Protein AF-A0A6S6TXK7-F1 (afdb_monomer_lite)

Secondary structure (DSSP, 8-state):
-EEEEEEE--SS-GGG-EEEEEEEETTEEEEEEEESSGGGHHHHHHHHHHHHHHHHHB--TTEEEPPEEEEETTEEEEE---SEEHHHHHHHHHTTT-HHHHHHHHHHHHHHSB-EEE--HHHH--HHHHHHH-S---GGGTTSEEESS-EE----GGGEEEETTEEEE---TTEESS--BHHHHHHHHHHTSGGGTTTGGGSTTHHHHTSTTSHHHHHHHHHHHHHHHHH-----TTHHHHHHHHHHHHHHHHHHHHHHHHHHHHHHHHHHHHHHHHHHHHHHHHHHHHHHHHHHHHHHHHHHHHHHHHGGGS-GGGTHHHHTTSS--TTSSSSSS---------------------EE------HHHHHHHHH-S--PPEEEEEEESS--HHHHHHHHHHHHT-SS--EEEEEEE-----HHHHHHHHH---TTEEEEE-SS--HHHHHHHHHHHH--SSEEEE--TT-EE-TTHHHHHHHHHHHH--SEEEEEEEEE-TTS-EEEEE---S--HHHHHHB----SS-EEEHHHHHHTTSPPTT-TTSHHHHHHHHHHTS---EEEEEEEEEEEE--TTSTTT-TTS-HHHHHHHHHHHHHHHHHHT--EEEEE-SSTTBEEEEEPPPS-PPEEEEEEE-S-HHHHHHHHHHHHHH-----EEEEEEESS---HHHHHHHHHHHHH-TTEEEEE--SS--HHHHHHHHHHHT---SEEEEE-TTEEE--TTHHHHHHHHHTSTTEEEEEEEEE-TTSBEEES-EEEETTSSSEEEETTTT-BTT---GGGGGGS-EEESB--TTEEEEEHHHHHHTTSS-TTT-SSSSHHHHHHHHHHHTTPEEEEEEEEEEEE--STTT----SHHHHHHHHHHHHHHHHH-TTTTTSPPTTS-TTB-SSSS--SBPHHHHHEE--S-PEE----EEEEEE-S----SEEEEEEE--TTS---HHHHHHHHHHHTTSEEEEEE--TT--HHHHTTTGGG-SEEEEE---SHHHHHHHHHHHHHGGGGGG-SEEEEEESSEE--SS-SHHHHHHHTT-SEEEEEEE-SSS-EE-TTEEEEEHHHHTSHHHHHHHHT-EE-SSHHHHIIIIIIHHHHHHHTTTS-EEEEE--GGGTTS-HHHHTHHHHHHTT--S-EEHHHHHT-TT----TTHHHHHHHH----THHHHTT-

Structure (mmCIF, N/CA/C/O backbone):
data_AF-A0A6S6TXK7-F1
#
_entry.id   AF-A0A6S6TXK7-F1
#
loop_
_atom_site.group_PDB
_atom_site.id
_atom_site.type_symbol
_atom_site.label_atom_id
_atom_site.label_alt_id
_atom_site.label_comp_id
_atom_site.label_asym_id
_atom_site.label_entity_id
_atom_site.label_seq_id
_atom_site.pdbx_PDB_ins_code
_atom_site.Cartn_x
_atom_site.Cartn_y
_atom_site.Cartn_z
_atom_site.occupancy
_atom_site.B_iso_or_equiv
_atom_site.auth_seq_id
_atom_site.auth_comp_id
_atom_site.auth_asym_id
_atom_site.auth_atom_id
_atom_site.pdbx_PDB_model_num
ATOM 1 N N . MET A 1 1 ? 40.452 -17.507 31.971 1.00 82.38 1 MET A N 1
ATOM 2 C CA . MET A 1 1 ? 40.052 -17.275 30.566 1.00 82.38 1 MET A CA 1
ATOM 3 C C . MET A 1 1 ? 38.540 -17.112 30.514 1.00 82.38 1 MET A C 1
ATOM 5 O O . MET A 1 1 ? 37.838 -18.063 30.827 1.00 82.38 1 MET A O 1
ATOM 9 N N . LYS A 1 2 ? 38.046 -15.920 30.173 1.00 90.00 2 LYS A N 1
ATOM 10 C CA . LYS A 1 2 ? 36.617 -15.608 30.011 1.00 90.00 2 LYS A CA 1
ATOM 11 C C . LYS A 1 2 ? 36.297 -15.515 28.522 1.00 90.00 2 LYS A C 1
ATOM 13 O O . LYS A 1 2 ? 36.909 -14.715 27.829 1.00 90.00 2 LYS A O 1
ATOM 18 N N . ILE A 1 3 ? 35.370 -16.320 28.016 1.00 92.44 3 ILE A N 1
ATOM 19 C CA . ILE A 1 3 ? 34.950 -16.243 26.610 1.00 92.44 3 ILE A CA 1
ATOM 20 C C . ILE A 1 3 ? 33.962 -15.081 26.458 1.00 92.44 3 ILE A C 1
ATOM 22 O O . ILE A 1 3 ? 33.007 -14.985 27.222 1.00 92.44 3 ILE A O 1
ATOM 26 N N . LEU A 1 4 ? 34.213 -14.197 25.494 1.00 87.44 4 LEU A N 1
ATOM 27 C CA . LEU A 1 4 ? 33.385 -13.025 25.198 1.00 87.44 4 LEU A CA 1
ATOM 28 C C . LEU A 1 4 ? 32.513 -13.236 23.955 1.00 87.44 4 LEU A C 1
ATOM 30 O O . LEU A 1 4 ? 31.412 -12.705 23.882 1.00 87.44 4 LEU A O 1
ATOM 34 N N . TYR A 1 5 ? 33.004 -13.997 22.973 1.00 91.25 5 TYR A N 1
ATOM 35 C CA . TYR A 1 5 ? 32.292 -14.257 21.722 1.00 91.25 5 TYR A CA 1
ATOM 36 C C . TYR A 1 5 ? 32.774 -15.557 21.078 1.00 91.25 5 TYR A C 1
ATOM 38 O O . TYR A 1 5 ? 33.967 -15.863 21.113 1.00 91.25 5 TYR A O 1
ATOM 46 N N . VAL A 1 6 ? 31.864 -16.307 20.456 1.00 88.06 6 VAL A N 1
ATOM 47 C CA . VAL A 1 6 ? 32.186 -17.510 19.681 1.00 88.06 6 VAL A CA 1
ATOM 48 C C . VAL A 1 6 ? 31.379 -17.510 18.391 1.00 88.06 6 VAL A C 1
ATOM 50 O O . VAL A 1 6 ? 30.165 -17.339 18.420 1.00 88.06 6 VAL A O 1
ATOM 53 N N . LYS A 1 7 ? 32.049 -17.769 17.269 1.00 85.38 7 LYS A N 1
ATOM 54 C CA . LYS A 1 7 ? 31.429 -18.002 15.963 1.00 85.38 7 LYS A CA 1
ATOM 55 C C . LYS A 1 7 ? 32.030 -19.248 15.330 1.00 85.38 7 LYS A C 1
ATOM 57 O O . LYS A 1 7 ? 33.241 -19.307 15.143 1.00 85.38 7 LYS A O 1
ATOM 62 N N . ALA A 1 8 ? 31.200 -20.223 14.991 1.00 84.50 8 ALA A N 1
ATOM 63 C CA . ALA A 1 8 ? 31.590 -21.427 14.261 1.00 84.50 8 ALA A CA 1
ATOM 64 C C . ALA A 1 8 ? 30.929 -21.418 12.878 1.00 84.50 8 ALA A C 1
ATOM 66 O O . ALA A 1 8 ? 29.828 -20.889 12.743 1.00 84.50 8 ALA A O 1
ATOM 67 N N . ASN A 1 9 ? 31.590 -21.973 11.861 1.00 74.38 9 ASN A N 1
ATOM 68 C CA . ASN A 1 9 ? 30.998 -22.130 10.533 1.00 74.38 9 ASN A CA 1
ATOM 69 C C . ASN A 1 9 ? 30.966 -23.612 10.137 1.00 74.38 9 ASN A C 1
ATOM 71 O O . ASN A 1 9 ? 31.958 -24.142 9.642 1.00 74.38 9 ASN A O 1
ATOM 75 N N . SER A 1 10 ? 29.823 -24.257 10.375 1.00 74.75 10 SER A N 1
ATOM 76 C CA . SER A 1 10 ? 29.567 -25.671 10.068 1.00 74.75 10 SER A CA 1
ATOM 77 C C . SER A 1 10 ? 28.991 -25.917 8.670 1.00 74.75 10 SER A C 1
ATOM 79 O O . SER A 1 10 ? 28.857 -27.067 8.271 1.00 74.75 10 SER A O 1
ATOM 81 N N . GLU A 1 11 ? 28.643 -24.863 7.930 1.00 66.56 11 GLU A N 1
ATOM 82 C CA . GLU A 1 11 ? 28.007 -24.953 6.604 1.00 66.56 11 GLU A CA 1
ATOM 83 C C . GLU A 1 11 ? 29.029 -25.001 5.458 1.00 66.56 11 GLU A C 1
ATOM 85 O O . GLU A 1 11 ? 28.697 -25.330 4.322 1.00 66.56 11 GLU A O 1
ATOM 90 N N . ARG A 1 12 ? 30.296 -24.680 5.740 1.00 77.81 12 ARG A N 1
ATOM 91 C CA . ARG A 1 12 ? 31.391 -24.792 4.768 1.00 77.81 12 ARG A CA 1
ATOM 92 C C . ARG A 1 12 ? 31.824 -26.241 4.566 1.00 77.81 12 ARG A C 1
ATOM 94 O O . ARG A 1 12 ? 31.648 -27.075 5.452 1.00 77.81 12 ARG A O 1
ATOM 101 N N . ALA A 1 13 ? 32.483 -26.516 3.437 1.00 80.75 13 ALA A N 1
ATOM 102 C CA . ALA A 1 13 ? 33.181 -27.784 3.237 1.00 80.75 13 ALA A CA 1
ATOM 103 C C . ALA A 1 13 ? 34.168 -28.041 4.391 1.00 80.75 13 ALA A C 1
ATOM 105 O O . ALA A 1 13 ? 34.719 -27.097 4.967 1.00 80.75 13 ALA A O 1
ATOM 106 N N . ARG A 1 14 ? 34.339 -29.315 4.762 1.00 85.19 14 ARG A N 1
ATOM 107 C CA . ARG A 1 14 ? 34.993 -29.749 6.013 1.00 85.19 14 ARG A CA 1
ATOM 108 C C . ARG A 1 14 ? 36.398 -29.171 6.175 1.00 85.19 14 ARG A C 1
ATOM 110 O O . ARG A 1 14 ? 36.791 -28.815 7.280 1.00 85.19 14 ARG A O 1
ATOM 117 N N . GLU A 1 15 ? 37.115 -29.011 5.073 1.00 86.75 15 GLU A N 1
ATOM 118 C CA . GLU A 1 15 ? 38.456 -28.440 4.990 1.00 86.75 15 GLU A CA 1
ATOM 119 C C . GLU A 1 15 ? 38.535 -26.919 5.249 1.00 86.75 15 GLU A C 1
ATOM 121 O O . GLU A 1 15 ? 39.626 -26.390 5.454 1.00 86.75 15 GLU A O 1
ATOM 126 N N . PHE A 1 16 ? 37.402 -26.208 5.306 1.00 84.94 16 PHE A N 1
ATOM 127 C CA . PHE A 1 16 ? 37.315 -24.761 5.571 1.00 84.94 16 PHE A CA 1
ATOM 128 C C . PHE A 1 16 ? 36.531 -24.412 6.853 1.00 84.94 16 PHE A C 1
ATOM 130 O O . PHE A 1 16 ? 36.194 -23.244 7.085 1.00 84.94 16 PHE A O 1
ATOM 137 N N . GLN A 1 17 ? 36.203 -25.403 7.690 1.00 89.81 17 GLN A N 1
ATOM 138 C CA . GLN A 1 17 ? 35.436 -25.192 8.922 1.00 89.81 17 GLN A CA 1
ATOM 139 C C . GLN A 1 17 ? 36.334 -24.731 10.078 1.00 89.81 17 GLN A C 1
ATOM 141 O O . GLN A 1 17 ? 37.029 -25.524 10.723 1.00 89.81 17 GLN A O 1
ATOM 146 N N . LEU A 1 18 ? 36.295 -23.428 10.364 1.00 90.56 18 LEU A N 1
ATOM 147 C CA . LEU A 1 18 ? 36.995 -22.803 11.486 1.00 90.56 18 LEU A CA 1
ATOM 148 C C . LEU A 1 18 ? 36.015 -22.226 12.518 1.00 90.56 18 LEU A C 1
ATOM 150 O O . LEU A 1 18 ? 34.936 -21.721 12.196 1.00 90.56 18 LEU A O 1
ATOM 154 N N . LYS A 1 19 ? 36.445 -22.234 13.779 1.00 91.88 19 LYS A N 1
ATOM 155 C CA . LYS A 1 19 ? 35.796 -21.589 14.920 1.00 91.88 19 LYS A CA 1
ATOM 156 C C . LYS A 1 19 ? 36.609 -20.370 15.351 1.00 91.88 19 LYS A C 1
ATOM 158 O O . LYS A 1 19 ? 37.802 -20.472 15.608 1.00 91.88 19 LYS A O 1
ATOM 163 N N . THR A 1 20 ? 35.969 -19.209 15.440 1.00 92.75 20 THR A N 1
ATOM 164 C CA . THR A 1 20 ? 36.545 -17.963 15.965 1.00 92.75 20 THR A CA 1
ATOM 165 C C . THR A 1 20 ? 36.068 -17.748 17.399 1.00 92.75 20 THR A C 1
ATOM 167 O O . THR A 1 20 ? 34.866 -17.749 17.653 1.00 92.75 20 THR A O 1
ATOM 170 N N . ILE A 1 21 ? 36.990 -17.554 18.338 1.00 93.69 21 ILE A N 1
ATOM 171 C CA . ILE A 1 21 ? 36.722 -17.366 19.767 1.00 93.69 21 ILE A CA 1
ATOM 172 C C . ILE A 1 21 ? 37.405 -16.076 20.212 1.00 93.69 21 ILE A C 1
ATOM 174 O O . ILE A 1 21 ? 38.624 -15.967 20.120 1.00 93.69 21 ILE A O 1
ATOM 178 N N . ILE A 1 22 ? 36.645 -15.115 20.731 1.00 94.56 22 ILE A N 1
ATOM 179 C CA . ILE A 1 22 ? 37.192 -13.940 21.416 1.00 94.56 22 ILE A CA 1
ATOM 180 C C . ILE A 1 22 ? 37.129 -14.216 22.909 1.00 94.56 22 ILE A C 1
ATOM 182 O O . ILE A 1 22 ? 36.071 -14.570 23.433 1.00 94.56 22 ILE A O 1
ATOM 186 N N . TYR A 1 23 ? 38.251 -14.070 23.599 1.00 93.44 23 TYR A N 1
ATOM 187 C CA . TYR A 1 23 ? 38.342 -14.348 25.025 1.00 93.44 23 TYR A CA 1
ATOM 188 C C . TYR A 1 23 ? 39.289 -13.381 25.729 1.00 93.44 23 TYR A C 1
ATOM 190 O O . TYR A 1 23 ? 40.120 -12.732 25.102 1.00 93.44 23 TYR A O 1
ATOM 198 N N . GLU A 1 24 ? 39.161 -13.307 27.045 1.00 93.50 24 GLU A N 1
ATOM 199 C CA . GLU A 1 24 ? 39.911 -12.413 27.916 1.00 93.50 24 GLU A CA 1
ATOM 200 C C . GLU A 1 24 ? 40.683 -13.206 28.979 1.00 93.50 24 GLU A C 1
ATOM 202 O O . GLU A 1 24 ? 40.168 -14.167 29.572 1.00 93.50 24 GLU A O 1
ATOM 207 N N . ILE A 1 25 ? 41.938 -12.820 29.207 1.00 91.81 25 ILE A N 1
ATOM 208 C CA . ILE A 1 25 ? 42.800 -13.305 30.292 1.00 91.81 25 ILE A CA 1
ATOM 209 C C . ILE A 1 25 ? 43.448 -12.073 30.924 1.00 91.81 25 ILE A C 1
ATOM 211 O O . ILE A 1 25 ? 44.038 -11.270 30.208 1.00 91.81 25 ILE A O 1
ATOM 215 N N . ASP A 1 26 ? 43.295 -11.913 32.240 1.00 89.75 26 ASP A N 1
ATOM 216 C CA . ASP A 1 26 ? 43.878 -10.816 33.030 1.00 89.75 26 ASP A CA 1
ATOM 217 C C . ASP A 1 26 ? 43.605 -9.409 32.457 1.00 89.75 26 ASP A C 1
ATOM 219 O O . ASP A 1 26 ? 44.471 -8.539 32.437 1.00 89.75 26 ASP A O 1
ATOM 223 N N . GLY A 1 27 ? 42.382 -9.188 31.954 1.00 84.38 27 GLY A N 1
ATOM 224 C CA . GLY A 1 27 ? 41.945 -7.916 31.361 1.00 84.38 27 GLY A CA 1
ATOM 225 C C . GLY A 1 27 ? 42.414 -7.674 29.921 1.00 84.38 27 GLY A C 1
ATOM 226 O O . GLY A 1 27 ? 42.043 -6.667 29.320 1.00 84.38 27 GLY A O 1
ATOM 227 N N . GLN A 1 28 ? 43.189 -8.590 29.334 1.00 89.12 28 GLN A N 1
ATOM 228 C CA . GLN A 1 28 ? 43.647 -8.511 27.948 1.00 89.12 28 GLN A CA 1
ATOM 229 C C . GLN A 1 28 ? 42.845 -9.459 27.044 1.00 89.12 28 GLN A C 1
ATOM 231 O O . GLN A 1 28 ? 42.667 -10.639 27.355 1.00 89.12 28 GLN A O 1
ATOM 236 N N . LYS A 1 29 ? 42.358 -8.937 25.911 1.00 95.25 29 LYS A N 1
ATOM 237 C CA . LYS A 1 29 ? 41.520 -9.665 24.943 1.00 95.25 29 LYS A CA 1
ATOM 238 C C . LYS A 1 29 ? 42.357 -10.290 23.821 1.00 95.25 29 LYS A C 1
ATOM 240 O O . LYS A 1 29 ? 43.327 -9.697 23.349 1.00 95.25 29 LYS A O 1
ATOM 245 N N . TYR A 1 30 ? 41.923 -11.455 23.350 1.00 94.12 30 TYR A N 1
ATOM 246 C CA . TYR A 1 30 ? 42.564 -12.245 22.296 1.00 94.12 30 TYR A CA 1
ATOM 247 C C . TYR A 1 30 ? 41.525 -12.840 21.343 1.00 94.12 30 TYR A C 1
ATOM 249 O O . TYR A 1 30 ? 40.378 -13.064 21.733 1.00 94.12 30 TYR A O 1
ATOM 257 N N . VAL A 1 31 ? 41.936 -13.137 20.106 1.00 94.62 31 VAL A N 1
ATOM 258 C CA . VAL A 1 31 ? 41.102 -13.795 19.085 1.00 94.62 31 VAL A CA 1
ATOM 259 C C . VAL A 1 31 ? 41.747 -15.112 18.665 1.00 94.62 31 VAL A C 1
ATOM 261 O O . VAL A 1 31 ? 42.797 -15.110 18.035 1.00 94.62 31 VAL A O 1
ATOM 264 N N . LYS A 1 32 ? 41.123 -16.250 18.969 1.00 94.31 32 LYS A N 1
ATOM 265 C CA . LYS A 1 32 ? 41.577 -17.587 18.556 1.00 94.31 32 LYS A CA 1
ATOM 266 C C . LYS A 1 32 ? 40.766 -18.097 17.370 1.00 94.31 32 LYS A C 1
ATOM 268 O O . LYS A 1 32 ? 39.543 -18.153 17.438 1.00 94.31 32 LYS A O 1
ATOM 273 N N . LYS A 1 33 ? 41.452 -18.502 16.305 1.00 94.00 33 LYS A N 1
ATOM 274 C CA . LYS A 1 33 ? 40.926 -19.287 15.182 1.00 94.00 33 LYS A CA 1
ATOM 275 C C . LYS A 1 33 ? 41.309 -20.748 15.412 1.00 94.00 33 LYS A C 1
ATOM 277 O O . LYS A 1 33 ? 42.484 -21.044 15.597 1.00 94.00 33 LYS A O 1
ATOM 282 N N . GLU A 1 34 ? 40.339 -21.648 15.437 1.00 94.06 34 GLU A N 1
ATOM 283 C CA . GLU A 1 34 ? 40.516 -23.064 15.771 1.00 94.06 34 GLU A CA 1
ATOM 284 C C . GLU A 1 34 ? 39.883 -23.944 14.690 1.00 94.06 34 GLU A C 1
ATOM 286 O O . GLU A 1 34 ? 38.758 -23.686 14.266 1.00 94.06 34 GLU A O 1
ATOM 291 N N . ALA A 1 35 ? 40.607 -24.964 14.228 1.00 92.50 35 ALA A N 1
ATOM 292 C CA . ALA A 1 35 ? 40.081 -25.942 13.281 1.00 92.50 35 ALA A CA 1
ATOM 293 C C . ALA A 1 35 ? 38.992 -26.783 13.960 1.00 92.50 35 ALA A C 1
ATOM 295 O O . ALA A 1 35 ? 39.226 -27.359 15.021 1.00 92.50 35 ALA A O 1
ATOM 296 N N . MET A 1 36 ? 37.801 -26.845 13.359 1.00 90.88 36 MET A N 1
ATOM 297 C CA . MET A 1 36 ? 36.694 -27.637 13.912 1.00 90.88 36 MET A CA 1
ATOM 298 C C . MET A 1 36 ? 36.866 -29.133 13.646 1.00 90.88 36 MET A C 1
ATOM 300 O O . MET A 1 36 ? 36.393 -29.954 14.427 1.00 90.88 36 MET A O 1
ATOM 304 N N . LEU A 1 37 ? 37.552 -29.468 12.553 1.00 90.19 37 LEU A N 1
ATOM 305 C CA . LEU A 1 37 ? 37.811 -30.824 12.092 1.00 90.19 37 LEU A CA 1
ATOM 306 C C . LEU A 1 37 ? 39.289 -30.966 11.679 1.00 90.19 37 LEU A C 1
ATOM 308 O O . LEU A 1 37 ? 39.895 -29.969 11.265 1.00 90.19 37 LEU A O 1
ATOM 312 N N . PRO A 1 38 ? 39.887 -32.172 11.749 1.00 89.00 38 PRO A N 1
ATOM 313 C CA . PRO A 1 38 ? 41.261 -32.409 11.296 1.00 89.00 38 PRO A CA 1
ATOM 314 C C . PRO A 1 38 ? 41.524 -31.958 9.851 1.00 89.00 38 PRO A C 1
ATOM 316 O O . PRO A 1 38 ? 42.597 -31.445 9.540 1.00 89.00 38 PRO A O 1
ATOM 319 N N . GLU A 1 39 ? 40.525 -32.079 8.980 1.00 89.81 39 GLU A N 1
ATOM 320 C CA . GLU A 1 39 ? 40.576 -31.690 7.570 1.00 89.81 39 GLU A CA 1
ATOM 321 C C . GLU A 1 39 ? 40.744 -30.176 7.373 1.00 89.81 39 GLU A C 1
ATOM 323 O O . GLU A 1 39 ? 41.233 -29.759 6.327 1.00 89.81 39 GLU A O 1
ATOM 328 N N . ALA A 1 40 ? 40.401 -29.349 8.370 1.00 89.31 40 ALA A N 1
ATOM 329 C CA . ALA A 1 40 ? 40.574 -27.894 8.329 1.00 89.31 40 ALA A CA 1
ATOM 330 C C . ALA A 1 40 ? 41.967 -27.419 8.791 1.00 89.31 40 ALA A C 1
ATOM 332 O O . ALA A 1 40 ? 42.323 -26.248 8.623 1.00 89.31 40 ALA A O 1
ATOM 333 N N . ILE A 1 41 ? 42.794 -28.314 9.345 1.00 91.06 41 ILE A N 1
ATOM 334 C CA . ILE A 1 41 ? 44.158 -27.996 9.797 1.00 91.06 41 ILE A CA 1
ATOM 335 C C . ILE A 1 41 ? 45.049 -27.473 8.650 1.00 91.06 41 ILE A C 1
ATOM 337 O O . ILE A 1 41 ? 45.753 -26.482 8.863 1.00 91.06 41 ILE A O 1
ATOM 341 N N . PRO A 1 42 ? 45.042 -28.050 7.428 1.00 90.69 42 PRO A N 1
ATOM 342 C CA . PRO A 1 42 ? 45.788 -27.503 6.294 1.00 90.69 42 PRO A CA 1
ATOM 343 C C . PRO A 1 42 ? 45.390 -26.065 5.942 1.00 90.69 42 PRO A C 1
ATOM 345 O O . PRO A 1 42 ? 46.265 -25.242 5.676 1.00 90.69 42 PRO A O 1
ATOM 348 N N . HIS A 1 43 ? 44.097 -25.730 5.996 1.00 88.50 43 HIS A N 1
ATOM 349 C CA . HIS A 1 43 ? 43.612 -24.373 5.740 1.00 88.50 43 HIS A CA 1
ATOM 350 C C . HIS A 1 43 ? 44.086 -23.385 6.819 1.00 88.50 43 HIS A C 1
ATOM 352 O O . HIS A 1 43 ? 44.586 -22.305 6.497 1.00 88.50 43 HIS A O 1
ATOM 358 N N . LEU A 1 44 ? 44.054 -23.790 8.093 1.00 88.88 44 LEU A N 1
ATOM 359 C CA . LEU A 1 44 ? 44.605 -23.005 9.200 1.00 88.88 44 LEU A CA 1
ATOM 360 C C . LEU A 1 44 ? 46.128 -22.782 9.057 1.00 88.88 44 LEU A C 1
ATOM 362 O O . LEU A 1 44 ? 46.617 -21.668 9.250 1.00 88.88 44 LEU A O 1
ATOM 366 N N . LYS A 1 45 ? 46.887 -23.814 8.657 1.00 87.62 45 LYS A N 1
ATOM 367 C CA . LYS A 1 45 ? 48.331 -23.702 8.366 1.00 87.62 45 LYS A CA 1
ATOM 368 C C . LYS A 1 45 ? 48.595 -22.779 7.172 1.00 87.62 45 LYS A C 1
ATOM 370 O O . LYS A 1 45 ? 49.521 -21.964 7.223 1.00 87.62 45 LYS A O 1
ATOM 375 N N . LYS A 1 46 ? 47.753 -22.844 6.132 1.00 86.50 46 LYS A N 1
ATOM 376 C CA . LYS A 1 46 ? 47.805 -21.925 4.987 1.00 86.50 46 LYS A CA 1
ATOM 377 C C . LYS A 1 46 ? 47.609 -20.480 5.443 1.00 86.50 46 LYS A C 1
ATOM 379 O O . LYS A 1 46 ? 48.453 -19.657 5.103 1.00 86.50 46 LYS A O 1
ATOM 384 N N . MET A 1 47 ? 46.616 -20.195 6.290 1.00 87.56 47 MET A N 1
ATOM 385 C CA . MET A 1 47 ? 46.357 -18.852 6.838 1.00 87.56 47 MET A CA 1
ATOM 386 C C . MET A 1 47 ? 47.591 -18.215 7.506 1.00 87.56 47 MET A C 1
ATOM 388 O O . MET A 1 47 ? 47.839 -17.020 7.356 1.00 87.56 47 MET A O 1
ATOM 392 N N . LYS A 1 48 ? 48.423 -18.997 8.206 1.00 84.06 48 LYS A N 1
ATOM 393 C CA . LYS A 1 48 ? 49.688 -18.497 8.779 1.00 84.06 48 LYS A CA 1
ATOM 394 C C . LYS A 1 48 ? 50.725 -18.148 7.705 1.00 84.06 48 LYS A C 1
ATOM 396 O O . LYS A 1 48 ? 51.400 -17.116 7.788 1.00 84.06 48 LYS A O 1
ATOM 401 N N . SER A 1 49 ? 50.884 -19.020 6.710 1.00 83.25 49 SER A N 1
ATOM 402 C CA . SER A 1 49 ? 51.823 -18.784 5.607 1.00 83.25 49 SER A CA 1
ATOM 403 C C . SER A 1 49 ? 51.433 -17.536 4.806 1.00 83.25 49 SER A C 1
ATOM 405 O O . SER A 1 49 ? 52.278 -16.678 4.550 1.00 83.25 49 SER A O 1
ATOM 407 N N . THR A 1 50 ? 50.140 -17.363 4.528 1.00 83.12 50 THR A N 1
ATOM 408 C CA . THR A 1 50 ? 49.602 -16.223 3.782 1.00 83.12 50 THR A CA 1
ATOM 409 C C . THR A 1 50 ? 49.587 -14.936 4.604 1.00 83.12 50 THR A C 1
ATOM 411 O O . THR A 1 50 ? 49.890 -13.889 4.042 1.00 83.12 50 THR A O 1
ATOM 414 N N . TYR A 1 51 ? 49.376 -14.988 5.927 1.00 87.06 51 TYR A N 1
ATOM 415 C CA . TYR A 1 51 ? 49.585 -13.848 6.838 1.00 87.06 51 TYR A CA 1
ATOM 416 C C . TYR A 1 51 ? 50.991 -13.251 6.690 1.00 87.06 51 TYR A C 1
ATOM 418 O O . TYR A 1 51 ? 51.161 -12.040 6.535 1.00 87.06 51 TYR A O 1
ATOM 426 N N . THR A 1 52 ? 52.015 -14.110 6.696 1.00 83.88 52 THR A N 1
ATOM 427 C CA . THR A 1 52 ? 53.414 -13.674 6.585 1.00 83.88 52 THR A CA 1
ATOM 428 C C . THR A 1 52 ? 53.686 -13.000 5.239 1.00 83.88 52 THR A C 1
ATOM 430 O O . THR A 1 52 ? 54.399 -11.998 5.167 1.00 83.88 52 THR A O 1
ATOM 433 N N . SER A 1 53 ? 53.111 -13.540 4.166 1.00 86.00 53 SER A N 1
ATOM 434 C CA . SER A 1 53 ? 53.262 -13.006 2.814 1.00 86.00 53 SER A CA 1
ATOM 435 C C . SER A 1 53 ? 52.466 -11.712 2.603 1.00 86.00 53 SER A C 1
ATOM 437 O O . SER A 1 53 ? 52.995 -10.770 2.017 1.00 86.00 53 SER A O 1
ATOM 439 N N . LEU A 1 54 ? 51.258 -11.608 3.167 1.00 87.56 54 LEU A N 1
ATOM 440 C CA . LEU A 1 54 ? 50.441 -10.389 3.175 1.00 87.56 54 LEU A CA 1
ATOM 441 C C . LEU A 1 54 ? 51.145 -9.248 3.916 1.00 87.56 54 LEU A C 1
ATOM 443 O O . LEU A 1 54 ? 51.166 -8.116 3.446 1.00 87.56 54 LEU A O 1
ATOM 447 N N . HIS A 1 55 ? 51.812 -9.544 5.034 1.00 86.69 55 HIS A N 1
ATOM 448 C CA . HIS A 1 55 ? 52.612 -8.544 5.743 1.00 86.69 55 HIS A CA 1
ATOM 449 C C . HIS A 1 55 ? 53.717 -7.940 4.854 1.00 86.69 55 HIS A C 1
ATOM 451 O O . HIS A 1 55 ? 54.061 -6.770 4.999 1.00 86.69 55 HIS A O 1
ATOM 457 N N . LYS A 1 56 ? 54.289 -8.722 3.928 1.00 85.19 56 LYS A N 1
ATOM 458 C CA . LYS A 1 56 ? 55.327 -8.259 2.988 1.00 85.19 56 LYS A CA 1
ATOM 459 C C . LYS A 1 56 ? 54.764 -7.530 1.761 1.00 85.19 56 LYS A C 1
ATOM 461 O O . LYS A 1 56 ? 55.541 -6.877 1.056 1.00 85.19 56 LYS A O 1
ATOM 466 N N . SER A 1 57 ? 53.466 -7.661 1.473 1.00 87.50 57 SER A N 1
ATOM 467 C CA . SER A 1 57 ? 52.812 -6.986 0.345 1.00 87.50 57 SER A CA 1
ATOM 468 C C . SER A 1 57 ? 52.259 -5.604 0.705 1.00 87.50 57 SER A C 1
ATOM 470 O O . SER A 1 57 ? 51.997 -4.816 -0.197 1.00 87.50 57 SER A O 1
ATOM 472 N N . ILE A 1 58 ? 52.138 -5.266 1.991 1.00 90.81 58 ILE A N 1
ATOM 473 C CA . ILE A 1 58 ? 51.723 -3.933 2.449 1.00 90.81 58 ILE A CA 1
ATOM 474 C C . ILE A 1 58 ? 52.805 -2.890 2.119 1.00 90.81 58 ILE A C 1
ATOM 476 O O . ILE A 1 58 ? 53.964 -3.039 2.507 1.00 90.81 58 ILE A O 1
ATOM 480 N N . GLN A 1 59 ? 52.417 -1.818 1.423 1.00 89.12 59 GLN A N 1
ATOM 481 C CA . GLN A 1 59 ? 53.283 -0.680 1.083 1.00 89.12 59 GLN A CA 1
ATOM 482 C C . GLN A 1 59 ? 53.075 0.515 2.016 1.00 89.12 59 GLN A C 1
ATOM 484 O O . GLN A 1 59 ? 54.033 1.216 2.345 1.00 89.12 59 GLN A O 1
ATOM 489 N N . ASN A 1 60 ? 51.843 0.744 2.474 1.00 88.38 60 ASN A N 1
ATOM 490 C CA . ASN A 1 60 ? 51.542 1.876 3.340 1.00 88.38 60 ASN A CA 1
ATOM 491 C C . ASN A 1 60 ? 51.933 1.563 4.799 1.00 88.38 60 ASN A C 1
ATOM 493 O O . ASN A 1 60 ? 51.342 0.669 5.409 1.00 88.38 60 ASN A O 1
ATOM 497 N N . PRO A 1 61 ? 52.867 2.317 5.414 1.00 86.81 61 PRO A N 1
ATOM 498 C CA . PRO A 1 61 ? 53.356 2.029 6.761 1.00 86.81 61 PRO A CA 1
ATOM 499 C C . PRO A 1 61 ? 52.288 2.189 7.854 1.00 86.81 61 PRO A C 1
ATOM 501 O O . PRO A 1 61 ? 52.488 1.668 8.956 1.00 86.81 61 PRO A O 1
ATOM 504 N N . LYS A 1 62 ? 51.171 2.879 7.571 1.00 90.25 62 LYS A N 1
ATOM 505 C CA . LYS A 1 62 ? 50.020 3.010 8.481 1.00 90.25 62 LYS A CA 1
ATOM 506 C C . LYS A 1 62 ? 49.171 1.742 8.546 1.00 90.25 62 LYS A C 1
ATOM 508 O O . LYS A 1 62 ? 48.424 1.576 9.508 1.00 90.25 62 LYS A O 1
ATOM 513 N N . ILE A 1 63 ? 49.271 0.853 7.557 1.00 92.62 63 ILE A N 1
ATOM 514 C CA . ILE A 1 63 ? 48.545 -0.416 7.555 1.00 92.62 63 ILE A CA 1
ATOM 515 C C . ILE A 1 63 ? 49.324 -1.436 8.390 1.00 92.62 63 ILE A C 1
ATOM 517 O O . ILE A 1 63 ? 50.517 -1.658 8.185 1.00 92.62 63 ILE A O 1
ATOM 521 N N . LYS A 1 64 ? 48.644 -2.049 9.357 1.00 92.44 64 LYS A N 1
ATOM 522 C CA . LYS A 1 64 ? 49.179 -3.046 10.288 1.00 92.44 64 LYS A CA 1
ATOM 523 C C . LYS A 1 64 ? 48.325 -4.313 10.241 1.00 92.44 64 LYS A C 1
ATOM 525 O O . LYS A 1 64 ? 47.129 -4.258 9.963 1.00 92.44 64 LYS A O 1
ATOM 530 N N . LEU A 1 65 ? 48.935 -5.455 10.544 1.00 92.00 65 LEU A N 1
ATOM 531 C CA . LEU A 1 65 ? 48.221 -6.709 10.795 1.00 92.00 65 LEU A CA 1
ATOM 532 C C . LEU A 1 65 ? 48.201 -6.986 12.302 1.00 92.00 65 LEU A C 1
ATOM 534 O O . LEU A 1 65 ? 49.135 -6.601 13.008 1.00 92.00 65 LEU A O 1
ATOM 538 N N . ALA A 1 66 ? 47.151 -7.646 12.788 1.00 90.94 66 ALA A N 1
ATOM 539 C CA . ALA A 1 66 ? 47.077 -8.119 14.164 1.00 90.94 66 ALA A CA 1
ATOM 540 C C . ALA A 1 66 ? 48.105 -9.237 14.380 1.00 90.94 66 ALA A C 1
ATOM 542 O O . ALA A 1 66 ? 48.127 -10.227 13.648 1.00 90.94 66 ALA A O 1
ATOM 543 N N . LYS A 1 67 ? 48.960 -9.087 15.392 1.00 90.56 67 LYS A N 1
ATOM 544 C CA . LYS A 1 67 ? 50.035 -10.036 15.690 1.00 90.56 67 LYS A CA 1
ATOM 545 C C . LYS A 1 67 ? 49.491 -11.400 16.094 1.00 90.56 67 LYS A C 1
ATOM 547 O O . LYS A 1 67 ? 48.597 -11.496 16.932 1.00 90.56 67 LYS A O 1
ATOM 552 N N . ILE A 1 68 ? 50.113 -12.454 15.568 1.00 91.50 68 ILE A N 1
ATOM 553 C CA . ILE A 1 68 ? 49.960 -13.818 16.083 1.00 91.50 68 ILE A CA 1
ATOM 554 C C . ILE A 1 68 ? 50.716 -13.903 17.415 1.00 91.50 68 ILE A C 1
ATOM 556 O O . ILE A 1 68 ? 51.919 -13.656 17.463 1.00 91.50 68 ILE A O 1
ATOM 560 N N . ILE A 1 69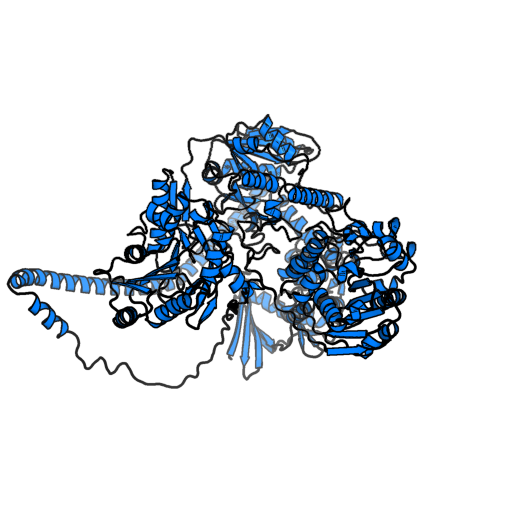 ? 49.998 -14.228 18.488 1.00 92.00 69 ILE A N 1
ATOM 561 C CA . ILE A 1 69 ? 50.508 -14.307 19.864 1.00 92.00 69 ILE A CA 1
ATOM 562 C C . ILE A 1 69 ? 50.803 -15.752 20.269 1.00 92.00 69 ILE A C 1
ATOM 564 O O . ILE A 1 69 ? 51.746 -15.998 21.016 1.00 92.00 69 ILE A O 1
ATOM 568 N N . ASN A 1 70 ? 50.006 -16.711 19.791 1.00 89.69 70 ASN A N 1
ATOM 569 C CA . ASN A 1 70 ? 50.187 -18.125 20.108 1.00 89.69 70 ASN A CA 1
ATOM 570 C C . ASN A 1 70 ? 49.726 -19.021 18.951 1.00 89.69 70 ASN A C 1
ATOM 572 O O . ASN A 1 70 ? 48.814 -18.663 18.203 1.00 89.69 70 ASN A O 1
ATOM 576 N N . GLU A 1 71 ? 50.327 -20.199 18.838 1.00 89.81 71 GLU A N 1
ATOM 577 C CA . GLU A 1 71 ? 50.060 -21.186 17.796 1.00 89.81 71 GLU A CA 1
ATOM 578 C C . GLU A 1 71 ? 50.064 -22.597 18.382 1.00 89.81 71 GLU A C 1
ATOM 580 O O . GLU A 1 71 ? 50.925 -22.960 19.182 1.00 89.81 71 GLU A O 1
ATOM 585 N N . SER A 1 72 ? 49.112 -23.409 17.934 1.00 90.19 72 SER A N 1
ATOM 586 C CA . SER A 1 72 ? 49.108 -24.855 18.114 1.00 90.19 72 SER A CA 1
ATOM 587 C C . SER A 1 72 ? 48.836 -25.545 16.779 1.00 90.19 72 SER A C 1
ATOM 589 O O . SER A 1 72 ? 48.488 -24.904 15.789 1.00 90.19 72 SER A O 1
ATOM 591 N N . GLU A 1 73 ? 48.937 -26.874 16.754 1.00 87.19 73 GLU A N 1
ATOM 592 C CA . GLU A 1 73 ? 48.616 -27.664 15.561 1.00 87.19 73 GLU A CA 1
ATOM 593 C C . GLU A 1 73 ? 47.183 -27.432 15.048 1.00 87.19 73 GLU A C 1
ATOM 595 O O . GLU A 1 73 ? 46.931 -27.520 13.848 1.00 87.19 73 GLU A O 1
ATOM 600 N N . THR A 1 74 ? 46.260 -27.085 15.947 1.00 91.88 74 THR A N 1
ATOM 601 C CA . THR A 1 74 ? 44.830 -26.925 15.663 1.00 91.88 74 THR A CA 1
ATOM 602 C C . THR A 1 74 ? 44.317 -25.496 15.838 1.00 91.88 74 THR A C 1
ATOM 604 O O . THR A 1 74 ? 43.127 -25.257 15.628 1.00 91.88 74 THR A O 1
ATOM 607 N N . SER A 1 75 ? 45.158 -24.525 16.222 1.00 93.75 75 SER A N 1
ATOM 608 C CA . SER A 1 75 ? 44.696 -23.150 16.446 1.00 93.75 75 SER A CA 1
ATOM 609 C C . SER A 1 75 ? 45.750 -22.055 16.256 1.00 93.75 75 SER A C 1
ATOM 611 O O . SER A 1 75 ? 46.937 -22.257 16.489 1.00 93.75 75 SER A O 1
ATOM 613 N N . LEU A 1 76 ? 45.288 -20.859 15.887 1.00 94.38 76 LEU A N 1
ATOM 614 C CA . LEU A 1 76 ? 46.071 -19.625 15.809 1.00 94.38 76 LEU A CA 1
ATOM 615 C C . LEU A 1 76 ? 45.408 -18.547 16.663 1.00 94.38 76 LEU A C 1
ATOM 617 O O . LEU A 1 76 ? 44.214 -18.290 16.525 1.00 94.38 76 LEU A O 1
ATOM 621 N N . THR A 1 77 ? 46.174 -17.911 17.543 1.00 94.00 77 THR A N 1
ATOM 622 C CA . THR A 1 77 ? 45.692 -16.839 18.423 1.00 94.00 77 THR A CA 1
ATOM 623 C C . THR A 1 77 ? 46.318 -15.512 18.027 1.00 94.00 77 THR A C 1
ATOM 625 O O . THR A 1 77 ? 47.540 -15.395 17.981 1.00 94.00 77 THR A O 1
ATOM 628 N N . PHE A 1 78 ? 45.480 -14.508 17.797 1.00 94.19 78 PHE A N 1
ATOM 629 C CA . PHE A 1 78 ? 45.840 -13.141 17.448 1.00 94.19 78 PHE A CA 1
ATOM 630 C C . PHE A 1 78 ? 45.572 -12.185 18.616 1.00 94.19 78 PHE A C 1
ATOM 632 O O . PHE A 1 78 ? 44.708 -12.441 19.464 1.00 94.19 78 PHE A O 1
ATOM 639 N N . GLU A 1 79 ? 46.284 -11.061 18.647 1.00 93.62 79 GLU A N 1
ATOM 640 C CA . GLU A 1 79 ? 45.925 -9.941 19.518 1.00 93.62 79 GLU A CA 1
ATOM 641 C C . GLU A 1 79 ? 44.555 -9.362 19.126 1.00 93.62 79 GLU A C 1
ATOM 643 O O . GLU A 1 79 ? 44.193 -9.316 17.948 1.00 93.62 79 GLU A O 1
ATOM 648 N N . PHE A 1 80 ? 43.778 -8.910 20.110 1.00 93.19 80 PHE A N 1
ATOM 649 C CA . PHE A 1 80 ? 42.523 -8.212 19.844 1.00 93.19 80 PHE A CA 1
ATOM 650 C C . PHE A 1 80 ? 42.779 -6.723 19.571 1.00 93.19 80 PHE A C 1
ATOM 652 O O . PHE A 1 80 ? 43.400 -6.029 20.379 1.00 93.19 80 PHE A O 1
ATOM 659 N N . ILE A 1 81 ? 42.264 -6.209 18.451 1.00 94.00 81 ILE A N 1
ATOM 660 C CA . ILE A 1 81 ? 42.403 -4.796 18.083 1.00 94.00 81 ILE A CA 1
ATOM 661 C C . ILE A 1 81 ? 41.158 -4.015 18.501 1.00 94.00 81 ILE A C 1
ATOM 663 O O . ILE A 1 81 ? 40.099 -4.123 17.892 1.00 94.00 81 ILE A O 1
ATOM 667 N N . GLU A 1 82 ? 41.313 -3.173 19.517 1.00 89.12 82 GLU A N 1
ATOM 668 C CA . GLU A 1 82 ? 40.276 -2.238 19.959 1.00 89.12 82 GLU A CA 1
ATOM 669 C C . GLU A 1 82 ? 40.354 -0.920 19.169 1.00 89.12 82 GLU A C 1
ATOM 671 O O . GLU A 1 82 ? 41.338 -0.182 19.280 1.00 89.12 82 GLU A O 1
ATOM 676 N N . GLY A 1 83 ? 39.343 -0.650 18.339 1.00 91.12 83 GLY A N 1
ATOM 677 C CA . GLY A 1 83 ? 39.257 0.524 17.465 1.00 91.12 83 GLY A CA 1
ATOM 678 C C . GLY A 1 83 ? 37.899 0.633 16.759 1.00 91.12 83 GLY A C 1
ATOM 679 O O . GLY A 1 83 ? 36.977 -0.126 17.049 1.00 91.12 83 GLY A O 1
ATOM 680 N N . ILE A 1 84 ? 37.768 1.579 15.825 1.00 91.00 84 ILE A N 1
ATOM 681 C CA . ILE A 1 84 ? 36.520 1.827 15.080 1.00 91.00 84 ILE A CA 1
ATOM 682 C C . ILE A 1 84 ? 36.609 1.152 13.710 1.00 91.00 84 ILE A C 1
ATOM 684 O O . ILE A 1 84 ? 37.504 1.475 12.929 1.00 91.00 84 ILE A O 1
ATOM 688 N N . SER A 1 85 ? 35.682 0.248 13.386 1.00 91.88 85 SER A N 1
ATOM 689 C CA . SER A 1 85 ? 35.650 -0.397 12.067 1.00 91.88 85 SER A CA 1
ATOM 690 C C . SER A 1 85 ? 35.280 0.582 10.946 1.00 91.88 85 SER A C 1
ATOM 692 O O . SER A 1 85 ? 34.571 1.571 11.166 1.00 91.88 85 SER A O 1
ATOM 694 N N . LEU A 1 86 ? 35.724 0.297 9.719 1.00 88.88 86 LEU A N 1
ATOM 695 C CA . LEU A 1 86 ? 35.305 1.033 8.525 1.00 88.88 86 LEU A CA 1
ATOM 696 C C . LEU A 1 86 ? 33.779 0.966 8.354 1.00 88.88 86 LEU A C 1
ATOM 698 O O . LEU A 1 86 ? 33.177 1.967 7.982 1.00 88.88 86 LEU A O 1
ATOM 702 N N . ALA A 1 87 ? 33.143 -0.152 8.726 1.00 86.31 87 ALA A N 1
ATOM 703 C CA . ALA A 1 87 ? 31.684 -0.289 8.745 1.00 86.31 87 ALA A CA 1
ATOM 704 C C . ALA A 1 87 ? 31.013 0.719 9.697 1.00 86.31 87 ALA A C 1
ATOM 706 O O . ALA A 1 87 ? 30.054 1.391 9.319 1.00 86.31 87 ALA A O 1
ATOM 707 N N . SER A 1 88 ? 31.543 0.895 10.912 1.00 86.38 88 SER A N 1
ATOM 708 C CA . SER A 1 88 ? 31.030 1.893 11.859 1.00 86.38 88 SER A CA 1
ATOM 709 C C . SER A 1 88 ? 31.257 3.325 11.367 1.00 86.38 88 SER A C 1
ATOM 711 O O . SER A 1 88 ? 30.366 4.164 11.506 1.00 86.38 88 SER A O 1
ATOM 713 N N . LYS A 1 89 ? 32.408 3.611 10.739 1.00 85.88 89 LYS A N 1
ATOM 714 C CA . LYS A 1 89 ? 32.664 4.913 10.096 1.00 85.88 89 LYS A CA 1
ATOM 715 C C . LYS A 1 89 ? 31.707 5.178 8.938 1.00 85.88 89 LYS A C 1
ATOM 717 O O . LYS A 1 89 ? 31.167 6.275 8.850 1.00 85.88 89 LYS A O 1
ATOM 722 N N . TYR A 1 90 ? 31.466 4.178 8.096 1.00 83.12 90 TYR A N 1
ATOM 723 C CA . TYR A 1 90 ? 30.521 4.254 6.988 1.00 83.12 90 TYR A CA 1
ATOM 724 C C . TYR A 1 90 ? 29.105 4.532 7.495 1.00 83.12 90 TYR A C 1
ATOM 726 O O . TYR A 1 90 ? 28.469 5.471 7.035 1.00 83.12 90 TYR A O 1
ATOM 734 N N . ASN A 1 91 ? 28.640 3.808 8.516 1.00 75.69 91 ASN A N 1
ATOM 735 C CA . ASN A 1 91 ? 27.322 4.035 9.113 1.00 75.69 91 ASN A CA 1
ATOM 736 C C . ASN A 1 91 ? 27.192 5.427 9.754 1.00 75.69 91 ASN A C 1
ATOM 738 O O . ASN A 1 91 ? 26.153 6.075 9.627 1.00 75.69 91 ASN A O 1
ATOM 742 N N . ALA A 1 92 ? 28.243 5.921 10.414 1.00 75.62 92 ALA A N 1
ATOM 743 C CA . ALA A 1 92 ? 28.264 7.276 10.960 1.00 75.62 92 ALA A CA 1
ATOM 744 C C . ALA A 1 92 ? 28.264 8.352 9.858 1.00 75.62 92 ALA A C 1
ATOM 746 O O . ALA A 1 92 ? 27.587 9.371 9.999 1.00 75.62 92 ALA A O 1
ATOM 747 N N . ALA A 1 93 ? 28.983 8.120 8.757 1.00 71.12 93 ALA A N 1
ATOM 748 C CA . ALA A 1 93 ? 29.004 9.001 7.594 1.00 71.12 93 ALA A CA 1
ATOM 749 C C . ALA A 1 93 ? 27.670 8.980 6.831 1.00 71.12 93 ALA A C 1
ATOM 751 O O . ALA A 1 93 ? 27.186 10.040 6.447 1.00 71.12 93 ALA A O 1
ATOM 752 N N . LYS A 1 94 ? 27.024 7.813 6.712 1.00 67.25 94 LYS A N 1
ATOM 753 C CA . LYS A 1 94 ? 25.686 7.624 6.126 1.00 67.25 94 LYS A CA 1
ATOM 754 C C . LYS A 1 94 ? 24.634 8.465 6.848 1.00 67.25 94 LYS A C 1
ATOM 756 O O . LYS A 1 94 ? 23.837 9.130 6.203 1.00 67.25 94 LYS A O 1
ATOM 761 N N . LYS A 1 95 ? 24.676 8.530 8.186 1.00 59.94 95 LYS A N 1
ATOM 762 C CA . LYS A 1 95 ? 23.793 9.417 8.977 1.00 59.94 95 LYS A CA 1
ATOM 763 C C . LYS A 1 95 ? 23.976 10.911 8.662 1.00 59.94 95 LYS A C 1
ATOM 765 O O . LYS A 1 95 ? 23.136 11.714 9.046 1.00 59.94 95 LYS A O 1
ATOM 770 N N . ARG A 1 96 ? 25.079 11.285 8.008 1.00 61.38 96 ARG A N 1
ATOM 771 C CA . ARG A 1 96 ? 25.453 12.662 7.659 1.00 61.38 96 ARG A CA 1
ATOM 772 C C . ARG A 1 96 ? 25.537 12.887 6.141 1.00 61.38 96 ARG A C 1
ATOM 774 O O . ARG A 1 96 ? 26.011 13.942 5.742 1.00 61.38 96 ARG A O 1
ATOM 781 N N . ASN A 1 97 ? 25.122 11.915 5.318 1.00 57.84 97 ASN A N 1
ATOM 782 C CA . ASN A 1 97 ? 25.270 11.911 3.853 1.00 57.84 97 ASN A CA 1
ATOM 783 C C . ASN A 1 97 ? 26.717 12.147 3.361 1.00 57.84 97 ASN A C 1
ATOM 785 O O . ASN A 1 97 ? 26.945 12.852 2.383 1.00 57.84 97 ASN A O 1
ATOM 789 N N . LYS A 1 98 ? 27.713 11.598 4.069 1.00 65.00 98 LYS A N 1
ATOM 790 C CA . LYS A 1 98 ? 29.150 11.713 3.742 1.00 65.00 98 LYS A CA 1
ATOM 791 C C . LYS A 1 98 ? 29.797 10.368 3.406 1.00 65.00 98 LYS A C 1
ATOM 793 O O . LYS A 1 98 ? 31.014 10.224 3.543 1.00 65.00 98 LYS A O 1
ATOM 798 N N . GLU A 1 99 ? 29.017 9.363 3.005 1.00 72.62 99 GLU A N 1
ATOM 799 C CA . GLU A 1 99 ? 29.519 8.016 2.703 1.00 72.62 99 GLU A CA 1
ATOM 800 C C . GLU A 1 99 ? 30.649 8.001 1.664 1.00 72.62 99 GLU A C 1
ATOM 802 O O . GLU A 1 99 ? 31.575 7.201 1.807 1.00 72.62 99 GLU A O 1
ATOM 807 N N . GLN A 1 100 ? 30.628 8.921 0.692 1.00 68.81 100 GLN A N 1
ATOM 808 C CA . GLN A 1 100 ? 31.634 9.004 -0.370 1.00 68.81 100 GLN A CA 1
ATOM 809 C C . GLN A 1 100 ? 33.052 9.157 0.190 1.00 68.81 100 GLN A C 1
ATOM 811 O O . GLN A 1 100 ? 33.934 8.386 -0.163 1.00 68.81 100 GLN A O 1
ATOM 816 N N . SER A 1 101 ? 33.240 10.033 1.181 1.00 71.94 101 SER A N 1
ATOM 817 C CA . SER A 1 101 ? 34.542 10.221 1.836 1.00 71.94 101 SER A CA 1
ATOM 818 C C . SER A 1 101 ? 35.103 8.935 2.458 1.00 71.94 101 SER A C 1
ATOM 820 O O . SER A 1 101 ? 36.313 8.726 2.501 1.00 71.94 101 SER A O 1
ATOM 822 N N . VAL A 1 102 ? 34.230 8.039 2.930 1.00 78.50 102 VAL A N 1
ATOM 823 C CA . VAL A 1 102 ? 34.625 6.751 3.515 1.00 78.50 102 VAL A CA 1
ATOM 824 C C . VAL A 1 102 ? 34.949 5.731 2.419 1.00 78.50 102 VAL A C 1
ATOM 826 O O . VAL A 1 102 ? 35.875 4.935 2.585 1.00 78.50 102 VAL A O 1
ATOM 829 N N . LEU A 1 103 ? 34.231 5.778 1.294 1.00 78.56 103 LEU A N 1
ATOM 830 C CA . LEU A 1 103 ? 34.506 4.961 0.109 1.00 78.56 103 LEU A CA 1
ATOM 831 C C . LEU A 1 103 ? 35.824 5.361 -0.569 1.00 78.56 103 LEU A C 1
ATOM 833 O O . LEU A 1 103 ? 36.588 4.480 -0.955 1.00 78.56 103 LEU A O 1
ATOM 837 N N . ASP A 1 104 ? 36.145 6.653 -0.628 1.00 78.44 104 ASP A N 1
ATOM 838 C CA . ASP A 1 104 ? 37.413 7.148 -1.180 1.00 78.44 104 ASP A CA 1
ATOM 839 C C . ASP A 1 104 ? 38.602 6.694 -0.325 1.00 78.44 104 ASP A C 1
ATOM 841 O O . ASP A 1 104 ? 39.625 6.245 -0.849 1.00 78.44 104 ASP A O 1
ATOM 845 N N . ILE A 1 105 ? 38.448 6.722 1.006 1.00 82.19 105 ILE A N 1
ATOM 846 C CA . ILE A 1 105 ? 39.433 6.162 1.945 1.00 82.19 105 ILE A CA 1
ATOM 847 C C . ILE A 1 105 ? 39.625 4.663 1.691 1.00 82.19 105 ILE A C 1
ATOM 849 O O . ILE A 1 105 ? 40.759 4.184 1.678 1.00 82.19 105 ILE A O 1
ATOM 853 N N . TYR A 1 106 ? 38.535 3.919 1.490 1.00 88.12 106 TYR A N 1
ATOM 854 C CA . TYR A 1 106 ? 38.589 2.485 1.206 1.00 88.12 106 TYR A CA 1
ATOM 855 C C . TYR A 1 106 ? 39.295 2.185 -0.122 1.00 88.12 106 TYR A C 1
ATOM 857 O O . TYR A 1 106 ? 40.167 1.320 -0.181 1.00 88.12 106 TYR A O 1
ATOM 865 N N . TYR A 1 107 ? 38.978 2.939 -1.172 1.00 82.56 107 TYR A N 1
ATOM 866 C CA . TYR A 1 107 ? 39.589 2.785 -2.487 1.00 82.56 107 TYR A CA 1
ATOM 867 C C . TYR A 1 107 ? 41.086 3.113 -2.461 1.00 82.56 107 TYR A C 1
ATOM 869 O O . TYR A 1 107 ? 41.906 2.299 -2.887 1.00 82.56 107 TYR A O 1
ATOM 877 N N . THR A 1 108 ? 41.453 4.250 -1.866 1.00 83.81 108 THR A N 1
ATOM 878 C CA . THR A 1 108 ? 42.856 4.655 -1.678 1.00 83.81 108 THR A CA 1
ATOM 879 C C . THR A 1 108 ? 43.629 3.594 -0.894 1.00 83.81 108 THR A C 1
ATOM 881 O O . THR A 1 108 ? 44.746 3.229 -1.261 1.00 83.81 108 THR A O 1
ATOM 884 N N . LEU A 1 109 ? 43.015 3.021 0.148 1.00 88.31 109 LEU A N 1
ATOM 885 C CA . LEU A 1 109 ? 43.609 1.935 0.924 1.00 88.31 109 LEU A CA 1
ATOM 886 C C . LEU A 1 109 ? 43.912 0.700 0.071 1.00 88.31 109 LEU A C 1
ATOM 888 O O . LEU A 1 109 ? 44.973 0.107 0.239 1.00 88.31 109 LEU A O 1
ATOM 892 N N . LEU A 1 110 ? 43.028 0.299 -0.841 1.00 87.12 110 LEU A N 1
ATOM 893 C CA . LEU A 1 110 ? 43.288 -0.861 -1.698 1.00 87.12 110 LEU A CA 1
ATOM 894 C C . LEU A 1 110 ? 44.346 -0.570 -2.768 1.00 87.12 110 LEU A C 1
ATOM 896 O O . LEU A 1 110 ? 45.155 -1.440 -3.080 1.00 87.12 110 LEU A O 1
ATOM 900 N N . GLN A 1 111 ? 44.354 0.645 -3.315 1.00 80.25 111 GLN A N 1
ATOM 901 C CA . GLN A 1 111 ? 45.237 1.019 -4.419 1.00 80.25 111 GLN A CA 1
ATOM 902 C C . GLN A 1 111 ? 46.666 1.349 -4.005 1.00 80.25 111 GLN A C 1
ATOM 904 O O . GLN A 1 111 ? 47.593 1.034 -4.748 1.00 80.25 111 GLN A O 1
ATOM 909 N N . GLU A 1 112 ? 46.828 2.011 -2.864 1.00 83.75 112 GLU A N 1
ATOM 910 C CA . GLU A 1 112 ? 48.114 2.521 -2.376 1.00 83.75 112 GLU A CA 1
ATOM 911 C C . GLU A 1 112 ? 48.582 1.781 -1.115 1.00 83.75 112 GLU A C 1
ATOM 913 O O . GLU A 1 112 ? 49.713 1.944 -0.655 1.00 83.75 112 GLU A O 1
ATOM 918 N N . GLY A 1 113 ? 47.712 0.958 -0.521 1.00 88.00 113 GLY A N 1
ATOM 919 C CA . GLY A 1 113 ? 48.035 0.180 0.670 1.00 88.00 113 GLY A CA 1
ATOM 920 C C . GLY A 1 113 ? 48.863 -1.068 0.400 1.00 88.00 113 GLY A C 1
ATOM 921 O O . GLY A 1 113 ? 49.598 -1.500 1.290 1.00 88.00 113 GLY A O 1
ATOM 922 N N . PHE A 1 114 ? 48.790 -1.625 -0.809 1.00 90.94 114 PHE A N 1
ATOM 923 C CA . PHE A 1 114 ? 49.400 -2.902 -1.178 1.00 90.94 114 PHE A CA 1
ATOM 924 C C . PHE A 1 114 ? 50.244 -2.779 -2.446 1.00 90.94 114 PHE A C 1
ATOM 926 O O . PHE A 1 114 ? 50.039 -1.882 -3.256 1.00 90.94 114 PHE A O 1
ATOM 933 N N . LYS A 1 115 ? 51.175 -3.718 -2.645 1.00 90.25 115 LYS A N 1
ATOM 934 C CA . LYS A 1 115 ? 51.865 -3.891 -3.927 1.00 90.25 115 LYS A CA 1
ATOM 935 C C . LYS A 1 115 ? 50.849 -4.262 -5.001 1.00 90.25 115 LYS A C 1
ATOM 937 O O . LYS A 1 115 ? 50.033 -5.165 -4.803 1.00 90.25 115 LYS A O 1
ATOM 942 N N . THR A 1 116 ? 50.923 -3.571 -6.130 1.00 90.50 116 THR A N 1
ATOM 943 C CA . THR A 1 116 ? 50.015 -3.770 -7.257 1.00 90.50 116 THR A CA 1
ATOM 944 C C . THR A 1 116 ? 50.778 -3.888 -8.565 1.00 90.50 116 THR A C 1
ATOM 946 O O . THR A 1 116 ? 51.878 -3.355 -8.709 1.00 90.50 116 THR A O 1
ATOM 949 N N . THR A 1 117 ? 50.182 -4.595 -9.519 1.00 91.62 117 THR A N 1
ATOM 950 C CA . THR A 1 117 ? 50.689 -4.755 -10.883 1.00 91.62 117 THR A CA 1
ATOM 951 C C . THR A 1 117 ? 49.534 -4.656 -11.883 1.00 91.62 117 THR A C 1
ATOM 953 O O . THR A 1 117 ? 48.366 -4.579 -11.490 1.00 91.62 117 THR A O 1
ATOM 956 N N . ALA A 1 118 ? 49.852 -4.594 -13.174 1.00 89.44 118 ALA A N 1
ATOM 957 C CA . ALA A 1 118 ? 48.855 -4.653 -14.234 1.00 89.44 118 ALA A CA 1
ATOM 958 C C . ALA A 1 118 ? 48.447 -6.111 -14.465 1.00 89.44 118 ALA A C 1
ATOM 960 O O . ALA A 1 118 ? 49.302 -6.977 -14.650 1.00 89.44 118 ALA A O 1
ATOM 961 N N . PHE A 1 119 ? 47.146 -6.375 -14.460 1.00 88.94 119 PHE A N 1
ATOM 962 C CA . PHE A 1 119 ? 46.599 -7.701 -14.679 1.00 88.94 119 PHE A CA 1
ATOM 963 C C . PHE A 1 119 ? 46.873 -8.147 -16.118 1.00 88.94 119 PHE A C 1
ATOM 965 O O . PHE A 1 119 ? 46.630 -7.398 -17.065 1.00 88.94 119 PHE A O 1
ATOM 972 N N . ASP A 1 120 ? 47.379 -9.366 -16.279 1.00 89.25 120 ASP A N 1
ATOM 973 C CA . ASP A 1 120 ? 47.604 -9.999 -17.575 1.00 89.25 120 ASP A CA 1
ATOM 974 C C . ASP A 1 120 ? 46.998 -11.400 -17.565 1.00 89.25 120 ASP A C 1
ATOM 976 O O . ASP A 1 120 ? 47.502 -12.334 -16.944 1.00 89.25 120 ASP A O 1
ATOM 980 N N . THR A 1 121 ? 45.909 -11.542 -18.307 1.00 86.38 121 THR A N 1
ATOM 981 C CA . THR A 1 121 ? 45.127 -12.769 -18.430 1.00 86.38 121 THR A CA 1
ATOM 982 C C . THR A 1 121 ? 45.982 -13.949 -18.882 1.00 86.38 121 THR A C 1
ATOM 984 O O . THR A 1 121 ? 45.751 -15.068 -18.434 1.00 86.38 121 THR A O 1
ATOM 987 N N . LYS A 1 122 ? 46.998 -13.726 -19.730 1.00 85.06 122 LYS A N 1
ATOM 988 C CA . LYS A 1 122 ? 47.826 -14.816 -20.271 1.00 85.06 122 LYS A CA 1
ATOM 989 C C . LYS A 1 122 ? 48.773 -15.414 -19.239 1.00 85.06 122 LYS A C 1
ATOM 991 O O . LYS A 1 122 ? 49.138 -16.579 -19.362 1.00 85.06 122 LYS A O 1
ATOM 996 N N . THR A 1 123 ? 49.202 -14.619 -18.264 1.00 83.94 123 THR A N 1
ATOM 997 C CA . THR A 1 123 ? 50.212 -15.025 -17.280 1.00 83.94 123 THR A CA 1
ATOM 998 C C . THR A 1 123 ? 49.634 -15.219 -15.880 1.00 83.94 123 THR A C 1
ATOM 1000 O O . THR A 1 123 ? 50.225 -15.947 -15.084 1.00 83.94 123 THR A O 1
ATOM 1003 N N . MET A 1 124 ? 48.482 -14.613 -15.572 1.00 87.50 124 MET A N 1
ATOM 1004 C CA . MET A 1 124 ? 47.931 -14.548 -14.212 1.00 87.50 124 MET A CA 1
ATOM 1005 C C . MET A 1 124 ? 46.678 -15.408 -13.990 1.00 87.50 124 MET A C 1
ATOM 1007 O O . MET A 1 124 ? 46.386 -15.752 -12.844 1.00 87.50 124 MET A O 1
ATOM 1011 N N . VAL A 1 125 ? 45.966 -15.818 -15.047 1.00 86.75 125 VAL A N 1
ATOM 1012 C CA . VAL A 1 125 ? 44.824 -16.745 -14.933 1.00 86.75 125 VAL A CA 1
ATOM 1013 C C . VAL A 1 125 ? 45.333 -18.185 -14.954 1.00 86.75 125 VAL A C 1
ATOM 1015 O O . VAL A 1 125 ? 45.430 -18.832 -15.993 1.00 86.75 125 VAL A O 1
ATOM 1018 N N . THR A 1 126 ? 45.701 -18.676 -13.773 1.00 86.12 126 THR A N 1
ATOM 1019 C CA . THR A 1 126 ? 46.150 -20.059 -13.543 1.00 86.12 126 THR A CA 1
ATOM 1020 C C . THR A 1 126 ? 44.982 -20.980 -13.172 1.00 86.12 126 THR A C 1
ATOM 1022 O O . THR A 1 126 ? 43.899 -20.515 -12.826 1.00 86.12 126 THR A O 1
ATOM 1025 N N . GLU A 1 127 ? 45.197 -22.296 -13.151 1.00 79.19 127 GLU A N 1
ATOM 1026 C CA . GLU A 1 127 ? 44.179 -23.246 -12.670 1.00 79.19 127 GLU A CA 1
ATOM 1027 C C . GLU A 1 127 ? 43.761 -22.988 -11.214 1.00 79.19 127 GLU A C 1
ATOM 1029 O O . GLU A 1 127 ? 42.581 -23.064 -10.882 1.00 79.19 127 GLU A O 1
ATOM 1034 N N . ALA A 1 128 ? 44.692 -22.582 -10.345 1.00 76.38 128 ALA A N 1
ATOM 1035 C CA . ALA A 1 128 ? 44.367 -22.196 -8.970 1.00 76.38 128 ALA A CA 1
ATOM 1036 C C . ALA A 1 128 ? 43.491 -20.929 -8.911 1.00 76.38 128 ALA A C 1
ATOM 1038 O O . ALA A 1 128 ? 42.576 -20.846 -8.091 1.00 76.38 128 ALA A O 1
ATOM 1039 N N . PHE A 1 129 ? 43.733 -19.963 -9.804 1.00 84.19 129 PHE A N 1
ATOM 1040 C CA . PHE A 1 129 ? 42.893 -18.772 -9.954 1.00 84.19 129 PHE A CA 1
ATOM 1041 C C . PHE A 1 129 ? 41.475 -19.163 -10.399 1.00 84.19 129 PHE A C 1
ATOM 1043 O O . PHE A 1 129 ? 40.498 -18.737 -9.784 1.00 84.19 129 PHE A O 1
ATOM 1050 N N . LYS A 1 130 ? 41.357 -20.034 -11.410 1.00 80.62 130 LYS A N 1
ATOM 1051 C CA . LYS A 1 130 ? 40.071 -20.517 -11.935 1.00 80.62 130 LYS A CA 1
ATOM 1052 C C . LYS A 1 130 ? 39.282 -21.348 -10.927 1.00 80.62 130 LYS A C 1
ATOM 1054 O O . LYS A 1 130 ? 38.067 -21.215 -10.850 1.00 80.62 130 LYS A O 1
ATOM 1059 N N . GLN A 1 131 ? 39.948 -22.164 -10.112 1.00 74.69 131 GLN A N 1
ATOM 1060 C CA . GLN A 1 131 ? 39.287 -22.927 -9.048 1.00 74.69 131 GLN A CA 1
ATOM 1061 C C . GLN A 1 131 ? 38.634 -22.024 -7.996 1.00 74.69 131 GLN A C 1
ATOM 1063 O O . GLN A 1 131 ? 37.592 -22.373 -7.446 1.00 74.69 131 GLN A O 1
ATOM 1068 N N . VAL A 1 132 ? 39.238 -20.868 -7.711 1.00 72.62 132 VAL A N 1
ATOM 1069 C CA . VAL A 1 132 ? 38.748 -19.939 -6.684 1.00 72.62 132 VAL A CA 1
ATOM 1070 C C . VAL A 1 132 ? 37.735 -18.941 -7.244 1.00 72.62 132 VAL A C 1
ATOM 1072 O O . VAL A 1 132 ? 36.763 -18.616 -6.564 1.00 72.62 132 VAL A O 1
ATOM 1075 N N . LEU A 1 133 ? 37.969 -18.425 -8.453 1.00 73.50 133 LEU A N 1
ATOM 1076 C CA . LEU A 1 133 ? 37.192 -17.326 -9.033 1.00 73.50 133 LEU A CA 1
ATOM 1077 C C . LEU A 1 133 ? 36.270 -17.752 -10.177 1.00 73.50 133 LEU A C 1
ATOM 1079 O O . LEU A 1 133 ? 35.398 -16.974 -10.542 1.00 73.50 133 LEU A O 1
ATOM 1083 N N . GLY A 1 134 ? 36.407 -18.975 -10.688 1.00 72.31 134 GLY A N 1
ATOM 1084 C CA . GLY A 1 134 ? 35.693 -19.489 -11.856 1.00 72.31 134 GLY A CA 1
ATOM 1085 C C . GLY A 1 134 ? 36.528 -19.421 -13.139 1.00 72.31 134 GLY A C 1
ATOM 1086 O O . GLY A 1 134 ? 37.476 -18.640 -13.248 1.00 72.31 134 GLY A O 1
ATOM 1087 N N . ASP A 1 135 ? 36.183 -20.248 -14.125 1.00 77.62 135 ASP A N 1
ATOM 1088 C CA . ASP A 1 135 ? 36.810 -20.226 -15.452 1.00 77.62 135 ASP A CA 1
ATOM 1089 C C . ASP A 1 135 ? 36.011 -19.311 -16.396 1.00 77.62 135 ASP A C 1
ATOM 1091 O O . ASP A 1 135 ? 35.032 -19.735 -17.014 1.00 77.62 135 ASP A O 1
ATOM 1095 N N . PHE A 1 136 ? 36.387 -18.028 -16.438 1.00 74.19 136 PHE A N 1
ATOM 1096 C CA . PHE A 1 136 ? 35.751 -16.986 -17.252 1.00 74.19 136 PHE A CA 1
ATOM 1097 C C . PHE A 1 136 ? 36.732 -16.403 -18.277 1.00 74.19 136 PHE A C 1
ATOM 1099 O O . PHE A 1 136 ? 37.947 -16.561 -18.161 1.00 74.19 136 PHE A O 1
ATOM 1106 N N . ASP A 1 137 ? 36.207 -15.669 -19.260 1.00 74.88 137 ASP A N 1
ATOM 1107 C CA . ASP A 1 137 ? 37.045 -14.806 -20.090 1.00 74.88 137 ASP A CA 1
ATOM 1108 C C . ASP A 1 137 ? 37.409 -13.537 -19.310 1.00 74.88 137 ASP A C 1
ATOM 1110 O O . ASP A 1 137 ? 36.573 -12.661 -19.076 1.00 74.88 137 ASP A O 1
ATOM 1114 N N . TYR A 1 138 ? 38.670 -13.460 -18.888 1.00 76.31 138 TYR A N 1
ATOM 1115 C CA . TYR A 1 138 ? 39.205 -12.334 -18.128 1.00 76.31 138 TYR A CA 1
ATOM 1116 C C . TYR A 1 138 ? 39.927 -11.303 -19.007 1.00 76.31 138 TYR A C 1
ATOM 1118 O O . TYR A 1 138 ? 40.503 -10.355 -18.471 1.00 76.31 138 TYR A O 1
ATOM 1126 N N . SER A 1 139 ? 39.899 -11.428 -20.342 1.00 77.44 139 SER A N 1
ATOM 1127 C CA . SER A 1 139 ? 40.685 -10.563 -21.234 1.00 77.44 139 SER A CA 1
ATOM 1128 C C . SER A 1 139 ? 40.356 -9.073 -21.099 1.00 77.44 139 SER A C 1
ATOM 1130 O O . SER A 1 139 ? 41.221 -8.229 -21.331 1.00 77.44 139 SER A O 1
ATOM 1132 N N . THR A 1 140 ? 39.128 -8.739 -20.693 1.00 68.69 140 THR A N 1
ATOM 1133 C CA . THR A 1 140 ? 38.653 -7.369 -20.427 1.00 68.69 140 THR A CA 1
ATOM 1134 C C . THR A 1 140 ? 39.324 -6.711 -19.216 1.00 68.69 140 THR A C 1
ATOM 1136 O O . THR A 1 140 ? 39.252 -5.491 -19.054 1.00 68.69 140 THR A O 1
ATOM 1139 N N . TYR A 1 141 ? 40.006 -7.496 -18.379 1.00 72.00 141 TYR A N 1
ATOM 1140 C CA . TYR A 1 141 ? 40.764 -7.022 -17.223 1.00 72.00 141 TYR A CA 1
ATOM 1141 C C . TYR A 1 141 ? 42.235 -6.758 -17.536 1.00 72.00 141 TYR A C 1
ATOM 1143 O O . TYR A 1 141 ? 42.948 -6.257 -16.669 1.00 72.00 141 TYR A O 1
ATOM 1151 N N . ASN A 1 142 ? 42.708 -7.058 -18.750 1.00 81.44 142 ASN A N 1
ATOM 1152 C CA . ASN A 1 142 ? 44.093 -6.785 -19.124 1.00 81.44 142 ASN A CA 1
ATOM 1153 C C . ASN A 1 142 ? 44.437 -5.303 -18.926 1.00 81.44 142 ASN A C 1
ATOM 1155 O O . ASN A 1 142 ? 43.739 -4.415 -19.409 1.00 81.44 142 ASN A O 1
ATOM 1159 N N . GLY A 1 143 ? 45.527 -5.038 -18.209 1.00 78.19 143 GLY A N 1
ATOM 1160 C CA . GLY A 1 143 ? 45.968 -3.685 -17.873 1.00 78.19 143 GLY A CA 1
ATOM 1161 C C . GLY A 1 143 ? 45.301 -3.074 -16.635 1.00 78.19 143 GLY A C 1
ATOM 1162 O O . GLY A 1 143 ? 45.764 -2.034 -16.167 1.00 78.19 143 GLY A O 1
ATOM 1163 N N . GLN A 1 144 ? 44.264 -3.697 -16.062 1.00 82.62 144 GLN A N 1
ATOM 1164 C CA . GLN A 1 144 ? 43.666 -3.224 -14.810 1.00 82.62 144 GLN A CA 1
ATOM 1165 C C . GLN A 1 144 ? 44.587 -3.483 -13.615 1.00 82.62 144 GLN A C 1
ATOM 1167 O O . GLN A 1 144 ? 45.420 -4.385 -13.630 1.00 82.62 144 GLN A O 1
ATOM 1172 N N . ARG A 1 145 ? 44.438 -2.697 -12.546 1.00 85.12 145 ARG A N 1
ATOM 1173 C CA . ARG A 1 145 ? 45.275 -2.837 -11.350 1.00 85.12 145 ARG A CA 1
ATOM 1174 C C . ARG A 1 145 ? 44.828 -4.046 -10.517 1.00 85.12 145 ARG A C 1
ATOM 1176 O O . ARG A 1 145 ? 43.685 -4.114 -10.066 1.00 85.12 145 ARG A O 1
ATOM 1183 N N . CYS A 1 146 ? 45.739 -4.977 -10.266 1.00 89.38 146 CYS A N 1
ATOM 1184 C CA . CYS A 1 146 ? 45.533 -6.127 -9.387 1.00 89.38 146 CYS A CA 1
ATOM 1185 C C . CYS A 1 146 ? 46.564 -6.144 -8.259 1.00 89.38 146 CYS A C 1
ATOM 1187 O O . CYS A 1 146 ? 47.592 -5.465 -8.334 1.00 89.38 146 CYS A O 1
ATOM 1189 N N . PHE A 1 147 ? 46.303 -6.926 -7.213 1.00 91.12 147 PHE A N 1
ATOM 1190 C CA . PHE A 1 147 ? 47.326 -7.216 -6.210 1.00 91.12 147 PHE A CA 1
ATOM 1191 C C . PHE A 1 147 ? 48.515 -7.946 -6.852 1.00 91.12 147 PHE A C 1
ATOM 1193 O O . PHE A 1 147 ? 48.333 -8.723 -7.790 1.00 91.12 147 PHE A O 1
ATOM 1200 N N . ASP A 1 148 ? 49.719 -7.686 -6.345 1.00 88.88 148 ASP A N 1
ATOM 1201 C CA . ASP A 1 148 ? 50.968 -8.288 -6.819 1.00 88.88 148 ASP A CA 1
ATOM 1202 C C . ASP A 1 148 ? 51.454 -9.386 -5.856 1.00 88.88 148 ASP A C 1
ATOM 1204 O O . ASP A 1 148 ? 51.862 -9.128 -4.719 1.00 88.88 148 ASP A O 1
ATOM 1208 N N . GLY A 1 149 ? 51.360 -10.635 -6.303 1.00 83.12 149 GLY A N 1
ATOM 1209 C CA . GLY A 1 149 ? 51.805 -11.861 -5.643 1.00 83.12 149 GLY A CA 1
ATOM 1210 C C . GLY A 1 149 ? 50.940 -12.349 -4.476 1.00 83.12 149 GLY A C 1
ATOM 1211 O O . GLY A 1 149 ? 50.899 -13.550 -4.231 1.00 83.12 149 GLY A O 1
ATOM 1212 N N . ILE A 1 150 ? 50.259 -11.460 -3.742 1.00 89.12 150 ILE A N 1
ATOM 1213 C CA . ILE A 1 150 ? 49.391 -11.820 -2.606 1.00 89.12 150 ILE A CA 1
ATOM 1214 C C . ILE A 1 150 ? 48.108 -10.993 -2.616 1.00 89.12 150 ILE A C 1
ATOM 1216 O O . ILE A 1 150 ? 48.162 -9.772 -2.486 1.00 89.12 150 ILE A O 1
ATOM 1220 N N . SER A 1 151 ? 46.960 -11.668 -2.657 1.00 88.88 151 SER A N 1
ATOM 1221 C CA . SER A 1 151 ? 45.635 -11.046 -2.728 1.00 88.88 151 SER A CA 1
ATOM 1222 C C . SER A 1 151 ? 44.793 -11.369 -1.500 1.00 88.88 151 SER A C 1
ATOM 1224 O O . SER A 1 151 ? 44.543 -12.540 -1.221 1.00 88.88 151 SER A O 1
ATOM 1226 N N . ASN A 1 152 ? 44.299 -10.353 -0.790 1.00 88.31 152 ASN A N 1
ATOM 1227 C CA . ASN A 1 152 ? 43.316 -10.535 0.282 1.00 88.31 152 ASN A CA 1
ATOM 1228 C C . ASN A 1 152 ? 41.930 -10.101 -0.207 1.00 88.31 152 ASN A C 1
ATOM 1230 O O . ASN A 1 152 ? 41.698 -8.915 -0.433 1.00 88.31 152 ASN A O 1
ATOM 1234 N N . ILE A 1 153 ? 41.006 -11.053 -0.351 1.00 84.81 153 ILE A N 1
ATOM 1235 C CA . ILE A 1 153 ? 39.635 -10.763 -0.804 1.00 84.81 153 ILE A CA 1
ATOM 1236 C C . ILE A 1 153 ? 38.648 -10.590 0.359 1.00 84.81 153 ILE A C 1
ATOM 1238 O O . ILE A 1 153 ? 37.469 -10.332 0.130 1.00 84.81 153 ILE A O 1
ATOM 1242 N N . ASP A 1 154 ? 39.107 -10.732 1.605 1.00 80.62 154 ASP A N 1
ATOM 1243 C CA . ASP A 1 154 ? 38.300 -10.563 2.820 1.00 80.62 154 ASP A CA 1
ATOM 1244 C C . ASP A 1 154 ? 38.453 -9.175 3.462 1.00 80.62 154 ASP A C 1
ATOM 1246 O O . ASP A 1 154 ? 38.136 -8.974 4.635 1.00 80.62 154 ASP A O 1
ATOM 1250 N N . LEU A 1 155 ? 38.884 -8.186 2.671 1.00 86.38 155 LEU A N 1
ATOM 1251 C CA . LEU A 1 155 ? 38.999 -6.768 3.037 1.00 86.38 155 LEU A CA 1
ATOM 1252 C C . LEU A 1 155 ? 37.629 -6.060 3.127 1.00 86.38 155 LEU A C 1
ATOM 1254 O O . LEU A 1 155 ? 37.472 -4.920 2.706 1.00 86.38 155 LEU A O 1
ATOM 1258 N N . ILE A 1 156 ? 36.617 -6.730 3.681 1.00 87.56 156 ILE A N 1
ATOM 1259 C CA . ILE A 1 156 ? 35.277 -6.168 3.897 1.00 87.56 156 ILE A CA 1
ATOM 1260 C C . ILE A 1 156 ? 35.301 -5.094 4.999 1.00 87.56 156 ILE A C 1
ATOM 1262 O O . ILE A 1 156 ? 36.196 -5.062 5.844 1.00 87.56 156 ILE A O 1
ATOM 1266 N N . PHE A 1 157 ? 34.291 -4.220 5.048 1.00 88.94 157 PHE A N 1
ATOM 1267 C CA . PHE A 1 157 ? 34.310 -3.036 5.925 1.00 88.94 157 PHE A CA 1
ATOM 1268 C C . PHE A 1 157 ? 34.394 -3.364 7.426 1.00 88.94 157 PHE A C 1
ATOM 1270 O O . PHE A 1 157 ? 34.935 -2.581 8.209 1.00 88.94 157 PHE A O 1
ATOM 1277 N N . SER A 1 158 ? 33.878 -4.516 7.857 1.00 86.12 158 SER A N 1
ATOM 1278 C CA . SER A 1 158 ? 33.994 -4.968 9.250 1.00 86.12 158 SER A CA 1
ATOM 1279 C C . SER A 1 158 ? 35.413 -5.397 9.632 1.00 86.12 158 SER A C 1
ATOM 1281 O O . SER A 1 158 ? 35.751 -5.374 10.811 1.00 86.12 158 SER A O 1
ATOM 1283 N N . ASN A 1 159 ? 36.238 -5.758 8.647 1.00 90.69 159 ASN A N 1
ATOM 1284 C CA . ASN A 1 159 ? 37.569 -6.334 8.832 1.00 90.69 159 ASN A CA 1
ATOM 1285 C C . ASN A 1 159 ? 38.696 -5.283 8.769 1.00 90.69 159 ASN A C 1
ATOM 1287 O O . ASN A 1 159 ? 39.878 -5.616 8.856 1.00 90.69 159 ASN A O 1
ATOM 1291 N N . ILE A 1 160 ? 38.341 -4.003 8.639 1.00 93.00 160 ILE A N 1
ATOM 1292 C CA . ILE A 1 160 ? 39.273 -2.873 8.602 1.00 93.00 160 ILE A CA 1
ATOM 1293 C C . ILE A 1 160 ? 39.015 -2.007 9.831 1.00 93.00 160 ILE A C 1
ATOM 1295 O O . ILE A 1 160 ? 37.963 -1.377 9.938 1.00 93.00 160 ILE A O 1
ATOM 1299 N N . ILE A 1 161 ? 39.965 -1.966 10.765 1.00 94.31 161 ILE A N 1
ATOM 1300 C CA . ILE A 1 161 ? 39.831 -1.288 12.059 1.00 94.31 161 ILE A CA 1
ATOM 1301 C C . ILE A 1 161 ? 40.772 -0.085 12.132 1.00 94.31 161 ILE A C 1
ATOM 1303 O O . ILE A 1 161 ? 41.983 -0.213 11.991 1.00 94.31 161 ILE A O 1
ATOM 1307 N N . PHE A 1 162 ? 40.236 1.097 12.416 1.00 92.88 162 PHE A N 1
ATOM 1308 C CA . PHE A 1 162 ? 41.024 2.303 12.653 1.00 92.88 162 PHE A CA 1
ATOM 1309 C C . PHE A 1 162 ? 41.334 2.444 14.142 1.00 92.88 162 PHE A C 1
ATOM 1311 O O . PHE A 1 162 ? 40.420 2.498 14.969 1.00 92.88 162 PHE A O 1
ATOM 1318 N N . LYS A 1 163 ? 42.622 2.551 14.477 1.00 92.00 163 LYS A N 1
ATOM 1319 C CA . LYS A 1 163 ? 43.099 2.798 15.841 1.00 92.00 163 LYS A CA 1
ATOM 1320 C C . LYS A 1 163 ? 44.222 3.831 15.802 1.00 92.00 163 LYS A C 1
ATOM 1322 O O . LYS A 1 163 ? 45.323 3.546 15.323 1.00 92.00 163 LYS A O 1
ATOM 1327 N N . ASN A 1 164 ? 43.946 5.019 16.338 1.00 89.00 164 ASN A N 1
ATOM 1328 C CA . ASN A 1 164 ? 44.808 6.201 16.231 1.00 89.00 164 ASN A CA 1
ATOM 1329 C C . ASN A 1 164 ? 45.108 6.515 14.749 1.00 89.00 164 ASN A C 1
ATOM 1331 O O . ASN A 1 164 ? 44.187 6.560 13.937 1.00 89.00 164 ASN A O 1
ATOM 1335 N N . GLU A 1 165 ? 46.379 6.692 14.383 1.00 85.31 165 GLU A N 1
ATOM 1336 C CA . GLU A 1 165 ? 46.813 6.937 12.999 1.00 85.31 165 GLU A CA 1
ATOM 1337 C C . GLU A 1 165 ? 46.992 5.659 12.157 1.00 85.31 165 GLU A C 1
ATOM 1339 O O . GLU A 1 165 ? 47.320 5.748 10.973 1.00 85.31 165 GLU A O 1
ATOM 1344 N N . ASN A 1 166 ? 46.797 4.472 12.748 1.00 92.31 166 ASN A N 1
ATOM 1345 C CA . ASN A 1 166 ? 47.017 3.189 12.081 1.00 92.31 166 ASN A CA 1
ATOM 1346 C C . ASN A 1 166 ? 45.702 2.533 11.634 1.00 92.31 166 ASN A C 1
ATOM 1348 O O . ASN A 1 166 ? 44.651 2.684 12.266 1.00 92.31 166 ASN A O 1
ATOM 1352 N N . ILE A 1 167 ? 45.800 1.741 10.568 1.00 93.81 167 ILE A N 1
ATOM 1353 C CA . ILE A 1 167 ? 44.720 0.935 10.003 1.00 93.81 167 ILE A CA 1
ATOM 1354 C C . ILE A 1 167 ? 45.087 -0.535 10.178 1.00 93.81 167 ILE A C 1
ATOM 1356 O O . ILE A 1 167 ? 46.073 -1.004 9.621 1.00 93.81 167 ILE A O 1
ATOM 1360 N N . TYR A 1 168 ? 44.309 -1.265 10.962 1.00 94.00 168 TYR A N 1
ATOM 1361 C CA . TYR A 1 168 ? 44.512 -2.681 11.219 1.00 94.00 168 TYR A CA 1
ATOM 1362 C C . TYR A 1 168 ? 43.609 -3.509 10.316 1.00 94.00 168 TYR A C 1
ATOM 1364 O O . TYR A 1 168 ? 42.390 -3.346 10.337 1.00 94.00 168 TYR A O 1
ATOM 1372 N N . LEU A 1 169 ? 44.207 -4.411 9.547 1.00 92.06 169 LEU A N 1
ATOM 1373 C CA . LEU A 1 169 ? 43.472 -5.422 8.795 1.00 92.06 169 LEU A CA 1
ATOM 1374 C C . LEU A 1 169 ? 43.364 -6.669 9.660 1.00 92.06 169 LEU A C 1
ATOM 1376 O O . LEU A 1 169 ? 44.380 -7.145 10.173 1.00 92.06 169 LEU A O 1
ATOM 1380 N N . ILE A 1 170 ? 42.153 -7.185 9.818 1.00 89.00 170 ILE A N 1
ATOM 1381 C CA . ILE A 1 170 ? 41.857 -8.405 10.571 1.00 89.00 170 ILE A CA 1
ATOM 1382 C C . ILE A 1 170 ? 41.175 -9.425 9.659 1.00 89.00 170 ILE A C 1
ATOM 1384 O O . ILE A 1 170 ? 40.665 -9.066 8.607 1.00 89.00 170 ILE A O 1
ATOM 1388 N N . ASP A 1 171 ? 41.159 -10.683 10.095 1.00 82.31 171 ASP A N 1
ATOM 1389 C CA . ASP A 1 171 ? 40.682 -11.840 9.329 1.00 82.31 171 ASP A CA 1
ATOM 1390 C C . ASP A 1 171 ? 41.510 -12.127 8.058 1.00 82.31 171 ASP A C 1
ATOM 1392 O O . ASP A 1 171 ? 41.599 -11.334 7.123 1.00 82.31 171 ASP A O 1
ATOM 1396 N N . TYR A 1 172 ? 42.172 -13.285 8.045 1.00 87.50 172 TYR A N 1
ATOM 1397 C CA . TYR A 1 172 ? 43.157 -13.660 7.015 1.00 87.50 172 TYR A CA 1
ATOM 1398 C C . TYR A 1 172 ? 42.784 -14.962 6.305 1.00 87.50 172 TYR A C 1
ATOM 1400 O O . TYR A 1 172 ? 43.620 -15.596 5.664 1.00 87.50 172 TYR A O 1
ATOM 1408 N N . GLU A 1 173 ? 41.529 -15.377 6.456 1.00 84.19 173 GLU A N 1
ATOM 1409 C CA . GLU A 1 173 ? 41.021 -16.666 5.997 1.00 84.19 173 GLU A CA 1
ATOM 1410 C C . GLU A 1 173 ? 41.059 -16.795 4.466 1.00 84.19 173 GLU A C 1
ATOM 1412 O O . GLU A 1 173 ? 41.399 -17.851 3.935 1.00 84.19 173 GLU A O 1
ATOM 1417 N N . TRP A 1 174 ? 40.796 -15.695 3.751 1.00 87.12 174 TRP A N 1
ATOM 1418 C CA . TRP A 1 174 ? 40.738 -15.659 2.287 1.00 87.12 174 TRP A CA 1
ATOM 1419 C C . TRP A 1 174 ? 41.849 -14.793 1.691 1.00 87.12 174 TRP A C 1
ATOM 1421 O O . TRP A 1 174 ? 41.606 -13.784 1.023 1.00 87.12 174 TRP A O 1
ATOM 1431 N N . VAL A 1 175 ? 43.085 -15.220 1.951 1.00 89.19 175 VAL A N 1
ATOM 1432 C CA . VAL A 1 175 ? 44.301 -14.658 1.356 1.00 89.19 175 VAL A CA 1
ATOM 1433 C C . VAL A 1 175 ? 44.927 -15.686 0.418 1.00 89.19 175 VAL A C 1
ATOM 1435 O O . VAL A 1 175 ? 45.157 -16.834 0.806 1.00 89.19 175 VAL A O 1
ATOM 1438 N N . TYR A 1 176 ? 45.222 -15.261 -0.804 1.00 87.44 176 TYR A N 1
ATOM 1439 C CA . TYR A 1 176 ? 45.725 -16.103 -1.884 1.00 87.44 176 TYR A CA 1
ATOM 1440 C C . TYR A 1 176 ? 47.092 -15.640 -2.376 1.00 87.44 176 TYR A C 1
ATOM 1442 O O . TYR A 1 176 ? 47.432 -14.465 -2.273 1.00 87.44 176 TYR A O 1
ATOM 1450 N N . ASP A 1 177 ? 47.855 -16.574 -2.929 1.00 85.94 177 ASP A N 1
ATOM 1451 C CA . ASP A 1 177 ? 49.201 -16.423 -3.490 1.00 85.94 177 ASP A CA 1
ATOM 1452 C C . ASP A 1 177 ? 49.221 -16.219 -5.011 1.00 85.94 177 ASP A C 1
ATOM 1454 O O . ASP A 1 177 ? 50.217 -16.482 -5.681 1.00 85.94 177 ASP A O 1
ATOM 1458 N N . PHE A 1 178 ? 48.114 -15.716 -5.554 1.00 87.06 178 PHE A N 1
ATOM 1459 C CA . PHE A 1 178 ? 47.973 -15.321 -6.950 1.00 87.06 178 PHE A CA 1
ATOM 1460 C C . PHE A 1 178 ? 47.316 -13.940 -7.064 1.00 87.06 178 PHE A C 1
ATOM 1462 O O . PHE A 1 178 ? 46.684 -13.453 -6.122 1.00 87.06 178 PHE A O 1
ATOM 1469 N N . ASN A 1 179 ? 47.477 -13.302 -8.223 1.00 89.12 179 ASN A N 1
ATOM 1470 C CA . ASN A 1 179 ? 47.055 -11.924 -8.483 1.00 89.12 179 ASN A CA 1
ATOM 1471 C C . ASN A 1 179 ? 45.546 -11.843 -8.712 1.00 89.12 179 ASN A C 1
ATOM 1473 O O . ASN A 1 179 ? 45.034 -12.496 -9.614 1.00 89.12 179 ASN A O 1
ATOM 1477 N N . ILE A 1 180 ? 44.840 -11.023 -7.934 1.00 87.94 180 ILE A N 1
ATOM 1478 C CA . ILE A 1 180 ? 43.397 -10.789 -8.076 1.00 87.94 180 ILE A CA 1
ATOM 1479 C C . ILE A 1 180 ? 43.159 -9.299 -8.366 1.00 87.94 180 ILE A C 1
ATOM 1481 O O . ILE A 1 180 ? 43.760 -8.455 -7.690 1.00 87.94 180 ILE A O 1
ATOM 1485 N N . PRO A 1 181 ? 42.308 -8.942 -9.349 1.00 87.06 181 PRO A N 1
ATOM 1486 C CA . PRO A 1 181 ? 41.932 -7.551 -9.603 1.00 87.06 181 PRO A CA 1
ATOM 1487 C C . PRO A 1 181 ? 41.403 -6.854 -8.343 1.00 87.06 181 PRO A C 1
ATOM 1489 O O . PRO A 1 181 ? 40.583 -7.416 -7.616 1.00 87.06 181 PRO A O 1
ATOM 1492 N N . ILE A 1 182 ? 41.833 -5.614 -8.089 1.00 85.19 182 ILE A N 1
ATOM 1493 C CA . ILE A 1 182 ? 41.362 -4.843 -6.921 1.00 85.19 182 ILE A CA 1
ATOM 1494 C C . ILE A 1 182 ? 39.843 -4.656 -6.977 1.00 85.19 182 ILE A C 1
ATOM 1496 O O . ILE A 1 182 ? 39.157 -4.779 -5.962 1.00 85.19 182 ILE A O 1
ATOM 1500 N N . ASP A 1 183 ? 39.313 -4.451 -8.180 1.00 77.12 183 ASP A N 1
ATOM 1501 C CA . ASP A 1 183 ? 37.885 -4.273 -8.427 1.00 77.12 183 ASP A CA 1
ATOM 1502 C C . ASP A 1 183 ? 37.057 -5.500 -8.002 1.00 77.12 183 ASP A C 1
ATOM 1504 O O . ASP A 1 183 ? 35.915 -5.348 -7.571 1.00 77.12 183 ASP A O 1
ATOM 1508 N N . PHE A 1 184 ? 37.639 -6.706 -8.004 1.00 77.56 184 PHE A N 1
ATOM 1509 C CA . PHE A 1 184 ? 36.983 -7.898 -7.457 1.00 77.56 184 PHE A CA 1
ATOM 1510 C C . PHE A 1 184 ? 36.869 -7.847 -5.925 1.00 77.56 184 PHE A C 1
ATOM 1512 O O . PHE A 1 184 ? 35.822 -8.178 -5.363 1.00 77.56 184 PHE A O 1
ATOM 1519 N N . ALA A 1 185 ? 37.919 -7.403 -5.228 1.00 81.25 185 ALA A N 1
ATOM 1520 C CA . ALA A 1 185 ? 37.871 -7.222 -3.776 1.00 81.25 185 ALA A CA 1
ATOM 1521 C C . ALA A 1 185 ? 36.878 -6.113 -3.378 1.00 81.25 185 ALA A C 1
ATOM 1523 O O . ALA A 1 185 ? 36.159 -6.252 -2.387 1.00 81.25 185 ALA A O 1
ATOM 1524 N N . ILE A 1 186 ? 36.777 -5.051 -4.187 1.00 79.25 186 ILE A N 1
ATOM 1525 C CA . ILE A 1 186 ? 35.761 -4.000 -4.037 1.00 79.25 186 ILE A CA 1
ATOM 1526 C C . ILE A 1 186 ? 34.359 -4.585 -4.226 1.00 79.25 186 ILE A C 1
ATOM 1528 O O . ILE A 1 186 ? 33.510 -4.413 -3.353 1.00 79.25 186 ILE A O 1
ATOM 1532 N N . PHE A 1 187 ? 34.126 -5.322 -5.317 1.00 73.94 187 PHE A N 1
ATOM 1533 C CA . PHE A 1 187 ? 32.850 -5.988 -5.581 1.00 73.94 187 PHE A CA 1
ATOM 1534 C C . PHE A 1 187 ? 32.418 -6.865 -4.401 1.00 73.94 187 PHE A C 1
ATOM 1536 O O . PHE A 1 187 ? 31.321 -6.697 -3.872 1.00 73.94 187 PHE A O 1
ATOM 1543 N N . ARG A 1 188 ? 33.303 -7.749 -3.928 1.00 73.50 188 ARG A N 1
ATOM 1544 C CA . ARG A 1 188 ? 33.021 -8.652 -2.805 1.00 73.50 188 ARG A CA 1
ATOM 1545 C C . ARG A 1 188 ? 32.714 -7.904 -1.505 1.00 73.50 188 ARG A C 1
ATOM 1547 O O . ARG A 1 188 ? 31.863 -8.356 -0.738 1.00 73.50 188 ARG A O 1
ATOM 1554 N N . ALA A 1 189 ? 33.379 -6.777 -1.250 1.00 75.38 189 ALA A N 1
ATOM 1555 C CA . ALA A 1 189 ? 33.129 -5.961 -0.065 1.00 75.38 189 ALA A CA 1
ATOM 1556 C C . ALA A 1 189 ? 31.776 -5.233 -0.107 1.00 75.38 189 ALA A C 1
ATOM 1558 O O . ALA A 1 189 ? 31.122 -5.117 0.929 1.00 75.38 189 ALA A O 1
ATOM 1559 N N . LEU A 1 190 ? 31.347 -4.772 -1.286 1.00 67.56 190 LEU A N 1
ATOM 1560 C CA . LEU A 1 190 ? 30.104 -4.012 -1.453 1.00 67.56 190 LEU A CA 1
ATOM 1561 C C . LEU A 1 190 ? 28.871 -4.914 -1.622 1.00 67.56 190 LEU A C 1
ATOM 1563 O O . LEU A 1 190 ? 27.815 -4.599 -1.081 1.00 67.56 190 LEU A O 1
ATOM 1567 N N . HIS A 1 191 ? 29.003 -6.059 -2.298 1.00 59.69 191 HIS A N 1
ATOM 1568 C CA . HIS A 1 191 ? 27.892 -6.977 -2.578 1.00 59.69 191 HIS A CA 1
ATOM 1569 C C . HIS A 1 191 ? 27.338 -7.673 -1.320 1.00 59.69 191 HIS A C 1
ATOM 1571 O O . HIS A 1 191 ? 26.149 -7.954 -1.237 1.00 59.69 191 HIS A O 1
ATOM 1577 N N . LYS A 1 192 ? 28.174 -7.913 -0.300 1.00 54.38 192 LYS A N 1
ATOM 1578 C CA . LYS A 1 192 ? 27.774 -8.593 0.950 1.00 54.38 192 LYS A CA 1
ATOM 1579 C C . LYS A 1 192 ? 26.942 -7.727 1.911 1.00 54.38 192 LYS A C 1
ATOM 1581 O O . LYS A 1 192 ? 26.428 -8.244 2.901 1.00 54.38 192 LYS A O 1
ATOM 1586 N N . HIS A 1 193 ? 26.828 -6.424 1.657 1.00 50.88 193 HIS A N 1
ATOM 1587 C CA . HIS A 1 193 ? 25.953 -5.520 2.398 1.00 50.88 193 HIS A CA 1
ATOM 1588 C C . HIS A 1 193 ? 24.677 -5.288 1.571 1.00 50.88 193 HIS A C 1
ATOM 1590 O O . HIS A 1 193 ? 24.653 -4.408 0.719 1.00 50.88 193 HIS A O 1
ATOM 1596 N N . ASN A 1 194 ? 23.617 -6.066 1.830 1.00 41.12 194 ASN A N 1
ATOM 1597 C CA . ASN A 1 194 ? 22.350 -6.060 1.069 1.00 41.12 194 ASN A CA 1
ATOM 1598 C C . ASN A 1 194 ? 21.726 -4.661 0.856 1.00 41.12 194 ASN A C 1
ATOM 1600 O O . ASN A 1 194 ? 21.065 -4.425 -0.148 1.00 41.12 194 ASN A O 1
ATOM 1604 N N . ASP A 1 195 ? 22.003 -3.709 1.750 1.00 41.66 195 ASP A N 1
ATOM 1605 C CA . ASP A 1 195 ? 21.534 -2.315 1.695 1.00 41.66 195 ASP A CA 1
ATOM 1606 C C . ASP A 1 195 ? 22.214 -1.466 0.589 1.00 41.66 195 ASP A C 1
ATOM 1608 O O . ASP A 1 195 ? 21.742 -0.387 0.226 1.00 41.66 195 ASP A O 1
ATOM 1612 N N . LEU A 1 196 ? 23.348 -1.931 0.047 1.00 43.47 196 LEU A N 1
ATOM 1613 C CA . LEU A 1 196 ? 24.078 -1.268 -1.038 1.00 43.47 196 LEU A CA 1
ATOM 1614 C C . LEU A 1 196 ? 23.629 -1.716 -2.431 1.00 43.47 196 LEU A C 1
ATOM 1616 O O . LEU A 1 196 ? 23.890 -0.985 -3.381 1.00 43.47 196 LEU A O 1
ATOM 1620 N N . HIS A 1 197 ? 22.919 -2.841 -2.572 1.00 37.91 197 HIS A N 1
ATOM 1621 C CA . HIS A 1 197 ? 22.542 -3.379 -3.885 1.00 37.91 197 HIS A CA 1
ATOM 1622 C C . HIS A 1 197 ? 21.627 -2.420 -4.678 1.00 37.91 197 HIS A C 1
ATOM 1624 O O . HIS A 1 197 ? 21.785 -2.289 -5.887 1.00 37.91 197 HIS A O 1
ATOM 1630 N N . TRP A 1 198 ? 20.758 -1.679 -3.977 1.00 34.75 198 TRP A N 1
ATOM 1631 C CA . TRP A 1 198 ? 19.909 -0.597 -4.509 1.00 34.75 198 TRP A CA 1
ATOM 1632 C C . TRP A 1 198 ? 20.674 0.718 -4.771 1.00 34.75 198 TRP A C 1
ATOM 1634 O O . TRP A 1 198 ? 20.346 1.474 -5.680 1.00 34.75 198 TRP A O 1
ATOM 1644 N N . LYS A 1 199 ? 21.722 1.024 -3.991 1.00 40.66 199 LYS A N 1
ATOM 1645 C CA . LYS A 1 199 ? 22.516 2.261 -4.161 1.00 40.66 199 LYS A CA 1
ATOM 1646 C C . LYS A 1 199 ? 23.670 2.117 -5.156 1.00 40.66 199 LYS A C 1
ATOM 1648 O O . LYS A 1 199 ? 24.169 3.135 -5.641 1.00 40.66 199 LYS A O 1
ATOM 1653 N N . MET A 1 200 ? 24.077 0.886 -5.477 1.00 37.94 200 MET A N 1
ATOM 1654 C CA . MET A 1 200 ? 25.061 0.594 -6.521 1.00 37.94 200 MET A CA 1
ATOM 1655 C C . MET A 1 200 ? 24.616 1.143 -7.880 1.00 37.94 200 MET A C 1
ATOM 1657 O O . MET A 1 200 ? 25.473 1.588 -8.627 1.00 37.94 200 MET A O 1
ATOM 1661 N N . GLU A 1 201 ? 23.311 1.232 -8.152 1.00 38.06 201 GLU A N 1
ATOM 1662 C CA . GLU A 1 201 ? 22.752 1.849 -9.368 1.00 38.06 201 GLU A CA 1
ATOM 1663 C C . GLU A 1 201 ? 23.000 3.366 -9.486 1.00 38.06 201 GLU A C 1
ATOM 1665 O O . GLU A 1 201 ? 22.786 3.935 -10.552 1.00 38.06 201 GLU A O 1
ATOM 1670 N N . LYS A 1 202 ? 23.460 4.044 -8.421 1.00 37.38 202 LYS A N 1
ATOM 1671 C CA . LYS A 1 202 ? 23.563 5.517 -8.367 1.00 37.38 202 LYS A CA 1
ATOM 1672 C C . LYS A 1 202 ? 24.990 6.091 -8.350 1.00 37.38 202 LYS A C 1
ATOM 1674 O O . LYS A 1 202 ? 25.120 7.304 -8.250 1.00 37.38 202 LYS A O 1
ATOM 1679 N N . HIS A 1 203 ? 26.057 5.281 -8.343 1.00 42.41 203 HIS A N 1
ATOM 1680 C CA . HIS A 1 203 ? 27.424 5.766 -8.037 1.00 42.41 203 HIS A CA 1
ATOM 1681 C C . HIS A 1 203 ? 28.477 5.351 -9.084 1.00 42.41 203 HIS A C 1
ATOM 1683 O O . HIS A 1 203 ? 28.367 4.300 -9.703 1.00 42.41 203 HIS A O 1
ATOM 1689 N N . PHE A 1 204 ? 29.564 6.127 -9.209 1.00 37.78 204 PHE A N 1
ATOM 1690 C CA . PHE A 1 204 ? 30.704 5.942 -10.137 1.00 37.78 204 PHE A CA 1
ATOM 1691 C C . PHE A 1 204 ? 31.319 4.518 -10.168 1.00 37.78 204 PHE A C 1
ATOM 1693 O O . PHE A 1 204 ? 31.870 4.088 -11.181 1.00 37.78 204 PHE A O 1
ATOM 1700 N N . VAL A 1 205 ? 31.182 3.745 -9.083 1.00 43.38 205 VAL A N 1
ATOM 1701 C CA . VAL A 1 205 ? 31.623 2.338 -8.969 1.00 43.38 205 VAL A CA 1
ATOM 1702 C C . VAL A 1 205 ? 30.820 1.393 -9.891 1.00 43.38 205 VAL A C 1
ATOM 1704 O O . VAL A 1 205 ? 31.322 0.339 -10.289 1.00 43.38 205 VAL A O 1
ATOM 1707 N N . PHE A 1 206 ? 29.608 1.788 -10.299 1.00 47.28 206 PHE A N 1
ATOM 1708 C CA . PHE A 1 206 ? 28.699 1.030 -11.165 1.00 47.28 206 PHE A CA 1
ATOM 1709 C C . PHE A 1 206 ? 29.307 0.690 -12.528 1.00 47.28 206 PHE A C 1
ATOM 1711 O O . PHE A 1 206 ? 29.314 -0.475 -12.914 1.00 47.28 206 PHE A O 1
ATOM 1718 N N . ASN A 1 207 ? 29.909 1.657 -13.229 1.00 44.84 207 ASN A N 1
ATOM 1719 C CA . ASN A 1 207 ? 30.441 1.423 -14.579 1.00 44.84 207 ASN A CA 1
ATOM 1720 C C . ASN A 1 207 ? 31.613 0.426 -14.606 1.00 44.84 207 ASN A C 1
ATOM 1722 O O . ASN A 1 207 ? 31.812 -0.250 -15.612 1.00 44.84 207 ASN A O 1
ATOM 1726 N N . ARG A 1 208 ? 32.364 0.280 -13.503 1.00 48.34 208 ARG A N 1
ATOM 1727 C CA . ARG A 1 208 ? 33.473 -0.689 -13.403 1.00 48.34 208 ARG A CA 1
ATOM 1728 C C . ARG A 1 208 ? 33.053 -2.056 -12.856 1.00 48.34 208 ARG A C 1
ATOM 1730 O O . ARG A 1 208 ? 33.605 -3.071 -13.269 1.00 48.34 208 ARG A O 1
ATOM 1737 N N . VAL A 1 209 ? 32.064 -2.108 -11.960 1.00 48.75 209 VAL A N 1
ATOM 1738 C CA . VAL A 1 209 ? 31.600 -3.358 -11.323 1.00 48.75 209 VAL A CA 1
ATOM 1739 C C . VAL A 1 209 ? 30.437 -4.015 -12.085 1.00 48.75 209 VAL A C 1
ATOM 1741 O O . VAL A 1 209 ? 30.364 -5.243 -12.149 1.00 48.75 209 VAL A O 1
ATOM 1744 N N . VAL A 1 210 ? 29.560 -3.210 -12.689 1.00 46.66 210 VAL A N 1
ATOM 1745 C CA . VAL A 1 210 ? 28.280 -3.598 -13.316 1.00 46.66 210 VAL A CA 1
ATOM 1746 C C . VAL A 1 210 ? 28.202 -3.202 -14.801 1.00 46.66 210 VAL A C 1
ATOM 1748 O O . VAL A 1 210 ? 27.263 -3.594 -15.481 1.00 46.66 210 VAL A O 1
ATOM 1751 N N . GLY A 1 211 ? 29.185 -2.472 -15.344 1.00 51.69 211 GLY A N 1
ATOM 1752 C CA . GLY A 1 211 ? 29.250 -2.150 -16.777 1.00 51.69 211 GLY A CA 1
ATOM 1753 C C . GLY A 1 211 ? 29.346 -3.391 -17.676 1.00 51.69 211 GLY A C 1
ATOM 1754 O O . GLY A 1 211 ? 29.492 -4.518 -17.202 1.00 51.69 211 GLY A O 1
ATOM 1755 N N . GLU A 1 212 ? 29.282 -3.212 -18.995 1.00 47.56 212 GLU A N 1
ATOM 1756 C CA . GLU A 1 212 ? 29.242 -4.307 -19.988 1.00 47.56 212 GLU A CA 1
ATOM 1757 C C . GLU A 1 212 ? 30.409 -5.318 -19.860 1.00 47.56 212 GLU A C 1
ATOM 1759 O O . GLU A 1 212 ? 30.266 -6.499 -20.198 1.00 47.56 212 GLU A O 1
ATOM 1764 N N . HIS A 1 213 ? 31.525 -4.852 -19.284 1.00 47.97 213 HIS A N 1
ATOM 1765 C CA . HIS A 1 213 ? 32.758 -5.591 -18.987 1.00 47.97 213 HIS A CA 1
ATOM 1766 C C . HIS A 1 213 ? 33.066 -5.737 -17.477 1.00 47.97 213 HIS A C 1
ATOM 1768 O O . HIS A 1 213 ? 34.172 -6.138 -17.117 1.00 47.97 213 HIS A O 1
ATOM 1774 N N . GLY A 1 214 ? 32.126 -5.387 -16.591 1.00 58.44 214 GLY A N 1
ATOM 1775 C CA . GLY A 1 214 ? 32.265 -5.474 -15.132 1.00 58.44 214 GLY A CA 1
ATOM 1776 C C . GLY A 1 214 ? 32.057 -6.891 -14.581 1.00 58.44 214 GLY A C 1
ATOM 1777 O O . GLY A 1 214 ? 31.398 -7.729 -15.202 1.00 58.44 214 GLY A O 1
ATOM 1778 N N . PHE A 1 215 ? 32.598 -7.166 -13.386 1.00 56.53 215 PHE A N 1
ATOM 1779 C CA . PHE A 1 215 ? 32.678 -8.535 -12.839 1.00 56.53 215 PHE A CA 1
ATOM 1780 C C . PHE A 1 215 ? 31.292 -9.138 -12.580 1.00 56.53 215 PHE A C 1
ATOM 1782 O O . PHE A 1 215 ? 31.080 -10.327 -12.811 1.00 56.53 215 PHE A O 1
ATOM 1789 N N . LEU A 1 216 ? 30.318 -8.310 -12.180 1.00 56.34 216 LEU A N 1
ATOM 1790 C CA . LEU A 1 216 ? 28.938 -8.745 -11.960 1.00 56.34 216 LEU A CA 1
ATOM 1791 C C . LEU A 1 216 ? 28.259 -9.186 -13.266 1.00 56.34 216 LEU A C 1
ATOM 1793 O O . LEU A 1 216 ? 27.536 -10.177 -13.270 1.00 56.34 216 LEU A O 1
ATOM 1797 N N . ASN A 1 217 ? 28.516 -8.496 -14.381 1.00 55.62 217 ASN A N 1
ATOM 1798 C CA . ASN A 1 217 ? 27.937 -8.843 -15.681 1.00 55.62 217 ASN A CA 1
ATOM 1799 C C . ASN A 1 217 ? 28.582 -10.083 -16.302 1.00 55.62 217 ASN A C 1
ATOM 1801 O O . ASN A 1 217 ? 27.879 -10.884 -16.911 1.00 55.62 217 ASN A O 1
ATOM 1805 N N . ILE A 1 218 ? 29.891 -10.280 -16.127 1.00 56.72 218 ILE A N 1
ATOM 1806 C CA . ILE A 1 218 ? 30.579 -11.508 -16.557 1.00 56.72 218 ILE A CA 1
ATOM 1807 C C . ILE A 1 218 ? 30.091 -12.706 -15.732 1.00 56.72 218 ILE A C 1
ATOM 1809 O O . ILE A 1 218 ? 29.767 -13.745 -16.306 1.00 56.72 218 ILE A O 1
ATOM 1813 N N . HIS A 1 219 ? 29.946 -12.545 -14.412 1.00 52.56 219 HIS A N 1
ATOM 1814 C CA . HIS A 1 219 ? 29.400 -13.581 -13.534 1.00 52.56 219 HIS A CA 1
ATOM 1815 C C . HIS A 1 219 ? 27.952 -13.946 -13.899 1.00 52.56 219 HIS A C 1
ATOM 1817 O O . HIS A 1 219 ? 27.647 -15.128 -14.046 1.00 52.56 219 HIS A O 1
ATOM 1823 N N . LYS A 1 220 ? 27.088 -12.947 -14.142 1.00 53.88 220 LYS A N 1
ATOM 1824 C CA . LYS A 1 220 ? 25.710 -13.153 -14.623 1.00 53.88 220 LYS A CA 1
ATOM 1825 C C . LYS A 1 220 ? 25.674 -13.849 -15.988 1.00 53.88 220 LYS A C 1
ATOM 1827 O O . LYS A 1 220 ? 24.993 -14.856 -16.136 1.00 53.88 220 LYS A O 1
ATOM 1832 N N . LYS A 1 221 ? 26.458 -13.379 -16.970 1.00 54.50 221 LYS A N 1
ATOM 1833 C CA . LYS A 1 221 ? 26.570 -14.006 -18.304 1.00 54.50 221 LYS A CA 1
ATOM 1834 C C . LYS A 1 221 ? 27.057 -15.456 -18.224 1.00 54.50 221 LYS A C 1
ATOM 1836 O O . LYS A 1 221 ? 26.646 -16.269 -19.043 1.00 54.50 221 LYS A O 1
ATOM 1841 N N . TYR A 1 222 ? 27.927 -15.790 -17.273 1.00 45.41 222 TYR A N 1
ATOM 1842 C CA . TYR A 1 222 ? 28.398 -17.160 -17.092 1.00 45.41 222 TYR A CA 1
ATOM 1843 C C . TYR A 1 222 ? 27.417 -18.047 -16.328 1.00 45.41 222 TYR A C 1
ATOM 1845 O O . TYR A 1 222 ? 27.289 -19.203 -16.702 1.00 45.41 222 TYR A O 1
ATOM 1853 N N . GLN A 1 223 ? 26.723 -17.559 -15.292 1.00 47.12 223 GLN A N 1
ATOM 1854 C CA . GLN A 1 223 ? 25.648 -18.335 -14.652 1.00 47.12 223 GLN A CA 1
ATOM 1855 C C . GLN A 1 223 ? 24.611 -18.761 -15.696 1.00 47.12 223 GLN A C 1
ATOM 1857 O O . GLN A 1 223 ? 24.348 -19.953 -15.825 1.00 47.12 223 GLN A O 1
ATOM 1862 N N . LEU A 1 224 ? 24.208 -17.819 -16.554 1.00 47.47 224 LEU A N 1
ATOM 1863 C CA . LEU A 1 224 ? 23.342 -18.077 -17.705 1.00 47.47 224 LEU A CA 1
ATOM 1864 C C . LEU A 1 224 ? 23.955 -19.106 -18.684 1.00 47.47 224 LEU A C 1
ATOM 1866 O O . LEU A 1 224 ? 23.297 -20.067 -19.067 1.00 47.47 224 LEU A O 1
ATOM 1870 N N . ARG A 1 225 ? 25.249 -18.993 -19.038 1.00 43.19 225 ARG A N 1
ATOM 1871 C CA . ARG A 1 225 ? 25.927 -19.974 -19.922 1.00 43.19 225 ARG A CA 1
ATOM 1872 C C . ARG A 1 225 ? 26.189 -21.341 -19.286 1.00 43.19 225 ARG A C 1
ATOM 1874 O O . ARG A 1 225 ? 26.324 -22.319 -20.013 1.00 43.19 225 ARG A O 1
ATOM 1881 N N . ARG A 1 226 ? 26.347 -21.434 -17.965 1.00 36.78 226 ARG A N 1
ATOM 1882 C CA . ARG A 1 226 ? 26.586 -22.696 -17.247 1.00 36.78 226 ARG A CA 1
ATOM 1883 C C . ARG A 1 226 ? 25.282 -23.476 -17.110 1.00 36.78 226 ARG A C 1
ATOM 1885 O O . ARG A 1 226 ? 25.305 -24.697 -17.231 1.00 36.78 226 ARG A O 1
ATOM 1892 N N . GLU A 1 227 ? 24.174 -22.767 -16.917 1.00 42.28 227 GLU A N 1
ATOM 1893 C CA . GLU A 1 227 ? 22.819 -23.317 -16.984 1.00 42.28 227 GLU A CA 1
ATOM 1894 C C . GLU A 1 227 ? 22.487 -23.818 -18.401 1.00 42.28 227 GLU A C 1
ATOM 1896 O O . GLU A 1 227 ? 21.950 -24.916 -18.536 1.00 42.28 227 GLU A O 1
ATOM 1901 N N . ASP A 1 228 ? 22.937 -23.120 -19.453 1.00 40.12 228 ASP A N 1
ATOM 1902 C CA . ASP A 1 228 ? 22.835 -23.594 -20.847 1.00 40.12 228 ASP A CA 1
ATOM 1903 C C . ASP A 1 228 ? 23.810 -24.738 -21.195 1.00 40.12 228 ASP A C 1
ATOM 1905 O O . ASP A 1 228 ? 23.465 -25.675 -21.917 1.00 40.12 228 ASP A O 1
ATOM 1909 N N . GLY A 1 229 ? 25.042 -24.706 -20.679 1.00 35.19 229 GLY A N 1
ATOM 1910 C CA . GLY A 1 229 ? 26.074 -25.714 -20.948 1.00 35.19 229 GLY A CA 1
ATOM 1911 C C . GLY A 1 229 ? 25.802 -27.068 -20.285 1.00 35.19 229 GLY A C 1
ATOM 1912 O O . GLY A 1 229 ? 26.210 -28.102 -20.810 1.00 35.19 229 GLY A O 1
ATOM 1913 N N . LEU A 1 230 ? 25.068 -27.081 -19.167 1.00 39.12 230 LEU A N 1
ATOM 1914 C CA . LEU A 1 230 ? 24.580 -28.305 -18.521 1.00 39.12 230 LEU A CA 1
ATOM 1915 C C . LEU A 1 230 ? 23.404 -28.948 -19.274 1.00 39.12 230 LEU A C 1
ATOM 1917 O O . LEU A 1 230 ? 23.196 -30.150 -19.130 1.00 39.12 230 LEU A O 1
ATOM 1921 N N . LYS A 1 231 ? 22.684 -28.191 -20.114 1.00 39.78 231 LYS A N 1
ATOM 1922 C CA . LYS A 1 231 ? 21.598 -28.710 -20.963 1.00 39.78 231 LYS A CA 1
ATOM 1923 C C . LYS A 1 231 ? 22.091 -29.353 -22.272 1.00 39.78 231 LYS A C 1
ATOM 1925 O O . LYS A 1 231 ? 21.355 -30.140 -22.854 1.00 39.78 231 LYS A O 1
ATOM 1930 N N . ASN A 1 232 ? 23.331 -29.088 -22.708 1.00 37.81 232 ASN A N 1
ATOM 1931 C CA . ASN A 1 232 ? 23.834 -29.457 -24.047 1.00 37.81 232 ASN A CA 1
ATOM 1932 C C . ASN A 1 232 ? 24.989 -30.486 -24.090 1.00 37.81 232 ASN A C 1
ATOM 1934 O O . ASN A 1 232 ? 25.703 -30.583 -25.092 1.00 37.81 232 ASN A O 1
ATOM 1938 N N . LEU A 1 233 ? 25.183 -31.304 -23.051 1.00 35.59 233 LEU A N 1
ATOM 1939 C CA . LEU A 1 233 ? 26.161 -32.403 -23.090 1.00 35.59 233 LEU A CA 1
ATOM 1940 C C . LEU A 1 233 ? 25.573 -33.663 -23.755 1.00 35.59 233 LEU A C 1
ATOM 1942 O O . LEU A 1 233 ? 25.073 -34.565 -23.090 1.00 35.59 233 LEU A O 1
ATOM 1946 N N . ASN A 1 234 ? 25.688 -33.741 -25.085 1.00 42.25 234 ASN A N 1
ATOM 1947 C CA . ASN A 1 234 ? 25.541 -34.988 -25.846 1.00 42.25 234 ASN A CA 1
ATOM 1948 C C . ASN A 1 234 ? 26.800 -35.854 -25.653 1.00 42.25 234 ASN A C 1
ATOM 1950 O O . ASN A 1 234 ? 27.784 -35.714 -26.383 1.00 42.25 234 ASN A O 1
ATOM 1954 N N . ILE A 1 235 ? 26.783 -36.730 -24.648 1.00 41.34 235 ILE A N 1
ATOM 1955 C CA . ILE A 1 235 ? 27.862 -37.694 -24.391 1.00 41.34 235 ILE A CA 1
ATOM 1956 C C . ILE A 1 235 ? 27.699 -38.873 -25.360 1.00 41.34 235 ILE A C 1
ATOM 1958 O O . ILE A 1 235 ? 26.641 -39.496 -25.418 1.00 41.34 235 ILE A O 1
ATOM 1962 N N . LYS A 1 236 ? 28.743 -39.165 -26.146 1.00 43.31 236 LYS A N 1
ATOM 1963 C CA . LYS A 1 236 ? 28.780 -40.298 -27.085 1.00 43.31 236 LYS A CA 1
ATOM 1964 C C . LYS A 1 236 ? 29.000 -41.610 -26.327 1.00 43.31 236 LYS A C 1
ATOM 1966 O O . LYS A 1 236 ? 29.802 -41.662 -25.399 1.00 43.31 236 LYS A O 1
ATOM 1971 N N . ASP A 1 237 ? 28.349 -42.680 -26.785 1.00 39.94 237 ASP A N 1
ATOM 1972 C CA . ASP A 1 237 ? 28.305 -44.005 -26.141 1.00 39.94 237 ASP A CA 1
ATOM 1973 C C . ASP A 1 237 ? 29.674 -44.648 -25.827 1.00 39.94 237 ASP A C 1
ATOM 1975 O O . ASP A 1 237 ? 29.758 -45.525 -24.966 1.00 39.94 237 ASP A O 1
ATOM 1979 N N . GLU A 1 238 ? 30.764 -44.209 -26.462 1.00 38.47 238 GLU A N 1
ATOM 1980 C CA . GLU A 1 238 ? 32.117 -44.713 -26.178 1.00 38.47 238 GLU A CA 1
ATOM 1981 C C . GLU A 1 238 ? 32.703 -44.179 -24.851 1.00 38.47 238 GLU A C 1
ATOM 1983 O O . GLU A 1 238 ? 33.484 -44.883 -24.214 1.00 38.47 238 GLU A O 1
ATOM 1988 N N . GLU A 1 239 ? 32.258 -43.020 -24.342 1.00 41.66 239 GLU A N 1
ATOM 1989 C CA . GLU A 1 239 ? 32.696 -42.476 -23.037 1.00 41.66 239 GLU A CA 1
ATOM 1990 C C . GLU A 1 239 ? 31.962 -43.121 -21.839 1.00 41.66 239 GLU A C 1
ATOM 1992 O O . GLU A 1 239 ? 32.402 -43.029 -20.689 1.00 41.66 239 GLU A O 1
ATOM 1997 N N . ILE A 1 240 ? 30.873 -43.859 -22.092 1.00 44.62 240 ILE A N 1
ATOM 1998 C CA . ILE A 1 240 ? 30.112 -44.596 -21.066 1.00 44.62 240 ILE A CA 1
ATOM 1999 C C . ILE A 1 240 ? 30.862 -45.862 -20.608 1.00 44.62 240 ILE A C 1
ATOM 2001 O O . ILE A 1 240 ? 30.651 -46.338 -19.488 1.00 44.62 240 ILE A O 1
ATOM 2005 N N . ALA A 1 241 ? 31.770 -46.406 -21.426 1.00 36.69 241 ALA A N 1
ATOM 2006 C CA . ALA A 1 241 ? 32.573 -47.574 -21.059 1.00 36.69 241 ALA A CA 1
ATOM 2007 C C . ALA A 1 241 ? 33.674 -47.232 -20.036 1.00 36.69 241 ALA A C 1
ATOM 2009 O O . ALA A 1 241 ? 33.859 -47.975 -19.069 1.00 36.69 241 ALA A O 1
ATOM 2010 N N . ASP A 1 242 ? 34.324 -46.072 -20.168 1.00 40.28 242 ASP A N 1
ATOM 2011 C CA . ASP A 1 242 ? 35.337 -45.613 -19.207 1.00 40.28 242 ASP A CA 1
ATOM 2012 C C . ASP A 1 242 ? 34.708 -45.115 -17.894 1.00 40.28 242 ASP A C 1
ATOM 2014 O O . ASP A 1 242 ? 35.236 -45.373 -16.808 1.00 40.28 242 ASP A O 1
ATOM 2018 N N . LEU A 1 243 ? 33.507 -44.523 -17.949 1.00 40.84 243 LEU A N 1
ATOM 2019 C CA . LEU A 1 243 ? 32.743 -44.146 -16.753 1.00 40.84 243 LEU A CA 1
ATOM 2020 C C . LEU A 1 243 ? 32.237 -45.354 -15.948 1.00 40.84 243 LEU A C 1
ATOM 2022 O O . LEU A 1 243 ? 32.146 -45.267 -14.724 1.00 40.84 243 LEU A O 1
ATOM 2026 N N . LYS A 1 244 ? 31.962 -46.501 -16.583 1.00 40.72 244 LYS A N 1
ATOM 2027 C CA . LYS A 1 244 ? 31.606 -47.742 -15.865 1.00 40.72 244 LYS A CA 1
ATOM 2028 C C . LYS A 1 244 ? 32.779 -48.319 -15.073 1.00 40.72 244 LYS A C 1
ATOM 2030 O O . LYS A 1 244 ? 32.566 -48.864 -13.992 1.00 40.72 244 LYS A O 1
ATOM 2035 N N . THR A 1 245 ? 34.005 -48.124 -15.550 1.00 39.31 245 THR A N 1
ATOM 2036 C CA . THR A 1 245 ? 35.218 -48.512 -14.816 1.00 39.31 245 THR A CA 1
ATOM 2037 C C . THR A 1 245 ? 35.446 -47.601 -13.601 1.00 39.31 245 THR A C 1
ATOM 2039 O O . THR A 1 245 ? 35.854 -48.080 -12.550 1.00 39.31 245 THR A O 1
ATOM 2042 N N . ILE A 1 246 ? 35.065 -46.319 -13.682 1.00 42.19 246 ILE A N 1
ATOM 2043 C CA . ILE A 1 246 ? 35.114 -45.363 -12.555 1.00 42.19 246 ILE A CA 1
ATOM 2044 C C . ILE A 1 246 ? 33.959 -45.583 -11.553 1.00 42.19 246 ILE A C 1
ATOM 2046 O O . ILE A 1 246 ? 34.115 -45.347 -10.354 1.00 42.19 246 ILE A O 1
ATOM 2050 N N . ILE A 1 247 ? 32.800 -46.078 -12.003 1.00 40.47 247 ILE A N 1
ATOM 2051 C CA . ILE A 1 247 ? 31.680 -46.450 -11.117 1.00 40.47 247 ILE A CA 1
ATOM 2052 C C . ILE A 1 247 ? 32.022 -47.693 -10.274 1.00 40.47 247 ILE A C 1
ATOM 2054 O O . ILE A 1 247 ? 31.625 -47.754 -9.112 1.00 40.47 247 ILE A O 1
ATOM 2058 N N . SER A 1 248 ? 32.859 -48.604 -10.786 1.00 38.06 248 SER A N 1
ATOM 2059 C CA . SER A 1 248 ? 33.399 -49.732 -10.007 1.00 38.06 248 SER A CA 1
ATOM 2060 C C . SER A 1 248 ? 34.233 -49.290 -8.791 1.00 38.06 248 SER A C 1
ATOM 2062 O O . SER A 1 248 ? 34.259 -50.000 -7.788 1.00 38.06 248 SER A O 1
ATOM 2064 N N . ASP A 1 249 ? 34.874 -48.116 -8.836 1.00 45.03 249 ASP A N 1
ATOM 2065 C CA . ASP A 1 249 ? 35.608 -47.551 -7.690 1.00 45.03 249 ASP A CA 1
ATOM 2066 C C . ASP A 1 249 ? 34.688 -46.772 -6.729 1.00 45.03 249 ASP A C 1
ATOM 2068 O O . ASP A 1 249 ? 34.990 -46.628 -5.541 1.00 45.03 249 ASP A O 1
ATOM 2072 N N . LYS A 1 250 ? 33.515 -46.317 -7.195 1.00 39.75 250 LYS A N 1
ATOM 2073 C CA . LYS A 1 250 ? 32.496 -45.681 -6.342 1.00 39.75 250 LYS A CA 1
ATOM 2074 C C . LYS A 1 250 ? 31.802 -46.679 -5.421 1.00 39.75 250 LYS A C 1
ATOM 2076 O O . LYS A 1 250 ? 31.538 -46.316 -4.279 1.00 39.75 250 LYS A O 1
ATOM 2081 N N . ASP A 1 251 ? 31.581 -47.917 -5.854 1.00 41.31 251 ASP A N 1
ATOM 2082 C CA . ASP A 1 251 ? 30.977 -48.949 -4.997 1.00 41.31 251 ASP A CA 1
ATOM 2083 C C . ASP A 1 251 ? 31.925 -49.377 -3.858 1.00 41.31 251 ASP A C 1
ATOM 2085 O O . ASP A 1 251 ? 31.479 -49.654 -2.743 1.00 41.31 251 ASP A O 1
ATOM 2089 N N . SER A 1 252 ? 33.246 -49.293 -4.073 1.00 43.84 252 SER A N 1
ATOM 2090 C CA . SER A 1 252 ? 34.251 -49.428 -3.005 1.00 43.84 252 SER A CA 1
ATOM 2091 C C . SER A 1 252 ? 34.182 -48.272 -1.993 1.00 43.84 252 SER A C 1
ATOM 2093 O O . SER A 1 252 ? 34.328 -48.492 -0.792 1.00 43.84 252 SER A O 1
ATOM 2095 N N . ILE A 1 253 ? 33.933 -47.041 -2.455 1.00 45.12 253 ILE A N 1
ATOM 2096 C CA . ILE A 1 253 ? 33.822 -45.843 -1.601 1.00 45.12 253 ILE A CA 1
ATOM 2097 C C . ILE A 1 253 ? 32.467 -45.789 -0.873 1.00 45.12 253 ILE A C 1
ATOM 2099 O O . ILE A 1 253 ? 32.397 -45.287 0.250 1.00 45.12 253 ILE A O 1
ATOM 2103 N N . ILE A 1 254 ? 31.397 -46.323 -1.471 1.00 42.44 254 ILE A N 1
ATOM 2104 C CA . ILE A 1 254 ? 30.083 -46.486 -0.832 1.00 42.44 254 ILE A CA 1
ATOM 2105 C C . ILE A 1 254 ? 30.160 -47.573 0.246 1.00 42.44 254 ILE A C 1
ATOM 2107 O O . ILE A 1 254 ? 29.712 -47.326 1.358 1.00 42.44 254 ILE A O 1
ATOM 2111 N N . SER A 1 255 ? 30.860 -48.687 0.001 1.00 41.22 255 SER A N 1
ATOM 2112 C CA . SER A 1 255 ? 31.146 -49.705 1.027 1.00 41.22 255 SER A CA 1
ATOM 2113 C C . SER A 1 255 ? 31.908 -49.136 2.239 1.00 41.22 255 SER A C 1
ATOM 2115 O O . SER A 1 255 ? 31.600 -49.480 3.382 1.00 41.22 255 SER A O 1
ATOM 2117 N N . ASP A 1 256 ? 32.872 -48.231 2.033 1.00 46.38 256 ASP A N 1
ATOM 2118 C CA . ASP A 1 256 ? 33.600 -47.578 3.135 1.00 46.38 256 ASP A CA 1
ATOM 2119 C C . ASP A 1 256 ? 32.793 -46.453 3.815 1.00 46.38 256 ASP A C 1
ATOM 2121 O O . ASP A 1 256 ? 32.911 -46.254 5.031 1.00 46.38 256 ASP A O 1
ATOM 2125 N N . LYS A 1 257 ? 31.914 -45.755 3.079 1.00 39.09 257 LYS A N 1
ATOM 2126 C CA . LYS A 1 257 ? 30.948 -44.799 3.648 1.00 39.09 257 LYS A CA 1
ATOM 2127 C C . LYS A 1 257 ? 29.863 -45.492 4.465 1.00 39.09 257 LYS A C 1
ATOM 2129 O O . LYS A 1 257 ? 29.582 -45.015 5.558 1.00 39.09 257 LYS A O 1
ATOM 2134 N N . ASP A 1 258 ? 29.337 -46.626 4.019 1.00 42.59 258 ASP A N 1
ATOM 2135 C CA . ASP A 1 258 ? 28.364 -47.431 4.766 1.00 42.59 258 ASP A CA 1
ATOM 2136 C C . ASP A 1 258 ? 29.007 -48.041 6.014 1.00 42.59 258 ASP A C 1
ATOM 2138 O O . ASP A 1 258 ? 28.389 -48.118 7.077 1.00 42.59 258 ASP A O 1
ATOM 2142 N N . ARG A 1 259 ? 30.304 -48.368 5.953 1.00 45.06 259 ARG A N 1
ATOM 2143 C CA . ARG A 1 259 ? 31.074 -48.778 7.131 1.00 45.06 259 ARG A CA 1
ATOM 2144 C C . ARG A 1 259 ? 31.237 -47.633 8.135 1.00 45.06 259 ARG A C 1
ATOM 2146 O O . ARG A 1 259 ? 31.092 -47.877 9.334 1.00 45.06 259 ARG A O 1
ATOM 2153 N N . HIS A 1 260 ? 31.466 -46.396 7.682 1.00 45.09 260 HIS A N 1
ATOM 2154 C CA . HIS A 1 260 ? 31.536 -45.209 8.546 1.00 45.09 260 HIS A CA 1
ATOM 2155 C C . HIS A 1 260 ? 30.172 -44.746 9.078 1.00 45.09 260 HIS A C 1
ATOM 2157 O O . HIS A 1 260 ? 30.094 -44.366 10.249 1.00 45.09 260 HIS A O 1
ATOM 2163 N N . ILE A 1 261 ? 29.107 -44.860 8.280 1.00 43.09 261 ILE A N 1
ATOM 2164 C CA . ILE A 1 261 ? 27.719 -44.646 8.706 1.00 43.09 261 ILE A CA 1
ATOM 2165 C C . ILE A 1 261 ? 27.345 -45.700 9.749 1.00 43.09 261 ILE A C 1
ATOM 2167 O O . ILE A 1 261 ? 26.864 -45.320 10.802 1.00 43.09 261 ILE A O 1
ATOM 2171 N N . SER A 1 262 ? 27.722 -46.976 9.588 1.00 39.31 262 SER A N 1
ATOM 2172 C CA . SER A 1 262 ? 27.475 -48.004 10.618 1.00 39.31 262 SER A CA 1
ATOM 2173 C C . SER A 1 262 ? 28.221 -47.749 11.941 1.00 39.31 262 SER A C 1
ATOM 2175 O O . SER A 1 262 ? 27.789 -48.198 13.002 1.00 39.31 262 SER A O 1
ATOM 2177 N N . ILE A 1 263 ? 29.347 -47.021 11.911 1.00 51.16 263 ILE A N 1
ATOM 2178 C CA . ILE A 1 263 ? 30.115 -46.638 13.109 1.00 51.16 263 ILE A CA 1
ATOM 2179 C C . ILE A 1 263 ? 29.502 -45.391 13.772 1.00 51.16 263 ILE A C 1
ATOM 2181 O O . ILE A 1 263 ? 29.411 -45.347 15.000 1.00 51.16 263 ILE A O 1
ATOM 2185 N N . GLN A 1 264 ? 29.025 -44.416 12.987 1.00 41.31 264 GLN A N 1
ATOM 2186 C CA . GLN A 1 264 ? 28.288 -43.245 13.487 1.00 41.31 264 GLN A CA 1
ATOM 2187 C C . GLN A 1 264 ? 26.868 -43.591 13.956 1.00 41.31 264 GLN A C 1
ATOM 2189 O O . GLN A 1 264 ? 26.405 -43.023 14.944 1.00 41.31 264 GLN A O 1
ATOM 2194 N N . GLU A 1 265 ? 26.208 -44.562 13.328 1.00 39.78 265 GLU A N 1
ATOM 2195 C CA . GLU A 1 265 ? 24.953 -45.156 13.784 1.00 39.78 265 GLU A CA 1
ATOM 2196 C C . GLU A 1 265 ? 25.173 -45.968 15.053 1.00 39.78 265 GLU A C 1
ATOM 2198 O O . GLU A 1 265 ? 24.358 -45.852 15.950 1.00 39.78 265 GLU A O 1
ATOM 2203 N N . LYS A 1 266 ? 26.290 -46.691 15.221 1.00 42.44 266 LYS A N 1
ATOM 2204 C CA . LYS A 1 266 ? 26.607 -47.366 16.497 1.00 42.44 266 LYS A CA 1
ATOM 2205 C C . LYS A 1 266 ? 26.900 -46.400 17.651 1.00 42.44 266 LYS A C 1
ATOM 2207 O O . LYS A 1 266 ? 26.554 -46.704 18.788 1.00 42.44 266 LYS A O 1
ATOM 2212 N N . GLN A 1 267 ? 27.504 -45.237 17.388 1.00 43.53 267 GLN A N 1
ATOM 2213 C CA . GLN A 1 267 ? 27.695 -44.189 18.407 1.00 43.53 267 GLN A CA 1
ATOM 2214 C C . GLN A 1 267 ? 26.402 -43.411 18.693 1.00 43.53 267 GLN A C 1
ATOM 2216 O O . GLN A 1 267 ? 26.103 -43.122 19.850 1.00 43.53 267 GLN A O 1
ATOM 2221 N N . SER A 1 268 ? 25.592 -43.140 17.665 1.00 38.78 268 SER A N 1
ATOM 2222 C CA . SER A 1 268 ? 24.278 -42.505 17.821 1.00 38.78 268 SER A CA 1
ATOM 2223 C C . SER A 1 268 ? 23.259 -43.457 18.446 1.00 38.78 268 SER A C 1
ATOM 2225 O O . SER A 1 268 ? 22.458 -43.009 19.250 1.00 38.78 268 SER A O 1
ATOM 2227 N N . GLN A 1 269 ? 23.341 -44.767 18.190 1.00 40.56 269 GLN A N 1
ATOM 2228 C CA . GLN A 1 269 ? 22.549 -45.807 18.853 1.00 40.56 269 GLN A CA 1
ATOM 2229 C C . GLN A 1 269 ? 22.937 -45.978 20.316 1.00 40.56 269 GLN A C 1
ATOM 2231 O O . GLN A 1 269 ? 22.083 -46.386 21.076 1.00 40.56 269 GLN A O 1
ATOM 2236 N N . SER A 1 270 ? 24.153 -45.637 20.755 1.00 42.84 270 SER A N 1
ATOM 2237 C CA . SER A 1 270 ? 24.476 -45.612 22.192 1.00 42.84 270 SER A CA 1
ATOM 2238 C C . SER A 1 270 ? 23.824 -44.412 22.890 1.00 42.84 270 SER A C 1
ATOM 2240 O O . SER A 1 270 ? 23.283 -44.567 23.976 1.00 42.84 270 SER A O 1
ATOM 2242 N N . ILE A 1 271 ? 23.801 -43.237 22.252 1.00 43.41 271 ILE A N 1
ATOM 2243 C CA . ILE A 1 271 ? 23.176 -42.020 22.804 1.00 43.41 271 ILE A CA 1
ATOM 2244 C C . ILE A 1 271 ? 21.643 -42.088 22.718 1.00 43.41 271 ILE A C 1
ATOM 2246 O O . ILE A 1 271 ? 20.952 -41.636 23.630 1.00 43.41 271 ILE A O 1
ATOM 2250 N N . ILE A 1 272 ? 21.113 -42.660 21.635 1.00 45.41 272 ILE A N 1
ATOM 2251 C CA . ILE A 1 272 ? 19.691 -42.966 21.458 1.00 45.41 272 ILE A CA 1
ATOM 2252 C C . ILE A 1 272 ? 19.309 -44.124 22.376 1.00 45.41 272 ILE A C 1
ATOM 2254 O O . ILE A 1 272 ? 18.300 -43.999 23.031 1.00 45.41 272 ILE A O 1
ATOM 2258 N N . SER A 1 273 ? 20.126 -45.166 22.563 1.00 42.94 273 SER A N 1
ATOM 2259 C CA . SER A 1 273 ? 19.874 -46.214 23.568 1.00 42.94 273 SER A CA 1
ATOM 2260 C C . SER A 1 273 ? 19.877 -45.650 24.983 1.00 42.94 273 SER A C 1
ATOM 2262 O O . SER A 1 273 ? 19.033 -46.049 25.764 1.00 42.94 273 SER A O 1
ATOM 2264 N N . ASP A 1 274 ? 20.760 -44.716 25.340 1.00 51.19 274 ASP A N 1
ATOM 2265 C CA . ASP A 1 274 ? 20.760 -44.115 26.680 1.00 51.19 274 ASP A CA 1
ATOM 2266 C C . ASP A 1 274 ? 19.556 -43.180 26.887 1.00 51.19 274 ASP A C 1
ATOM 2268 O O . ASP A 1 274 ? 18.983 -43.134 27.978 1.00 51.19 274 ASP A O 1
ATOM 2272 N N . LYS A 1 275 ? 19.132 -42.454 25.841 1.00 41.41 275 LYS A N 1
ATOM 2273 C CA . LYS A 1 275 ? 17.944 -41.584 25.873 1.00 41.41 275 LYS A CA 1
ATOM 2274 C C . LYS A 1 275 ? 16.636 -42.359 25.782 1.00 41.41 275 LYS A C 1
ATOM 2276 O O . LYS A 1 275 ? 15.723 -42.036 26.527 1.00 41.41 275 LYS A O 1
ATOM 2281 N N . ASP A 1 276 ? 16.560 -43.388 24.955 1.00 51.22 276 ASP A N 1
ATOM 2282 C CA . ASP A 1 276 ? 15.434 -44.308 24.843 1.00 51.22 276 ASP A CA 1
ATOM 2283 C C . ASP A 1 276 ? 15.351 -45.159 26.096 1.00 51.22 276 ASP A C 1
ATOM 2285 O O . ASP A 1 276 ? 14.262 -45.341 26.596 1.00 51.22 276 ASP A O 1
ATOM 2289 N N . GLN A 1 277 ? 16.460 -45.581 26.705 1.00 53.00 277 GLN A N 1
ATOM 2290 C CA . GLN A 1 277 ? 16.431 -46.260 27.998 1.00 53.00 277 GLN A CA 1
ATOM 2291 C C . GLN A 1 277 ? 16.077 -45.298 29.135 1.00 53.00 277 GLN A C 1
ATOM 2293 O O . GLN A 1 277 ? 15.439 -45.714 30.094 1.00 53.00 277 GLN A O 1
ATOM 2298 N N . HIS A 1 278 ? 16.395 -44.003 29.035 1.00 51.00 278 HIS A N 1
ATOM 2299 C CA . HIS A 1 278 ? 15.880 -42.989 29.959 1.00 51.00 278 HIS A CA 1
ATOM 2300 C C . HIS A 1 278 ? 14.379 -42.729 29.756 1.00 51.00 278 HIS A C 1
ATOM 2302 O O . HIS A 1 278 ? 13.645 -42.675 30.738 1.00 51.00 278 HIS A O 1
ATOM 2308 N N . ILE A 1 279 ? 13.907 -42.633 28.511 1.00 50.19 279 ILE A N 1
ATOM 2309 C CA . ILE A 1 279 ? 12.496 -42.439 28.139 1.00 50.19 279 ILE A CA 1
ATOM 2310 C C . ILE A 1 279 ? 11.675 -43.693 28.438 1.00 50.19 279 ILE A C 1
ATOM 2312 O O . ILE A 1 279 ? 10.540 -43.580 28.880 1.00 50.19 279 ILE A O 1
ATOM 2316 N N . GLU A 1 280 ? 12.237 -44.880 28.258 1.00 53.59 280 GLU A N 1
ATOM 2317 C CA . GLU A 1 280 ? 11.624 -46.172 28.542 1.00 53.59 280 GLU A CA 1
ATOM 2318 C C . GLU A 1 280 ? 11.675 -46.455 30.043 1.00 53.59 280 GLU A C 1
ATOM 2320 O O . GLU A 1 280 ? 10.701 -46.961 30.573 1.00 53.59 280 GLU A O 1
ATOM 2325 N N . ASN A 1 281 ? 12.716 -46.042 30.779 1.00 58.09 281 ASN A N 1
ATOM 2326 C CA . ASN A 1 281 ? 12.699 -46.066 32.246 1.00 58.09 281 ASN A CA 1
ATOM 2327 C C . ASN A 1 281 ? 11.703 -45.045 32.813 1.00 58.09 281 ASN A C 1
ATOM 2329 O O . ASN A 1 281 ? 11.018 -45.364 33.776 1.00 58.09 281 ASN A O 1
ATOM 2333 N N . GLN A 1 282 ? 11.565 -43.854 32.220 1.00 51.00 282 GLN A N 1
ATOM 2334 C CA . GLN A 1 282 ? 10.541 -42.880 32.614 1.00 51.00 282 GLN A CA 1
ATOM 2335 C C . GLN A 1 282 ? 9.136 -43.330 32.211 1.00 51.00 282 GLN A C 1
ATOM 2337 O O . GLN A 1 282 ? 8.213 -43.162 32.996 1.00 51.00 282 GLN A O 1
ATOM 2342 N N . SER A 1 283 ? 8.963 -43.955 31.046 1.00 51.72 283 SER A N 1
ATOM 2343 C CA . SER A 1 283 ? 7.682 -44.514 30.596 1.00 51.72 283 SER A CA 1
ATOM 2344 C C . SER A 1 283 ? 7.311 -45.747 31.403 1.00 51.72 283 SER A C 1
ATOM 2346 O O . SER A 1 283 ? 6.161 -45.871 31.784 1.00 51.72 283 SER A O 1
ATOM 2348 N N . ARG A 1 284 ? 8.275 -46.601 31.768 1.00 57.19 284 ARG A N 1
ATOM 2349 C CA . ARG A 1 284 ? 8.091 -47.733 32.685 1.00 57.19 284 ARG A CA 1
ATOM 2350 C C . ARG A 1 284 ? 7.813 -47.244 34.101 1.00 57.19 284 ARG A C 1
ATOM 2352 O O . ARG A 1 284 ? 6.963 -47.824 34.744 1.00 57.19 284 ARG A O 1
ATOM 2359 N N . HIS A 1 285 ? 8.408 -46.136 34.547 1.00 54.34 285 HIS A N 1
ATOM 2360 C CA . HIS A 1 285 ? 8.048 -45.497 35.816 1.00 54.34 285 HIS A CA 1
ATOM 2361 C C . HIS A 1 285 ? 6.652 -44.858 35.758 1.00 54.34 285 HIS A C 1
ATOM 2363 O O . HIS A 1 285 ? 5.890 -44.965 36.707 1.00 54.34 285 HIS A O 1
ATOM 2369 N N . ILE A 1 286 ? 6.265 -44.250 34.632 1.00 51.38 286 ILE A N 1
ATOM 2370 C CA . ILE A 1 286 ? 4.913 -43.723 34.392 1.00 51.38 286 ILE A CA 1
ATOM 2371 C C . ILE A 1 286 ? 3.895 -44.860 34.281 1.00 51.38 286 ILE A C 1
ATOM 2373 O O . ILE A 1 286 ? 2.777 -44.704 34.755 1.00 51.38 286 ILE A O 1
ATOM 2377 N N . ASP A 1 287 ? 4.258 -45.995 33.695 1.00 57.78 287 ASP A N 1
ATOM 2378 C CA . ASP A 1 287 ? 3.406 -47.170 33.558 1.00 57.78 287 ASP A CA 1
ATOM 2379 C C . ASP A 1 287 ? 3.363 -47.989 34.851 1.00 57.78 287 ASP A C 1
ATOM 2381 O O . ASP A 1 287 ? 2.318 -48.543 35.156 1.00 57.78 287 ASP A O 1
ATOM 2385 N N . GLU A 1 288 ? 4.420 -47.992 35.667 1.00 57.00 288 GLU A N 1
ATOM 2386 C CA . GLU A 1 288 ? 4.433 -48.481 37.052 1.00 57.00 288 GLU A CA 1
ATOM 2387 C C . GLU A 1 288 ? 3.580 -47.579 37.939 1.00 57.00 288 GLU A C 1
ATOM 2389 O O . GLU A 1 288 ? 2.771 -48.095 38.697 1.00 57.00 288 GLU A O 1
ATOM 2394 N N . ILE A 1 289 ? 3.653 -46.252 37.782 1.00 55.97 289 ILE A N 1
ATOM 2395 C CA . ILE A 1 289 ? 2.761 -45.300 38.454 1.00 55.97 289 ILE A CA 1
ATOM 2396 C C . ILE A 1 289 ? 1.328 -45.476 37.951 1.00 55.97 289 ILE A C 1
ATOM 2398 O O . ILE A 1 289 ? 0.412 -45.460 38.759 1.00 55.97 289 ILE A O 1
ATOM 2402 N N . LYS A 1 290 ? 1.084 -45.692 36.652 1.00 49.41 290 LYS A N 1
ATOM 2403 C CA . LYS A 1 290 ? -0.258 -45.971 36.111 1.00 49.41 290 LYS A CA 1
ATOM 2404 C C . LYS A 1 290 ? -0.757 -47.348 36.516 1.00 49.41 290 LYS A C 1
ATOM 2406 O O . LYS A 1 290 ? -1.958 -47.488 36.692 1.00 49.41 290 LYS A O 1
ATOM 2411 N N . ALA A 1 291 ? 0.105 -48.347 36.669 1.00 52.94 291 ALA A N 1
ATOM 2412 C CA . ALA A 1 291 ? -0.247 -49.687 37.120 1.00 52.94 291 ALA A CA 1
ATOM 2413 C C . ALA A 1 291 ? -0.468 -49.707 38.633 1.00 52.94 291 ALA A C 1
ATOM 2415 O O . ALA A 1 291 ? -1.425 -50.330 39.074 1.00 52.94 291 ALA A O 1
ATOM 2416 N N . GLU A 1 292 ? 0.315 -48.977 39.430 1.00 49.34 292 GLU A N 1
ATOM 2417 C CA . GLU A 1 292 ? 0.037 -48.704 40.842 1.00 49.34 292 GLU A CA 1
ATOM 2418 C C . GLU A 1 292 ? -1.245 -47.892 40.977 1.00 49.34 292 GLU A C 1
ATOM 2420 O O . GLU A 1 292 ? -2.081 -48.243 41.797 1.00 49.34 292 GLU A O 1
ATOM 2425 N N . PHE A 1 293 ? -1.475 -46.887 40.130 1.00 44.97 293 PHE A N 1
ATOM 2426 C CA . PHE A 1 293 ? -2.708 -46.104 40.106 1.00 44.97 293 PHE A CA 1
ATOM 2427 C C . PHE A 1 293 ? -3.895 -46.956 39.654 1.00 44.97 293 PHE A C 1
ATOM 2429 O O . PHE A 1 293 ? -4.957 -46.863 40.245 1.00 44.97 293 PHE A O 1
ATOM 2436 N N . GLN A 1 294 ? -3.741 -47.858 38.683 1.00 47.16 294 GLN A N 1
ATOM 2437 C CA . GLN A 1 294 ? -4.783 -48.794 38.250 1.00 47.16 294 GLN A CA 1
ATOM 2438 C C . GLN A 1 294 ? -5.002 -49.929 39.250 1.00 47.16 294 GLN A C 1
ATOM 2440 O O . GLN A 1 294 ? -6.125 -50.407 39.355 1.00 47.16 294 GLN A O 1
ATOM 2445 N N . THR A 1 295 ? -3.984 -50.344 40.005 1.00 49.66 295 THR A N 1
ATOM 2446 C CA . THR A 1 295 ? -4.084 -51.351 41.074 1.00 49.66 295 THR A CA 1
ATOM 2447 C C . THR A 1 295 ? -4.672 -50.731 42.337 1.00 49.66 295 THR A C 1
ATOM 2449 O O . THR A 1 295 ? -5.513 -51.360 42.968 1.00 49.66 295 THR A O 1
ATOM 2452 N N . GLN A 1 296 ? -4.349 -49.471 42.644 1.00 45.56 296 GLN A N 1
ATOM 2453 C CA . GLN A 1 296 ? -5.006 -48.658 43.668 1.00 45.56 296 GLN A CA 1
ATOM 2454 C C . GLN A 1 296 ? -6.443 -48.336 43.261 1.00 45.56 296 GLN A C 1
ATOM 2456 O O . GLN A 1 296 ? -7.328 -48.469 44.092 1.00 45.56 296 GLN A O 1
ATOM 2461 N N . VAL A 1 297 ? -6.719 -48.015 41.991 1.00 46.09 297 VAL A N 1
ATOM 2462 C CA . VAL A 1 297 ? -8.076 -47.829 41.445 1.00 46.09 297 VAL A CA 1
ATOM 2463 C C . VAL A 1 297 ? -8.835 -49.156 41.392 1.00 46.09 297 VAL A C 1
ATOM 2465 O O . VAL A 1 297 ? -10.033 -49.149 41.644 1.00 46.09 297 VAL A O 1
ATOM 2468 N N . LYS A 1 298 ? -8.178 -50.306 41.170 1.00 47.53 298 LYS A N 1
ATOM 2469 C CA . LYS A 1 298 ? -8.804 -51.639 41.268 1.00 47.53 298 LYS A CA 1
ATOM 2470 C C . LYS A 1 298 ? -9.074 -52.056 42.715 1.00 47.53 298 LYS A C 1
ATOM 2472 O O . LYS A 1 298 ? -10.159 -52.566 42.984 1.00 47.53 298 LYS A O 1
ATOM 2477 N N . GLN A 1 299 ? -8.155 -51.793 43.645 1.00 44.78 299 GLN A N 1
ATOM 2478 C CA . GLN A 1 299 ? -8.367 -51.980 45.087 1.00 44.78 299 GLN A CA 1
ATOM 2479 C C . GLN A 1 299 ? -9.453 -51.027 45.615 1.00 44.78 299 GLN A C 1
ATOM 2481 O O . GLN A 1 299 ? -10.319 -51.457 46.370 1.00 44.78 299 GLN A O 1
ATOM 2486 N N . LEU A 1 300 ? -9.509 -49.784 45.121 1.00 41.94 300 LEU A N 1
ATOM 2487 C CA . LEU A 1 300 ? -10.602 -48.838 45.365 1.00 41.94 300 LEU A CA 1
ATOM 2488 C C . LEU A 1 300 ? -11.903 -49.272 44.671 1.00 41.94 300 LEU A C 1
ATOM 2490 O O . LEU A 1 300 ? -12.970 -49.040 45.222 1.00 41.94 300 LEU A O 1
ATOM 2494 N N . SER A 1 301 ? -11.858 -49.951 43.520 1.00 39.94 301 SER A N 1
ATOM 2495 C CA . SER A 1 301 ? -13.060 -50.449 42.830 1.00 39.94 301 SER A CA 1
ATOM 2496 C C . SER A 1 301 ? -13.696 -51.660 43.522 1.00 39.94 301 SER A C 1
ATOM 2498 O O . SER A 1 301 ? -14.911 -51.818 43.447 1.00 39.94 301 SER A O 1
ATOM 2500 N N . GLY A 1 302 ? -12.909 -52.452 44.263 1.00 48.69 302 GLY A N 1
ATOM 2501 C CA . GLY A 1 302 ? -13.408 -53.542 45.111 1.00 48.69 302 GLY A CA 1
ATOM 2502 C C . GLY A 1 302 ? -14.081 -53.053 46.399 1.00 48.69 302 GLY A C 1
ATOM 2503 O O . GLY A 1 302 ? -15.083 -53.621 46.829 1.00 48.69 302 GLY A O 1
ATOM 2504 N N . ASP A 1 303 ? -13.613 -51.942 46.972 1.00 44.50 303 ASP A N 1
ATOM 2505 C CA . ASP A 1 303 ? -14.242 -51.334 48.152 1.00 44.50 303 ASP A CA 1
ATOM 2506 C C . ASP A 1 303 ? -15.411 -50.396 47.790 1.00 44.50 303 ASP A C 1
ATOM 2508 O O . ASP A 1 303 ? -16.321 -50.193 48.597 1.00 44.50 303 ASP A O 1
ATOM 2512 N N . VAL A 1 304 ? -15.457 -49.857 46.566 1.00 44.81 304 VAL A N 1
ATOM 2513 C CA . VAL A 1 304 ? -16.556 -49.000 46.080 1.00 44.81 304 VAL A CA 1
ATOM 2514 C C . VAL A 1 304 ? -17.863 -49.777 45.879 1.00 44.81 304 VAL A C 1
ATOM 2516 O O . VAL A 1 304 ? -18.929 -49.182 46.048 1.00 44.81 304 VAL A O 1
ATOM 2519 N N . GLU A 1 305 ? -17.823 -51.091 45.637 1.00 43.84 305 GLU A N 1
ATOM 2520 C CA . GLU A 1 305 ? -19.020 -51.953 45.621 1.00 43.84 305 GLU A CA 1
ATOM 2521 C C . GLU A 1 305 ? -19.548 -52.263 47.038 1.00 43.84 305 GLU A C 1
ATOM 2523 O O . GLU A 1 305 ? -20.763 -52.314 47.264 1.00 43.84 305 GLU A O 1
ATOM 2528 N N . HIS A 1 306 ? -18.660 -52.365 48.035 1.00 45.28 306 HIS A N 1
ATOM 2529 C CA . HIS A 1 306 ? -19.039 -52.517 49.445 1.00 45.28 306 HIS A CA 1
ATOM 2530 C C . HIS A 1 306 ? -19.596 -51.203 50.031 1.00 45.28 306 HIS A C 1
ATOM 2532 O O . HIS A 1 306 ? -20.636 -51.192 50.697 1.00 45.28 306 HIS A O 1
ATOM 2538 N N . TRP A 1 307 ? -18.978 -50.062 49.705 1.00 39.28 307 TRP A N 1
ATOM 2539 C CA . TRP A 1 307 ? -19.433 -48.740 50.144 1.00 39.28 307 TRP A CA 1
ATOM 2540 C C . TRP A 1 307 ? -20.654 -48.216 49.375 1.00 39.28 307 TRP A C 1
ATOM 2542 O O . TRP A 1 307 ? -21.409 -47.425 49.943 1.00 39.28 307 TRP A O 1
ATOM 2552 N N . HIS A 1 308 ? -20.928 -48.689 48.152 1.00 44.06 308 HIS A N 1
ATOM 2553 C CA . HIS A 1 308 ? -22.195 -48.407 47.458 1.00 44.06 308 HIS A CA 1
ATOM 2554 C C . HIS A 1 308 ? -23.407 -48.975 48.209 1.00 44.06 308 HIS A C 1
ATOM 2556 O O . HIS A 1 308 ? -24.460 -48.335 48.258 1.00 44.06 308 HIS A O 1
ATOM 2562 N N . ASN A 1 309 ? -23.249 -50.138 48.848 1.00 46.44 309 ASN A N 1
ATOM 2563 C CA . ASN A 1 309 ? -24.315 -50.777 49.619 1.00 46.44 309 ASN A CA 1
ATOM 2564 C C . ASN A 1 309 ? -24.474 -50.186 51.030 1.00 46.44 309 ASN A C 1
ATOM 2566 O O . ASN A 1 309 ? -25.597 -50.078 51.520 1.00 46.44 309 ASN A O 1
ATOM 2570 N N . VAL A 1 310 ? -23.392 -49.707 51.655 1.00 46.69 310 VAL A N 1
ATOM 2571 C CA . VAL A 1 310 ? -23.454 -49.018 52.961 1.00 46.69 310 VAL A CA 1
ATOM 2572 C C . VAL A 1 310 ? -23.922 -47.562 52.827 1.00 46.69 310 VAL A C 1
ATOM 2574 O O . VAL A 1 310 ? -24.580 -47.031 53.719 1.00 46.69 310 VAL A O 1
ATOM 2577 N N . ALA A 1 311 ? -23.658 -46.896 51.700 1.00 38.91 311 ALA A N 1
ATOM 2578 C CA . ALA A 1 311 ? -23.987 -45.483 51.531 1.00 38.91 311 ALA A CA 1
ATOM 2579 C C . ALA A 1 311 ? -25.416 -45.199 51.026 1.00 38.91 311 ALA A C 1
ATOM 2581 O O . ALA A 1 311 ? -25.771 -44.036 50.818 1.00 38.91 311 ALA A O 1
ATOM 2582 N N . ARG A 1 312 ? -26.258 -46.235 50.895 1.00 41.84 312 ARG A N 1
ATOM 2583 C CA . ARG A 1 312 ? -27.704 -46.102 50.647 1.00 41.84 312 ARG A CA 1
ATOM 2584 C C . ARG A 1 312 ? -28.508 -45.650 51.874 1.00 41.84 312 ARG A C 1
ATOM 2586 O O . ARG A 1 312 ? -29.695 -45.378 51.735 1.00 41.84 312 ARG A O 1
ATOM 2593 N N . THR A 1 313 ? -27.890 -45.525 53.051 1.00 42.69 313 THR A N 1
ATOM 2594 C CA . THR A 1 313 ? -28.603 -45.221 54.307 1.00 42.69 313 THR A CA 1
ATOM 2595 C C . THR A 1 313 ? -28.150 -43.951 55.041 1.00 42.69 313 THR A C 1
ATOM 2597 O O . THR A 1 313 ? -28.614 -43.719 56.155 1.00 42.69 313 THR A O 1
ATOM 2600 N N . MET A 1 314 ? -27.309 -43.072 54.466 1.00 39.38 314 MET A N 1
ATOM 2601 C CA . MET A 1 314 ? -26.865 -41.851 55.175 1.00 39.38 314 MET A CA 1
ATOM 2602 C C . MET A 1 314 ? -26.827 -40.562 54.332 1.00 39.38 314 MET A C 1
ATOM 2604 O O . MET A 1 314 ? -26.360 -40.534 53.197 1.00 39.38 314 MET A O 1
ATOM 2608 N N . THR A 1 315 ? -27.298 -39.462 54.934 1.00 53.56 315 THR A N 1
ATOM 2609 C CA . THR A 1 315 ? -27.549 -38.152 54.303 1.00 53.56 315 THR A CA 1
ATOM 2610 C C . THR A 1 315 ? -26.309 -37.278 54.052 1.00 53.56 315 THR A C 1
ATOM 2612 O O . THR A 1 315 ? -25.357 -37.231 54.834 1.00 53.56 315 THR A O 1
ATOM 2615 N N . PHE A 1 316 ? -26.408 -36.484 52.981 1.00 39.97 316 PHE A N 1
ATOM 2616 C CA . PHE A 1 316 ? -25.388 -35.668 52.303 1.00 39.97 316 PHE A CA 1
ATOM 2617 C C . PHE A 1 316 ? -24.507 -34.757 53.190 1.00 39.97 316 PHE A C 1
ATOM 2619 O O . PHE A 1 316 ? -23.307 -34.640 52.946 1.00 39.97 316 PHE A O 1
ATOM 2626 N N . LYS A 1 317 ? -25.032 -34.174 54.279 1.00 41.53 317 LYS A N 1
ATOM 2627 C CA . LYS A 1 317 ? -24.261 -33.269 55.165 1.00 41.53 317 LYS A CA 1
ATOM 2628 C C . LYS A 1 317 ? -23.150 -33.957 55.981 1.00 41.53 317 LYS A C 1
ATOM 2630 O O . LYS A 1 317 ? -22.252 -33.277 56.471 1.00 41.53 317 LYS A O 1
ATOM 2635 N N . GLY A 1 318 ? -23.166 -35.287 56.104 1.00 46.12 318 GLY A N 1
ATOM 2636 C CA . GLY A 1 318 ? -22.119 -36.057 56.791 1.00 46.12 318 GLY A CA 1
ATOM 2637 C C . GLY A 1 318 ? -20.894 -36.391 55.927 1.00 46.12 318 GLY A C 1
ATOM 2638 O O . GLY A 1 318 ? -19.826 -36.666 56.474 1.00 46.12 318 GLY A O 1
ATOM 2639 N N . ARG A 1 319 ? -21.020 -36.331 54.591 1.00 40.72 319 ARG A N 1
ATOM 2640 C CA . ARG A 1 319 ? -19.972 -36.743 53.635 1.00 40.72 319 ARG A CA 1
ATOM 2641 C C . ARG A 1 319 ? -18.826 -35.736 53.506 1.00 40.72 319 ARG A C 1
ATOM 2643 O O . ARG A 1 319 ? -17.676 -36.137 53.384 1.00 40.72 319 ARG A O 1
ATOM 2650 N N . ILE A 1 320 ? -19.104 -34.438 53.614 1.00 44.38 320 ILE A N 1
ATOM 2651 C CA . ILE A 1 320 ? -18.099 -33.391 53.348 1.00 44.38 320 ILE A CA 1
ATOM 2652 C C . ILE A 1 320 ? -17.171 -33.156 54.557 1.00 44.38 320 ILE A C 1
ATOM 2654 O O . ILE A 1 320 ? -15.991 -32.853 54.405 1.00 44.38 320 ILE A O 1
ATOM 2658 N N . LYS A 1 321 ? -17.653 -33.378 55.787 1.00 39.72 321 LYS A N 1
ATOM 2659 C CA . LYS A 1 321 ? -16.917 -33.003 57.010 1.00 39.72 321 LYS A CA 1
ATOM 2660 C C . LYS A 1 321 ? -15.819 -33.994 57.438 1.00 39.72 321 LYS A C 1
ATOM 2662 O O . LYS A 1 321 ? -15.028 -33.663 58.320 1.00 39.72 321 LYS A O 1
ATOM 2667 N N . LYS A 1 322 ? -15.760 -35.198 56.850 1.00 39.84 322 LYS A N 1
ATOM 2668 C CA . LYS A 1 322 ? -14.783 -36.249 57.215 1.00 39.84 322 LYS A CA 1
ATOM 2669 C C . LYS A 1 322 ? -13.680 -36.493 56.179 1.00 39.84 322 LYS A C 1
ATOM 2671 O O . LYS A 1 322 ? -12.638 -37.011 56.567 1.00 39.84 322 LYS A O 1
ATOM 2676 N N . VAL A 1 323 ? -13.863 -36.071 54.926 1.00 40.16 323 VAL A N 1
ATOM 2677 C CA . VAL A 1 323 ? -12.835 -36.190 53.871 1.00 40.16 323 VAL A CA 1
ATOM 2678 C C . VAL A 1 323 ? -11.780 -35.085 54.000 1.00 40.16 323 VAL A C 1
ATOM 2680 O O . VAL A 1 323 ? -10.589 -35.354 53.915 1.00 40.16 323 VAL A O 1
ATOM 2683 N N . ILE A 1 324 ? -12.194 -33.868 54.364 1.00 45.25 324 ILE A N 1
ATOM 2684 C CA . ILE A 1 324 ? -11.298 -32.702 54.494 1.00 45.25 324 ILE A CA 1
ATOM 2685 C C . ILE A 1 324 ? -10.352 -32.804 55.712 1.00 45.25 324 ILE A C 1
ATOM 2687 O O . ILE A 1 324 ? -9.381 -32.065 55.819 1.00 45.25 324 ILE A O 1
ATOM 2691 N N . LYS A 1 325 ? -10.582 -33.737 56.646 1.00 38.50 325 LYS A N 1
ATOM 2692 C CA . LYS A 1 325 ? -9.876 -33.766 57.940 1.00 38.50 325 LYS A CA 1
ATOM 2693 C C . LYS A 1 325 ? -8.809 -34.851 58.107 1.00 38.50 325 LYS A C 1
ATOM 2695 O O . LYS A 1 325 ? -8.314 -34.993 59.223 1.00 38.50 325 LYS A O 1
ATOM 2700 N N . LYS A 1 326 ? -8.474 -35.640 57.075 1.00 40.88 326 LYS A N 1
ATOM 2701 C CA . LYS A 1 326 ? -7.644 -36.842 57.295 1.00 40.88 326 LYS A CA 1
ATOM 2702 C C . LYS A 1 326 ? -6.437 -37.089 56.393 1.00 40.88 326 LYS A C 1
ATOM 2704 O O . LYS A 1 326 ? -5.771 -38.087 56.640 1.00 40.88 326 LYS A O 1
ATOM 2709 N N . VAL A 1 327 ? -6.093 -36.223 55.435 1.00 40.03 327 VAL A N 1
ATOM 2710 C CA . VAL A 1 327 ? -4.936 -36.502 54.555 1.00 40.03 327 VAL A CA 1
ATOM 2711 C C . VAL A 1 327 ? -4.068 -35.273 54.248 1.00 40.03 327 VAL A C 1
ATOM 2713 O O . VAL A 1 327 ? -3.694 -35.094 53.109 1.00 40.03 327 VAL A O 1
ATOM 2716 N N . ILE A 1 328 ? -3.747 -34.418 55.230 1.00 36.19 328 ILE A N 1
ATOM 2717 C CA . ILE A 1 328 ? -2.400 -33.807 55.412 1.00 36.19 328 ILE A CA 1
ATOM 2718 C C . ILE A 1 328 ? -2.410 -32.891 56.669 1.00 36.19 328 ILE A C 1
ATOM 2720 O O . ILE A 1 328 ? -3.326 -32.076 56.809 1.00 36.19 328 ILE A O 1
ATOM 2724 N N . PRO A 1 329 ? -1.448 -33.022 57.615 1.00 39.28 329 PRO A N 1
ATOM 2725 C CA . PRO A 1 329 ? -1.414 -32.273 58.881 1.00 39.28 329 PRO A CA 1
ATOM 2726 C C . PRO A 1 329 ? -0.782 -30.861 58.791 1.00 39.28 329 PRO A C 1
ATOM 2728 O O . PRO A 1 329 ? 0.074 -30.628 57.939 1.00 39.28 329 PRO A O 1
ATOM 2731 N N . PRO A 1 330 ? -1.095 -29.939 59.729 1.00 36.06 330 PRO A N 1
ATOM 2732 C CA . PRO A 1 330 ? -0.701 -28.518 59.680 1.00 36.06 330 PRO A CA 1
ATOM 2733 C C . PRO A 1 330 ? 0.794 -28.202 59.881 1.00 36.06 330 PRO A C 1
ATOM 2735 O O . PRO A 1 330 ? 1.179 -27.039 59.829 1.00 36.06 330 PRO A O 1
ATOM 2738 N N . SER A 1 331 ? 1.645 -29.196 60.137 1.00 35.84 331 SER A N 1
ATOM 2739 C CA . SER A 1 331 ? 3.053 -28.993 60.508 1.00 35.84 331 SER A CA 1
ATOM 2740 C C . SER A 1 331 ? 4.042 -29.018 59.335 1.00 35.84 331 SER A C 1
ATOM 2742 O O . SER A 1 331 ? 5.212 -28.729 59.551 1.00 35.84 331 SER A O 1
ATOM 2744 N N . LEU A 1 332 ? 3.605 -29.335 58.108 1.00 33.31 332 LEU A N 1
ATOM 2745 C CA . LEU A 1 332 ? 4.472 -29.354 56.915 1.00 33.31 332 LEU A CA 1
ATOM 2746 C C . LEU A 1 332 ? 4.313 -28.124 55.999 1.00 33.31 332 LEU A C 1
ATOM 2748 O O . LEU A 1 332 ? 5.074 -27.963 55.052 1.00 33.31 332 LEU A O 1
ATOM 2752 N N . LEU A 1 333 ? 3.353 -27.237 56.283 1.00 34.94 333 LEU A N 1
ATOM 2753 C CA . LEU A 1 333 ? 3.043 -26.064 55.451 1.00 34.94 333 LEU A CA 1
ATOM 2754 C C . LEU A 1 333 ? 3.800 -24.788 55.883 1.00 34.94 333 LEU A C 1
ATOM 2756 O O . LEU A 1 333 ? 3.509 -23.699 55.398 1.00 34.94 333 LEU A O 1
ATOM 2760 N N . HIS A 1 334 ? 4.753 -24.893 56.815 1.00 34.16 334 HIS A N 1
ATOM 2761 C CA . HIS A 1 334 ? 5.446 -23.725 57.380 1.00 34.16 334 HIS A CA 1
ATOM 2762 C C . HIS A 1 334 ? 6.980 -23.820 57.405 1.00 34.16 334 HIS A C 1
ATOM 2764 O O . HIS A 1 334 ? 7.623 -22.902 57.900 1.00 34.16 334 HIS A O 1
ATOM 2770 N N . SER A 1 335 ? 7.582 -24.882 56.851 1.00 28.20 335 SER A N 1
ATOM 2771 C CA . SER A 1 335 ? 9.045 -25.082 56.865 1.00 28.20 335 SER A CA 1
ATOM 2772 C C . SER A 1 335 ? 9.715 -25.143 55.487 1.00 28.20 335 SER A C 1
ATOM 2774 O O . SER A 1 335 ? 10.925 -25.311 55.426 1.00 28.20 335 SER A O 1
ATOM 2776 N N . LEU A 1 336 ? 8.974 -25.004 54.381 1.00 29.53 336 LEU A N 1
ATOM 2777 C CA . LEU A 1 336 ? 9.559 -24.934 53.026 1.00 29.53 336 LEU A CA 1
ATOM 2778 C C . LEU A 1 336 ? 9.519 -23.519 52.424 1.00 29.53 336 LEU A C 1
ATOM 2780 O O . LEU A 1 336 ? 10.046 -23.285 51.342 1.00 29.53 336 LEU A O 1
ATOM 2784 N N . ILE A 1 337 ? 8.959 -22.561 53.168 1.00 36.97 337 ILE A N 1
ATOM 2785 C CA . ILE A 1 337 ? 9.016 -21.125 52.891 1.00 36.97 337 ILE A CA 1
ATOM 2786 C C . ILE A 1 337 ? 9.807 -20.481 54.035 1.00 36.97 337 ILE A C 1
ATOM 2788 O O . ILE A 1 337 ? 9.206 -20.034 55.007 1.00 36.97 337 ILE A O 1
ATOM 2792 N N . LYS A 1 338 ? 11.145 -20.500 53.952 1.00 28.36 338 LYS A N 1
ATOM 2793 C CA . LYS A 1 338 ? 12.079 -19.434 54.384 1.00 28.36 338 LYS A CA 1
ATOM 2794 C C . LYS A 1 338 ? 13.512 -19.960 54.563 1.00 28.36 338 LYS A C 1
ATOM 2796 O O . LYS A 1 338 ? 13.785 -20.713 55.484 1.00 28.36 338 LYS A O 1
ATOM 2801 N N . GLN A 1 339 ? 14.378 -19.403 53.713 1.00 26.27 339 GLN A N 1
ATOM 2802 C CA . GLN A 1 339 ? 15.774 -19.015 53.954 1.00 26.27 339 GLN A CA 1
ATOM 2803 C C . GLN A 1 339 ? 16.826 -20.121 54.132 1.00 26.27 339 GLN A C 1
ATOM 2805 O O . GLN A 1 339 ? 16.942 -20.727 55.184 1.00 26.27 339 GLN A O 1
ATOM 2810 N N . ASP A 1 340 ? 17.699 -20.238 53.126 1.00 24.73 340 ASP A N 1
ATOM 2811 C CA . ASP A 1 340 ? 19.017 -19.614 53.275 1.00 24.73 340 ASP A CA 1
ATOM 2812 C C . ASP A 1 340 ? 19.472 -18.942 51.971 1.00 24.73 340 ASP A C 1
ATOM 2814 O O . ASP A 1 340 ? 19.617 -19.549 50.911 1.00 24.73 340 ASP A O 1
ATOM 2818 N N . THR A 1 341 ? 19.631 -17.628 52.085 1.00 26.55 341 THR A N 1
ATOM 2819 C CA . THR A 1 341 ? 20.227 -16.692 51.135 1.00 26.55 341 THR A CA 1
ATOM 2820 C C . THR A 1 341 ? 21.744 -16.695 51.297 1.00 26.55 341 THR A C 1
ATOM 2822 O O . THR A 1 341 ? 22.233 -16.404 52.386 1.00 26.55 341 THR A O 1
ATOM 2825 N N . ILE A 1 342 ? 22.482 -16.898 50.204 1.00 27.06 342 ILE A N 1
ATOM 2826 C CA . ILE A 1 342 ? 23.806 -16.291 50.022 1.00 27.06 342 ILE A CA 1
ATOM 2827 C C . ILE A 1 342 ? 23.761 -15.486 48.725 1.00 27.06 342 ILE A C 1
ATOM 2829 O O . ILE A 1 342 ? 23.325 -15.962 47.678 1.00 27.06 342 ILE A O 1
ATOM 2833 N N . GLU A 1 343 ? 24.157 -14.230 48.876 1.00 31.86 343 GLU A N 1
ATOM 2834 C CA . GLU A 1 343 ? 24.170 -13.144 47.910 1.00 31.86 343 GLU A CA 1
ATOM 2835 C C . GLU A 1 343 ? 24.812 -13.538 46.575 1.00 31.86 343 GLU A C 1
ATOM 2837 O O . GLU A 1 343 ? 26.007 -13.808 46.495 1.00 31.86 343 GLU A O 1
ATOM 2842 N N . ASN A 1 344 ? 24.032 -13.459 45.499 1.00 26.16 344 ASN A N 1
ATOM 2843 C CA . ASN A 1 344 ? 24.560 -13.173 44.175 1.00 26.16 344 ASN A CA 1
ATOM 2844 C C . ASN A 1 344 ? 23.825 -11.943 43.657 1.00 26.16 344 ASN A C 1
ATOM 2846 O O . ASN A 1 344 ? 22.617 -11.975 43.421 1.00 26.16 344 ASN A O 1
ATOM 2850 N N . LYS A 1 345 ? 24.576 -10.845 43.520 1.00 23.50 345 LYS A N 1
ATOM 2851 C CA . LYS A 1 345 ? 24.160 -9.672 42.751 1.00 23.50 345 LYS A CA 1
ATOM 2852 C C . LYS A 1 345 ? 23.601 -10.143 41.404 1.00 23.50 345 LYS A C 1
ATOM 2854 O O . LYS A 1 345 ? 24.257 -10.974 40.766 1.00 23.50 345 LYS A O 1
ATOM 2859 N N . PRO A 1 346 ? 22.465 -9.606 40.936 1.00 23.12 346 PRO A N 1
ATOM 2860 C CA . PRO A 1 346 ? 22.088 -9.800 39.553 1.00 23.12 346 PRO A CA 1
ATOM 2861 C C . PRO A 1 346 ? 23.198 -9.177 38.709 1.00 23.12 346 PRO A C 1
ATOM 2863 O O . PRO A 1 346 ? 23.482 -7.984 38.812 1.00 23.12 346 PRO A O 1
ATOM 2866 N N . ILE A 1 347 ? 23.866 -9.993 37.899 1.00 25.44 347 ILE A N 1
ATOM 2867 C CA . ILE A 1 347 ? 24.431 -9.468 36.666 1.00 25.44 347 ILE A CA 1
ATOM 2868 C C . ILE A 1 347 ? 23.201 -9.205 35.809 1.00 25.44 347 ILE A C 1
ATOM 2870 O O . ILE A 1 347 ? 22.612 -10.137 35.264 1.00 25.44 347 ILE A O 1
ATOM 2874 N N . GLU A 1 348 ? 22.785 -7.941 35.783 1.00 23.75 348 GLU A N 1
ATOM 2875 C CA . GLU A 1 348 ? 21.976 -7.376 34.714 1.00 23.75 348 GLU A CA 1
ATOM 2876 C C . GLU A 1 348 ? 22.673 -7.730 33.403 1.00 23.75 348 GLU A C 1
ATOM 2878 O O . GLU A 1 348 ? 23.651 -7.111 32.984 1.00 23.75 348 GLU A O 1
ATOM 2883 N N . VAL A 1 349 ? 22.208 -8.798 32.767 1.00 26.02 349 VAL A N 1
ATOM 2884 C CA . VAL A 1 349 ? 22.323 -8.881 31.326 1.00 26.02 349 VAL A CA 1
ATOM 2885 C C . VAL A 1 349 ? 21.174 -8.017 30.838 1.00 26.02 349 VAL A C 1
ATOM 2887 O O . VAL A 1 349 ? 20.058 -8.504 30.679 1.00 26.02 349 VAL A O 1
ATOM 2890 N N . GLU A 1 350 ? 21.444 -6.721 30.657 1.00 25.86 350 GLU A N 1
ATOM 2891 C CA . GLU A 1 350 ? 20.689 -5.878 29.732 1.00 25.86 350 GLU A CA 1
ATOM 2892 C C . GLU A 1 350 ? 20.782 -6.541 28.350 1.00 25.86 350 GLU A C 1
ATOM 2894 O O . GLU A 1 350 ? 21.584 -6.184 27.487 1.00 25.86 350 GLU A O 1
ATOM 2899 N N . GLN A 1 351 ? 19.957 -7.559 28.123 1.00 27.27 351 GLN A N 1
ATOM 2900 C CA . GLN A 1 351 ? 19.344 -7.681 26.823 1.00 27.27 351 GLN A CA 1
ATOM 2901 C C . GLN A 1 351 ? 18.414 -6.482 26.755 1.00 27.27 351 GLN A C 1
ATOM 2903 O O . GLN A 1 351 ? 17.328 -6.494 27.328 1.00 27.27 351 GLN A O 1
ATOM 2908 N N . SER A 1 352 ? 18.890 -5.419 26.110 1.00 25.55 352 SER A N 1
ATOM 2909 C CA . SER A 1 352 ? 18.010 -4.401 25.564 1.00 25.55 352 SER A CA 1
ATOM 2910 C C . SER A 1 352 ? 17.099 -5.108 24.564 1.00 25.55 352 SER A C 1
ATOM 2912 O O . SER A 1 352 ? 17.369 -5.180 23.367 1.00 25.55 352 SER A O 1
ATOM 2914 N N . VAL A 1 353 ? 16.011 -5.683 25.078 1.00 27.23 353 VAL A N 1
ATOM 2915 C CA . VAL A 1 353 ? 14.763 -5.731 24.332 1.00 27.23 353 VAL A CA 1
ATOM 2916 C C . VAL A 1 353 ? 14.576 -4.287 23.876 1.00 27.23 353 VAL A C 1
ATOM 2918 O O . VAL A 1 353 ? 14.635 -3.399 24.733 1.00 27.23 353 VAL A O 1
ATOM 2921 N N . PRO A 1 354 ? 14.486 -4.000 22.568 1.00 30.00 354 PRO A N 1
ATOM 2922 C CA . PRO A 1 354 ? 14.154 -2.657 22.138 1.00 30.00 354 PRO A CA 1
ATOM 2923 C C . PRO A 1 354 ? 12.859 -2.312 22.863 1.00 30.00 354 PRO A C 1
ATOM 2925 O O . PRO A 1 354 ? 11.844 -2.970 22.640 1.00 30.00 354 PRO A O 1
ATOM 2928 N N . VAL A 1 355 ? 12.914 -1.364 23.800 1.00 36.81 355 VAL A N 1
ATOM 2929 C CA . VAL A 1 355 ? 11.702 -0.775 24.354 1.00 36.81 355 VAL A CA 1
ATOM 2930 C C . VAL A 1 355 ? 10.978 -0.253 23.128 1.00 36.81 355 VAL A C 1
ATOM 2932 O O . VAL A 1 355 ? 11.537 0.553 22.381 1.00 36.81 355 VAL A O 1
ATOM 2935 N N . ASN A 1 356 ? 9.814 -0.824 22.838 1.00 43.56 356 ASN A N 1
ATOM 2936 C CA . ASN A 1 356 ? 8.973 -0.356 21.756 1.00 43.56 356 ASN A CA 1
ATOM 2937 C C . ASN A 1 356 ? 8.592 1.075 22.157 1.00 43.56 356 ASN A C 1
ATOM 2939 O O . ASN A 1 356 ? 7.736 1.275 23.010 1.00 43.56 356 ASN A O 1
ATOM 2943 N N . GLU A 1 357 ? 9.306 2.073 21.636 1.00 55.78 357 GLU A N 1
ATOM 2944 C CA . GLU A 1 357 ? 9.049 3.492 21.892 1.00 55.78 357 GLU A CA 1
ATOM 2945 C C . GLU A 1 357 ? 7.791 3.927 21.124 1.00 55.78 357 GLU A C 1
ATOM 2947 O O . GLU A 1 357 ? 7.841 4.940 20.447 1.00 55.78 357 GLU A O 1
ATOM 2952 N N . TYR A 1 358 ? 6.692 3.163 21.129 1.00 72.88 358 TYR A N 1
ATOM 2953 C CA . TYR A 1 358 ? 5.435 3.622 20.543 1.00 72.88 358 TYR A CA 1
ATOM 2954 C C . TYR A 1 358 ? 4.740 4.543 21.549 1.00 72.88 358 TYR A C 1
ATOM 2956 O O . TYR A 1 358 ? 4.322 4.131 22.629 1.00 72.88 358 TYR A O 1
ATOM 2964 N N . ILE A 1 359 ? 4.654 5.824 21.202 1.00 75.44 359 ILE A N 1
ATOM 2965 C CA . ILE A 1 359 ? 4.004 6.848 22.018 1.00 75.44 359 ILE A CA 1
ATOM 2966 C C . ILE A 1 359 ? 2.662 7.195 21.379 1.00 75.44 359 ILE A C 1
ATOM 2968 O O . ILE A 1 359 ? 2.629 7.805 20.311 1.00 75.44 359 ILE A O 1
ATOM 2972 N N . TYR A 1 360 ? 1.562 6.865 22.045 1.00 83.69 360 TYR A N 1
ATOM 2973 C CA . TYR A 1 360 ? 0.258 7.435 21.723 1.00 83.69 360 TYR A CA 1
ATOM 2974 C C . TYR A 1 360 ? 0.163 8.853 22.306 1.00 83.69 360 TYR A C 1
ATOM 2976 O O . TYR A 1 360 ? 0.453 9.074 23.485 1.00 83.69 360 TYR A O 1
ATOM 2984 N N . ARG A 1 361 ? -0.204 9.834 21.478 1.00 80.62 361 ARG A N 1
ATOM 2985 C CA . ARG A 1 361 ? -0.460 11.212 21.912 1.00 80.62 361 ARG A CA 1
ATOM 2986 C C . ARG A 1 361 ? -1.955 11.468 21.947 1.00 80.62 361 ARG A C 1
ATOM 2988 O O . ARG A 1 361 ? -2.583 11.579 20.898 1.00 80.62 361 ARG A O 1
ATOM 2995 N N . GLU A 1 362 ? -2.477 11.609 23.159 1.00 83.31 362 GLU A N 1
ATOM 2996 C CA . GLU A 1 362 ? -3.884 11.921 23.387 1.00 83.31 362 GLU A CA 1
ATOM 2997 C C . GLU A 1 362 ? -4.278 13.244 22.699 1.00 83.31 362 GLU A C 1
ATOM 2999 O O . GLU A 1 362 ? -3.527 14.227 22.776 1.00 83.31 362 GLU A O 1
ATOM 3004 N N . PRO A 1 363 ? -5.427 13.286 22.002 1.00 84.44 363 PRO A N 1
ATOM 3005 C CA . PRO A 1 363 ? -5.890 14.489 21.329 1.00 84.44 363 PRO A CA 1
ATOM 3006 C C . PRO A 1 363 ? -6.369 15.544 22.335 1.00 84.44 363 PRO A C 1
ATOM 3008 O O . PRO A 1 363 ? -6.765 15.243 23.459 1.00 84.44 363 PRO A O 1
ATOM 3011 N N . ILE A 1 364 ? -6.336 16.816 21.926 1.00 83.88 364 ILE A N 1
ATOM 3012 C CA . ILE A 1 364 ? -6.669 17.955 22.792 1.00 83.88 364 ILE A CA 1
ATOM 3013 C C . ILE A 1 364 ? -8.055 18.491 22.431 1.00 83.88 364 ILE A C 1
ATOM 3015 O O . ILE A 1 364 ? -8.325 18.818 21.275 1.00 83.88 364 ILE A O 1
ATOM 3019 N N . TYR A 1 365 ? -8.917 18.654 23.435 1.00 83.06 365 TYR A N 1
ATOM 3020 C CA . TYR A 1 365 ? -10.211 19.308 23.255 1.00 83.06 365 TYR A CA 1
ATOM 3021 C C . TYR A 1 365 ? -10.025 20.814 23.016 1.00 83.06 365 TYR A C 1
ATOM 3023 O O . TYR A 1 365 ? -9.377 21.504 23.805 1.00 83.06 365 TYR A O 1
ATOM 3031 N N . THR A 1 366 ? -10.602 21.345 21.936 1.00 83.38 366 THR A N 1
ATOM 3032 C CA . THR A 1 366 ? -10.478 22.764 21.552 1.00 83.38 366 THR A CA 1
ATOM 3033 C C . THR A 1 366 ? -11.841 23.409 21.312 1.00 83.38 366 THR A C 1
ATOM 3035 O O . THR A 1 366 ? -12.831 22.716 21.080 1.00 83.38 366 THR A O 1
ATOM 3038 N N . GLN A 1 367 ? -11.892 24.746 21.269 1.00 78.88 367 GLN A N 1
ATOM 3039 C CA . GLN A 1 367 ? -13.120 25.479 20.928 1.00 78.88 367 GLN A CA 1
ATOM 3040 C C . GLN A 1 367 ? -13.698 25.056 19.567 1.00 78.88 367 GLN A C 1
ATOM 3042 O O . GLN A 1 367 ? -14.909 24.970 19.413 1.00 78.88 367 GLN A O 1
ATOM 3047 N N . LYS A 1 368 ? -12.845 24.722 18.586 1.00 76.88 368 LYS A N 1
ATOM 3048 C CA . LYS A 1 368 ? -13.297 24.236 17.270 1.00 76.88 368 LYS A CA 1
ATOM 3049 C C . LYS A 1 368 ? -14.063 22.915 17.377 1.00 76.88 368 LYS A C 1
ATOM 3051 O O . LYS A 1 368 ? -15.029 22.716 16.646 1.00 76.88 368 LYS A O 1
ATOM 3056 N N . ILE A 1 369 ? -13.631 22.021 18.270 1.00 85.94 369 ILE A N 1
ATOM 3057 C CA . ILE A 1 369 ? -14.312 20.746 18.532 1.00 85.94 369 ILE A CA 1
ATOM 3058 C C . ILE A 1 369 ? -15.655 20.998 19.217 1.00 85.94 369 ILE A C 1
ATOM 3060 O O . ILE A 1 369 ? -16.653 20.400 18.823 1.00 85.94 369 ILE A O 1
ATOM 3064 N N . GLU A 1 370 ? -15.699 21.921 20.179 1.00 88.00 370 GLU A N 1
ATOM 3065 C CA . GLU A 1 370 ? -16.946 22.324 20.835 1.00 88.00 370 GLU A CA 1
ATOM 3066 C C . GLU A 1 370 ? -17.954 22.913 19.835 1.00 88.00 370 GLU A C 1
ATOM 3068 O O . GLU A 1 370 ? -19.114 22.499 19.795 1.00 88.00 370 GLU A O 1
ATOM 3073 N N . ASP A 1 371 ? -17.510 23.823 18.968 1.00 85.19 371 ASP A N 1
ATOM 3074 C CA . ASP A 1 371 ? -18.347 24.421 17.926 1.00 85.19 371 ASP A CA 1
ATOM 3075 C C . ASP A 1 371 ? -18.843 23.358 16.928 1.00 85.19 371 ASP A C 1
ATOM 3077 O O . ASP A 1 371 ? -20.016 23.360 16.544 1.00 85.19 371 ASP A O 1
ATOM 3081 N N . ALA A 1 372 ? -17.978 22.410 16.545 1.00 87.19 372 ALA A N 1
ATOM 3082 C CA . ALA A 1 372 ? -18.340 21.296 15.671 1.00 87.19 372 ALA A CA 1
ATOM 3083 C C . ALA A 1 372 ? -19.403 20.392 16.314 1.00 87.19 372 ALA A C 1
ATOM 3085 O O . ALA A 1 372 ? -20.426 20.119 15.682 1.00 87.19 372 ALA A O 1
ATOM 3086 N N . LEU A 1 373 ? -19.211 19.994 17.577 1.00 92.06 373 LEU A N 1
ATOM 3087 C CA . LEU A 1 373 ? -20.180 19.215 18.354 1.00 92.06 373 LEU A CA 1
ATOM 3088 C C . LEU A 1 373 ? -21.555 19.886 18.382 1.00 92.06 373 LEU A C 1
ATOM 3090 O O . LEU A 1 373 ? -22.565 19.241 18.099 1.00 92.06 373 LEU A O 1
ATOM 3094 N N . ASN A 1 374 ? -21.584 21.191 18.655 1.00 92.00 374 ASN A N 1
ATOM 3095 C CA . ASN A 1 374 ? -22.810 21.986 18.693 1.00 92.00 374 ASN A CA 1
ATOM 3096 C C . ASN A 1 374 ? -23.479 22.141 17.315 1.00 92.00 374 ASN A C 1
ATOM 3098 O O . ASN A 1 374 ? -24.672 22.434 17.244 1.00 92.00 374 ASN A O 1
ATOM 3102 N N . SER A 1 375 ? -22.732 21.945 16.224 1.00 93.31 375 SER A N 1
ATOM 3103 C CA . SER A 1 375 ? -23.236 22.048 14.849 1.00 93.31 375 SER A CA 1
ATOM 3104 C C . SER A 1 375 ? -23.816 20.744 14.286 1.00 93.31 375 SER A C 1
ATOM 3106 O O . SER A 1 375 ? -24.543 20.784 13.288 1.00 93.31 375 SER A O 1
ATOM 3108 N N . PHE A 1 376 ? -23.512 19.591 14.897 1.00 94.88 376 PHE A N 1
ATOM 3109 C CA . PHE A 1 376 ? -24.003 18.297 14.426 1.00 94.88 376 PHE A CA 1
ATOM 3110 C C . PHE A 1 376 ? -25.528 18.207 14.514 1.00 94.88 376 PHE A C 1
ATOM 3112 O O . PHE A 1 376 ? -26.132 18.528 15.536 1.00 94.88 376 PHE A O 1
ATOM 3119 N N . LYS A 1 377 ? -26.153 17.749 13.423 1.00 94.44 377 LYS A N 1
ATOM 3120 C CA . LYS A 1 377 ? -27.613 17.621 13.318 1.00 94.44 377 LYS A CA 1
ATOM 3121 C C . LYS A 1 377 ? -28.118 16.401 14.076 1.00 94.44 377 LYS A C 1
ATOM 3123 O O . LYS A 1 377 ? -29.129 16.480 14.765 1.00 94.44 377 LYS A O 1
ATOM 3128 N N . GLU A 1 378 ? -27.410 15.287 13.932 1.00 94.38 378 GLU A N 1
ATOM 3129 C CA . GLU A 1 378 ? -27.700 14.039 14.622 1.00 94.38 378 GLU A CA 1
ATOM 3130 C C . GLU A 1 378 ? -26.835 13.952 15.879 1.00 94.38 378 GLU A C 1
ATOM 3132 O O . GLU A 1 378 ? -25.606 13.934 15.802 1.00 94.38 378 GLU A O 1
ATOM 3137 N N . GLN A 1 379 ? -27.480 13.877 17.042 1.00 95.31 379 GLN A N 1
ATOM 3138 C CA . GLN A 1 379 ? -26.824 13.672 18.336 1.00 95.31 379 GLN A CA 1
ATOM 3139 C C . GLN A 1 379 ? -27.478 12.496 19.092 1.00 95.31 379 GLN A C 1
ATOM 3141 O O . GLN A 1 379 ? -28.057 12.693 20.165 1.00 95.31 379 GLN A O 1
ATOM 3146 N N . PRO A 1 380 ? -27.446 11.272 18.531 1.00 97.19 380 PRO A N 1
ATOM 3147 C CA . PRO A 1 380 ? -28.067 10.104 19.143 1.00 97.19 380 PRO A CA 1
ATOM 3148 C C . PRO A 1 380 ? -27.407 9.713 20.470 1.00 97.19 380 PRO A C 1
ATOM 3150 O O . PRO A 1 380 ? -26.197 9.825 20.636 1.00 97.19 380 PRO A O 1
ATOM 3153 N N . LEU A 1 381 ? -28.202 9.148 21.382 1.00 98.44 381 LEU A N 1
ATOM 3154 C CA . LEU A 1 381 ? -27.665 8.457 22.554 1.00 98.44 381 LEU A CA 1
ATOM 3155 C C . LEU A 1 381 ? -26.867 7.225 22.098 1.00 98.44 381 LEU A C 1
ATOM 3157 O O . LEU A 1 381 ? -27.394 6.393 21.348 1.00 98.44 381 LEU A O 1
ATOM 3161 N N . ILE A 1 382 ? -25.628 7.104 22.572 1.00 98.69 382 ILE A N 1
ATOM 3162 C CA . ILE A 1 382 ? -24.753 5.949 22.334 1.00 98.69 382 ILE A CA 1
ATOM 3163 C C . ILE A 1 382 ? -24.781 5.019 23.552 1.00 98.69 382 ILE A C 1
ATOM 3165 O O . ILE A 1 382 ? -24.480 5.448 24.664 1.00 98.69 382 ILE A O 1
ATOM 3169 N N . SER A 1 383 ? -25.128 3.746 23.359 1.00 98.88 383 SER A N 1
ATOM 3170 C CA . SER A 1 383 ? -25.079 2.736 24.422 1.00 98.88 383 SER A CA 1
ATOM 3171 C C . SER A 1 383 ? -23.797 1.913 24.333 1.00 98.88 383 SER A C 1
ATOM 3173 O O . SER A 1 383 ? -23.633 1.139 23.394 1.00 98.88 383 SER A O 1
ATOM 3175 N N . ILE A 1 384 ? -22.914 2.009 25.320 1.00 98.81 384 ILE A N 1
ATOM 3176 C CA . ILE A 1 384 ? -21.763 1.111 25.450 1.00 98.81 384 ILE A CA 1
ATOM 3177 C C . ILE A 1 384 ? -22.220 -0.151 26.185 1.00 98.81 384 ILE A C 1
ATOM 3179 O O . ILE A 1 384 ? -22.822 -0.043 27.254 1.00 98.81 384 ILE A O 1
ATOM 3183 N N . ILE A 1 385 ? -21.975 -1.340 25.630 1.00 98.62 385 ILE A N 1
ATOM 3184 C CA . ILE A 1 385 ? -22.232 -2.610 26.324 1.00 98.62 385 ILE A CA 1
ATOM 3185 C C . ILE A 1 385 ? -20.923 -3.228 26.798 1.00 98.62 385 ILE A C 1
ATOM 3187 O O . ILE A 1 385 ? -19.947 -3.236 26.054 1.00 98.62 385 ILE A O 1
ATOM 3191 N N . MET A 1 386 ? -20.926 -3.758 28.021 1.00 98.19 386 MET A N 1
ATOM 3192 C CA . MET A 1 386 ? -19.728 -4.310 28.651 1.00 98.19 386 MET A CA 1
ATOM 3193 C C . MET A 1 386 ? -20.078 -5.555 29.491 1.00 98.19 386 MET A C 1
ATOM 3195 O O . MET A 1 386 ? -20.683 -5.433 30.564 1.00 98.19 386 MET A O 1
ATOM 3199 N N . PRO A 1 387 ? -19.762 -6.773 29.013 1.00 97.25 387 PRO A N 1
ATOM 3200 C CA . PRO A 1 387 ? -19.896 -7.994 29.803 1.00 97.25 387 PRO A CA 1
ATOM 3201 C C . PRO A 1 387 ? -18.778 -8.083 30.855 1.00 97.25 387 PRO A C 1
ATOM 3203 O O . PRO A 1 387 ? -17.609 -7.843 30.559 1.00 97.25 387 PRO A O 1
ATOM 3206 N N . VAL A 1 388 ? -19.111 -8.463 32.091 1.00 96.88 388 VAL A N 1
ATOM 3207 C CA . VAL A 1 388 ? -18.163 -8.495 33.218 1.00 96.88 388 VAL A CA 1
ATOM 3208 C C . VAL A 1 388 ? -18.101 -9.885 33.841 1.00 96.88 388 VAL A C 1
ATOM 3210 O O . VAL A 1 388 ? -19.132 -10.448 34.194 1.00 96.88 388 VAL A O 1
ATOM 3213 N N . TYR A 1 389 ? -16.897 -10.437 34.017 1.00 95.06 389 TYR A N 1
ATOM 3214 C CA . TYR A 1 389 ? -16.700 -11.681 34.766 1.00 95.06 389 TYR A CA 1
ATOM 3215 C C . TYR A 1 389 ? -15.346 -11.712 35.478 1.00 95.06 389 TYR A C 1
ATOM 3217 O O . TYR A 1 389 ? -14.306 -11.811 34.835 1.00 95.06 389 TYR A O 1
ATOM 3225 N N . ASN A 1 390 ? -15.356 -11.680 36.814 1.00 93.38 390 ASN A N 1
ATOM 3226 C CA . ASN A 1 390 ? -14.171 -11.829 37.673 1.00 93.38 390 ASN A CA 1
ATOM 3227 C C . ASN A 1 390 ? -12.992 -10.874 37.371 1.00 93.38 390 ASN A C 1
ATOM 3229 O O . ASN A 1 390 ? -11.865 -11.163 37.776 1.00 93.38 390 ASN A O 1
ATOM 3233 N N . VAL A 1 391 ? -13.235 -9.738 36.711 1.00 90.69 391 VAL A N 1
ATOM 3234 C CA . VAL A 1 391 ? -12.204 -8.731 36.416 1.00 90.69 391 VAL A CA 1
ATOM 3235 C C . VAL A 1 391 ? -11.738 -8.034 37.697 1.00 90.69 391 VAL A C 1
ATOM 3237 O O . VAL A 1 391 ? -12.535 -7.789 38.609 1.00 90.69 391 VAL A O 1
ATOM 3240 N N . ASP A 1 392 ? -10.446 -7.721 37.785 1.00 93.19 392 ASP A N 1
ATOM 3241 C CA . ASP A 1 392 ? -9.927 -6.875 38.861 1.00 93.19 392 ASP A CA 1
ATOM 3242 C C . ASP A 1 392 ? -10.601 -5.490 38.788 1.00 93.19 392 ASP A C 1
ATOM 3244 O O . ASP A 1 392 ? -10.574 -4.871 37.718 1.00 93.19 392 ASP A O 1
ATOM 3248 N N . PRO A 1 393 ? -11.188 -4.981 39.890 1.00 95.44 393 PRO A N 1
ATOM 3249 C CA . PRO A 1 393 ? -11.813 -3.663 39.918 1.00 95.44 393 PRO A CA 1
ATOM 3250 C C . PRO A 1 393 ? -10.946 -2.535 39.362 1.00 95.44 393 PRO A C 1
ATOM 3252 O O . PRO A 1 393 ? -11.498 -1.604 38.795 1.00 95.44 393 PRO A O 1
ATOM 3255 N N . LYS A 1 394 ? -9.611 -2.614 39.470 1.00 94.31 394 LYS A N 1
ATOM 3256 C CA . LYS A 1 394 ? -8.709 -1.604 38.898 1.00 94.31 394 LYS A CA 1
ATOM 3257 C C . LYS A 1 394 ? -8.901 -1.444 37.385 1.00 94.31 394 LYS A C 1
ATOM 3259 O O . LYS A 1 394 ? -8.891 -0.323 36.890 1.00 94.31 394 LYS A O 1
ATOM 3264 N N . TRP A 1 395 ? -9.023 -2.547 36.646 1.00 94.12 395 TRP A N 1
ATOM 3265 C CA . TRP A 1 395 ? -9.147 -2.493 35.185 1.00 94.12 395 TRP A CA 1
ATOM 3266 C C . TRP A 1 395 ? -10.528 -2.010 34.765 1.00 94.12 395 TRP A C 1
ATOM 3268 O O . TRP A 1 395 ? -10.635 -1.179 33.871 1.00 94.12 395 TRP A O 1
ATOM 3278 N N . LEU A 1 396 ? -11.556 -2.453 35.489 1.00 95.19 396 LEU A N 1
ATOM 3279 C CA . LEU A 1 396 ? -12.919 -1.983 35.290 1.00 95.19 396 LEU A CA 1
ATOM 3280 C C . LEU A 1 396 ? -13.055 -0.479 35.579 1.00 95.19 396 LEU A C 1
ATOM 3282 O O . LEU A 1 396 ? -13.774 0.215 34.869 1.00 95.19 396 LEU A O 1
ATOM 3286 N N . ASP A 1 397 ? -12.342 0.028 36.587 1.00 96.50 397 ASP A N 1
ATOM 3287 C CA . ASP A 1 397 ? -12.304 1.454 36.924 1.00 96.50 397 ASP A CA 1
ATOM 3288 C C . ASP A 1 397 ? -11.679 2.292 35.809 1.00 96.50 397 ASP A C 1
ATOM 3290 O O . ASP A 1 397 ? -12.285 3.269 35.382 1.00 96.50 397 ASP A O 1
ATOM 3294 N N . LEU A 1 398 ? -10.541 1.860 35.258 1.00 96.25 398 LEU A N 1
ATOM 3295 C CA . LEU A 1 398 ? -9.904 2.529 34.117 1.00 96.25 398 LEU A CA 1
ATOM 3296 C C . LEU A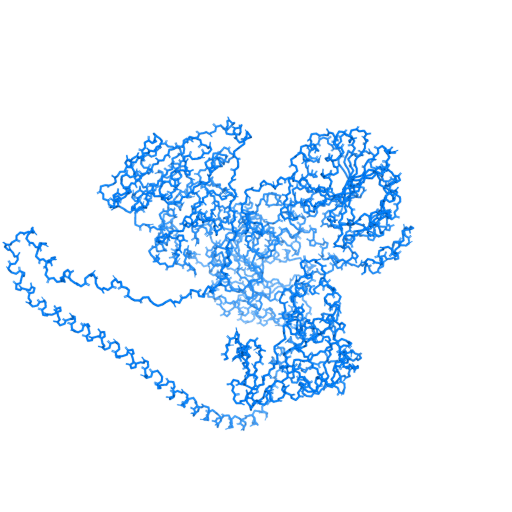 1 398 ? -10.783 2.491 32.856 1.00 96.25 398 LEU A C 1
ATOM 3298 O O . LEU A 1 398 ? -10.932 3.506 32.174 1.00 96.25 398 LEU A O 1
ATOM 3302 N N . ALA A 1 399 ? -11.425 1.352 32.579 1.00 97.19 399 ALA A N 1
ATOM 3303 C CA . ALA A 1 399 ? -12.357 1.213 31.463 1.00 97.19 399 ALA A CA 1
ATOM 3304 C C . ALA A 1 399 ? -13.532 2.200 31.587 1.00 97.19 399 ALA A C 1
ATOM 3306 O O . ALA A 1 399 ? -13.830 2.939 30.646 1.00 97.19 399 ALA A O 1
ATOM 3307 N N . ILE A 1 400 ? -14.163 2.278 32.765 1.00 98.12 400 ILE A N 1
ATOM 3308 C CA . ILE A 1 400 ? -15.262 3.218 33.037 1.00 98.12 400 ILE A CA 1
ATOM 3309 C C . ILE A 1 400 ? -14.774 4.671 32.995 1.00 98.12 400 ILE A C 1
ATOM 3311 O O . ILE A 1 400 ? -15.442 5.511 32.392 1.00 98.12 400 ILE A O 1
ATOM 3315 N N . GLU A 1 401 ? -13.608 4.974 33.568 1.00 97.38 401 GLU A N 1
ATOM 3316 C CA . GLU A 1 401 ? -13.014 6.315 33.551 1.00 97.38 401 GLU A CA 1
ATOM 3317 C C . GLU A 1 401 ? -12.792 6.810 32.110 1.00 97.38 401 GLU A C 1
ATOM 3319 O O . GLU A 1 401 ? -13.080 7.970 31.802 1.00 97.38 401 GLU A O 1
ATOM 3324 N N . SER A 1 402 ? -12.354 5.934 31.197 1.00 97.94 402 SER A N 1
ATOM 3325 C CA . SER A 1 402 ? -12.181 6.276 29.775 1.00 97.94 402 SER A CA 1
ATOM 3326 C C . SER A 1 402 ? -13.502 6.657 29.079 1.00 97.94 402 SER A C 1
ATOM 3328 O O . SER A 1 402 ? -13.532 7.550 28.226 1.00 97.94 402 SER A O 1
ATOM 3330 N N . ILE A 1 403 ? -14.628 6.062 29.497 1.00 98.38 403 ILE A N 1
ATOM 3331 C CA . ILE A 1 403 ? -15.979 6.413 29.024 1.00 98.38 403 ILE A CA 1
ATOM 3332 C C . ILE A 1 403 ? -16.446 7.733 29.652 1.00 98.38 403 ILE A C 1
ATOM 3334 O O . ILE A 1 403 ? -17.047 8.578 28.985 1.00 98.38 403 ILE A O 1
ATOM 3338 N N . GLU A 1 404 ? -16.165 7.948 30.937 1.00 97.25 404 GLU A N 1
ATOM 3339 C CA . GLU A 1 404 ? -16.540 9.184 31.629 1.00 97.25 404 GLU A CA 1
ATOM 3340 C C . GLU A 1 404 ? -15.816 10.420 31.072 1.00 97.25 404 GLU A C 1
ATOM 3342 O O . GLU A 1 404 ? -16.380 11.517 31.098 1.00 97.25 404 GLU A O 1
ATOM 3347 N N . LYS A 1 405 ? -14.615 10.239 30.506 1.00 96.56 405 LYS A N 1
ATOM 3348 C CA . LYS A 1 405 ? -13.802 11.284 29.858 1.00 96.56 405 LYS A CA 1
ATOM 3349 C C . LYS A 1 405 ? -14.213 11.631 28.421 1.00 96.56 405 LYS A C 1
ATOM 3351 O O . LYS A 1 405 ? -13.623 12.543 27.840 1.00 96.56 405 LYS A O 1
ATOM 3356 N N . GLN A 1 406 ? -15.204 10.950 27.841 1.00 98.12 406 GLN A N 1
ATOM 3357 C CA . GLN A 1 406 ? -15.607 11.181 26.451 1.00 98.12 406 GLN A CA 1
ATOM 3358 C C . GLN A 1 406 ? -16.082 12.619 26.204 1.00 98.12 406 GLN A C 1
ATOM 3360 O O . GLN A 1 406 ? -16.943 13.140 26.917 1.00 98.12 406 GLN A O 1
ATOM 3365 N N . TRP A 1 407 ? -15.573 13.239 25.137 1.00 97.31 407 TRP A N 1
ATOM 3366 C CA . TRP A 1 407 ? -15.943 14.598 24.720 1.00 97.31 407 TRP A CA 1
ATOM 3367 C C . TRP A 1 407 ? -17.413 14.708 24.316 1.00 97.31 407 TRP A C 1
ATOM 3369 O O . TRP A 1 407 ? -18.090 15.697 24.605 1.00 97.31 407 TRP A O 1
ATOM 3379 N N . TYR A 1 408 ? -17.926 13.675 23.649 1.00 97.38 408 TYR A N 1
ATOM 3380 C CA . TYR A 1 408 ? -19.346 13.565 23.367 1.00 97.38 408 TYR A CA 1
ATOM 3381 C C . TYR A 1 408 ? -20.073 13.058 24.610 1.00 97.38 408 TYR A C 1
ATOM 3383 O O . TYR A 1 408 ? -19.805 11.958 25.075 1.00 97.38 408 TYR A O 1
ATOM 3391 N N . SER A 1 409 ? -21.009 13.840 25.148 1.00 95.56 409 SER A N 1
ATOM 3392 C CA . SER A 1 409 ? -21.591 13.574 26.469 1.00 95.56 409 SER A CA 1
ATOM 3393 C C . SER A 1 409 ? -22.873 12.729 26.459 1.00 95.56 409 SER A C 1
ATOM 3395 O O . SER A 1 409 ? -23.311 12.288 27.526 1.00 95.56 409 SER A O 1
ATOM 3397 N N . ASN A 1 410 ? -23.500 12.489 25.303 1.00 97.62 410 ASN A N 1
ATOM 3398 C CA . ASN A 1 410 ? -24.771 11.759 25.210 1.00 97.62 410 ASN A CA 1
ATOM 3399 C C . ASN A 1 410 ? -24.545 10.244 25.072 1.00 97.62 410 ASN A C 1
ATOM 3401 O O . ASN A 1 410 ? -24.755 9.645 24.016 1.00 97.62 410 ASN A O 1
ATOM 3405 N N . TRP A 1 411 ? -24.100 9.626 26.161 1.00 98.44 411 TRP A N 1
ATOM 3406 C CA . TRP A 1 411 ? -23.835 8.192 26.252 1.00 98.44 411 TRP A CA 1
ATOM 3407 C C . TRP A 1 411 ? -24.479 7.563 27.490 1.00 98.44 411 TRP A C 1
ATOM 3409 O O . TRP A 1 411 ? -24.818 8.247 28.460 1.00 98.44 411 TRP A O 1
ATOM 3419 N N . GLU A 1 412 ? -24.613 6.241 27.459 1.00 98.62 412 GLU A N 1
ATOM 3420 C CA . GLU A 1 412 ? -24.906 5.393 28.615 1.00 98.62 412 GLU A CA 1
ATOM 3421 C C . GLU A 1 412 ? -24.036 4.131 28.588 1.00 98.62 412 GLU A C 1
ATOM 3423 O O . GLU A 1 412 ? -23.688 3.637 27.517 1.00 98.62 412 GLU A O 1
ATOM 3428 N N . LEU A 1 413 ? -23.731 3.576 29.757 1.00 98.75 413 LEU A N 1
ATOM 3429 C CA . LEU A 1 413 ? -22.986 2.328 29.905 1.00 98.75 413 LEU A CA 1
ATOM 3430 C C . LEU A 1 413 ? -23.908 1.238 30.458 1.00 98.75 413 LEU A C 1
ATOM 3432 O O . LEU A 1 413 ? -24.552 1.417 31.489 1.00 98.75 413 LEU A O 1
ATOM 3436 N N . CYS A 1 414 ? -23.971 0.105 29.771 1.00 98.75 414 CYS A N 1
ATOM 3437 C CA . CYS A 1 414 ? -24.796 -1.050 30.096 1.00 98.75 414 CYS A CA 1
ATOM 3438 C C . CYS A 1 414 ? -23.898 -2.243 30.449 1.00 98.75 414 CYS A C 1
ATOM 3440 O O . CYS A 1 414 ? -23.327 -2.885 29.570 1.00 98.75 414 CYS A O 1
ATOM 3442 N N . LEU A 1 415 ? -23.797 -2.546 31.740 1.00 98.50 415 LEU A N 1
ATOM 3443 C CA . LEU A 1 415 ? -22.979 -3.621 32.295 1.00 98.50 415 LEU A CA 1
ATOM 3444 C C . LEU A 1 415 ? -23.830 -4.857 32.584 1.00 98.50 415 LEU A C 1
ATOM 3446 O O . LEU A 1 415 ? -24.916 -4.753 33.162 1.00 98.50 415 LEU A O 1
ATOM 3450 N N . ALA A 1 416 ? -23.306 -6.032 32.246 1.00 98.31 416 ALA A N 1
ATOM 3451 C CA . ALA A 1 416 ? -23.879 -7.308 32.662 1.00 98.31 416 ALA A CA 1
ATOM 3452 C C . ALA A 1 416 ? -22.824 -8.170 33.354 1.00 98.31 416 ALA A C 1
ATOM 3454 O O . ALA A 1 416 ? -21.900 -8.662 32.709 1.00 98.31 416 ALA A O 1
ATOM 3455 N N . ASP A 1 417 ? -22.989 -8.373 34.660 1.00 98.00 417 ASP A N 1
ATOM 3456 C CA . ASP A 1 417 ? -22.169 -9.305 35.426 1.00 98.00 417 ASP A CA 1
ATOM 3457 C C . ASP A 1 417 ? -22.589 -10.750 35.135 1.00 98.00 417 ASP A C 1
ATOM 3459 O O . ASP A 1 417 ? -23.710 -11.166 35.446 1.00 98.00 417 ASP A O 1
ATOM 3463 N N . ASP A 1 418 ? -21.672 -11.529 34.569 1.00 97.00 418 ASP A N 1
ATOM 3464 C CA . ASP A 1 418 ? -21.844 -12.936 34.211 1.00 97.00 418 ASP A CA 1
ATOM 3465 C C . ASP A 1 418 ? -21.610 -13.871 35.405 1.00 97.00 418 ASP A C 1
ATOM 3467 O O . ASP A 1 418 ? -20.874 -14.861 35.337 1.00 97.00 418 ASP A O 1
ATOM 3471 N N . LYS A 1 419 ? -22.239 -13.543 36.538 1.00 96.94 419 LYS A N 1
ATOM 3472 C CA . LYS A 1 419 ? -22.112 -14.277 37.799 1.00 96.94 419 LYS A CA 1
ATOM 3473 C C . LYS A 1 419 ? -20.667 -14.286 38.312 1.00 96.94 419 LYS A C 1
ATOM 3475 O O . LYS A 1 419 ? -20.100 -15.357 38.554 1.00 96.94 419 LYS A O 1
ATOM 3480 N N . SER A 1 420 ? -20.073 -13.109 38.511 1.00 96.38 420 SER A N 1
ATOM 3481 C CA . SER A 1 420 ? -18.741 -13.023 39.115 1.00 96.38 420 SER A CA 1
ATOM 3482 C C . SER A 1 420 ? -18.718 -13.689 40.493 1.00 96.38 420 SER A C 1
ATOM 3484 O O . SER A 1 420 ? -19.628 -13.559 41.311 1.00 96.38 420 SER A O 1
ATOM 3486 N N . THR A 1 421 ? -17.642 -14.422 40.753 1.00 95.94 421 THR A N 1
ATOM 3487 C CA . THR A 1 421 ? -17.325 -15.028 42.053 1.00 95.94 421 THR A CA 1
ATOM 3488 C C . THR A 1 421 ? -16.364 -14.175 42.878 1.00 95.94 421 THR A C 1
ATOM 3490 O O . THR A 1 421 ? -16.238 -14.378 44.085 1.00 95.94 421 THR A O 1
ATOM 3493 N N . ASN A 1 422 ? -15.676 -13.229 42.237 1.00 95.56 422 ASN A N 1
ATOM 3494 C CA . ASN A 1 422 ? -14.805 -12.271 42.893 1.00 95.56 422 ASN A CA 1
ATOM 3495 C C . ASN A 1 422 ? -15.649 -11.203 43.605 1.00 95.56 422 ASN A C 1
ATOM 3497 O O . ASN A 1 422 ? -16.309 -10.382 42.969 1.00 95.56 422 ASN A O 1
ATOM 3501 N N . GLN A 1 423 ? -15.604 -11.211 44.940 1.00 96.81 423 GLN A N 1
ATOM 3502 C CA . GLN A 1 423 ? -16.367 -10.272 45.762 1.00 96.81 423 GLN A CA 1
ATOM 3503 C C . GLN A 1 423 ? -15.961 -8.815 45.508 1.00 96.81 423 GLN A C 1
ATOM 3505 O O . GLN A 1 423 ? -16.826 -7.949 45.517 1.00 96.81 423 GLN A O 1
ATOM 3510 N N . ALA A 1 424 ? -14.685 -8.544 45.218 1.00 97.25 424 ALA A N 1
ATOM 3511 C CA . ALA A 1 424 ? -14.220 -7.185 44.954 1.00 97.25 424 ALA A CA 1
ATOM 3512 C C . ALA A 1 424 ? -14.860 -6.607 43.678 1.00 97.25 424 ALA A C 1
ATOM 3514 O O . ALA A 1 424 ? -15.259 -5.445 43.668 1.00 97.25 424 ALA A O 1
ATOM 3515 N N . THR A 1 425 ? -15.028 -7.428 42.635 1.00 95.88 425 THR A N 1
ATOM 3516 C CA . THR A 1 425 ? -15.739 -7.055 41.400 1.00 95.88 425 THR A CA 1
ATOM 3517 C C . THR A 1 425 ? -17.205 -6.726 41.687 1.00 95.88 425 THR A C 1
ATOM 3519 O O . THR A 1 425 ? -17.708 -5.696 41.246 1.00 95.88 425 THR A O 1
ATOM 3522 N N . LEU A 1 426 ? -17.889 -7.570 42.468 1.00 97.31 426 LEU A N 1
ATOM 3523 C CA . LEU A 1 426 ? -19.297 -7.368 42.830 1.00 97.31 426 LEU A CA 1
ATOM 3524 C C . LEU A 1 426 ? -19.506 -6.110 43.682 1.00 97.31 426 LEU A C 1
ATOM 3526 O O . LEU A 1 426 ? -20.442 -5.343 43.440 1.00 97.31 426 LEU A O 1
ATOM 3530 N N . ASP A 1 427 ? -18.633 -5.897 44.668 1.00 97.44 427 ASP A N 1
ATOM 3531 C CA . ASP A 1 427 ? -18.662 -4.727 45.544 1.00 97.44 427 ASP A CA 1
ATOM 3532 C C . ASP A 1 427 ? -18.444 -3.449 44.728 1.00 97.44 427 ASP A C 1
ATOM 3534 O O . ASP A 1 427 ? -19.190 -2.481 44.892 1.00 97.44 427 ASP A O 1
ATOM 3538 N N . TYR A 1 428 ? -17.484 -3.470 43.796 1.00 97.62 428 TYR A N 1
ATOM 3539 C CA . TYR A 1 428 ? -17.221 -2.360 42.886 1.00 97.62 428 TYR A CA 1
ATOM 3540 C C . TYR A 1 428 ? -18.440 -2.050 42.007 1.00 97.62 428 TYR A C 1
ATOM 3542 O O . TYR A 1 428 ? -18.940 -0.927 42.047 1.00 97.62 428 TYR A O 1
ATOM 3550 N N . LEU A 1 429 ? -18.996 -3.046 41.306 1.00 97.00 429 LEU A N 1
ATOM 3551 C CA . LEU A 1 429 ? -20.183 -2.875 40.456 1.00 97.00 429 LEU A CA 1
ATOM 3552 C C . LEU A 1 429 ? -21.389 -2.322 41.230 1.00 97.00 429 LEU A C 1
ATOM 3554 O O . LEU A 1 429 ? -22.121 -1.475 40.724 1.00 97.00 429 LEU A O 1
ATOM 3558 N N . THR A 1 430 ? -21.584 -2.769 42.473 1.00 96.44 430 THR A N 1
ATOM 3559 C CA . THR A 1 430 ? -22.671 -2.289 43.347 1.00 96.44 430 THR A CA 1
ATOM 3560 C C . THR A 1 430 ? -22.420 -0.865 43.857 1.00 96.44 430 THR A C 1
ATOM 3562 O O . THR A 1 430 ? -23.361 -0.150 44.208 1.00 96.44 430 THR A O 1
ATOM 3565 N N . SER A 1 431 ? -21.156 -0.442 43.920 1.00 96.12 431 SER A N 1
ATOM 3566 C CA . SER A 1 431 ? -20.768 0.893 44.379 1.00 96.12 431 SER A CA 1
ATOM 3567 C C . SER A 1 431 ? -20.961 1.991 43.328 1.00 96.12 431 SER A C 1
ATOM 3569 O O . SER A 1 431 ? -21.047 3.162 43.707 1.00 96.12 431 SER A O 1
ATOM 3571 N N . LEU A 1 432 ? -21.076 1.634 42.042 1.00 94.94 432 LEU A N 1
ATOM 3572 C CA . LEU A 1 432 ? -21.261 2.576 40.937 1.00 94.94 432 LEU A CA 1
ATOM 3573 C C . LEU A 1 432 ? -22.551 3.392 41.122 1.00 94.94 432 LEU A C 1
ATOM 3575 O O . LEU A 1 432 ? -23.642 2.844 41.282 1.00 94.94 432 LEU A O 1
ATOM 3579 N N . LYS A 1 433 ? -22.430 4.728 41.109 1.00 91.31 433 LYS A N 1
ATOM 3580 C CA . LYS A 1 433 ? -23.559 5.658 41.336 1.00 91.31 433 LYS A CA 1
ATOM 3581 C C . LYS A 1 433 ? -23.891 6.568 40.160 1.00 91.31 433 LYS A C 1
ATOM 3583 O O . LYS A 1 433 ? -24.836 7.351 40.258 1.00 91.31 433 LYS A O 1
ATOM 3588 N N . ASN A 1 434 ? -23.116 6.515 39.081 1.00 93.38 434 ASN A N 1
ATOM 3589 C CA . ASN A 1 434 ? -23.338 7.375 37.928 1.00 93.38 434 ASN A CA 1
ATOM 3590 C C . ASN A 1 434 ? -24.687 7.010 37.264 1.00 93.38 434 ASN A C 1
ATOM 3592 O O . ASN A 1 434 ? -24.879 5.854 36.892 1.00 93.38 434 ASN A O 1
ATOM 3596 N N . PRO A 1 435 ? -25.630 7.961 37.097 1.00 94.94 435 PRO A N 1
ATOM 3597 C CA . PRO A 1 435 ? -26.963 7.675 36.556 1.00 94.94 435 PRO A CA 1
ATOM 3598 C C . PRO A 1 435 ? -26.956 7.221 35.089 1.00 94.94 435 PRO A C 1
ATOM 3600 O O . PRO A 1 435 ? -27.963 6.695 34.617 1.00 94.94 435 PRO A O 1
ATOM 3603 N N . LYS A 1 436 ? -25.846 7.423 34.367 1.00 97.69 436 LYS A N 1
ATOM 3604 C CA . LYS A 1 436 ? -25.644 6.915 33.003 1.00 97.69 436 LYS A CA 1
ATOM 3605 C C . LYS A 1 436 ? -25.195 5.453 32.970 1.00 97.69 436 LYS A C 1
ATOM 3607 O O . LYS A 1 436 ? -25.132 4.877 31.889 1.00 97.69 436 LYS A O 1
ATOM 3612 N N . ILE A 1 437 ? -24.877 4.857 34.120 1.00 98.25 437 ILE A N 1
ATOM 3613 C CA . ILE A 1 437 ? -24.409 3.477 34.231 1.00 98.25 437 ILE A CA 1
ATOM 3614 C C . ILE A 1 437 ? -25.555 2.588 34.725 1.00 98.25 437 ILE A C 1
ATOM 3616 O O . ILE A 1 437 ? -26.130 2.802 35.791 1.00 98.25 437 ILE A O 1
ATOM 3620 N N . LYS A 1 438 ? -25.878 1.562 33.940 1.00 98.31 438 LYS A N 1
ATOM 3621 C CA . LYS A 1 438 ? -26.877 0.533 34.237 1.00 98.31 438 LYS A CA 1
ATOM 3622 C C . LYS A 1 438 ? -26.160 -0.793 34.444 1.00 98.31 438 LYS A C 1
ATOM 3624 O O . LYS A 1 438 ? -25.360 -1.182 33.602 1.00 98.31 438 LYS A O 1
ATOM 3629 N N . VAL A 1 439 ? -26.480 -1.507 35.520 1.00 98.19 439 VAL A N 1
ATOM 3630 C CA . VAL A 1 439 ? -25.869 -2.805 35.843 1.00 98.19 439 VAL A CA 1
ATOM 3631 C C . VAL A 1 439 ? -26.958 -3.860 36.007 1.00 98.19 439 VAL A C 1
ATOM 3633 O O . VAL A 1 439 ? -27.947 -3.630 36.705 1.00 98.19 439 VAL A O 1
ATOM 3636 N N . THR A 1 440 ? -26.771 -5.024 35.390 1.00 97.94 440 THR A N 1
ATOM 3637 C CA . THR A 1 440 ? -27.552 -6.237 35.665 1.00 97.94 440 THR A CA 1
ATOM 3638 C C . THR A 1 440 ? -26.644 -7.363 36.152 1.00 97.94 440 THR A C 1
ATOM 3640 O O . THR A 1 440 ? -25.496 -7.463 35.725 1.00 97.94 440 THR A O 1
ATOM 3643 N N . PHE A 1 441 ? -27.159 -8.217 37.037 1.00 98.06 441 PHE A N 1
ATOM 3644 C CA . PHE A 1 441 ? -26.437 -9.364 37.591 1.00 98.06 441 PHE A CA 1
ATOM 3645 C C . PHE A 1 441 ? -27.130 -10.655 37.169 1.00 98.06 441 PHE A C 1
ATOM 3647 O O . PHE A 1 441 ? -28.296 -10.879 37.504 1.00 98.06 441 PHE A O 1
ATOM 3654 N N . LEU A 1 442 ? -26.422 -11.515 36.440 1.00 97.44 442 LEU A N 1
ATOM 3655 C CA . LEU A 1 442 ? -26.972 -12.786 35.987 1.00 97.44 442 LEU A CA 1
ATOM 3656 C C . LEU A 1 442 ? -27.036 -13.809 37.128 1.00 97.44 442 LEU A C 1
ATOM 3658 O O . LEU A 1 442 ? -26.143 -13.929 37.968 1.00 97.44 442 LEU A O 1
ATOM 3662 N N . GLU A 1 443 ? -28.108 -14.604 37.155 1.00 95.50 443 GLU A N 1
ATOM 3663 C CA . GLU A 1 443 ? -28.302 -15.627 38.192 1.00 95.50 443 GLU A CA 1
ATOM 3664 C C . GLU A 1 443 ? -27.353 -16.824 38.043 1.00 95.50 443 GLU A C 1
ATOM 3666 O O . GLU A 1 443 ? -27.043 -17.494 39.036 1.00 95.50 443 GLU A O 1
ATOM 3671 N N . LYS A 1 444 ? -26.869 -17.067 36.822 1.00 94.88 444 LYS A N 1
ATOM 3672 C CA . LYS A 1 444 ? -25.953 -18.143 36.430 1.00 94.88 444 LYS A CA 1
ATOM 3673 C C . LYS A 1 444 ? -24.914 -17.600 35.449 1.00 94.88 444 LYS A C 1
ATOM 3675 O O . LYS A 1 444 ? -25.244 -16.712 34.672 1.00 94.88 444 LYS A O 1
ATOM 3680 N N . ASN A 1 445 ? -23.715 -18.176 35.470 1.00 93.12 445 ASN A N 1
ATOM 3681 C CA . ASN A 1 445 ? -22.700 -17.900 34.460 1.00 93.12 445 ASN A CA 1
ATOM 3682 C C . ASN A 1 445 ? -23.174 -18.474 33.110 1.00 93.12 445 ASN A C 1
ATOM 3684 O O . ASN A 1 445 ? -23.498 -19.663 33.018 1.00 93.12 445 ASN A O 1
ATOM 3688 N N . GLY A 1 446 ? -23.325 -17.600 32.121 1.00 87.25 446 GLY A N 1
ATOM 3689 C CA . GLY A 1 446 ? -23.818 -17.876 30.776 1.00 87.25 446 GLY A CA 1
ATOM 3690 C C . GLY A 1 446 ? -22.780 -17.641 29.677 1.00 87.25 446 GLY A C 1
ATOM 3691 O O . GLY A 1 446 ? -23.115 -17.795 28.503 1.00 87.25 446 GLY A O 1
ATOM 3692 N N . ASN A 1 447 ? -21.544 -17.309 30.044 1.00 92.31 447 ASN A N 1
ATOM 3693 C CA . ASN A 1 447 ? -20.457 -16.888 29.172 1.00 92.31 447 ASN A CA 1
ATOM 3694 C C . ASN A 1 447 ? -20.691 -15.514 28.513 1.00 92.31 447 ASN A C 1
ATOM 3696 O O . ASN A 1 447 ? -21.773 -14.919 28.576 1.00 92.31 447 ASN A O 1
ATOM 3700 N N . ILE A 1 448 ? -19.660 -15.034 27.805 1.00 92.88 448 ILE A N 1
ATOM 3701 C CA . ILE A 1 448 ? -19.624 -13.693 27.207 1.00 92.88 448 ILE A CA 1
ATOM 3702 C C . ILE A 1 448 ? -20.804 -13.412 26.267 1.00 92.88 448 ILE A C 1
ATOM 3704 O O . ILE A 1 448 ? -21.389 -12.342 26.344 1.00 92.88 448 ILE A O 1
ATOM 3708 N N . SER A 1 449 ? -21.244 -14.372 25.449 1.00 95.44 449 SER A N 1
ATOM 3709 C CA . SER A 1 449 ? -22.368 -14.173 24.519 1.00 95.44 449 SER A CA 1
ATOM 3710 C C . SER A 1 449 ? -23.689 -13.867 25.243 1.00 95.44 449 SER A C 1
ATOM 3712 O O . SER A 1 449 ? -24.451 -12.993 24.825 1.00 95.44 449 SER A O 1
ATOM 3714 N N . ILE A 1 450 ? -23.979 -14.575 26.343 1.00 97.00 450 ILE A N 1
ATOM 3715 C CA . ILE A 1 450 ? -25.205 -14.364 27.129 1.00 97.00 450 ILE A CA 1
ATOM 3716 C C . ILE A 1 450 ? -25.101 -13.064 27.930 1.00 97.00 450 ILE A C 1
ATOM 3718 O O . ILE A 1 450 ? -26.070 -12.304 27.969 1.00 97.00 450 ILE A O 1
ATOM 3722 N N . ALA A 1 451 ? -23.934 -12.780 28.509 1.00 97.31 451 ALA A N 1
ATOM 3723 C CA . ALA A 1 451 ? -23.675 -11.528 29.210 1.00 97.31 451 ALA A CA 1
ATOM 3724 C C . ALA A 1 451 ? -23.824 -10.313 28.279 1.00 97.31 451 ALA A C 1
ATOM 3726 O O . ALA A 1 451 ? -24.558 -9.379 28.601 1.00 97.31 451 ALA A O 1
ATOM 3727 N N . SER A 1 452 ? -23.247 -10.358 27.076 1.00 97.62 452 SER A N 1
ATOM 3728 C CA . SER A 1 452 ? -23.384 -9.297 26.072 1.00 97.62 452 SER A CA 1
ATOM 3729 C C . SER A 1 452 ? -24.836 -9.091 25.640 1.00 97.62 452 SER A C 1
ATOM 3731 O O . SER A 1 452 ? -25.280 -7.952 25.522 1.00 97.62 452 SER A O 1
ATOM 3733 N N . ASN A 1 453 ? -25.629 -10.157 25.475 1.00 98.06 453 ASN A N 1
ATOM 3734 C CA . ASN A 1 453 ? -27.069 -10.035 25.202 1.00 98.06 453 ASN A CA 1
ATOM 3735 C C . ASN A 1 453 ? -27.861 -9.438 26.382 1.00 98.06 453 ASN A C 1
ATOM 3737 O O . ASN A 1 453 ? -28.826 -8.693 26.177 1.00 98.06 453 ASN A O 1
ATOM 3741 N N . ALA A 1 454 ? -27.469 -9.744 27.620 1.00 98.19 454 ALA A N 1
ATOM 3742 C CA . ALA A 1 454 ? -28.074 -9.152 28.807 1.00 98.19 454 ALA A CA 1
ATOM 3743 C C . ALA A 1 454 ? -27.759 -7.651 28.908 1.00 98.19 454 ALA A C 1
ATOM 3745 O O . ALA A 1 454 ? -28.671 -6.860 29.146 1.00 98.19 454 ALA A O 1
ATOM 3746 N N . ALA A 1 455 ? -26.514 -7.250 28.636 1.00 98.25 455 ALA A N 1
ATOM 3747 C CA . ALA A 1 455 ? -26.117 -5.846 28.537 1.00 98.25 455 ALA A CA 1
ATOM 3748 C C . ALA A 1 455 ? -26.853 -5.133 27.389 1.00 98.25 455 ALA A C 1
ATOM 3750 O O . ALA A 1 455 ? -27.423 -4.060 27.585 1.00 98.25 455 ALA A O 1
ATOM 3751 N N . LEU A 1 456 ? -26.946 -5.770 26.217 1.00 98.12 456 LEU A N 1
ATOM 3752 C CA . LEU A 1 456 ? -27.694 -5.273 25.060 1.00 98.12 456 LEU A CA 1
ATOM 3753 C C . LEU A 1 456 ? -29.170 -4.997 25.393 1.00 98.12 456 LEU A C 1
ATOM 3755 O O . LEU A 1 456 ? -29.740 -4.019 24.908 1.00 98.12 456 LEU A O 1
ATOM 3759 N N . SER A 1 457 ? -29.782 -5.807 26.258 1.00 97.81 457 SER A N 1
ATOM 3760 C CA . SER A 1 457 ? -31.179 -5.636 26.682 1.00 97.81 457 SER A CA 1
ATOM 3761 C C . SER A 1 457 ? -31.412 -4.390 27.552 1.00 97.81 457 SER A C 1
ATOM 3763 O O . SER A 1 457 ? -32.547 -3.930 27.653 1.00 97.81 457 SER A O 1
ATOM 3765 N N . LEU A 1 458 ? -30.362 -3.818 28.156 1.00 98.06 458 LEU A N 1
ATOM 3766 C CA . LEU A 1 458 ? -30.432 -2.577 28.947 1.00 98.06 458 LEU A CA 1
ATOM 3767 C C . LEU A 1 458 ? -30.344 -1.303 28.091 1.00 98.06 458 LEU A C 1
ATOM 3769 O O . LEU A 1 458 ? -30.689 -0.211 28.562 1.00 98.06 458 LEU A O 1
ATOM 3773 N N . THR A 1 459 ? -29.866 -1.441 26.851 1.00 98.25 459 THR A N 1
ATOM 3774 C CA . THR A 1 459 ? -29.588 -0.318 25.951 1.00 98.25 459 THR A CA 1
ATOM 3775 C C . THR A 1 459 ? -30.863 0.439 25.586 1.00 98.25 459 THR A C 1
ATOM 3777 O O . THR A 1 459 ? -31.926 -0.139 25.351 1.00 98.25 459 THR A O 1
ATOM 3780 N N . SER A 1 460 ? -30.746 1.750 25.454 1.00 97.69 460 SER A N 1
ATOM 3781 C CA . SER A 1 460 ? -31.782 2.685 25.009 1.00 97.69 460 SER A CA 1
ATOM 3782 C C . SER A 1 460 ? -31.302 3.628 23.902 1.00 97.69 460 SER A C 1
ATOM 3784 O O . SER A 1 460 ? -32.126 4.293 23.279 1.00 97.69 460 SER A O 1
ATOM 3786 N N . GLY A 1 461 ? -29.999 3.634 23.614 1.00 97.31 461 GLY A N 1
ATOM 3787 C CA . GLY A 1 461 ? -29.381 4.382 22.530 1.00 97.31 461 GLY A CA 1
ATOM 3788 C C . GLY A 1 461 ? -29.687 3.840 21.135 1.00 97.31 461 GLY A C 1
ATOM 3789 O O . GLY A 1 461 ? -30.113 2.695 20.951 1.00 97.31 461 GLY A O 1
ATOM 3790 N N . THR A 1 462 ? -29.459 4.694 20.137 1.00 98.00 462 THR A N 1
ATOM 3791 C CA . THR A 1 462 ? -29.657 4.382 18.711 1.00 98.00 462 THR A CA 1
ATOM 3792 C C . THR A 1 462 ? -28.506 3.545 18.156 1.00 98.00 462 THR A C 1
ATOM 3794 O O . THR A 1 462 ? -28.710 2.718 17.265 1.00 98.00 462 THR A O 1
ATOM 3797 N N . TYR A 1 463 ? -27.306 3.736 18.702 1.00 98.69 463 TYR A N 1
ATOM 3798 C CA . TYR A 1 463 ? -26.097 2.995 18.356 1.00 98.69 463 TYR A CA 1
ATOM 3799 C C . TYR A 1 463 ? -25.553 2.279 19.588 1.00 98.69 463 TYR A C 1
ATOM 3801 O O . TYR A 1 463 ? -25.696 2.761 20.712 1.00 98.69 463 TYR A O 1
ATOM 3809 N N . VAL A 1 464 ? -24.939 1.124 19.352 1.00 98.81 464 VAL A N 1
ATOM 3810 C CA . VAL A 1 464 ? -24.334 0.267 20.366 1.00 98.81 464 VAL A CA 1
ATOM 3811 C C . VAL A 1 464 ? -22.840 0.166 20.102 1.00 98.81 464 VAL A C 1
ATOM 3813 O O . VAL A 1 464 ? -22.440 -0.165 18.988 1.00 98.81 464 VAL A O 1
ATOM 3816 N N . VAL A 1 465 ? -22.041 0.433 21.127 1.00 98.62 465 VAL A N 1
ATOM 3817 C CA . VAL A 1 465 ? -20.583 0.286 21.129 1.00 98.62 465 VAL A CA 1
ATOM 3818 C C . VAL A 1 465 ? -20.223 -0.990 21.882 1.00 98.62 465 VAL A C 1
ATOM 3820 O O . VAL A 1 465 ? -20.756 -1.226 22.969 1.00 98.62 465 VAL A O 1
ATOM 3823 N N . LEU A 1 466 ? -19.337 -1.804 21.309 1.00 97.31 466 LEU A N 1
ATOM 3824 C CA . LEU A 1 466 ? -18.789 -2.985 21.976 1.00 97.31 466 LEU A CA 1
ATOM 3825 C C . LEU A 1 466 ? -17.489 -2.610 22.689 1.00 97.31 466 LEU A C 1
ATOM 3827 O O . LEU A 1 466 ? -16.585 -2.081 22.046 1.00 97.31 466 LEU A O 1
ATOM 3831 N N . MET A 1 467 ? -17.401 -2.882 23.991 1.00 96.31 467 MET A N 1
ATOM 3832 C CA . MET A 1 467 ? -16.204 -2.605 24.782 1.00 96.31 467 MET A CA 1
ATOM 3833 C C . MET A 1 467 ? -15.993 -3.692 25.836 1.00 96.31 467 MET A C 1
ATOM 3835 O O . MET A 1 467 ? -16.929 -4.048 26.561 1.00 96.31 467 MET A O 1
ATOM 3839 N N . ASP A 1 468 ? -14.767 -4.201 25.921 1.00 94.38 468 ASP A N 1
ATOM 3840 C CA . ASP A 1 468 ? -14.390 -5.190 26.927 1.00 94.38 468 ASP A CA 1
ATOM 3841 C C . ASP A 1 468 ? -14.107 -4.522 28.284 1.00 94.38 468 ASP A C 1
ATOM 3843 O O . ASP A 1 468 ? -13.879 -3.317 28.387 1.00 94.38 468 ASP A O 1
ATOM 3847 N N . ASN A 1 469 ? -14.213 -5.301 29.363 1.00 94.25 469 ASN A N 1
ATOM 3848 C CA . ASN A 1 469 ? -14.229 -4.784 30.739 1.00 94.25 469 ASN A CA 1
ATOM 3849 C C . ASN A 1 469 ? -12.858 -4.364 31.294 1.00 94.25 469 ASN A C 1
ATOM 3851 O O . ASN A 1 469 ? -12.777 -3.888 32.428 1.00 94.25 469 ASN A O 1
ATOM 3855 N N . ASP A 1 470 ? -11.805 -4.559 30.514 1.00 93.06 470 ASP A N 1
ATOM 3856 C CA . ASP A 1 470 ? -10.419 -4.253 30.827 1.00 93.06 470 ASP A CA 1
ATOM 3857 C C . ASP A 1 470 ? -9.770 -3.290 29.821 1.00 93.06 470 ASP A C 1
ATOM 3859 O O . ASP A 1 470 ? -8.647 -2.848 30.061 1.00 93.06 470 ASP A O 1
ATOM 3863 N N . ASP A 1 471 ? -10.472 -2.896 28.762 1.00 95.56 471 ASP A N 1
ATOM 3864 C CA . ASP A 1 471 ? -9.948 -2.030 27.704 1.00 95.56 471 ASP A CA 1
ATOM 3865 C C . ASP A 1 471 ? -10.302 -0.553 27.908 1.00 95.56 471 ASP A C 1
ATOM 3867 O O . ASP A 1 471 ? -11.139 -0.202 28.738 1.00 95.56 471 ASP A O 1
ATOM 3871 N N . GLU A 1 472 ? -9.651 0.334 27.154 1.00 97.50 472 GLU A N 1
ATOM 3872 C CA . GLU A 1 472 ? -9.889 1.782 27.201 1.00 97.50 472 GLU A CA 1
ATOM 3873 C C . GLU A 1 472 ? -10.210 2.329 25.802 1.00 97.50 472 GLU A C 1
ATOM 3875 O O . GLU A 1 472 ? -9.700 1.838 24.794 1.00 97.50 472 GLU A O 1
ATOM 3880 N N . ILE A 1 473 ? -11.041 3.371 25.735 1.00 98.00 473 ILE A N 1
ATOM 3881 C CA . ILE A 1 473 ? -11.291 4.143 24.507 1.00 98.00 473 ILE A CA 1
ATOM 3882 C C . ILE A 1 473 ? -10.732 5.558 24.639 1.00 98.00 473 ILE A C 1
ATOM 3884 O O . ILE A 1 473 ? -10.715 6.136 25.727 1.00 98.00 473 ILE A O 1
ATOM 3888 N N . THR A 1 474 ? -10.294 6.141 23.526 1.00 96.75 474 THR A N 1
ATOM 3889 C CA . THR A 1 474 ? -9.701 7.487 23.524 1.00 96.75 474 THR A CA 1
ATOM 3890 C C . THR A 1 474 ? -10.748 8.553 23.860 1.00 96.75 474 THR A C 1
ATOM 3892 O O . THR A 1 474 ? -11.917 8.366 23.516 1.00 96.75 474 THR A O 1
ATOM 3895 N N . PRO A 1 475 ? -10.396 9.696 24.486 1.00 96.75 475 PRO A N 1
ATOM 3896 C CA . PRO A 1 475 ? -11.379 10.716 24.889 1.00 96.75 475 PRO A CA 1
ATOM 3897 C C . PRO A 1 475 ? -12.246 11.281 23.749 1.00 96.75 475 PRO A C 1
ATOM 3899 O O . PRO A 1 475 ? -13.351 11.774 23.985 1.00 96.75 475 PRO A O 1
ATOM 3902 N N . ASP A 1 476 ? -11.757 11.215 22.512 1.00 96.75 476 ASP A N 1
ATOM 3903 C CA . ASP A 1 476 ? -12.426 11.669 21.294 1.00 96.75 476 ASP A CA 1
ATOM 3904 C C . ASP A 1 476 ? -13.192 10.561 20.548 1.00 96.75 476 ASP A C 1
ATOM 3906 O O . ASP A 1 476 ? -13.873 10.859 19.565 1.00 96.75 476 ASP A O 1
ATOM 3910 N N . ALA A 1 477 ? -13.152 9.304 21.008 1.00 98.12 477 ALA A N 1
ATOM 3911 C CA . ALA A 1 477 ? -13.737 8.161 20.306 1.00 98.12 477 ALA A CA 1
ATOM 3912 C C . ALA A 1 477 ? -15.217 8.371 19.953 1.00 98.12 477 ALA A C 1
ATOM 3914 O O . ALA A 1 477 ? -15.615 8.246 18.792 1.00 98.12 477 ALA A O 1
ATOM 3915 N N . LEU A 1 478 ? -16.045 8.763 20.927 1.00 98.44 478 LEU A N 1
ATOM 3916 C CA . LEU A 1 478 ? -17.464 9.022 20.673 1.00 98.44 478 LEU A CA 1
ATOM 3917 C C . LEU A 1 478 ? -17.702 10.296 19.845 1.00 98.44 478 LEU A C 1
ATOM 3919 O O . LEU A 1 478 ? -18.688 10.362 19.113 1.00 98.44 478 LEU A O 1
ATOM 3923 N N . TYR A 1 479 ? -16.811 11.292 19.913 1.00 97.75 479 TYR A N 1
ATOM 3924 C CA . TYR A 1 479 ? -16.883 12.472 19.043 1.00 97.75 479 TYR A CA 1
ATOM 3925 C C . TYR A 1 479 ? -16.700 12.077 17.572 1.00 97.75 479 TYR A C 1
ATOM 3927 O O . TYR A 1 479 ? -17.526 12.441 16.732 1.00 97.75 479 TYR A O 1
ATOM 3935 N N . GLU A 1 480 ? -15.672 11.284 17.268 1.00 97.81 480 GLU A N 1
ATOM 3936 C CA . GLU A 1 480 ? -15.392 10.817 15.907 1.00 97.81 480 GLU A CA 1
ATOM 3937 C C . GLU A 1 480 ? -16.493 9.887 15.375 1.00 97.81 480 GLU A C 1
ATOM 3939 O O . GLU A 1 480 ? -16.859 9.967 14.201 1.00 97.81 480 GLU A O 1
ATOM 3944 N N . VAL A 1 481 ? -17.104 9.070 16.240 1.00 98.31 481 VAL A N 1
ATOM 3945 C CA . VAL A 1 481 ? -18.292 8.269 15.893 1.00 98.31 481 VAL A CA 1
ATOM 3946 C C . VAL A 1 481 ? -19.460 9.163 15.468 1.00 98.31 481 VAL A C 1
ATOM 3948 O O . VAL A 1 481 ? -20.046 8.948 14.407 1.00 98.31 481 VAL A O 1
ATOM 3951 N N . ILE A 1 482 ? -19.802 10.191 16.252 1.00 98.00 482 ILE A N 1
ATOM 3952 C CA . ILE A 1 482 ? -20.907 11.103 15.910 1.00 98.00 482 ILE A CA 1
ATOM 3953 C C . ILE A 1 482 ? -20.602 11.911 14.652 1.00 98.00 482 ILE A C 1
ATOM 3955 O O . ILE A 1 482 ? -21.487 12.099 13.810 1.00 98.00 482 ILE A O 1
ATOM 3959 N N . LYS A 1 483 ? -19.355 12.354 14.493 1.00 96.81 483 LYS A N 1
ATOM 3960 C CA . LYS A 1 483 ? -18.893 13.013 13.275 1.00 96.81 483 LYS A CA 1
ATOM 3961 C C . LYS A 1 483 ? -19.092 12.109 12.056 1.00 96.81 483 LYS A C 1
ATOM 3963 O O . LYS A 1 483 ? -19.741 12.525 11.100 1.00 96.81 483 LYS A O 1
ATOM 3968 N N . SER A 1 484 ? -18.650 10.852 12.133 1.00 97.25 484 SER A N 1
ATOM 3969 C CA . SER A 1 484 ? -18.847 9.850 11.078 1.00 97.25 484 SER A CA 1
ATOM 3970 C C . SER A 1 484 ? -20.327 9.649 10.733 1.00 97.25 484 SER A C 1
ATOM 3972 O O . SER A 1 484 ? -20.688 9.648 9.553 1.00 97.25 484 SER A O 1
ATOM 3974 N N . ILE A 1 485 ? -21.208 9.553 11.735 1.00 97.50 485 ILE A N 1
ATOM 3975 C CA . ILE A 1 485 ? -22.660 9.434 11.525 1.00 97.50 485 ILE A CA 1
ATOM 3976 C C . ILE A 1 485 ? -23.208 10.652 10.770 1.00 97.50 485 ILE A C 1
ATOM 3978 O O . ILE A 1 485 ? -23.979 10.484 9.826 1.00 97.50 485 ILE A O 1
ATOM 3982 N N . ASN A 1 486 ? -22.806 11.869 11.144 1.00 97.06 486 ASN A N 1
ATOM 3983 C CA . ASN A 1 486 ? -23.290 13.099 10.508 1.00 97.06 486 ASN A CA 1
ATOM 3984 C C . ASN A 1 486 ? -22.744 13.293 9.085 1.00 97.06 486 ASN A C 1
ATOM 3986 O O . ASN A 1 486 ? -23.463 13.798 8.224 1.00 97.06 486 ASN A O 1
ATOM 3990 N N . GLU A 1 487 ? -21.493 12.906 8.834 1.00 94.31 487 GLU A N 1
ATOM 3991 C CA . GLU A 1 487 ? -20.836 13.076 7.533 1.00 94.31 487 GLU A CA 1
ATOM 3992 C C . GLU A 1 487 ? -21.259 12.006 6.517 1.00 94.31 487 GLU A C 1
ATOM 3994 O O . GLU A 1 487 ? -21.380 12.300 5.328 1.00 94.31 487 GLU A O 1
ATOM 3999 N N . THR A 1 488 ? -21.509 10.773 6.971 1.00 95.56 488 THR A N 1
ATOM 4000 C CA . THR A 1 488 ? -21.668 9.611 6.074 1.00 95.56 488 THR A CA 1
ATOM 4001 C C . THR A 1 488 ? -22.992 8.864 6.234 1.00 95.56 488 THR A C 1
ATOM 4003 O O . THR A 1 488 ? -23.388 8.106 5.348 1.00 95.56 488 THR A O 1
ATOM 4006 N N . GLY A 1 489 ? -23.702 9.059 7.349 1.00 97.06 489 GLY A N 1
ATOM 4007 C CA . GLY A 1 489 ? -24.892 8.276 7.683 1.00 97.06 489 GLY A CA 1
ATOM 4008 C C . GLY A 1 489 ? -24.592 6.802 7.977 1.00 97.06 489 GLY A C 1
ATOM 4009 O O . GLY A 1 489 ? -25.459 5.957 7.736 1.00 97.06 489 GLY A O 1
ATOM 4010 N N . ALA A 1 490 ? -23.377 6.490 8.441 1.00 97.62 490 ALA A N 1
ATOM 4011 C CA . ALA A 1 490 ? -22.931 5.129 8.717 1.00 97.62 490 ALA A CA 1
ATOM 4012 C C . ALA A 1 490 ? -23.840 4.385 9.711 1.00 97.62 490 ALA A C 1
ATOM 4014 O O . ALA A 1 490 ? -24.359 4.943 10.684 1.00 97.62 490 ALA A O 1
ATOM 4015 N N . GLU A 1 491 ? -24.020 3.091 9.462 1.00 98.56 491 GLU A N 1
ATOM 4016 C CA . GLU A 1 491 ? -24.792 2.173 10.306 1.00 98.56 491 GLU A CA 1
ATOM 4017 C C . GLU A 1 491 ? -23.905 1.121 10.982 1.00 98.56 491 GLU A C 1
ATOM 4019 O O . GLU A 1 491 ? -24.304 0.552 11.999 1.00 98.56 491 GLU A O 1
ATOM 4024 N N . PHE A 1 492 ? -22.705 0.899 10.443 1.00 98.69 492 PHE A N 1
ATOM 4025 C CA . PHE A 1 492 ? -21.626 0.140 11.063 1.00 98.69 492 PHE A CA 1
ATOM 4026 C C . PHE A 1 492 ? -20.345 0.970 10.983 1.00 98.69 492 PHE A C 1
ATOM 4028 O O . PHE A 1 492 ? -19.966 1.420 9.901 1.00 98.69 492 PHE A O 1
ATOM 4035 N N . ILE A 1 493 ? -19.685 1.178 12.114 1.00 98.69 493 ILE A N 1
ATOM 4036 C CA . ILE A 1 493 ? -18.449 1.949 12.215 1.00 98.69 493 ILE A CA 1
ATOM 4037 C C . ILE A 1 493 ? -17.409 1.097 12.934 1.00 98.69 493 ILE A C 1
ATOM 4039 O O . ILE A 1 493 ? -17.736 0.396 13.890 1.00 98.69 493 ILE A O 1
ATOM 4043 N N . TYR A 1 494 ? -16.167 1.161 12.471 1.00 98.44 494 TYR A N 1
ATOM 4044 C CA . TYR A 1 494 ? -15.018 0.608 13.181 1.00 98.44 494 TYR A CA 1
ATOM 4045 C C . TYR A 1 494 ? -13.827 1.562 13.101 1.00 98.44 494 TYR A C 1
ATOM 4047 O O . TYR A 1 494 ? -13.812 2.463 12.258 1.00 98.44 494 TYR A O 1
ATOM 4055 N N . SER A 1 495 ? -12.847 1.379 13.982 1.00 97.88 495 SER A N 1
ATOM 4056 C CA . SER A 1 495 ? -11.648 2.216 14.060 1.00 97.88 495 SER A CA 1
ATOM 4057 C C . SER A 1 495 ? -10.362 1.400 13.959 1.00 97.88 495 SER A C 1
ATOM 4059 O O . SER A 1 495 ? -10.383 0.173 14.086 1.00 97.88 495 SER A O 1
ATOM 4061 N N . ASP A 1 496 ? -9.236 2.095 13.798 1.00 96.12 496 ASP A N 1
ATOM 4062 C CA . ASP A 1 496 ? -7.933 1.525 14.135 1.00 96.12 496 ASP A CA 1
ATOM 4063 C C . ASP A 1 496 ? -7.833 1.333 15.665 1.00 96.12 496 ASP A C 1
ATOM 4065 O O . ASP A 1 496 ? -8.586 1.927 16.450 1.00 96.12 496 ASP A O 1
ATOM 4069 N N . GLU A 1 497 ? -6.902 0.487 16.091 1.00 95.19 497 GLU A N 1
ATOM 4070 C CA . GLU A 1 497 ? -6.677 0.131 17.498 1.00 95.19 497 GLU A CA 1
ATOM 4071 C C . GLU A 1 497 ? -5.174 0.010 17.771 1.00 95.19 497 GLU A C 1
ATOM 4073 O O . GLU A 1 497 ? -4.381 -0.198 16.851 1.00 95.19 497 GLU A O 1
ATOM 4078 N N . ASP A 1 498 ? -4.769 0.121 19.027 1.00 94.25 498 ASP A N 1
ATOM 4079 C CA . ASP A 1 498 ? -3.450 -0.301 19.490 1.00 94.25 498 ASP A CA 1
ATOM 4080 C C . ASP A 1 498 ? -3.594 -1.129 20.770 1.00 94.25 498 ASP A C 1
ATOM 4082 O O . ASP A 1 498 ? -4.700 -1.516 21.159 1.00 94.25 498 ASP A O 1
ATOM 4086 N N . LYS A 1 499 ? -2.471 -1.474 21.394 1.00 92.00 499 LYS A N 1
ATOM 4087 C CA . LYS A 1 499 ? -2.460 -2.213 22.649 1.00 92.00 499 LYS A CA 1
ATOM 4088 C C . LYS A 1 499 ? -1.916 -1.358 23.775 1.00 92.00 499 LYS A C 1
ATOM 4090 O O . LYS A 1 499 ? -1.001 -0.567 23.567 1.00 92.00 499 LYS A O 1
ATOM 4095 N N . ILE A 1 500 ? -2.426 -1.587 24.980 1.00 91.69 500 ILE A N 1
ATOM 4096 C CA . ILE A 1 500 ? -1.930 -0.965 26.208 1.00 91.69 500 ILE A CA 1
ATOM 4097 C C . ILE A 1 500 ? -1.346 -2.027 27.146 1.00 91.69 500 ILE A C 1
ATOM 4099 O O . ILE A 1 500 ? -1.959 -3.057 27.444 1.00 91.69 500 ILE A O 1
ATOM 4103 N N . GLU A 1 501 ? -0.115 -1.794 27.584 1.00 88.44 501 GLU A N 1
ATOM 4104 C CA . GLU A 1 501 ? 0.642 -2.656 28.486 1.00 88.44 501 GLU A CA 1
ATOM 4105 C C . GLU A 1 501 ? 0.219 -2.430 29.950 1.00 88.44 501 GLU A C 1
ATOM 4107 O O . GLU A 1 501 ? -0.430 -1.443 30.305 1.00 88.44 501 GLU A O 1
ATOM 4112 N N . MET A 1 502 ? 0.607 -3.337 30.853 1.00 85.88 502 MET A N 1
ATOM 4113 C CA . MET A 1 502 ? 0.247 -3.226 32.278 1.00 85.88 502 MET A CA 1
ATOM 4114 C C . MET A 1 502 ? 0.825 -1.985 32.983 1.00 85.88 502 MET A C 1
ATOM 4116 O O . MET A 1 502 ? 0.315 -1.598 34.039 1.00 85.88 502 MET A O 1
ATOM 4120 N N . ASP A 1 503 ? 1.887 -1.386 32.437 1.00 85.44 503 ASP A N 1
ATOM 4121 C CA . ASP A 1 503 ? 2.514 -0.160 32.944 1.00 85.44 503 ASP A CA 1
ATOM 4122 C C . ASP A 1 503 ? 1.902 1.130 32.361 1.00 85.44 503 ASP A C 1
ATOM 4124 O O . ASP A 1 503 ? 2.310 2.223 32.754 1.00 85.44 503 ASP A O 1
ATOM 4128 N N . GLY A 1 504 ? 0.907 1.005 31.473 1.00 85.69 504 GLY A N 1
ATOM 4129 C CA . GLY A 1 504 ? 0.245 2.120 30.793 1.00 85.69 504 GLY A CA 1
ATOM 4130 C C . GLY A 1 504 ? 0.963 2.613 29.534 1.00 85.69 504 GLY A C 1
ATOM 4131 O O . GLY A 1 504 ? 0.509 3.579 28.927 1.00 85.69 504 GLY A O 1
ATOM 4132 N N . SER A 1 505 ? 2.074 1.985 29.132 1.00 86.12 505 SER A N 1
ATOM 4133 C CA . SER A 1 505 ? 2.678 2.231 27.821 1.00 86.12 505 SER A CA 1
ATOM 4134 C C . SER A 1 505 ? 1.857 1.582 26.706 1.00 86.12 505 SER A C 1
ATOM 4136 O O . SER A 1 505 ? 1.122 0.622 26.939 1.00 86.12 505 SER A O 1
ATOM 4138 N N . TYR A 1 506 ? 1.974 2.108 25.489 1.00 89.44 506 TYR A N 1
ATOM 4139 C CA . TYR A 1 506 ? 1.238 1.602 24.336 1.00 89.44 506 TYR A CA 1
ATOM 4140 C C . TYR A 1 506 ? 2.153 0.800 23.402 1.00 89.44 506 TYR A C 1
ATOM 4142 O O . TYR A 1 506 ? 3.364 1.030 23.343 1.00 89.44 506 TYR A O 1
ATOM 4150 N N . SER A 1 507 ? 1.588 -0.127 22.630 1.00 87.12 507 SER A N 1
ATOM 4151 C CA . SER A 1 507 ? 2.323 -0.962 21.678 1.00 87.12 507 SER A CA 1
ATOM 4152 C C . SER A 1 507 ? 1.436 -1.488 20.541 1.00 87.12 507 SER A C 1
ATOM 4154 O O . SER A 1 507 ? 0.222 -1.329 20.552 1.00 87.12 507 SER A O 1
ATOM 4156 N N . ASP A 1 508 ? 2.056 -2.128 19.543 1.00 85.06 508 ASP A N 1
ATOM 4157 C CA . ASP A 1 508 ? 1.395 -2.899 18.478 1.00 85.06 508 ASP A CA 1
ATOM 4158 C C . ASP A 1 508 ? 0.178 -2.219 17.794 1.00 85.06 508 ASP A C 1
ATOM 4160 O O . ASP A 1 508 ? -0.901 -2.820 17.755 1.00 85.06 508 ASP A O 1
ATOM 4164 N N . PRO A 1 509 ? 0.310 -1.008 17.212 1.00 90.12 509 PRO A N 1
ATOM 4165 C CA . PRO A 1 509 ? -0.804 -0.374 16.513 1.00 90.12 509 PRO A CA 1
ATOM 4166 C C . PRO A 1 509 ? -1.239 -1.183 15.281 1.00 90.12 509 PRO A C 1
ATOM 4168 O O . PRO A 1 509 ? -0.427 -1.606 14.443 1.00 90.12 509 PRO A O 1
ATOM 4171 N N . HIS A 1 510 ? -2.549 -1.352 15.146 1.00 90.88 510 HIS A N 1
ATOM 4172 C CA . HIS A 1 510 ? -3.210 -2.081 14.078 1.00 90.88 510 HIS A CA 1
ATOM 4173 C C . HIS A 1 510 ? -4.037 -1.124 13.206 1.00 90.88 510 HIS A C 1
ATOM 4175 O O . HIS A 1 510 ? -5.154 -0.731 13.533 1.00 90.88 510 HIS A O 1
ATOM 4181 N N . PHE A 1 511 ? -3.446 -0.764 12.066 1.00 91.69 511 PHE A N 1
ATOM 4182 C CA . PHE A 1 511 ? -3.989 0.102 11.030 1.00 91.69 511 PHE A CA 1
ATOM 4183 C C . PHE A 1 511 ? -4.713 -0.723 9.964 1.00 91.69 511 PHE A C 1
ATOM 4185 O O . PHE A 1 511 ? -4.095 -1.420 9.152 1.00 91.69 511 PHE A O 1
ATOM 4192 N N . LYS A 1 512 ? -6.036 -0.628 9.952 1.00 94.00 512 LYS A N 1
ATOM 4193 C CA . LYS A 1 512 ? -6.945 -1.474 9.180 1.00 94.00 512 LYS A CA 1
ATOM 4194 C C . LYS A 1 512 ? -7.275 -0.838 7.827 1.00 94.00 512 LYS A C 1
ATOM 4196 O O . LYS A 1 512 ? -7.267 0.385 7.709 1.00 94.00 512 LYS A O 1
ATOM 4201 N N . PRO A 1 513 ? -7.529 -1.618 6.766 1.00 93.88 513 PRO A N 1
ATOM 4202 C CA . PRO A 1 513 ? -8.125 -1.067 5.553 1.00 93.88 513 PRO A CA 1
ATOM 4203 C C . PRO A 1 513 ? -9.590 -0.668 5.795 1.00 93.88 513 PRO A C 1
ATOM 4205 O O . PRO A 1 513 ? -10.193 -1.068 6.797 1.00 93.88 513 PRO A O 1
ATOM 4208 N N . ASP A 1 514 ? -10.188 0.047 4.841 1.00 95.25 514 ASP A N 1
ATOM 4209 C CA . ASP A 1 514 ? -11.645 0.159 4.739 1.00 95.25 514 ASP A CA 1
ATOM 4210 C C . ASP A 1 514 ? -12.268 -1.226 4.469 1.00 95.25 514 ASP A C 1
ATOM 4212 O O . ASP A 1 514 ? -11.565 -2.237 4.335 1.00 95.25 514 ASP A O 1
ATOM 4216 N N . PHE A 1 515 ? -13.602 -1.314 4.470 1.00 96.50 515 PHE A N 1
ATOM 4217 C CA . PHE A 1 515 ? -14.280 -2.608 4.488 1.00 96.50 515 PHE A CA 1
ATOM 4218 C C . PHE A 1 515 ? -13.957 -3.452 3.241 1.00 96.50 515 PHE A C 1
ATOM 4220 O O . PHE A 1 515 ? -14.302 -3.101 2.113 1.00 96.50 515 PHE A O 1
ATOM 4227 N N . ALA A 1 516 ? -13.314 -4.593 3.476 1.00 95.94 516 ALA A N 1
ATOM 4228 C CA . ALA A 1 516 ? -12.772 -5.527 2.506 1.00 95.94 516 ALA A CA 1
ATOM 4229 C C . ALA A 1 516 ? -13.455 -6.888 2.730 1.00 95.94 516 ALA A C 1
ATOM 4231 O O . ALA A 1 516 ? -13.041 -7.645 3.615 1.00 95.94 516 ALA A O 1
ATOM 4232 N N . PRO A 1 517 ? -14.540 -7.194 1.997 1.00 95.06 517 PRO A N 1
ATOM 4233 C CA . PRO A 1 517 ? -15.430 -8.302 2.336 1.00 95.06 517 PRO A CA 1
ATOM 4234 C C . PRO A 1 517 ? -14.753 -9.677 2.270 1.00 95.06 517 PRO A C 1
ATOM 4236 O O . PRO A 1 517 ? -14.999 -10.511 3.136 1.00 95.06 517 PRO A O 1
ATOM 4239 N N . ASP A 1 518 ? -13.881 -9.925 1.293 1.00 96.31 518 ASP A N 1
ATOM 4240 C CA . ASP A 1 518 ? -13.202 -11.217 1.131 1.00 96.31 518 ASP A CA 1
ATOM 4241 C C . ASP A 1 518 ? -12.038 -11.371 2.123 1.00 96.31 518 ASP A C 1
ATOM 4243 O O . ASP A 1 518 ? -11.803 -12.461 2.652 1.00 96.31 518 ASP A O 1
ATOM 4247 N N . MET A 1 519 ? -11.368 -10.264 2.468 1.00 96.25 519 MET A N 1
ATOM 4248 C CA . MET A 1 519 ? -10.407 -10.237 3.577 1.00 96.25 519 MET A CA 1
ATOM 4249 C C . MET A 1 519 ? -11.092 -10.502 4.920 1.00 96.25 519 MET A C 1
ATOM 4251 O O . MET A 1 519 ? -10.561 -11.247 5.742 1.00 96.25 519 MET A O 1
ATOM 4255 N N . PHE A 1 520 ? -12.289 -9.950 5.131 1.00 97.44 520 PHE A N 1
ATOM 4256 C CA . PHE A 1 520 ? -13.074 -10.166 6.346 1.00 97.44 520 PHE A CA 1
ATOM 4257 C C . PHE A 1 520 ? -13.493 -11.634 6.525 1.00 97.44 520 PHE A C 1
ATOM 4259 O O . PHE A 1 520 ? -13.549 -12.134 7.645 1.00 97.44 520 PHE A O 1
ATOM 4266 N N . LEU A 1 521 ? -13.720 -12.364 5.427 1.00 96.94 521 LEU A N 1
ATOM 4267 C CA . LEU A 1 521 ? -13.950 -13.813 5.475 1.00 96.94 521 LEU A CA 1
ATOM 4268 C C . LEU A 1 521 ? -12.681 -14.620 5.788 1.00 96.94 521 LEU A C 1
ATOM 4270 O O . LEU A 1 521 ? -12.788 -15.780 6.181 1.00 96.94 521 LEU A O 1
ATOM 4274 N N . SER A 1 522 ? -11.498 -14.018 5.637 1.00 96.12 522 SER A N 1
ATOM 4275 C CA . SER A 1 522 ? -10.218 -14.637 5.993 1.00 96.12 522 SER A CA 1
ATOM 4276 C C . SER A 1 522 ? -9.773 -14.302 7.418 1.00 96.12 522 SER A C 1
ATOM 4278 O O . SER A 1 522 ? -9.024 -15.077 8.002 1.00 96.12 522 SER A O 1
ATOM 4280 N N . GLN A 1 523 ? -10.210 -13.177 7.990 1.00 93.62 523 GLN A N 1
ATOM 4281 C CA . GLN A 1 523 ? -9.914 -12.780 9.371 1.00 93.62 523 GLN A CA 1
ATOM 4282 C C . GLN A 1 523 ? -10.848 -11.668 9.873 1.00 93.62 523 GLN A C 1
ATOM 4284 O O . GLN A 1 523 ? -11.214 -10.764 9.119 1.00 93.62 523 GLN A O 1
ATOM 4289 N N . ASN A 1 524 ? -11.154 -11.667 11.175 1.00 94.25 524 ASN A N 1
ATOM 4290 C CA . ASN A 1 524 ? -11.897 -10.585 11.833 1.00 94.25 524 ASN A CA 1
ATOM 4291 C C . ASN A 1 524 ? -10.998 -9.361 12.085 1.00 94.25 524 ASN A C 1
ATOM 4293 O O . ASN A 1 524 ? -10.674 -9.035 13.223 1.00 94.25 524 ASN A O 1
ATOM 4297 N N . TYR A 1 525 ? -10.566 -8.683 11.022 1.00 94.25 525 TYR A N 1
ATOM 4298 C CA . TYR A 1 525 ? -9.706 -7.505 11.168 1.00 94.25 525 TYR A CA 1
ATOM 4299 C C . TYR A 1 525 ? -10.465 -6.263 11.668 1.00 94.25 525 TYR A C 1
ATOM 4301 O O . TYR A 1 525 ? -9.822 -5.306 12.088 1.00 94.25 525 TYR A O 1
ATOM 4309 N N . LEU A 1 526 ? -11.808 -6.263 11.621 1.00 95.31 526 LEU A N 1
ATOM 4310 C CA . LEU A 1 526 ? -12.634 -5.150 12.103 1.00 95.31 526 LEU A CA 1
ATOM 4311 C C . LEU A 1 526 ? -12.474 -4.967 13.611 1.00 95.31 526 LEU A C 1
ATOM 4313 O O . LEU A 1 526 ? -12.197 -3.848 14.035 1.00 95.31 526 LEU A O 1
ATOM 4317 N N . SER A 1 527 ? -12.552 -6.067 14.373 1.00 89.44 527 SER A N 1
ATOM 4318 C CA . SER A 1 527 ? -12.218 -6.125 15.803 1.00 89.44 527 SER A CA 1
ATOM 4319 C C . SER A 1 527 ? -12.804 -4.926 16.576 1.00 89.44 527 SER A C 1
ATOM 4321 O O . SER A 1 527 ? -14.017 -4.710 16.534 1.00 89.44 527 SER A O 1
ATOM 4323 N N . HIS A 1 528 ? -11.971 -4.100 17.213 1.00 93.06 528 HIS A N 1
ATOM 4324 C CA . HIS A 1 528 ? -12.382 -2.941 18.000 1.00 93.06 528 HIS A CA 1
ATOM 4325 C C . HIS A 1 528 ? -12.045 -1.616 17.284 1.00 93.06 528 HIS A C 1
ATOM 4327 O O . HIS A 1 528 ? -11.152 -1.538 16.460 1.00 93.06 528 HIS A O 1
ATOM 4333 N N . LEU A 1 529 ? -12.692 -0.487 17.524 1.00 96.75 529 LEU A N 1
ATOM 4334 C CA . LEU A 1 529 ? -13.920 -0.238 18.258 1.00 96.75 529 LEU A CA 1
ATOM 4335 C C . LEU A 1 529 ? -15.133 -0.476 17.346 1.00 96.75 529 LEU A C 1
ATOM 4337 O O . LEU A 1 529 ? -15.421 0.350 16.484 1.00 96.75 529 LEU A O 1
ATOM 4341 N N . GLY A 1 530 ? -15.875 -1.569 17.529 1.00 97.69 530 GLY A N 1
ATOM 4342 C CA . GLY A 1 530 ? -17.091 -1.820 16.750 1.00 97.69 530 GLY A CA 1
ATOM 4343 C C . GLY A 1 530 ? -18.298 -1.026 17.260 1.00 97.69 530 GLY A C 1
ATOM 4344 O O . GLY A 1 530 ? -18.723 -1.200 18.405 1.00 97.69 530 GLY A O 1
ATOM 4345 N N . VAL A 1 531 ? -18.898 -0.204 16.393 1.00 98.62 531 VAL A N 1
ATOM 4346 C CA . VAL A 1 531 ? -20.107 0.584 16.680 1.00 98.62 531 VAL A CA 1
ATOM 4347 C C . VAL A 1 531 ? -21.195 0.275 15.662 1.00 98.62 531 VAL A C 1
ATOM 4349 O O . VAL A 1 531 ? -21.007 0.415 14.456 1.00 98.62 531 VAL A O 1
ATOM 4352 N N . ILE A 1 532 ? -22.366 -0.136 16.137 1.00 98.69 532 ILE A N 1
ATOM 4353 C CA . ILE A 1 532 ? -23.424 -0.673 15.282 1.00 98.69 532 ILE A CA 1
ATOM 4354 C C . ILE A 1 532 ? -24.750 0.001 15.602 1.00 98.69 532 ILE A C 1
ATOM 4356 O O . ILE A 1 532 ? -25.151 0.113 16.760 1.00 98.69 532 ILE A O 1
ATOM 4360 N N . LYS A 1 533 ? -25.495 0.389 14.570 1.00 98.56 533 LYS A N 1
ATOM 4361 C CA . LYS A 1 533 ? -26.878 0.837 14.716 1.00 98.56 533 LYS A CA 1
ATOM 4362 C C . LYS A 1 533 ? -27.723 -0.275 15.345 1.00 98.56 533 LYS A C 1
ATOM 4364 O O . LYS A 1 533 ? -27.836 -1.376 14.803 1.00 98.56 533 LYS A O 1
ATOM 4369 N N . LYS A 1 534 ? -28.356 0.013 16.483 1.00 98.38 534 LYS A N 1
ATOM 4370 C CA . LYS A 1 534 ? -29.066 -0.969 17.323 1.00 98.38 534 LYS A CA 1
ATOM 4371 C C . LYS A 1 534 ? -30.136 -1.761 16.566 1.00 98.38 534 LYS A C 1
ATOM 4373 O O . LYS A 1 534 ? -30.360 -2.941 16.846 1.00 98.38 534 LYS A O 1
ATOM 4378 N N . GLU A 1 535 ? -30.796 -1.121 15.605 1.00 98.19 535 GLU A N 1
ATOM 4379 C CA . GLU A 1 535 ? -31.794 -1.752 14.739 1.00 98.19 535 GLU A CA 1
ATOM 4380 C C . GLU A 1 535 ? -31.221 -2.970 13.995 1.00 98.19 535 GLU A C 1
ATOM 4382 O O . GLU A 1 535 ? -31.881 -4.006 13.925 1.00 98.19 535 GLU A O 1
ATOM 4387 N N . LEU A 1 536 ? -29.971 -2.892 13.522 1.00 98.50 536 LEU A N 1
ATOM 4388 C CA . LEU A 1 536 ? -29.305 -3.999 12.834 1.00 98.50 536 LEU A CA 1
ATOM 4389 C C . LEU A 1 536 ? -29.011 -5.159 13.787 1.00 98.50 536 LEU A C 1
ATOM 4391 O O . LEU A 1 536 ? -29.303 -6.303 13.446 1.00 98.50 536 LEU A O 1
ATOM 4395 N N . ILE A 1 537 ? -28.520 -4.877 15.000 1.00 98.38 537 ILE A N 1
ATOM 4396 C CA . ILE A 1 537 ? -28.293 -5.912 16.025 1.00 98.38 537 ILE A CA 1
ATOM 4397 C C . ILE A 1 537 ? -29.609 -6.623 16.369 1.00 98.38 537 ILE A C 1
ATOM 4399 O O . ILE A 1 537 ? -29.665 -7.851 16.451 1.00 98.38 537 ILE A O 1
ATOM 4403 N N . THR A 1 538 ? -30.685 -5.850 16.538 1.00 97.12 538 THR A N 1
ATOM 4404 C CA . THR A 1 538 ? -32.019 -6.379 16.858 1.00 97.12 538 THR A CA 1
ATOM 4405 C C . THR A 1 538 ? -32.535 -7.271 15.731 1.00 97.12 538 THR A C 1
ATOM 4407 O O . THR A 1 538 ? -33.045 -8.360 15.989 1.00 97.12 538 THR A O 1
ATOM 4410 N N . LYS A 1 539 ? -32.349 -6.844 14.476 1.00 97.69 539 LYS A N 1
ATOM 4411 C CA . LYS A 1 539 ? -32.751 -7.589 13.279 1.00 97.69 539 LYS A CA 1
ATOM 4412 C C . LYS A 1 539 ? -32.078 -8.961 13.176 1.00 97.69 539 LYS A C 1
ATOM 4414 O O . LYS A 1 539 ? -32.718 -9.903 12.720 1.00 97.69 539 LYS A O 1
ATOM 4419 N N . VAL A 1 540 ? -30.825 -9.082 13.621 1.00 97.62 540 VAL A N 1
ATOM 4420 C CA . VAL A 1 540 ? -30.053 -10.339 13.562 1.00 97.62 540 VAL A CA 1
ATOM 4421 C C . VAL A 1 540 ? -30.098 -11.172 14.847 1.00 97.62 540 VAL A C 1
ATOM 4423 O O . VAL A 1 540 ? -29.446 -12.215 14.931 1.00 97.62 540 VAL A O 1
ATOM 4426 N N . GLY A 1 541 ? -30.850 -10.722 15.856 1.00 96.62 541 GLY A N 1
ATOM 4427 C CA . GLY A 1 541 ? -31.051 -11.452 17.108 1.00 96.62 541 GLY A CA 1
ATOM 4428 C C . GLY A 1 541 ? -29.880 -11.405 18.098 1.00 96.62 541 GLY A C 1
ATOM 4429 O O . GLY A 1 541 ? -29.791 -12.288 18.946 1.00 96.62 541 GLY A O 1
ATOM 4430 N N . GLY A 1 542 ? -28.995 -10.404 18.020 1.00 96.81 542 GLY A N 1
ATOM 4431 C CA . GLY A 1 542 ? -27.895 -10.229 18.982 1.00 96.81 542 GLY A CA 1
ATOM 4432 C C . GLY A 1 542 ? -26.766 -11.261 18.860 1.00 96.81 542 GLY A C 1
ATOM 4433 O O . GLY A 1 542 ? -26.486 -11.766 17.772 1.00 96.81 542 GLY A O 1
ATOM 4434 N N . PHE A 1 543 ? -26.080 -11.553 19.966 1.00 97.44 543 PHE A N 1
ATOM 4435 C CA . PHE A 1 543 ? -24.941 -12.479 20.026 1.00 97.44 543 PHE A CA 1
ATOM 4436 C C . PHE A 1 543 ? -25.398 -13.943 20.074 1.00 97.44 543 PHE A C 1
ATOM 4438 O O . PHE A 1 543 ? -26.359 -14.283 20.766 1.00 97.44 543 PHE A O 1
ATOM 4445 N N . THR A 1 544 ? -24.690 -14.829 19.375 1.00 96.31 544 THR A N 1
ATOM 4446 C CA . THR A 1 544 ? -25.007 -16.265 19.336 1.00 96.31 544 THR A CA 1
ATOM 4447 C C . THR A 1 544 ? -24.240 -17.015 20.427 1.00 96.31 544 THR A C 1
ATOM 4449 O O . THR A 1 544 ? -23.013 -16.994 20.448 1.00 96.31 544 THR A O 1
ATOM 4452 N N . ALA A 1 545 ? -24.945 -17.710 21.325 1.00 94.00 545 ALA A N 1
ATOM 4453 C CA . ALA A 1 545 ? -24.311 -18.567 22.330 1.00 94.00 545 ALA A CA 1
ATOM 4454 C C . ALA A 1 545 ? -23.621 -19.785 21.685 1.00 94.00 545 ALA A C 1
ATOM 4456 O O . ALA A 1 545 ? -24.149 -20.366 20.736 1.00 94.00 545 ALA A O 1
ATOM 4457 N N . GLY A 1 546 ? -22.471 -20.199 22.223 1.00 90.88 546 GLY A N 1
ATOM 4458 C CA . GLY A 1 546 ? -21.657 -21.300 21.692 1.00 90.88 546 GLY A CA 1
ATOM 4459 C C . GLY A 1 546 ? -20.534 -20.862 20.744 1.00 90.88 546 GLY A C 1
ATOM 4460 O O . GLY A 1 546 ? -19.815 -21.721 20.228 1.00 90.88 546 GLY A O 1
ATOM 4461 N N . LEU A 1 547 ? -20.394 -19.553 20.503 1.00 93.38 547 LEU A N 1
ATOM 4462 C CA . LEU A 1 547 ? -19.334 -18.936 19.695 1.00 93.38 547 LEU A CA 1
ATOM 4463 C C . LEU A 1 547 ? -18.407 -18.055 20.548 1.00 93.38 547 LEU A C 1
ATOM 4465 O O . LEU A 1 547 ? -17.834 -17.081 20.065 1.00 93.38 547 LEU A O 1
ATOM 4469 N N . GLU A 1 548 ? -18.277 -18.378 21.834 1.00 90.56 548 GLU A N 1
ATOM 4470 C CA . GLU A 1 548 ? -17.433 -17.635 22.767 1.00 90.56 548 GLU A CA 1
ATOM 4471 C C . GLU A 1 548 ? -15.975 -17.578 22.275 1.00 90.56 548 GLU A C 1
ATOM 4473 O O . GLU A 1 548 ? -15.398 -18.594 21.886 1.00 90.56 548 GLU A O 1
ATOM 4478 N N . GLY A 1 549 ? -15.379 -16.384 22.304 1.00 86.75 549 GLY A N 1
ATOM 4479 C CA . GLY A 1 549 ? -14.061 -16.089 21.731 1.00 86.75 549 GLY A CA 1
ATOM 4480 C C . GLY A 1 549 ? -14.102 -15.589 20.281 1.00 86.75 549 GLY A C 1
ATOM 4481 O O . GLY A 1 549 ? -13.071 -15.177 19.761 1.00 86.75 549 GLY A O 1
ATOM 4482 N N . SER A 1 550 ? -15.259 -15.623 19.615 1.00 92.25 550 SER A N 1
ATOM 4483 C CA . SER A 1 550 ? -15.489 -15.025 18.284 1.00 92.25 550 SER A CA 1
ATOM 4484 C C . SER A 1 550 ? -16.928 -14.513 18.123 1.00 92.25 550 SER A C 1
ATOM 4486 O O . SER A 1 550 ? -17.498 -14.503 17.029 1.00 92.25 550 SER A O 1
ATOM 4488 N N . GLN A 1 551 ? -17.553 -14.141 19.240 1.00 93.75 551 GLN A N 1
ATOM 4489 C CA . GLN A 1 551 ? -18.945 -13.699 19.302 1.00 93.75 551 GLN A CA 1
ATOM 4490 C C . GLN A 1 551 ? -19.183 -12.380 18.551 1.00 93.75 551 GLN A C 1
ATOM 4492 O O . GLN A 1 551 ? -20.254 -12.170 17.984 1.00 93.75 551 GLN A O 1
ATOM 4497 N N . ASP A 1 552 ? -18.183 -11.503 18.545 1.00 94.44 552 ASP A N 1
ATOM 4498 C CA . ASP A 1 552 ? -18.129 -10.260 17.782 1.00 94.44 552 ASP A CA 1
ATOM 4499 C C . ASP A 1 552 ? -18.066 -10.549 16.276 1.00 94.44 552 ASP A C 1
ATOM 4501 O O . ASP A 1 552 ? -18.872 -10.010 15.520 1.00 94.44 552 ASP A O 1
ATOM 4505 N N . PHE A 1 553 ? -17.214 -11.488 15.853 1.00 96.44 553 PHE A N 1
ATOM 4506 C CA . PHE A 1 553 ? -17.090 -11.882 14.452 1.00 96.44 553 PHE A CA 1
ATOM 4507 C C . PHE A 1 553 ? -18.408 -12.433 13.888 1.00 96.44 553 PHE A C 1
ATOM 4509 O O . PHE A 1 553 ? -18.838 -12.016 12.811 1.00 96.44 553 PHE A O 1
ATOM 4516 N N . ASP A 1 554 ? -19.108 -13.310 14.624 1.00 97.31 554 ASP A N 1
ATOM 4517 C CA . ASP A 1 554 ? -20.443 -13.792 14.224 1.00 97.31 554 ASP A CA 1
ATOM 4518 C C . ASP A 1 554 ? -21.470 -12.659 14.141 1.00 97.31 554 ASP A C 1
ATOM 4520 O O . ASP A 1 554 ? -22.250 -12.596 13.185 1.00 97.31 554 ASP A O 1
ATOM 4524 N N . LEU A 1 555 ? -21.481 -11.749 15.122 1.00 98.12 555 LEU A N 1
ATOM 4525 C CA . LEU A 1 555 ? -22.388 -10.607 15.099 1.00 98.12 555 LEU A CA 1
ATOM 4526 C C . LEU A 1 555 ? -22.131 -9.732 13.867 1.00 98.12 555 LEU A C 1
ATOM 4528 O O . LEU A 1 555 ? -23.081 -9.375 13.169 1.00 98.12 555 LEU A O 1
ATOM 4532 N N . TYR A 1 556 ? -20.869 -9.423 13.574 1.00 98.31 556 TYR A N 1
ATOM 4533 C CA . TYR A 1 556 ? -20.479 -8.605 12.428 1.00 98.31 556 TYR A CA 1
ATOM 4534 C C . TYR A 1 556 ? -20.845 -9.286 11.109 1.00 98.31 556 TYR A C 1
ATOM 4536 O O . TYR A 1 556 ? -21.468 -8.648 10.262 1.00 98.31 556 TYR A O 1
ATOM 4544 N N . LEU A 1 557 ? -20.574 -10.590 10.960 1.00 98.06 557 LEU A N 1
ATOM 4545 C CA . LEU A 1 557 ? -20.990 -11.370 9.788 1.00 98.06 557 LEU A CA 1
ATOM 4546 C C . LEU A 1 557 ? -22.497 -11.244 9.533 1.00 98.06 557 LEU A C 1
ATOM 4548 O O . LEU A 1 557 ? -22.896 -10.993 8.400 1.00 98.06 557 LEU A O 1
ATOM 4552 N N . LYS A 1 558 ? -23.332 -11.348 10.576 1.00 97.88 558 LYS A N 1
ATOM 4553 C CA . LYS A 1 558 ? -24.790 -11.185 10.449 1.00 97.88 558 LYS A CA 1
ATOM 4554 C C . LYS A 1 558 ? -25.206 -9.748 10.129 1.00 97.88 558 LYS A C 1
ATOM 4556 O O . LYS A 1 558 ? -26.092 -9.528 9.311 1.00 97.88 558 LYS A O 1
ATOM 4561 N N . VAL A 1 559 ? -24.616 -8.759 10.796 1.00 98.25 559 VAL A N 1
ATOM 4562 C CA . VAL A 1 559 ? -24.997 -7.345 10.642 1.00 98.25 559 VAL A CA 1
ATOM 4563 C C . VAL A 1 559 ? -24.641 -6.817 9.253 1.00 98.25 559 VAL A C 1
ATOM 4565 O O . VAL A 1 559 ? -25.456 -6.137 8.625 1.00 98.25 559 VAL A O 1
ATOM 4568 N N . LEU A 1 560 ? -23.455 -7.159 8.752 1.00 97.25 560 LEU A N 1
ATOM 4569 C CA . LEU A 1 560 ? -22.948 -6.700 7.457 1.00 97.25 560 LEU A CA 1
ATOM 4570 C C . LEU A 1 560 ? -23.713 -7.316 6.269 1.00 97.25 560 LEU A C 1
ATOM 4572 O O . LEU A 1 560 ? -23.664 -6.788 5.165 1.00 97.25 560 LEU A O 1
ATOM 4576 N N . GLU A 1 561 ? -24.507 -8.371 6.486 1.00 95.69 561 GLU A N 1
ATOM 4577 C CA . GLU A 1 561 ? -25.482 -8.882 5.504 1.00 95.69 561 GLU A CA 1
ATOM 4578 C C . GLU A 1 561 ? -26.676 -7.926 5.281 1.00 95.69 561 GLU A C 1
ATOM 4580 O O . GLU A 1 561 ? -27.480 -8.125 4.365 1.00 95.69 561 GLU A O 1
ATOM 4585 N N . HIS A 1 562 ? -26.835 -6.892 6.114 1.00 97.19 562 HIS A N 1
ATOM 4586 C CA . HIS A 1 562 ? -27.997 -6.000 6.105 1.00 97.19 562 HIS A CA 1
ATOM 4587 C C . HIS A 1 562 ? -27.681 -4.519 5.899 1.00 97.19 562 HIS A C 1
ATOM 4589 O O . HIS A 1 562 ? -28.619 -3.720 5.871 1.00 97.19 562 HIS A O 1
ATOM 4595 N N . THR A 1 563 ? -26.413 -4.143 5.736 1.00 97.06 563 THR A N 1
ATOM 4596 C CA . THR A 1 563 ? -26.026 -2.761 5.444 1.00 97.06 563 THR A CA 1
ATOM 4597 C C . THR A 1 563 ? -24.768 -2.704 4.587 1.00 97.06 563 THR A C 1
ATOM 4599 O O . THR A 1 563 ? -23.883 -3.545 4.699 1.00 97.06 563 THR A O 1
ATOM 4602 N N . ASN A 1 564 ? -24.688 -1.685 3.737 1.00 95.06 564 ASN A N 1
ATOM 4603 C CA . ASN A 1 564 ? -23.479 -1.279 3.021 1.00 95.06 564 ASN A CA 1
ATOM 4604 C C . ASN A 1 564 ? -22.979 0.105 3.478 1.00 95.06 564 ASN A C 1
ATOM 4606 O O . ASN A 1 564 ? -22.026 0.631 2.911 1.00 95.06 564 ASN A O 1
ATOM 4610 N N . LYS A 1 565 ? -23.618 0.705 4.493 1.00 97.81 565 LYS A N 1
ATOM 4611 C CA . LYS A 1 565 ? -23.236 1.999 5.072 1.00 97.81 565 LYS A CA 1
ATOM 4612 C C . LYS A 1 565 ? -22.208 1.780 6.171 1.00 97.81 565 LYS A C 1
ATOM 4614 O O . LYS A 1 565 ? -22.499 1.930 7.360 1.00 97.81 565 LYS A O 1
ATOM 4619 N N . ILE A 1 566 ? -21.030 1.349 5.745 1.00 97.94 566 ILE A N 1
ATOM 4620 C CA . ILE A 1 566 ? -19.918 0.990 6.616 1.00 97.94 566 ILE A CA 1
ATOM 4621 C C . ILE A 1 566 ? -18.894 2.113 6.544 1.00 97.94 566 ILE A C 1
ATOM 4623 O O . ILE A 1 566 ? -18.546 2.551 5.449 1.00 97.94 566 ILE A O 1
ATOM 4627 N N . HIS A 1 567 ? -18.419 2.579 7.693 1.00 97.75 567 HIS A N 1
ATOM 4628 C CA . HIS A 1 567 ? -17.394 3.611 7.737 1.00 97.75 567 HIS A CA 1
ATOM 4629 C C . HIS A 1 567 ? -16.245 3.212 8.653 1.00 97.75 567 HIS A C 1
ATOM 4631 O O . HIS A 1 567 ? -16.445 2.813 9.798 1.00 97.75 567 HIS A O 1
ATOM 4637 N N . HIS A 1 568 ? -15.033 3.353 8.139 1.00 97.38 568 HIS A N 1
ATOM 4638 C CA . HIS A 1 568 ? -13.813 3.144 8.889 1.00 97.38 568 HIS A CA 1
ATOM 4639 C C . HIS A 1 568 ? -13.254 4.495 9.335 1.00 97.38 568 HIS A C 1
ATOM 4641 O O . HIS A 1 568 ? -12.965 5.370 8.519 1.00 97.38 568 HIS A O 1
ATOM 4647 N N . ILE A 1 569 ? -13.096 4.677 10.641 1.00 95.81 569 ILE A N 1
ATOM 4648 C CA . ILE A 1 569 ? -12.384 5.826 11.187 1.00 95.81 569 ILE A CA 1
ATOM 4649 C C . ILE A 1 569 ? -10.909 5.437 11.285 1.00 95.81 569 ILE A C 1
ATOM 4651 O O . ILE A 1 569 ? -10.526 4.699 12.185 1.00 95.81 569 ILE A O 1
ATOM 4655 N N . THR A 1 570 ? -10.079 5.957 10.375 1.00 91.88 570 THR A N 1
ATOM 4656 C CA . THR A 1 570 ? -8.624 5.698 10.300 1.00 91.88 570 THR A CA 1
ATOM 4657 C C . THR A 1 570 ? -7.843 6.381 11.442 1.00 91.88 570 THR A C 1
ATOM 4659 O O . THR A 1 570 ? -6.905 7.155 11.189 1.00 91.88 570 THR A O 1
ATOM 4662 N N . LYS A 1 571 ? -8.315 6.218 12.679 1.00 92.56 571 LYS A N 1
ATOM 4663 C CA . LYS A 1 571 ? -7.719 6.715 13.913 1.00 92.56 571 LYS A CA 1
ATOM 4664 C C . LYS A 1 571 ? -7.678 5.607 14.949 1.00 92.56 571 LYS A C 1
ATOM 4666 O O . LYS A 1 571 ? -8.611 4.810 15.013 1.00 92.56 571 LYS A O 1
ATOM 4671 N N . VAL A 1 572 ? -6.621 5.583 15.756 1.00 94.38 572 VAL A N 1
ATOM 4672 C CA . VAL A 1 572 ? -6.580 4.727 16.945 1.00 94.38 572 VAL A CA 1
ATOM 4673 C C . VAL A 1 572 ? -7.581 5.296 17.942 1.00 94.38 572 VAL A C 1
ATOM 4675 O O . VAL A 1 572 ? -7.345 6.384 18.453 1.00 94.38 572 VAL A O 1
ATOM 4678 N N . LEU A 1 573 ? -8.695 4.593 18.166 1.00 96.94 573 LEU A N 1
ATOM 4679 C CA . LEU A 1 573 ? -9.754 4.991 19.113 1.00 96.94 573 LEU A CA 1
ATOM 4680 C C . LEU A 1 573 ? -10.004 3.939 20.208 1.00 96.94 573 LEU A C 1
ATOM 4682 O O . LEU A 1 573 ? -10.902 4.101 21.036 1.00 96.94 573 LEU A O 1
ATOM 4686 N N . TYR A 1 574 ? -9.221 2.858 20.200 1.00 97.56 574 TYR A N 1
ATOM 4687 C CA . TYR A 1 574 ? -9.328 1.730 21.120 1.00 97.56 574 TYR A CA 1
ATOM 4688 C C . TYR A 1 574 ? -7.945 1.262 21.565 1.00 97.56 574 TYR A C 1
ATOM 4690 O O . TYR A 1 574 ? -7.059 1.080 20.726 1.00 97.56 574 TYR A O 1
ATOM 4698 N N . HIS A 1 575 ? -7.801 1.019 22.865 1.00 96.31 575 HIS A N 1
ATOM 4699 C CA . HIS A 1 575 ? -6.586 0.537 23.505 1.00 96.31 575 HIS A CA 1
ATOM 4700 C C . HIS A 1 575 ? -6.846 -0.842 24.116 1.00 96.31 575 HIS A C 1
ATOM 4702 O O . HIS A 1 575 ? -7.483 -0.963 25.165 1.00 96.31 575 HIS A O 1
ATOM 4708 N N . TRP A 1 576 ? -6.344 -1.887 23.456 1.00 93.31 576 TRP A N 1
ATOM 4709 C CA . TRP A 1 576 ? -6.560 -3.277 23.856 1.00 93.31 576 TRP A CA 1
ATOM 4710 C C . TRP A 1 576 ? -5.535 -3.729 24.901 1.00 93.31 576 TRP A C 1
ATOM 4712 O O . TRP A 1 576 ? -4.329 -3.798 24.631 1.00 93.31 576 TRP A O 1
ATOM 4722 N N . ARG A 1 577 ? -5.977 -4.040 26.121 1.00 92.56 577 ARG A N 1
ATOM 4723 C CA . ARG A 1 577 ? -5.075 -4.308 27.239 1.00 92.56 577 ARG A CA 1
ATOM 4724 C C . ARG A 1 577 ? -4.455 -5.700 27.178 1.00 92.56 577 ARG A C 1
ATOM 4726 O O . ARG A 1 577 ? -5.130 -6.730 27.122 1.00 92.56 577 ARG A O 1
ATOM 4733 N N . LYS A 1 578 ? -3.128 -5.754 27.324 1.00 86.06 578 LYS A N 1
ATOM 4734 C CA . LYS A 1 578 ? -2.385 -7.005 27.531 1.00 86.06 578 LYS A CA 1
ATOM 4735 C C . LYS A 1 578 ? -2.350 -7.391 29.010 1.00 86.06 578 LYS A C 1
ATOM 4737 O O . LYS A 1 578 ? -1.443 -7.002 29.744 1.00 86.06 578 LYS A O 1
ATOM 4742 N N . ILE A 1 579 ? -3.310 -8.209 29.442 1.00 75.00 579 ILE A N 1
ATOM 4743 C CA . ILE A 1 579 ? -3.278 -8.881 30.755 1.00 75.00 579 ILE A CA 1
ATOM 4744 C C . ILE A 1 579 ? -3.103 -10.404 30.617 1.00 75.00 579 ILE A C 1
ATOM 4746 O O . ILE A 1 579 ? -3.537 -10.984 29.618 1.00 75.00 579 ILE A O 1
ATOM 4750 N N . PRO A 1 580 ? -2.506 -11.096 31.611 1.00 60.78 580 PRO A N 1
ATOM 4751 C CA . PRO A 1 580 ? -2.444 -12.557 31.622 1.00 60.78 580 PRO A CA 1
ATOM 4752 C C . PRO A 1 580 ? -3.839 -13.188 31.483 1.00 60.78 580 PRO A C 1
ATOM 4754 O O . PRO A 1 580 ? -4.734 -12.910 32.278 1.00 60.78 580 PRO A O 1
ATOM 4757 N N . GLY A 1 581 ? -4.024 -14.040 30.469 1.00 55.12 581 GLY A N 1
ATOM 4758 C CA . GLY A 1 581 ? -5.314 -14.658 30.139 1.00 55.12 581 GLY A CA 1
ATOM 4759 C C . GLY A 1 581 ? -6.166 -13.901 29.107 1.00 55.12 581 GLY A C 1
ATOM 4760 O O . GLY A 1 581 ? -7.143 -14.482 28.616 1.00 55.12 581 GLY A O 1
ATOM 4761 N N . SER A 1 582 ? -5.789 -12.672 28.727 1.00 56.62 582 SER A N 1
ATOM 4762 C CA . SER A 1 582 ? -6.359 -11.944 27.581 1.00 56.62 582 SER A CA 1
ATOM 4763 C C . SER A 1 582 ? -5.831 -12.505 26.257 1.00 56.62 582 SER A C 1
ATOM 4765 O O . SER A 1 582 ? -4.684 -12.947 26.153 1.00 56.62 582 SER A O 1
ATOM 4767 N N . THR A 1 583 ? -6.668 -12.478 25.220 1.00 56.34 583 THR A N 1
ATOM 4768 C CA . THR A 1 583 ? -6.270 -12.792 23.838 1.00 56.34 583 THR A CA 1
ATOM 4769 C C . THR A 1 583 ? -5.249 -11.788 23.282 1.00 56.34 583 THR A C 1
ATOM 4771 O O . THR A 1 583 ? -4.505 -12.139 22.367 1.00 56.34 583 THR A O 1
ATOM 4774 N N . ALA A 1 584 ? -5.124 -10.594 23.880 1.00 49.16 584 ALA A N 1
ATOM 4775 C CA . ALA A 1 584 ? -4.103 -9.599 23.540 1.00 49.16 584 ALA A CA 1
ATOM 4776 C C . ALA A 1 584 ? -2.667 -10.043 23.884 1.00 49.16 584 ALA A C 1
ATOM 4778 O O . ALA A 1 584 ? -1.718 -9.641 23.199 1.00 49.16 584 ALA A O 1
ATOM 4779 N N . ALA A 1 585 ? -2.511 -10.837 24.955 1.00 35.06 585 ALA A N 1
ATOM 4780 C CA . ALA A 1 585 ? -1.221 -11.259 25.504 1.00 35.06 585 ALA A CA 1
ATOM 4781 C C . ALA A 1 585 ? -0.712 -12.577 24.892 1.00 35.06 585 ALA A C 1
ATOM 4783 O O . ALA A 1 585 ? 0.487 -12.721 24.667 1.00 35.06 585 ALA A O 1
ATOM 4784 N N . GLU A 1 586 ? -1.606 -13.521 24.575 1.00 49.28 586 GLU A N 1
ATOM 4785 C CA . GLU A 1 586 ? -1.245 -14.839 24.035 1.00 49.28 586 GLU A CA 1
ATOM 4786 C C . GLU A 1 586 ? -2.258 -15.307 22.974 1.00 49.28 586 GLU A C 1
ATOM 4788 O O . GLU A 1 586 ? -3.298 -15.890 23.281 1.00 49.28 586 GLU A O 1
ATOM 4793 N N . TYR A 1 587 ? -1.925 -15.127 21.690 1.00 43.53 587 TYR A N 1
ATOM 4794 C CA . TYR A 1 587 ? -2.684 -15.707 20.565 1.00 43.53 587 TYR A CA 1
ATOM 4795 C C . TYR A 1 587 ? -2.595 -17.254 20.516 1.00 43.53 587 TYR A C 1
ATOM 4797 O O . TYR A 1 587 ? -3.324 -17.900 19.766 1.00 43.53 587 TYR A O 1
ATOM 4805 N N . GLY A 1 588 ? -1.683 -17.857 21.292 1.00 38.91 588 GLY A N 1
ATOM 4806 C CA . GLY A 1 588 ? -1.231 -19.244 21.141 1.00 38.91 588 GLY A CA 1
ATOM 4807 C C . GLY A 1 588 ? -1.973 -20.332 21.929 1.00 38.91 588 GLY A C 1
ATOM 4808 O O . GLY A 1 588 ? -1.739 -21.502 21.647 1.00 38.91 588 GLY A O 1
ATOM 4809 N N . GLU A 1 589 ? -2.863 -20.014 22.876 1.00 36.78 589 GLU A N 1
ATOM 4810 C CA . GLU A 1 589 ? -3.378 -21.031 23.824 1.00 36.78 589 GLU A CA 1
ATOM 4811 C C . GLU A 1 589 ? -4.891 -21.323 23.768 1.00 36.78 589 GLU A C 1
ATOM 4813 O O . GLU A 1 589 ? -5.392 -22.158 24.520 1.00 36.78 589 GLU A O 1
ATOM 4818 N N . LYS A 1 590 ? -5.663 -20.715 22.859 1.00 55.69 590 LYS A N 1
ATOM 4819 C CA . LYS A 1 590 ? -7.131 -20.890 22.841 1.00 55.69 590 LYS A CA 1
ATOM 4820 C C . LYS A 1 590 ? -7.640 -21.464 21.519 1.00 55.69 590 LYS A C 1
ATOM 4822 O O . LYS A 1 590 ? -8.323 -20.788 20.757 1.00 55.69 590 LYS A O 1
ATOM 4827 N N . SER A 1 591 ? -7.377 -22.753 21.285 1.00 63.78 591 SER A N 1
ATOM 4828 C CA . SER A 1 591 ? -7.932 -23.523 20.150 1.00 63.78 591 SER A CA 1
ATOM 4829 C C . SER A 1 591 ? -9.456 -23.388 19.997 1.00 63.78 591 SER A C 1
ATOM 4831 O O . SER A 1 591 ? -9.980 -23.511 18.890 1.00 63.78 591 SER A O 1
ATOM 4833 N N . TYR A 1 592 ? -10.170 -23.088 21.088 1.00 79.19 592 TYR A N 1
ATOM 4834 C CA . TYR A 1 592 ? -11.614 -22.877 21.068 1.00 79.19 592 TYR A CA 1
ATOM 4835 C C . TYR A 1 592 ? -12.040 -21.614 20.302 1.00 79.19 592 TYR A C 1
ATOM 4837 O O . TYR A 1 592 ? -13.062 -21.669 19.627 1.00 79.19 592 TYR A O 1
ATOM 4845 N N . ALA A 1 593 ? -11.287 -20.507 20.381 1.00 83.81 593 ALA A N 1
ATOM 4846 C CA . ALA A 1 593 ? -11.663 -19.237 19.751 1.00 83.81 593 ALA A CA 1
ATOM 4847 C C . ALA A 1 593 ? -11.520 -19.332 18.227 1.00 83.81 593 ALA A C 1
ATOM 4849 O O . ALA A 1 593 ? -12.438 -18.989 17.491 1.00 83.81 593 ALA A O 1
ATOM 4850 N N . GLN A 1 594 ? -10.422 -19.933 17.761 1.00 88.62 594 GLN A N 1
ATOM 4851 C CA . GLN A 1 594 ? -10.235 -20.278 16.351 1.00 88.62 594 GLN A CA 1
ATOM 4852 C C . GLN A 1 594 ? -11.396 -21.137 15.821 1.00 88.62 594 GLN A C 1
ATOM 4854 O O . GLN A 1 594 ? -11.967 -20.856 14.771 1.00 88.62 594 GLN A O 1
ATOM 4859 N N . GLU A 1 595 ? -11.779 -22.189 16.548 1.00 91.88 595 GLU A N 1
ATOM 4860 C CA . GLU A 1 595 ? -12.884 -23.052 16.124 1.00 91.88 595 GLU A CA 1
ATOM 4861 C C . GLU A 1 595 ? -14.245 -22.336 16.187 1.00 91.88 595 GLU A C 1
ATOM 4863 O O . GLU A 1 595 ? -15.105 -22.581 15.340 1.00 91.88 595 GLU A O 1
ATOM 4868 N N . ALA A 1 596 ? -14.451 -21.430 17.148 1.00 93.12 596 ALA A N 1
ATOM 4869 C CA . ALA A 1 596 ? -15.644 -20.590 17.221 1.00 93.12 596 ALA A CA 1
ATOM 4870 C C . ALA A 1 596 ? -15.753 -19.659 16.004 1.00 93.12 596 ALA A C 1
ATOM 4872 O O . ALA A 1 596 ? -16.813 -19.607 15.381 1.00 93.12 596 ALA A O 1
ATOM 4873 N N . GLY A 1 597 ? -14.669 -18.995 15.600 1.00 94.50 597 GLY A N 1
ATOM 4874 C CA . GLY A 1 597 ? -14.667 -18.153 14.402 1.00 94.50 597 GLY A CA 1
ATOM 4875 C C . GLY A 1 597 ? -14.860 -18.956 13.112 1.00 94.50 597 GLY A C 1
ATOM 4876 O O . GLY A 1 597 ? -15.638 -18.552 12.245 1.00 94.50 597 GLY A O 1
ATOM 4877 N N . ARG A 1 598 ? -14.281 -20.162 13.018 1.00 96.38 598 ARG A N 1
ATOM 4878 C CA . ARG A 1 598 ? -14.547 -21.084 11.900 1.00 96.38 598 ARG A CA 1
ATOM 4879 C C . ARG A 1 598 ? -16.033 -21.455 11.831 1.00 96.38 598 ARG A C 1
ATOM 4881 O O . ARG A 1 598 ? -16.629 -21.415 10.757 1.00 96.38 598 ARG A O 1
ATOM 4888 N N . LYS A 1 599 ? -16.656 -21.777 12.972 1.00 96.50 599 LYS A N 1
ATOM 4889 C CA . LYS A 1 599 ? -18.103 -22.049 13.065 1.00 96.50 599 LYS A CA 1
ATOM 4890 C C . LYS A 1 599 ? -18.953 -20.829 12.713 1.00 96.50 599 LYS A C 1
ATOM 4892 O O . LYS A 1 599 ? -19.966 -20.995 12.042 1.00 96.50 599 LYS A O 1
ATOM 4897 N N . ALA A 1 600 ? -18.551 -19.622 13.112 1.00 97.25 600 ALA A N 1
ATOM 4898 C CA . ALA A 1 600 ? -19.241 -18.386 12.742 1.00 97.25 600 ALA A CA 1
ATOM 4899 C C . ALA A 1 600 ? -19.301 -18.206 11.214 1.00 97.25 600 ALA A C 1
ATOM 4901 O O . ALA A 1 600 ? -20.357 -17.892 10.663 1.00 97.25 600 ALA A O 1
ATOM 4902 N N . LEU A 1 601 ? -18.198 -18.494 10.518 1.00 97.69 601 LEU A N 1
ATOM 4903 C CA . LEU A 1 601 ? -18.141 -18.487 9.056 1.00 97.69 601 LEU A CA 1
ATOM 4904 C C . LEU A 1 601 ? -18.988 -19.596 8.424 1.00 97.69 601 LEU A C 1
ATOM 4906 O O . LEU A 1 601 ? -19.710 -19.315 7.472 1.00 97.69 601 LEU A O 1
ATOM 4910 N N . VAL A 1 602 ? -18.964 -20.825 8.960 1.00 97.94 602 VAL A N 1
ATOM 4911 C CA . VAL A 1 602 ? -19.862 -21.908 8.500 1.00 97.94 602 VAL A CA 1
ATOM 4912 C C . VAL A 1 602 ? -21.321 -21.462 8.598 1.00 97.94 602 VAL A C 1
ATOM 4914 O O . VAL A 1 602 ? -22.046 -21.519 7.607 1.00 97.94 602 VAL A O 1
ATOM 4917 N N . ASN A 1 603 ? -21.723 -20.920 9.751 1.00 97.12 603 ASN A N 1
ATOM 4918 C CA . ASN A 1 603 ? -23.070 -20.392 9.952 1.00 97.12 603 ASN A CA 1
ATOM 4919 C C . ASN A 1 603 ? -23.393 -19.275 8.943 1.00 97.12 603 ASN A C 1
ATOM 4921 O O . ASN A 1 603 ? -24.515 -19.202 8.448 1.00 97.12 603 ASN A O 1
ATOM 4925 N N . ALA A 1 604 ? -22.432 -18.404 8.618 1.00 97.44 604 ALA A N 1
ATOM 4926 C CA . ALA A 1 604 ? -22.614 -17.355 7.616 1.00 97.44 604 ALA A CA 1
ATOM 4927 C C . ALA A 1 604 ? -22.811 -17.917 6.199 1.00 97.44 604 ALA A C 1
ATOM 4929 O O . ALA A 1 604 ? -23.693 -17.446 5.479 1.00 97.44 604 ALA A O 1
ATOM 4930 N N . MET A 1 605 ? -22.045 -18.938 5.803 1.00 97.19 605 MET A N 1
ATOM 4931 C CA . MET A 1 605 ? -22.220 -19.606 4.508 1.00 97.19 605 MET A CA 1
ATOM 4932 C C . MET A 1 605 ? -23.593 -20.279 4.414 1.00 97.19 605 MET A C 1
ATOM 4934 O O . MET A 1 605 ? -24.304 -20.087 3.427 1.00 97.19 605 MET A O 1
ATOM 4938 N N . GLU A 1 606 ? -24.016 -20.977 5.472 1.00 96.75 606 GLU A N 1
ATOM 4939 C CA . GLU A 1 606 ? -25.338 -21.606 5.555 1.00 96.75 606 GLU A CA 1
ATOM 4940 C C . GLU A 1 606 ? -26.477 -20.579 5.471 1.00 96.75 606 GLU A C 1
ATOM 4942 O O . GLU A 1 606 ? -27.399 -20.755 4.673 1.00 96.75 606 GLU A O 1
ATOM 4947 N N . ARG A 1 607 ? -26.400 -19.468 6.223 1.00 96.56 607 ARG A N 1
ATOM 4948 C CA . ARG A 1 607 ? -27.402 -18.383 6.175 1.00 96.56 607 ARG A CA 1
ATOM 4949 C C . ARG A 1 607 ? -27.522 -17.755 4.789 1.00 96.56 607 ARG A C 1
ATOM 4951 O O . ARG A 1 607 ? -28.630 -17.453 4.352 1.00 96.56 607 ARG A O 1
ATOM 4958 N N . LYS A 1 608 ? -26.395 -17.580 4.092 1.00 94.62 608 LYS A N 1
ATOM 4959 C CA . LYS A 1 608 ? -26.349 -17.032 2.727 1.00 94.62 608 LYS A CA 1
ATOM 4960 C C . LYS A 1 608 ? -26.738 -18.055 1.653 1.00 94.62 608 LYS A C 1
ATOM 4962 O O . LYS A 1 608 ? -26.886 -17.677 0.493 1.00 94.62 608 LYS A O 1
ATOM 4967 N N . GLY A 1 609 ? -26.894 -19.332 2.012 1.00 95.44 609 GLY A N 1
ATOM 4968 C CA . GLY A 1 609 ? -27.133 -20.417 1.060 1.00 95.44 609 GLY A CA 1
ATOM 4969 C C . GLY A 1 609 ? -25.945 -20.679 0.129 1.00 95.44 609 GLY A C 1
ATOM 4970 O O . GLY A 1 609 ? -26.135 -21.179 -0.979 1.00 95.44 609 GLY A O 1
ATOM 4971 N N . ILE A 1 610 ? -24.732 -20.318 0.554 1.00 95.25 610 ILE A N 1
ATOM 4972 C CA . ILE A 1 610 ? -23.500 -20.505 -0.212 1.00 95.25 610 ILE A CA 1
ATOM 4973 C C . ILE A 1 610 ? -22.930 -21.883 0.116 1.00 95.25 610 ILE A C 1
ATOM 4975 O O . ILE A 1 610 ? -22.685 -22.214 1.275 1.00 95.25 610 ILE A O 1
ATOM 4979 N N . LYS A 1 611 ? -22.688 -22.691 -0.917 1.00 96.25 611 LYS A N 1
ATOM 4980 C CA . LYS A 1 611 ? -21.999 -23.975 -0.771 1.00 96.25 611 LYS A CA 1
ATOM 4981 C C . LYS A 1 611 ? -20.498 -23.717 -0.670 1.00 96.25 611 LYS A C 1
ATOM 4983 O O . LYS A 1 611 ? -19.871 -23.393 -1.674 1.00 96.25 611 LYS A O 1
ATOM 4988 N N . ALA A 1 612 ? -19.939 -23.854 0.525 1.00 96.94 612 ALA A N 1
ATOM 4989 C CA . ALA A 1 612 ? -18.508 -23.711 0.762 1.00 96.94 612 ALA A CA 1
ATOM 4990 C C . ALA A 1 612 ? -18.048 -24.584 1.936 1.00 96.94 612 ALA A C 1
ATOM 4992 O O . ALA A 1 612 ? -18.818 -24.856 2.859 1.00 96.94 612 ALA A O 1
ATOM 4993 N N . GLU A 1 613 ? -16.783 -24.991 1.912 1.00 97.56 613 GLU A N 1
ATOM 4994 C CA . GLU A 1 613 ? -16.089 -25.585 3.051 1.00 97.56 613 GLU A CA 1
ATOM 4995 C C . GLU A 1 613 ? -15.253 -24.503 3.750 1.00 97.56 613 GLU A C 1
ATOM 4997 O O . GLU A 1 613 ? -14.500 -23.777 3.105 1.00 97.56 613 GLU A O 1
ATOM 5002 N N . VAL A 1 614 ? -15.368 -24.381 5.075 1.00 97.69 614 VAL A N 1
ATOM 5003 C CA . VAL A 1 614 ? -14.581 -23.411 5.854 1.00 97.69 614 VAL A CA 1
ATOM 5004 C C . VAL A 1 614 ? -13.495 -24.130 6.644 1.00 97.69 614 VAL A C 1
ATOM 5006 O O . VAL A 1 614 ? -13.786 -24.942 7.534 1.00 97.69 614 VAL A O 1
ATOM 5009 N N . LYS A 1 615 ? -12.246 -23.769 6.353 1.00 95.88 615 LYS A N 1
ATOM 5010 C CA . LYS A 1 615 ? -11.024 -24.310 6.956 1.00 95.88 615 LYS A CA 1
ATOM 5011 C C . LYS A 1 615 ? -10.336 -23.259 7.822 1.00 95.88 615 LYS A C 1
ATOM 5013 O O . LYS A 1 615 ? -10.516 -22.056 7.635 1.00 95.88 615 LYS A O 1
ATOM 5018 N N . ASN A 1 616 ? -9.517 -23.723 8.762 1.00 93.50 616 ASN A N 1
ATOM 5019 C CA . ASN A 1 616 ? -8.555 -22.845 9.423 1.00 93.50 616 ASN A CA 1
ATOM 5020 C C . ASN A 1 616 ? -7.488 -22.410 8.409 1.00 93.50 616 ASN A C 1
ATOM 5022 O O . ASN A 1 616 ? -7.096 -23.196 7.545 1.00 93.50 616 ASN A O 1
ATOM 5026 N N . GLY A 1 617 ? -7.058 -21.156 8.506 1.00 90.75 617 GLY A N 1
ATOM 5027 C CA . GLY A 1 617 ? -6.028 -20.579 7.651 1.00 90.75 617 GLY A CA 1
ATOM 5028 C C . GLY A 1 617 ? -4.616 -21.011 8.052 1.00 90.75 617 GLY A C 1
ATOM 5029 O O . GLY A 1 617 ? -4.418 -21.885 8.897 1.00 90.75 617 GLY A O 1
ATOM 5030 N N . GLN A 1 618 ? -3.612 -20.400 7.417 1.00 87.12 618 GLN A N 1
ATOM 5031 C CA . GLN A 1 618 ? -2.200 -20.761 7.618 1.00 87.12 618 GLN A CA 1
ATOM 5032 C C . GLN A 1 618 ? -1.626 -20.231 8.945 1.00 87.12 618 GLN A C 1
ATOM 5034 O O . GLN A 1 618 ? -0.575 -20.697 9.382 1.00 87.12 618 GLN A O 1
ATOM 5039 N N . THR A 1 619 ? -2.299 -19.273 9.591 1.00 88.62 619 THR A N 1
ATOM 5040 C CA . THR A 1 619 ? -1.911 -18.707 10.893 1.00 88.62 619 THR A CA 1
ATOM 5041 C C . THR A 1 619 ? -3.091 -18.663 11.872 1.00 88.62 619 THR A C 1
ATOM 5043 O O . THR A 1 619 ? -4.248 -18.620 11.439 1.00 88.62 619 THR A O 1
ATOM 5046 N N . PRO A 1 620 ? -2.842 -18.657 13.197 1.00 84.56 620 PRO A N 1
ATOM 5047 C CA . PRO A 1 620 ? -3.896 -18.446 14.188 1.00 84.56 620 PRO A CA 1
ATOM 5048 C C . PRO A 1 620 ? -4.676 -17.149 13.927 1.00 84.56 620 PRO A C 1
ATOM 5050 O O . PRO A 1 620 ? -4.091 -16.130 13.573 1.00 84.56 620 PRO A O 1
ATOM 5053 N N . GLY A 1 621 ? -5.993 -17.194 14.100 1.00 86.50 621 GLY A N 1
ATOM 5054 C CA . GLY A 1 621 ? -6.928 -16.103 13.815 1.00 86.50 621 GLY A CA 1
ATOM 5055 C C . GLY A 1 621 ? -7.378 -15.993 12.356 1.00 86.50 621 GLY A C 1
ATOM 5056 O O . GLY A 1 621 ? -8.216 -15.143 12.061 1.00 86.50 621 GLY A O 1
ATOM 5057 N N . THR A 1 622 ? -6.859 -16.834 11.449 1.00 94.12 622 THR A N 1
ATOM 5058 C CA . THR A 1 622 ? -7.174 -16.769 10.010 1.00 94.12 622 THR A CA 1
ATOM 5059 C C . THR A 1 622 ? -7.973 -17.976 9.522 1.00 94.12 622 THR A C 1
ATOM 5061 O O . THR A 1 622 ? -7.952 -19.046 10.138 1.00 94.12 622 THR A O 1
ATOM 5064 N N . TYR A 1 623 ? -8.675 -17.815 8.403 1.00 96.12 623 TYR A N 1
ATOM 5065 C CA . TYR A 1 623 ? -9.593 -18.791 7.818 1.00 96.12 623 TYR A CA 1
ATOM 5066 C C . TYR A 1 623 ? -9.444 -18.848 6.297 1.00 96.12 623 TYR A C 1
ATOM 5068 O O . TYR A 1 623 ? -8.998 -17.891 5.667 1.00 96.12 623 TYR A O 1
ATOM 5076 N N . LYS A 1 624 ? -9.861 -19.970 5.707 1.00 96.62 624 LYS A N 1
ATOM 5077 C CA . LYS A 1 624 ? -10.017 -20.129 4.258 1.00 96.62 624 LYS A CA 1
ATOM 5078 C C . LYS A 1 624 ? -11.432 -20.607 3.957 1.00 96.62 624 LYS A C 1
ATOM 5080 O O . LYS A 1 624 ? -11.896 -21.577 4.557 1.00 96.62 624 LYS A O 1
ATOM 5085 N N . VAL A 1 625 ? -12.100 -19.927 3.031 1.00 97.38 625 VAL A N 1
ATOM 5086 C CA . VAL A 1 625 ? -13.401 -20.341 2.495 1.00 97.38 625 VAL A CA 1
ATOM 5087 C C . VAL A 1 625 ? -13.169 -20.948 1.117 1.00 97.38 625 VAL A C 1
ATOM 5089 O O . VAL A 1 625 ? -12.838 -20.225 0.178 1.00 97.38 625 VAL A O 1
ATOM 5092 N N . ASP A 1 626 ? -13.348 -22.263 1.015 1.00 96.94 626 ASP A N 1
ATOM 5093 C CA . ASP A 1 626 ? -13.298 -23.008 -0.239 1.00 96.94 626 ASP A CA 1
ATOM 5094 C C . ASP A 1 626 ? -14.714 -23.082 -0.818 1.00 96.94 626 ASP A C 1
ATOM 5096 O O . ASP A 1 626 ? -15.533 -23.913 -0.414 1.00 96.94 626 ASP A O 1
ATOM 5100 N N . TYR A 1 627 ? -15.034 -22.167 -1.731 1.00 97.44 627 TYR A N 1
ATOM 5101 C CA . TYR A 1 627 ? -16.320 -22.167 -2.422 1.00 97.44 627 TYR A CA 1
ATOM 5102 C C . TYR A 1 627 ? -16.457 -23.402 -3.316 1.00 97.44 627 TYR A C 1
ATOM 5104 O O . TYR A 1 627 ? -15.511 -23.825 -3.975 1.00 97.44 627 TYR A O 1
ATOM 5112 N N . ALA A 1 628 ? -17.657 -23.975 -3.387 1.00 96.50 628 ALA A N 1
ATOM 5113 C CA . ALA A 1 628 ? -17.927 -25.018 -4.364 1.00 96.50 628 ALA A CA 1
ATOM 5114 C C . ALA A 1 628 ? -17.876 -24.418 -5.776 1.00 96.50 628 ALA A C 1
ATOM 5116 O O . ALA A 1 628 ? -18.624 -23.489 -6.079 1.00 96.50 628 ALA A O 1
ATOM 5117 N N . ILE A 1 629 ? -17.025 -24.975 -6.638 1.00 95.81 629 ILE A N 1
ATOM 5118 C CA . ILE A 1 629 ? -17.009 -24.629 -8.060 1.00 95.81 629 ILE A CA 1
ATOM 5119 C C . ILE A 1 629 ? -18.290 -25.171 -8.696 1.00 95.81 629 ILE A C 1
ATOM 5121 O O . ILE A 1 629 ? -18.606 -26.359 -8.586 1.00 95.81 629 ILE A O 1
ATOM 5125 N N . GLU A 1 630 ? -19.049 -24.293 -9.345 1.00 92.38 630 GLU A N 1
ATOM 5126 C CA . GLU A 1 630 ? -20.279 -24.667 -10.036 1.00 92.38 630 GLU A CA 1
ATOM 5127 C C . GLU A 1 630 ? -19.990 -25.078 -11.481 1.00 92.38 630 GLU A C 1
ATOM 5129 O O . GLU A 1 630 ? -19.266 -24.390 -12.206 1.00 92.38 630 GLU A O 1
ATOM 5134 N N . ASN A 1 631 ? -20.622 -26.175 -11.914 1.00 88.25 631 ASN A N 1
ATOM 5135 C CA . ASN A 1 631 ? -20.423 -26.800 -13.223 1.00 88.25 631 ASN A CA 1
ATOM 5136 C C . ASN A 1 631 ? -18.945 -27.186 -13.429 1.00 88.25 631 ASN A C 1
ATOM 5138 O O . ASN A 1 631 ? -18.299 -27.684 -12.515 1.00 88.25 631 ASN A O 1
ATOM 5142 N N . THR A 1 632 ? -18.425 -26.982 -14.631 1.00 94.56 632 THR A N 1
ATOM 5143 C CA . THR A 1 632 ? -17.005 -27.084 -14.981 1.00 94.56 632 THR A CA 1
ATOM 5144 C C . THR A 1 632 ? -16.784 -26.092 -16.125 1.00 94.56 632 THR A C 1
ATOM 5146 O O . THR A 1 632 ? -16.766 -26.516 -17.282 1.00 94.56 632 THR A O 1
ATOM 5149 N N . PRO A 1 633 ? -16.762 -24.767 -15.879 1.00 97.12 633 PRO A N 1
ATOM 5150 C CA . PRO A 1 633 ? -16.688 -23.775 -16.952 1.00 97.12 633 PRO A CA 1
ATOM 5151 C C . PRO A 1 633 ? -15.383 -23.903 -17.744 1.00 97.12 633 PRO A C 1
ATOM 5153 O O . PRO A 1 633 ? -14.331 -24.198 -17.176 1.00 97.12 633 PRO A O 1
ATOM 5156 N N . LEU A 1 634 ? -15.442 -23.658 -19.052 1.00 98.56 634 LEU A N 1
ATOM 5157 C CA . LEU A 1 634 ? -14.230 -23.587 -19.866 1.00 98.56 634 LEU A CA 1
ATOM 5158 C C . LEU A 1 634 ? -13.431 -22.328 -19.491 1.00 98.56 634 LEU A C 1
ATOM 5160 O O . LEU A 1 634 ? -13.992 -21.227 -19.468 1.00 98.56 634 LEU A O 1
ATOM 5164 N N . VAL A 1 635 ? -12.136 -22.499 -19.223 1.00 98.81 635 VAL A N 1
ATOM 5165 C CA . VAL A 1 635 ? -11.179 -21.407 -18.980 1.00 98.81 635 VAL A CA 1
ATOM 5166 C C . VAL A 1 635 ? -10.330 -21.186 -20.232 1.00 98.81 635 VAL A C 1
ATOM 5168 O O . VAL A 1 635 ? -9.618 -22.094 -20.653 1.00 98.81 635 VAL A O 1
ATOM 5171 N N . SER A 1 636 ? -10.380 -19.991 -20.824 1.00 98.94 636 SER A N 1
ATOM 5172 C CA . SER A 1 636 ? -9.481 -19.609 -21.922 1.00 98.94 636 SER A CA 1
ATOM 5173 C C . SER A 1 636 ? -8.242 -18.914 -21.365 1.00 98.94 636 SER A C 1
ATOM 5175 O O . SER A 1 636 ? -8.334 -17.788 -20.873 1.00 98.94 636 SER A O 1
ATOM 5177 N N . ILE A 1 637 ? -7.091 -19.579 -21.456 1.00 98.88 637 ILE A N 1
ATOM 5178 C CA . ILE A 1 637 ? -5.787 -19.058 -21.037 1.00 98.88 637 ILE A CA 1
ATOM 5179 C C . ILE A 1 637 ? -5.146 -18.335 -22.224 1.00 98.88 637 ILE A C 1
ATOM 5181 O O . ILE A 1 637 ? -4.868 -18.948 -23.253 1.00 98.88 637 ILE A O 1
ATOM 5185 N N . ILE A 1 638 ? -4.925 -17.029 -22.091 1.00 98.88 638 ILE A N 1
ATOM 5186 C CA . ILE A 1 638 ? -4.389 -16.148 -23.131 1.00 98.88 638 ILE A CA 1
ATOM 5187 C C . ILE A 1 638 ? -2.917 -15.862 -22.840 1.00 98.88 638 ILE A C 1
ATOM 5189 O O . ILE A 1 638 ? -2.605 -15.287 -21.798 1.00 98.88 638 ILE A O 1
ATOM 5193 N N . ILE A 1 639 ? -2.031 -16.231 -23.773 1.00 98.38 639 ILE A N 1
ATOM 5194 C CA . ILE A 1 639 ? -0.575 -16.094 -23.619 1.00 98.38 639 ILE A CA 1
ATOM 5195 C C . ILE A 1 639 ? 0.005 -15.273 -24.781 1.00 98.38 639 ILE A C 1
ATOM 5197 O O . ILE A 1 639 ? 0.292 -15.833 -25.843 1.00 98.38 639 ILE A O 1
ATOM 5201 N N . PRO A 1 640 ? 0.183 -13.947 -24.642 1.00 96.94 640 PRO A N 1
ATOM 5202 C CA . PRO A 1 640 ? 0.929 -13.161 -25.618 1.00 96.94 640 PRO A CA 1
ATOM 5203 C C . PRO A 1 640 ? 2.438 -13.397 -25.458 1.00 96.94 640 PRO A C 1
ATOM 5205 O O . PRO A 1 640 ? 2.954 -13.400 -24.342 1.00 96.94 640 PRO A O 1
ATOM 5208 N N . PHE A 1 641 ? 3.167 -13.557 -26.562 1.00 95.44 641 PHE A N 1
ATOM 5209 C CA . PHE A 1 641 ? 4.620 -13.746 -26.528 1.00 95.44 641 PHE A CA 1
ATOM 5210 C C . PHE A 1 641 ? 5.319 -13.217 -27.785 1.00 95.44 641 PHE A C 1
ATOM 5212 O O . PHE A 1 641 ? 4.707 -13.021 -28.838 1.00 95.44 641 PHE A O 1
ATOM 5219 N N . LYS A 1 642 ? 6.631 -13.004 -27.658 1.00 93.75 642 LYS A N 1
ATOM 5220 C CA . LYS A 1 642 ? 7.554 -12.753 -28.766 1.00 93.75 642 LYS A CA 1
ATOM 5221 C C . LYS A 1 642 ? 8.859 -13.498 -28.499 1.00 93.75 642 LYS A C 1
ATOM 5223 O O . LYS A 1 642 ? 9.556 -13.165 -27.542 1.00 93.75 642 LYS A O 1
ATOM 5228 N N . ASP A 1 643 ? 9.196 -14.439 -29.377 1.00 92.56 643 ASP A N 1
ATOM 5229 C CA . ASP A 1 643 ? 10.372 -15.310 -29.253 1.00 92.56 643 ASP A CA 1
ATOM 5230 C C . ASP A 1 643 ? 10.529 -15.930 -27.841 1.00 92.56 643 ASP A C 1
ATOM 5232 O O . ASP A 1 643 ? 9.544 -16.093 -27.122 1.00 92.56 643 ASP A O 1
ATOM 5236 N N . MET A 1 644 ? 11.752 -16.321 -27.460 1.00 91.06 644 MET A N 1
ATOM 5237 C CA . MET A 1 644 ? 12.074 -17.043 -26.214 1.00 91.06 644 MET A CA 1
ATOM 5238 C C . MET A 1 644 ? 11.303 -18.374 -26.074 1.00 91.06 644 MET A C 1
ATOM 5240 O O . MET A 1 644 ? 10.545 -18.552 -25.112 1.00 91.06 644 MET A O 1
ATOM 5244 N N . PRO A 1 645 ? 11.466 -19.314 -27.033 1.00 93.88 645 PRO A N 1
ATOM 5245 C CA . PRO A 1 645 ? 10.774 -20.608 -27.018 1.00 93.88 645 PRO A CA 1
ATOM 5246 C C . PRO A 1 645 ? 10.965 -21.385 -25.711 1.00 93.88 645 PRO A C 1
ATOM 5248 O O . PRO A 1 645 ? 10.065 -22.103 -25.286 1.00 93.88 645 PRO A O 1
ATOM 5251 N N . GLU A 1 646 ? 12.097 -21.210 -25.035 1.00 93.94 646 GLU A N 1
ATOM 5252 C CA . GLU A 1 646 ? 12.391 -21.814 -23.741 1.00 93.94 646 GLU A CA 1
ATOM 5253 C C . GLU A 1 646 ? 11.438 -21.355 -22.626 1.00 93.94 646 GLU A C 1
ATOM 5255 O O . GLU A 1 646 ? 10.989 -22.183 -21.836 1.00 93.94 646 GLU A O 1
ATOM 5260 N N . LEU A 1 647 ? 11.071 -20.069 -22.584 1.00 93.25 647 LEU A N 1
ATOM 5261 C CA . LEU A 1 647 ? 10.108 -19.551 -21.606 1.00 93.25 647 LEU A CA 1
ATOM 5262 C C . LEU A 1 647 ? 8.696 -20.021 -21.948 1.00 93.25 647 LEU A C 1
ATOM 5264 O O . LEU A 1 647 ? 7.970 -20.477 -21.068 1.00 93.25 647 LEU A O 1
ATOM 5268 N N . LEU A 1 648 ? 8.346 -19.995 -23.239 1.00 95.75 648 LEU A N 1
ATOM 5269 C CA . LEU A 1 648 ? 7.058 -20.501 -23.710 1.00 95.75 648 LEU A CA 1
ATOM 5270 C C . LEU A 1 648 ? 6.872 -21.986 -23.360 1.00 95.75 648 LEU A C 1
ATOM 5272 O O . LEU A 1 648 ? 5.791 -22.381 -22.926 1.00 95.75 648 LEU A O 1
ATOM 5276 N N . THR A 1 649 ? 7.937 -22.781 -23.500 1.00 96.88 649 THR A N 1
ATOM 5277 C CA . THR A 1 649 ? 7.974 -24.198 -23.108 1.00 96.88 649 THR A CA 1
ATOM 5278 C C . THR A 1 649 ? 7.681 -24.355 -21.620 1.00 96.88 649 THR A C 1
ATOM 5280 O O . THR A 1 649 ? 6.740 -25.058 -21.263 1.00 96.88 649 THR A O 1
ATOM 5283 N N . ILE A 1 650 ? 8.438 -23.661 -20.758 1.00 96.44 650 ILE A N 1
ATOM 5284 C CA . ILE A 1 650 ? 8.262 -23.705 -19.296 1.00 96.44 650 ILE A CA 1
ATOM 5285 C C . ILE A 1 650 ? 6.820 -23.350 -18.921 1.00 96.44 650 ILE A C 1
ATOM 5287 O O . ILE A 1 650 ? 6.190 -24.046 -18.123 1.00 96.44 650 ILE A O 1
ATOM 5291 N N . CYS A 1 651 ? 6.276 -22.296 -19.528 1.00 97.69 651 CYS A N 1
ATOM 5292 C CA . CYS A 1 651 ? 4.922 -21.841 -19.259 1.00 97.69 651 CYS A CA 1
ATOM 5293 C C . CYS A 1 651 ? 3.874 -22.894 -19.636 1.00 97.69 651 CYS A C 1
ATOM 5295 O O . CYS A 1 651 ? 3.112 -23.340 -18.779 1.00 97.69 651 CYS A O 1
ATOM 5297 N N . VAL A 1 652 ? 3.865 -23.351 -20.889 1.00 98.38 652 VAL A N 1
ATOM 5298 C CA . VAL A 1 652 ? 2.838 -24.277 -21.386 1.00 98.38 652 VAL A CA 1
ATOM 5299 C C . VAL A 1 652 ? 2.960 -25.661 -20.751 1.00 98.38 652 VAL A C 1
ATOM 5301 O O . VAL A 1 652 ? 1.950 -26.222 -20.326 1.00 98.38 652 VAL A O 1
ATOM 5304 N N . GLU A 1 653 ? 4.170 -26.212 -20.633 1.00 98.06 653 GLU A N 1
ATOM 5305 C CA . GLU A 1 653 ? 4.364 -27.530 -20.022 1.00 98.06 653 GLU A CA 1
ATOM 5306 C C . GLU A 1 653 ? 4.032 -27.507 -18.526 1.00 98.06 653 GLU A C 1
ATOM 5308 O O . GLU A 1 653 ? 3.350 -28.415 -18.058 1.00 98.06 653 GLU A O 1
ATOM 5313 N N . SER A 1 654 ? 4.379 -26.446 -17.780 1.00 98.19 654 SER A N 1
ATOM 5314 C CA . SER A 1 654 ? 3.977 -26.349 -16.367 1.00 98.19 654 SER A CA 1
ATOM 5315 C C . SER A 1 654 ? 2.452 -26.319 -16.189 1.00 98.19 654 SER A C 1
ATOM 5317 O O . SER A 1 654 ? 1.939 -26.938 -15.256 1.00 98.19 654 SER A O 1
ATOM 5319 N N . ILE A 1 655 ? 1.703 -25.693 -17.108 1.00 98.44 655 ILE A N 1
ATOM 5320 C CA . ILE A 1 655 ? 0.233 -25.752 -17.104 1.00 98.44 655 ILE A CA 1
ATOM 5321 C C . ILE A 1 655 ? -0.243 -27.190 -17.328 1.00 98.44 655 ILE A C 1
ATOM 5323 O O . ILE A 1 655 ? -1.071 -27.674 -16.555 1.00 98.44 655 ILE A O 1
ATOM 5327 N N . LEU A 1 656 ? 0.268 -27.881 -18.351 1.00 97.56 656 LEU A N 1
ATOM 5328 C CA . LEU A 1 656 ? -0.148 -29.252 -18.674 1.00 97.56 656 LEU A CA 1
ATOM 5329 C C . LEU A 1 656 ? 0.200 -30.255 -17.566 1.00 97.56 656 LEU A C 1
ATOM 5331 O O . LEU A 1 656 ? -0.585 -31.155 -17.284 1.00 97.56 656 LEU A O 1
ATOM 5335 N N . GLU A 1 657 ? 1.375 -30.116 -16.953 1.00 96.56 657 GLU A N 1
ATOM 5336 C CA . GLU A 1 657 ? 1.892 -31.069 -15.971 1.00 96.56 657 GLU A CA 1
ATOM 5337 C C . GLU A 1 657 ? 1.317 -30.877 -14.569 1.00 96.56 657 GLU A C 1
ATOM 5339 O O . GLU A 1 657 ? 1.195 -31.849 -13.819 1.00 96.56 657 GLU A O 1
ATOM 5344 N N . LYS A 1 658 ? 1.042 -29.629 -14.165 1.00 96.81 658 LYS A N 1
ATOM 5345 C CA . LYS A 1 658 ? 0.657 -29.319 -12.781 1.00 96.81 658 LYS A CA 1
ATOM 5346 C C . LYS A 1 658 ? -0.845 -29.200 -12.588 1.00 96.81 658 LYS A C 1
ATOM 5348 O O . LYS A 1 658 ? -1.309 -29.545 -11.505 1.00 96.81 658 LYS A O 1
ATOM 5353 N N . SER A 1 659 ? -1.587 -28.706 -13.578 1.00 97.56 659 SER A N 1
ATOM 5354 C CA . SER A 1 659 ? -3.005 -28.370 -13.395 1.00 97.56 659 SER A CA 1
ATOM 5355 C C . SER A 1 659 ? -3.843 -29.603 -13.063 1.00 97.56 659 SER A C 1
ATOM 5357 O O . SER A 1 659 ? -3.790 -30.603 -13.774 1.00 97.56 659 SER A O 1
ATOM 5359 N N . THR A 1 660 ? -4.658 -29.517 -12.011 1.00 97.75 660 THR A N 1
ATOM 5360 C CA . THR A 1 660 ? -5.666 -30.543 -11.685 1.00 97.75 660 THR A CA 1
ATOM 5361 C C . THR A 1 660 ? -7.011 -30.301 -12.366 1.00 97.75 660 THR A C 1
ATOM 5363 O O . THR A 1 660 ? -7.817 -31.225 -12.478 1.00 97.75 660 THR A O 1
ATOM 5366 N N . TYR A 1 661 ? -7.254 -29.080 -12.845 1.00 97.81 661 TYR A N 1
ATOM 5367 C CA . TYR A 1 661 ? -8.439 -28.734 -13.617 1.00 97.81 661 TYR A CA 1
ATOM 5368 C C . TYR A 1 661 ? -8.237 -29.032 -15.103 1.00 97.81 661 TYR A C 1
ATOM 5370 O O . TYR A 1 661 ? -7.305 -28.516 -15.713 1.00 97.81 661 TYR A O 1
ATOM 5378 N N . ASP A 1 662 ? -9.145 -29.796 -15.713 1.00 95.62 662 ASP A N 1
ATOM 5379 C CA . ASP A 1 662 ? -8.966 -30.267 -17.094 1.00 95.62 662 ASP A CA 1
ATOM 5380 C C . ASP A 1 662 ? -9.658 -29.408 -18.164 1.00 95.62 662 ASP A C 1
ATOM 5382 O O . ASP A 1 662 ? -9.253 -29.437 -19.332 1.00 95.62 662 ASP A O 1
ATOM 5386 N N . ASN A 1 663 ? -10.705 -28.653 -17.807 1.00 97.94 663 ASN A N 1
ATOM 5387 C CA . ASN A 1 663 ? -11.543 -27.953 -18.786 1.00 97.94 663 ASN A CA 1
ATOM 5388 C C . ASN A 1 663 ? -11.019 -26.548 -19.125 1.00 97.94 663 ASN A C 1
ATOM 5390 O O . ASN A 1 663 ? -11.651 -25.535 -18.818 1.00 97.94 663 ASN A O 1
ATOM 5394 N N . PHE A 1 664 ? -9.855 -26.488 -19.763 1.00 98.56 664 PHE A N 1
ATOM 5395 C CA . PHE A 1 664 ? -9.248 -25.248 -20.244 1.00 98.56 664 PHE A CA 1
ATOM 5396 C C . PHE A 1 664 ? -8.834 -25.345 -21.719 1.00 98.56 664 PHE A C 1
ATOM 5398 O O . PHE A 1 664 ? -8.719 -26.433 -22.282 1.00 98.56 664 PHE A O 1
ATOM 5405 N N . GLU A 1 665 ? -8.592 -24.196 -22.342 1.00 98.62 665 GLU A N 1
ATOM 5406 C CA . GLU A 1 665 ? -7.900 -24.068 -23.628 1.00 98.62 665 GLU A CA 1
ATOM 5407 C C . GLU A 1 665 ? -6.752 -23.059 -23.492 1.00 98.62 665 GLU A C 1
ATOM 5409 O O . GLU A 1 665 ? -6.860 -22.098 -22.730 1.00 98.62 665 GLU A O 1
ATOM 5414 N N . ILE A 1 666 ? -5.657 -23.274 -24.222 1.00 98.81 666 ILE A N 1
ATOM 5415 C CA . ILE A 1 666 ? -4.509 -22.360 -24.268 1.00 98.81 666 ILE A CA 1
ATOM 5416 C C . ILE A 1 666 ? -4.482 -21.693 -25.639 1.00 98.81 666 ILE A C 1
ATOM 5418 O O . ILE A 1 666 ? -4.413 -22.369 -26.665 1.00 98.81 666 ILE A O 1
ATOM 5422 N N . ILE A 1 667 ? -4.510 -20.364 -25.645 1.00 98.81 667 ILE A N 1
ATOM 5423 C CA . ILE A 1 667 ? -4.487 -19.520 -26.838 1.00 98.81 667 ILE A CA 1
ATOM 5424 C C . ILE A 1 667 ? -3.227 -18.660 -26.771 1.00 98.81 667 ILE A C 1
ATOM 5426 O O . ILE A 1 667 ? -3.185 -17.628 -26.096 1.00 98.81 667 ILE A O 1
ATOM 5430 N N . GLY A 1 668 ? -2.185 -19.092 -27.476 1.00 98.50 668 GLY A N 1
ATOM 5431 C CA . GLY A 1 668 ? -0.941 -18.342 -27.586 1.00 98.50 668 GLY A CA 1
ATOM 5432 C C . GLY A 1 668 ? -0.972 -17.365 -28.761 1.00 98.50 668 GLY A C 1
ATOM 5433 O O . GLY A 1 668 ? -1.295 -17.759 -29.882 1.00 98.50 668 GLY A O 1
ATOM 5434 N N . ILE A 1 669 ? -0.599 -16.104 -28.532 1.00 98.50 669 ILE A N 1
ATOM 5435 C CA . ILE A 1 669 ? -0.487 -15.086 -29.584 1.00 98.50 669 ILE A CA 1
ATOM 5436 C C . ILE A 1 669 ? 0.970 -14.672 -29.768 1.00 98.50 669 ILE A C 1
ATOM 5438 O O . ILE A 1 669 ? 1.527 -13.940 -28.951 1.00 98.50 669 ILE A O 1
ATOM 5442 N N . SER A 1 670 ? 1.560 -15.097 -30.882 1.00 97.88 670 SER A N 1
ATOM 5443 C CA . SER A 1 670 ? 2.873 -14.634 -31.326 1.00 97.88 670 SER A CA 1
ATOM 5444 C C . SER A 1 670 ? 2.746 -13.225 -31.917 1.00 97.88 670 SER A C 1
ATOM 5446 O O . SER A 1 670 ? 1.997 -13.014 -32.877 1.00 97.88 670 SER A O 1
ATOM 5448 N N . ASN A 1 671 ? 3.458 -12.248 -31.347 1.00 96.75 671 ASN A N 1
ATOM 5449 C CA . ASN A 1 671 ? 3.527 -10.875 -31.856 1.00 96.75 671 ASN A CA 1
ATOM 5450 C C . ASN A 1 671 ? 4.942 -10.554 -32.344 1.00 96.75 671 ASN A C 1
ATOM 5452 O O . ASN A 1 671 ? 5.830 -10.230 -31.558 1.00 96.75 671 ASN A O 1
ATOM 5456 N N . ASN A 1 672 ? 5.131 -10.574 -33.662 1.00 96.06 672 ASN A N 1
ATOM 5457 C CA . ASN A 1 672 ? 6.403 -10.280 -34.319 1.00 96.06 672 ASN A CA 1
ATOM 5458 C C . ASN A 1 672 ? 7.559 -11.193 -33.857 1.00 96.06 672 ASN A C 1
ATOM 5460 O O . ASN A 1 672 ? 8.677 -10.702 -33.699 1.00 96.06 672 ASN A O 1
ATOM 5464 N N . SER A 1 673 ? 7.301 -12.482 -33.598 1.00 95.62 673 SER A N 1
ATOM 5465 C CA . SER A 1 673 ? 8.382 -13.468 -33.419 1.00 95.62 673 SER A CA 1
ATOM 5466 C C . SER A 1 673 ? 9.112 -13.678 -34.743 1.00 95.62 673 SER A C 1
ATOM 5468 O O . SER A 1 673 ? 8.482 -13.708 -35.801 1.00 95.62 673 SER A O 1
ATOM 5470 N N . GLU A 1 674 ? 10.432 -13.821 -34.688 1.00 95.06 674 GLU A N 1
ATOM 5471 C CA . GLU A 1 674 ? 11.284 -13.897 -35.885 1.00 95.06 674 GLU A CA 1
ATOM 5472 C C . GLU A 1 674 ? 12.122 -15.180 -35.933 1.00 95.06 674 GLU A C 1
ATOM 5474 O O . GLU A 1 674 ? 12.569 -15.577 -37.010 1.00 95.06 674 GLU A O 1
ATOM 5479 N N . LYS A 1 675 ? 12.337 -15.842 -34.790 1.00 95.06 675 LYS A N 1
ATOM 5480 C CA . LYS A 1 675 ? 13.194 -17.029 -34.695 1.00 95.06 675 LYS A CA 1
ATOM 5481 C C . LYS A 1 675 ? 12.475 -18.288 -35.179 1.00 95.06 675 LYS A C 1
ATOM 5483 O O . LYS A 1 675 ? 11.358 -18.564 -34.743 1.00 95.06 675 LYS A O 1
ATOM 5488 N N . GLU A 1 676 ? 13.132 -19.088 -36.023 1.00 96.38 676 GLU A N 1
ATOM 5489 C CA . GLU A 1 676 ? 12.592 -20.377 -36.492 1.00 96.38 676 GLU A CA 1
ATOM 5490 C C . GLU A 1 676 ? 12.304 -21.326 -35.321 1.00 96.38 676 GLU A C 1
ATOM 5492 O O . GLU A 1 676 ? 11.262 -21.984 -35.312 1.00 96.38 676 GLU A O 1
ATOM 5497 N N . GLU A 1 677 ? 13.153 -21.312 -34.287 1.00 96.81 677 GLU A N 1
ATOM 5498 C CA . GLU A 1 677 ? 12.977 -22.126 -33.083 1.00 96.81 677 GLU A CA 1
ATOM 5499 C C . GLU A 1 677 ? 11.648 -21.830 -32.370 1.00 96.81 677 GLU A C 1
ATOM 5501 O O . GLU A 1 677 ? 11.020 -22.741 -31.836 1.00 96.81 677 GLU A O 1
ATOM 5506 N N . THR A 1 678 ? 11.172 -20.580 -32.407 1.00 96.00 678 THR A N 1
ATOM 5507 C CA . THR A 1 678 ? 9.876 -20.187 -31.833 1.00 96.00 678 THR A CA 1
ATOM 5508 C C . THR A 1 678 ? 8.717 -20.874 -32.552 1.00 96.00 678 THR A C 1
ATOM 5510 O O . THR A 1 678 ? 7.812 -21.412 -31.915 1.00 96.00 678 THR A O 1
ATOM 5513 N N . PHE A 1 679 ? 8.739 -20.889 -33.886 1.00 97.75 679 PHE A N 1
ATOM 5514 C CA . PHE A 1 679 ? 7.670 -21.489 -34.686 1.00 97.75 679 PHE A CA 1
ATOM 5515 C C . PHE A 1 679 ? 7.681 -23.016 -34.621 1.00 97.75 679 PHE A C 1
ATOM 5517 O O . PHE A 1 679 ? 6.620 -23.644 -34.662 1.00 97.75 679 PHE A O 1
ATOM 5524 N N . ASP A 1 680 ? 8.860 -23.623 -34.524 1.00 97.81 680 ASP A N 1
ATOM 5525 C CA . ASP A 1 680 ? 8.975 -25.065 -34.323 1.00 97.81 680 ASP A CA 1
ATOM 5526 C C . ASP A 1 680 ? 8.480 -25.477 -32.937 1.00 97.81 680 ASP A C 1
ATOM 5528 O O . ASP A 1 680 ? 7.754 -26.468 -32.820 1.00 97.81 680 ASP A O 1
ATOM 5532 N N . GLU A 1 681 ? 8.745 -24.661 -31.918 1.00 97.75 681 GLU A N 1
ATOM 5533 C CA . GLU A 1 681 ? 8.220 -24.882 -30.577 1.00 97.75 681 GLU A CA 1
ATOM 5534 C C . GLU A 1 681 ? 6.691 -24.737 -30.518 1.00 97.75 681 GLU A C 1
ATOM 5536 O O . GLU A 1 681 ? 6.009 -25.600 -29.966 1.00 97.75 681 GLU A O 1
ATOM 5541 N N . MET A 1 682 ? 6.110 -23.738 -31.194 1.00 98.06 682 MET A N 1
ATOM 5542 C CA . MET A 1 682 ? 4.649 -23.612 -31.332 1.00 98.06 682 MET A CA 1
ATOM 5543 C C . MET A 1 682 ? 4.014 -24.879 -31.932 1.00 98.06 682 MET A C 1
ATOM 5545 O O . MET A 1 682 ? 2.989 -25.362 -31.439 1.00 98.06 682 MET A O 1
ATOM 5549 N N . LYS A 1 683 ? 4.615 -25.448 -32.989 1.00 97.94 683 LYS A N 1
ATOM 5550 C CA . LYS A 1 683 ? 4.135 -26.702 -33.601 1.00 97.94 683 LYS A CA 1
ATOM 5551 C C . LYS A 1 683 ? 4.270 -27.875 -32.633 1.00 97.94 683 LYS A C 1
ATOM 5553 O O . LYS A 1 683 ? 3.340 -28.676 -32.534 1.00 97.94 683 LYS A O 1
ATOM 5558 N N . ARG A 1 684 ? 5.403 -27.973 -31.926 1.00 97.88 684 ARG A N 1
ATOM 5559 C CA . ARG A 1 684 ? 5.657 -29.028 -30.938 1.00 97.88 684 ARG A CA 1
ATOM 5560 C C . ARG A 1 684 ? 4.606 -28.990 -29.835 1.00 97.88 684 ARG A C 1
ATOM 5562 O O . ARG A 1 684 ? 3.918 -29.988 -29.648 1.00 97.88 684 ARG A O 1
ATOM 5569 N N . LEU A 1 685 ? 4.413 -27.843 -29.187 1.00 97.69 685 LEU A N 1
ATOM 5570 C CA . LEU A 1 685 ? 3.440 -27.662 -28.106 1.00 97.69 685 LEU A CA 1
ATOM 5571 C C . LEU A 1 685 ? 2.001 -27.937 -28.570 1.00 97.69 685 LEU A C 1
ATOM 5573 O O . LEU A 1 685 ? 1.273 -28.653 -27.890 1.00 97.69 685 LEU A O 1
ATOM 5577 N N . THR A 1 686 ? 1.614 -27.481 -29.768 1.00 97.25 686 THR A N 1
ATOM 5578 C CA . THR A 1 686 ? 0.296 -27.807 -30.361 1.00 97.25 686 THR A CA 1
ATOM 5579 C C . THR A 1 686 ? 0.099 -29.317 -30.540 1.00 97.25 686 THR A C 1
ATOM 5581 O O . THR A 1 686 ? -1.014 -29.823 -30.436 1.00 97.25 686 THR A O 1
ATOM 5584 N N . SER A 1 687 ? 1.173 -30.060 -30.828 1.00 97.12 687 SER A N 1
ATOM 5585 C CA . SER A 1 687 ?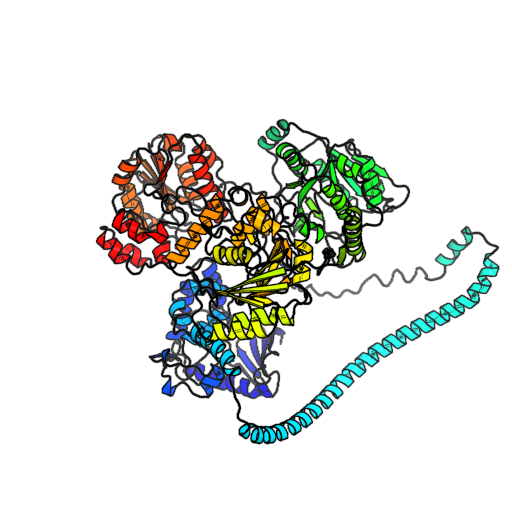 1.104 -31.514 -31.006 1.00 97.12 687 SER A CA 1
ATOM 5586 C C . SER A 1 687 ? 1.025 -32.302 -29.693 1.00 97.12 687 SER A C 1
ATOM 5588 O O . SER A 1 687 ? 0.630 -33.467 -29.729 1.00 97.12 687 SER A O 1
ATOM 5590 N N . LEU A 1 688 ? 1.380 -31.688 -28.555 1.00 95.69 688 LEU A N 1
ATOM 5591 C CA . LEU A 1 688 ? 1.325 -32.332 -27.238 1.00 95.69 688 LEU A CA 1
ATOM 5592 C C . LEU A 1 688 ? -0.109 -32.472 -26.722 1.00 95.69 688 LEU A C 1
ATOM 5594 O O . LEU A 1 688 ? -0.444 -33.497 -26.133 1.00 95.69 688 LEU A O 1
ATOM 5598 N N . ASP A 1 689 ? -0.949 -31.457 -26.939 1.00 96.75 689 ASP A N 1
ATOM 5599 C CA . ASP A 1 689 ? -2.307 -31.416 -26.402 1.00 96.75 689 ASP A CA 1
ATOM 5600 C C . ASP A 1 689 ? -3.261 -30.649 -27.332 1.00 96.75 689 ASP A C 1
ATOM 5602 O O . ASP A 1 689 ? -2.992 -29.522 -27.746 1.00 96.75 689 ASP A O 1
ATOM 5606 N N . GLY A 1 690 ? -4.419 -31.247 -27.633 1.00 95.38 690 GLY A N 1
ATOM 5607 C CA . GLY A 1 690 ? -5.429 -30.659 -28.521 1.00 95.38 690 GLY A CA 1
ATOM 5608 C C . GLY A 1 690 ? -6.117 -29.401 -27.974 1.00 95.38 690 GLY A C 1
ATOM 5609 O O . GLY A 1 690 ? -6.849 -28.744 -28.716 1.00 95.38 690 GLY A O 1
ATOM 5610 N N . ARG A 1 691 ? -5.897 -29.061 -26.698 1.00 97.50 691 ARG A N 1
ATOM 5611 C CA . ARG A 1 691 ? -6.361 -27.822 -26.055 1.00 97.50 691 ARG A CA 1
ATOM 5612 C C . ARG A 1 691 ? -5.509 -26.601 -26.417 1.00 97.50 691 ARG A C 1
ATOM 5614 O O . ARG A 1 691 ? -5.905 -25.488 -26.076 1.00 97.50 691 ARG A O 1
ATOM 5621 N N . ILE A 1 692 ? -4.362 -26.784 -27.075 1.00 98.38 692 ILE A N 1
ATOM 5622 C CA . ILE A 1 692 ? -3.399 -25.714 -27.368 1.00 98.38 692 ILE A CA 1
ATOM 5623 C C . ILE A 1 692 ? -3.568 -25.217 -28.802 1.00 98.38 692 ILE A C 1
ATOM 5625 O O . ILE A 1 692 ? -3.551 -25.999 -29.752 1.00 98.38 692 ILE A O 1
ATOM 5629 N N . GLN A 1 693 ? -3.690 -23.900 -28.966 1.00 98.06 693 GLN A N 1
ATOM 5630 C CA . GLN A 1 693 ? -3.709 -23.239 -30.268 1.00 98.06 693 GLN A CA 1
ATOM 5631 C C . GLN A 1 693 ? -2.814 -22.002 -30.256 1.00 98.06 693 GLN A C 1
ATOM 5633 O O . GLN A 1 693 ? -2.897 -21.164 -29.359 1.00 98.06 693 GLN A O 1
ATOM 5638 N N . PHE A 1 694 ? -1.977 -21.874 -31.284 1.00 98.56 694 PHE A N 1
ATOM 5639 C CA . PHE A 1 694 ? -1.155 -20.691 -31.505 1.00 98.56 694 PHE A CA 1
ATOM 5640 C C . PHE A 1 694 ? -1.618 -19.918 -32.734 1.00 98.56 694 PHE A C 1
ATOM 5642 O O . PHE A 1 694 ? -1.909 -20.496 -33.782 1.00 98.56 694 PHE A O 1
ATOM 5649 N N . HIS A 1 695 ? -1.626 -18.595 -32.609 1.00 98.31 695 HIS A N 1
ATOM 5650 C CA . HIS A 1 695 ? -1.963 -17.667 -33.678 1.00 98.31 695 HIS A CA 1
ATOM 5651 C C . HIS A 1 695 ? -0.928 -16.548 -33.757 1.00 98.31 695 HIS A C 1
ATOM 5653 O O . HIS A 1 695 ? -0.266 -16.216 -32.776 1.00 98.31 695 HIS A O 1
ATOM 5659 N N . GLU A 1 696 ? -0.812 -15.935 -34.928 1.00 97.75 696 GLU A N 1
ATOM 5660 C CA . GLU A 1 696 ? 0.022 -14.754 -35.127 1.00 97.75 696 GLU A CA 1
ATOM 5661 C C . GLU A 1 696 ? -0.832 -13.485 -35.156 1.00 97.75 696 GLU A C 1
ATOM 5663 O O . GLU A 1 696 ? -1.929 -13.460 -35.726 1.00 97.75 696 GLU A O 1
ATOM 5668 N N . TYR A 1 697 ? -0.308 -12.411 -34.570 1.00 97.56 697 TYR A N 1
ATOM 5669 C CA . TYR A 1 697 ? -0.882 -11.075 -34.668 1.00 97.56 697 TYR A CA 1
ATOM 5670 C C . TYR A 1 697 ? 0.235 -10.033 -34.732 1.00 97.56 697 TYR A C 1
ATOM 5672 O O . TYR A 1 697 ? 0.640 -9.462 -33.724 1.00 97.56 697 TYR A O 1
ATOM 5680 N N . ASN A 1 698 ? 0.762 -9.805 -35.934 1.00 95.88 698 ASN A N 1
ATOM 5681 C CA . ASN A 1 698 ? 1.986 -9.034 -36.167 1.00 95.88 698 ASN A CA 1
ATOM 5682 C C . ASN A 1 698 ? 1.684 -7.537 -36.382 1.00 95.88 698 ASN A C 1
ATOM 5684 O O . ASN A 1 698 ? 1.651 -7.036 -37.505 1.00 95.88 698 ASN A O 1
ATOM 5688 N N . VAL A 1 699 ? 1.412 -6.834 -35.278 1.00 93.44 699 VAL A N 1
ATOM 5689 C CA . VAL A 1 699 ? 1.198 -5.373 -35.195 1.00 93.44 699 VAL A CA 1
ATOM 5690 C C . VAL A 1 699 ? 2.266 -4.726 -34.300 1.00 93.44 699 VAL A C 1
ATOM 5692 O O . VAL A 1 699 ? 2.897 -5.455 -33.528 1.00 93.44 699 VAL A O 1
ATOM 5695 N N . PRO A 1 700 ? 2.485 -3.391 -34.337 1.00 93.31 700 PRO A N 1
ATOM 5696 C CA . PRO A 1 700 ? 3.328 -2.723 -33.344 1.00 93.31 700 PRO A CA 1
ATOM 5697 C C . PRO A 1 700 ? 2.924 -3.124 -31.923 1.00 93.31 700 PRO A C 1
ATOM 5699 O O . PRO A 1 700 ? 1.732 -3.207 -31.629 1.00 93.31 700 PRO A O 1
ATOM 5702 N N . PHE A 1 701 ? 3.910 -3.398 -31.066 1.00 91.50 701 PHE A N 1
ATOM 5703 C CA . PHE A 1 701 ? 3.653 -3.993 -29.757 1.00 91.50 701 PHE A CA 1
ATOM 5704 C C . PHE A 1 701 ? 2.675 -3.146 -28.932 1.00 91.50 701 PHE A C 1
ATOM 5706 O O . PHE A 1 701 ? 2.949 -1.993 -28.596 1.00 91.50 701 PHE A O 1
ATOM 5713 N N . ASN A 1 702 ? 1.537 -3.756 -28.613 1.00 94.06 702 ASN A N 1
ATOM 5714 C CA . ASN A 1 702 ? 0.478 -3.199 -27.789 1.00 94.06 702 ASN A CA 1
ATOM 5715 C C . ASN A 1 702 ? -0.169 -4.364 -27.033 1.00 94.06 702 ASN A C 1
ATOM 5717 O O . ASN A 1 702 ? -0.954 -5.124 -27.601 1.00 94.06 702 ASN A O 1
ATOM 5721 N N . TYR A 1 703 ? 0.207 -4.526 -25.766 1.00 94.81 703 TYR A N 1
ATOM 5722 C CA . TYR A 1 703 ? -0.218 -5.639 -24.917 1.00 94.81 703 TYR A CA 1
ATOM 5723 C C . TYR A 1 703 ? -1.745 -5.704 -24.803 1.00 94.81 703 TYR A C 1
ATOM 5725 O O . TYR A 1 703 ? -2.349 -6.756 -25.008 1.00 94.81 703 TYR A O 1
ATOM 5733 N N . SER A 1 704 ? -2.375 -4.553 -24.570 1.00 97.25 704 SER A N 1
ATOM 5734 C CA . SER A 1 704 ? -3.830 -4.408 -24.488 1.00 97.25 704 SER A CA 1
ATOM 5735 C C . SER A 1 704 ? -4.525 -4.849 -25.778 1.00 97.25 704 SER A C 1
ATOM 5737 O O . SER A 1 704 ? -5.483 -5.619 -25.743 1.00 97.25 704 SER A O 1
ATOM 5739 N N . GLN A 1 705 ? -4.018 -4.415 -26.936 1.00 97.88 705 GLN A N 1
ATOM 5740 C CA . GLN A 1 705 ? -4.581 -4.776 -28.238 1.00 97.88 705 GLN A CA 1
ATOM 5741 C C . GLN A 1 705 ? -4.443 -6.274 -28.533 1.00 97.88 705 GLN A C 1
ATOM 5743 O O . GLN A 1 705 ? -5.388 -6.880 -29.035 1.00 97.88 705 GLN A O 1
ATOM 5748 N N . ILE A 1 706 ? -3.286 -6.867 -28.223 1.00 98.19 706 ILE A N 1
ATOM 5749 C CA . ILE A 1 706 ? -3.018 -8.294 -28.443 1.00 98.19 706 ILE A CA 1
ATOM 5750 C C . ILE A 1 706 ? -3.980 -9.148 -27.607 1.00 98.19 706 ILE A C 1
ATOM 5752 O O . ILE A 1 706 ? -4.619 -10.054 -28.144 1.00 98.19 706 ILE A O 1
ATOM 5756 N N . ASN A 1 707 ? -4.138 -8.827 -26.321 1.00 98.44 707 ASN A N 1
ATOM 5757 C CA . ASN A 1 707 ? -5.051 -9.548 -25.435 1.00 98.44 707 ASN A CA 1
ATOM 5758 C C . ASN A 1 707 ? -6.519 -9.385 -25.850 1.00 98.44 707 ASN A C 1
ATOM 5760 O O . ASN A 1 707 ? -7.237 -10.380 -25.947 1.00 98.44 707 ASN A O 1
ATOM 5764 N N . ASN A 1 708 ? -6.957 -8.163 -26.178 1.00 98.56 708 ASN A N 1
ATOM 5765 C CA . ASN A 1 708 ? -8.312 -7.926 -26.689 1.00 98.56 708 ASN A CA 1
ATOM 5766 C C . ASN A 1 708 ? -8.579 -8.731 -27.968 1.00 98.56 708 ASN A C 1
ATOM 5768 O O . ASN A 1 708 ? -9.637 -9.340 -28.112 1.00 98.56 708 ASN A O 1
ATOM 5772 N N . TYR A 1 709 ? -7.618 -8.760 -28.896 1.00 98.56 709 TYR A N 1
ATOM 5773 C CA . TYR A 1 709 ? -7.728 -9.537 -30.129 1.00 98.56 709 TYR A CA 1
ATOM 5774 C C . TYR A 1 709 ? -7.875 -11.036 -29.846 1.00 98.56 709 TYR A C 1
ATOM 5776 O O . TYR A 1 709 ? -8.750 -11.679 -30.430 1.00 98.56 709 TYR A O 1
ATOM 5784 N N . ALA A 1 710 ? -7.073 -11.580 -28.926 1.00 98.56 710 ALA A N 1
ATOM 5785 C CA . ALA A 1 710 ? -7.122 -12.988 -28.546 1.00 98.56 710 ALA A CA 1
ATOM 5786 C C . ALA A 1 710 ? -8.491 -13.388 -27.976 1.00 98.56 710 ALA A C 1
ATOM 5788 O O . ALA A 1 710 ? -9.103 -14.356 -28.435 1.00 98.56 710 ALA A O 1
ATOM 5789 N N . VAL A 1 711 ? -8.994 -12.601 -27.018 1.00 98.62 711 VAL A N 1
ATOM 5790 C CA . VAL A 1 711 ? -10.284 -12.846 -26.358 1.00 98.62 711 VAL A CA 1
ATOM 5791 C C . VAL A 1 711 ? -11.441 -12.740 -27.351 1.00 98.62 711 VAL A C 1
ATOM 5793 O O . VAL A 1 711 ? -12.298 -13.620 -27.402 1.00 98.62 711 VAL A O 1
ATOM 5796 N N . ASN A 1 712 ? -11.448 -11.701 -28.187 1.00 98.12 712 ASN A N 1
ATOM 5797 C CA . ASN A 1 712 ? -12.546 -11.456 -29.121 1.00 98.12 712 ASN A CA 1
ATOM 5798 C C . ASN A 1 712 ? -12.587 -12.453 -30.285 1.00 98.12 712 ASN A C 1
ATOM 5800 O O . ASN A 1 712 ? -13.665 -12.730 -30.811 1.00 98.12 712 ASN A O 1
ATOM 5804 N N . THR A 1 713 ? -11.433 -12.980 -30.699 1.00 98.38 713 THR A N 1
ATOM 5805 C CA . THR A 1 713 ? -11.332 -13.806 -31.913 1.00 98.38 713 THR A CA 1
ATOM 5806 C C . THR A 1 713 ? -11.373 -15.300 -31.612 1.00 98.38 713 THR A C 1
ATOM 5808 O O . THR A 1 713 ? -12.000 -16.051 -32.359 1.00 98.38 713 THR A O 1
ATOM 5811 N N . TYR A 1 714 ? -10.707 -15.740 -30.540 1.00 98.38 714 TYR A N 1
ATOM 5812 C CA . TYR A 1 714 ? -10.413 -17.161 -30.331 1.00 98.38 714 TYR A CA 1
ATOM 5813 C C . TYR A 1 714 ? -10.988 -17.734 -29.036 1.00 98.38 714 TYR A C 1
ATOM 5815 O O . TYR A 1 714 ? -11.364 -18.906 -29.029 1.00 98.38 714 TYR A O 1
ATOM 5823 N N . ALA A 1 715 ? -11.083 -16.941 -27.963 1.00 98.25 715 ALA A N 1
ATOM 5824 C CA . ALA A 1 715 ? -11.532 -17.440 -26.665 1.00 98.25 715 ALA A CA 1
ATOM 5825 C C . ALA A 1 715 ? -12.990 -17.916 -26.700 1.00 98.25 715 ALA A C 1
ATOM 5827 O O . ALA A 1 715 ? -13.884 -17.216 -27.188 1.00 98.25 715 ALA A O 1
ATOM 5828 N N . LYS A 1 716 ? -13.245 -19.099 -26.137 1.00 98.06 716 LYS A N 1
ATOM 5829 C CA . LYS A 1 716 ? -14.577 -19.716 -26.008 1.00 98.06 716 LYS A CA 1
ATOM 5830 C C . LYS A 1 716 ? -15.011 -19.877 -24.555 1.00 98.06 716 LYS A C 1
ATOM 5832 O O . LYS A 1 716 ? -16.177 -20.170 -24.303 1.00 98.06 716 LYS A O 1
ATOM 5837 N N . GLY A 1 717 ? -14.087 -19.699 -23.619 1.00 97.69 717 GLY A N 1
ATOM 5838 C CA . GLY A 1 717 ? -14.298 -19.850 -22.193 1.00 97.69 717 GLY A CA 1
ATOM 5839 C C . GLY A 1 717 ? -15.268 -18.830 -21.613 1.00 97.69 717 GLY A C 1
ATOM 5840 O O . GLY A 1 717 ? -15.354 -17.681 -22.054 1.00 97.69 717 GLY A O 1
ATOM 5841 N N . GLU A 1 718 ? -15.986 -19.262 -20.580 1.00 97.94 718 GLU A N 1
ATOM 5842 C CA . GLU A 1 718 ? -16.771 -18.373 -19.714 1.00 97.94 718 GLU A CA 1
ATOM 5843 C C . GLU A 1 718 ? -15.852 -17.558 -18.789 1.00 97.94 718 GLU A C 1
ATOM 5845 O O . GLU A 1 718 ? -16.227 -16.490 -18.298 1.00 97.94 718 GLU A O 1
ATOM 5850 N N . GLN A 1 719 ? -14.639 -18.068 -18.571 1.00 98.44 719 GLN A N 1
ATOM 5851 C CA . GLN A 1 719 ? -13.585 -17.477 -17.761 1.00 98.44 719 GLN A CA 1
ATOM 5852 C C . GLN A 1 719 ? -12.392 -17.167 -18.659 1.00 98.44 719 GLN A C 1
ATOM 5854 O O . GLN A 1 719 ? -11.974 -18.012 -19.453 1.00 98.44 719 GLN A O 1
ATOM 5859 N N . ILE A 1 720 ? -11.849 -15.963 -18.522 1.00 98.81 720 ILE A N 1
ATOM 5860 C CA . ILE A 1 720 ? -10.650 -15.516 -19.226 1.00 98.81 720 ILE A CA 1
ATOM 5861 C C . ILE A 1 720 ? -9.515 -15.452 -18.215 1.00 98.81 720 ILE A C 1
ATOM 5863 O O . ILE A 1 720 ? -9.688 -14.885 -17.136 1.00 98.81 720 ILE A O 1
ATOM 5867 N N . LEU A 1 721 ? -8.371 -16.029 -18.571 1.00 98.81 721 LEU A N 1
ATOM 5868 C CA . LEU A 1 721 ? -7.153 -15.989 -17.776 1.00 98.81 721 LEU A CA 1
ATOM 5869 C C . LEU A 1 721 ? -6.029 -15.384 -18.616 1.00 98.81 721 LEU A C 1
ATOM 5871 O O . LEU A 1 721 ? -5.600 -15.987 -19.595 1.00 98.81 721 LEU A O 1
ATOM 5875 N N . PHE A 1 722 ? -5.558 -14.198 -18.246 1.00 98.81 722 PHE A N 1
ATOM 5876 C CA . PHE A 1 722 ? -4.371 -13.586 -18.843 1.00 98.81 722 PHE A CA 1
ATOM 5877 C C . PHE A 1 722 ? -3.124 -14.100 -18.136 1.00 98.81 722 PHE A C 1
ATOM 5879 O O . PHE A 1 722 ? -3.066 -14.082 -16.903 1.00 98.81 722 PHE A O 1
ATOM 5886 N N . LEU A 1 723 ? -2.154 -14.571 -18.917 1.00 98.31 723 LEU A N 1
ATOM 5887 C CA . LEU A 1 723 ? -0.931 -15.171 -18.406 1.00 98.31 723 LEU A CA 1
ATOM 5888 C C . LEU A 1 723 ? 0.262 -14.732 -19.254 1.00 98.31 723 LEU A C 1
ATOM 5890 O O . LEU A 1 723 ? 0.245 -14.865 -20.478 1.00 98.31 723 LEU A O 1
ATOM 5894 N N . ASN A 1 724 ? 1.315 -14.228 -18.617 1.00 96.00 724 ASN A N 1
ATOM 5895 C CA . ASN A 1 724 ? 2.550 -13.942 -19.340 1.00 96.00 724 ASN A CA 1
ATOM 5896 C C . ASN A 1 724 ? 3.283 -15.240 -19.713 1.00 96.00 724 ASN A C 1
ATOM 5898 O O . ASN A 1 724 ? 3.218 -16.242 -19.002 1.00 96.00 724 ASN A O 1
ATOM 5902 N N . ASN A 1 725 ? 4.031 -15.207 -20.817 1.00 94.75 725 ASN A N 1
ATOM 5903 C CA . ASN A 1 725 ? 4.737 -16.373 -21.354 1.00 94.75 725 ASN A CA 1
ATOM 5904 C C . ASN A 1 725 ? 5.962 -16.817 -20.537 1.00 94.75 725 ASN A C 1
ATOM 5906 O O . ASN A 1 725 ? 6.593 -17.807 -20.886 1.00 94.75 725 ASN A O 1
ATOM 5910 N N . ASP A 1 726 ? 6.325 -16.066 -19.501 1.00 92.94 726 ASP A N 1
ATOM 5911 C CA . ASP A 1 726 ? 7.442 -16.298 -18.585 1.00 92.94 726 ASP A CA 1
ATOM 5912 C C . ASP A 1 726 ? 6.964 -16.651 -17.162 1.00 92.94 726 ASP A C 1
ATOM 5914 O O . ASP A 1 726 ? 7.710 -16.506 -16.187 1.00 92.94 726 ASP A O 1
ATOM 5918 N N . ILE A 1 727 ? 5.719 -17.127 -17.045 1.00 96.81 727 ILE A N 1
ATOM 5919 C CA . ILE A 1 727 ? 5.155 -17.697 -15.821 1.00 96.81 727 ILE A CA 1
ATOM 5920 C C . ILE A 1 727 ? 5.381 -19.205 -15.780 1.00 96.81 727 ILE A C 1
ATOM 5922 O O . ILE A 1 727 ? 5.077 -19.909 -16.736 1.00 96.81 727 ILE A O 1
ATOM 5926 N N . GLU A 1 728 ? 5.829 -19.704 -14.633 1.00 97.62 728 GLU A N 1
ATOM 5927 C CA . GLU A 1 728 ? 5.934 -21.127 -14.316 1.00 97.62 728 GLU A CA 1
ATOM 5928 C C . GLU A 1 728 ? 4.970 -21.475 -13.175 1.00 97.62 728 GLU A C 1
ATOM 5930 O O . GLU A 1 728 ? 5.100 -20.979 -12.049 1.00 97.62 728 GLU A O 1
ATOM 5935 N N . ILE A 1 729 ? 3.993 -22.337 -13.460 1.00 98.06 729 ILE A N 1
ATOM 5936 C CA . ILE A 1 729 ? 2.999 -22.774 -12.477 1.00 98.06 729 ILE A CA 1
ATOM 5937 C C . ILE A 1 729 ? 3.629 -23.772 -11.504 1.00 98.06 729 ILE A C 1
ATOM 5939 O O . ILE A 1 729 ? 4.199 -24.783 -11.913 1.00 98.06 729 ILE A O 1
ATOM 5943 N N . ILE A 1 730 ? 3.469 -23.525 -10.200 1.00 96.88 730 ILE A N 1
ATOM 5944 C CA . ILE A 1 730 ? 3.954 -24.435 -9.144 1.00 96.88 730 ILE A CA 1
ATOM 5945 C C . ILE A 1 730 ? 2.838 -25.012 -8.272 1.00 96.88 730 ILE A C 1
ATOM 5947 O O . ILE A 1 730 ? 3.063 -25.989 -7.558 1.00 96.88 730 ILE A O 1
ATOM 5951 N N . THR A 1 731 ? 1.635 -24.439 -8.336 1.00 96.62 731 THR A N 1
ATOM 5952 C CA . THR A 1 731 ? 0.481 -24.899 -7.557 1.00 96.62 731 THR A CA 1
ATOM 5953 C C . THR A 1 731 ? -0.431 -25.774 -8.416 1.00 96.62 731 THR A C 1
ATOM 5955 O O . THR A 1 731 ? -0.933 -25.280 -9.420 1.00 96.62 731 THR A O 1
ATOM 5958 N N . PRO A 1 732 ? -0.713 -27.035 -8.039 1.00 98.00 732 PRO A N 1
ATOM 5959 C CA . PRO A 1 732 ? -1.555 -27.903 -8.864 1.00 98.00 732 PRO A CA 1
ATOM 5960 C C . PRO A 1 732 ? -3.003 -27.422 -9.041 1.00 98.00 732 PRO A C 1
ATOM 5962 O O . PRO A 1 732 ? -3.527 -27.424 -10.150 1.00 98.00 732 PRO A O 1
ATOM 5965 N N . THR A 1 733 ? -3.627 -26.939 -7.964 1.00 97.50 733 THR A N 1
ATOM 5966 C CA . THR A 1 733 ? -5.038 -26.505 -7.930 1.00 97.50 733 THR A CA 1
ATOM 5967 C C . THR A 1 733 ? -5.234 -25.031 -8.298 1.00 97.50 733 THR A C 1
ATOM 5969 O O . THR A 1 733 ? -6.222 -24.414 -7.910 1.00 97.50 733 THR A O 1
ATOM 5972 N N . TRP A 1 734 ? -4.266 -24.410 -8.974 1.00 97.94 734 TRP A N 1
ATOM 5973 C CA . TRP A 1 734 ? -4.236 -22.959 -9.188 1.00 97.94 734 TRP A CA 1
ATOM 5974 C C . TRP A 1 734 ? -5.465 -22.418 -9.938 1.00 97.94 734 TRP A C 1
ATOM 5976 O O . TRP A 1 734 ? -5.983 -21.362 -9.573 1.00 97.94 734 TRP A O 1
ATOM 5986 N N . ILE A 1 735 ? -5.975 -23.154 -10.936 1.00 98.50 735 ILE A N 1
ATOM 5987 C CA . ILE A 1 735 ? -7.180 -22.768 -11.686 1.00 98.50 735 ILE A CA 1
ATOM 5988 C C . ILE A 1 735 ? -8.397 -22.822 -10.765 1.00 98.50 735 ILE A C 1
ATOM 5990 O O . ILE A 1 735 ? -9.181 -21.877 -10.741 1.00 98.50 735 ILE A O 1
ATOM 5994 N N . GLU A 1 736 ? -8.548 -23.890 -9.983 1.00 98.19 736 GLU A N 1
ATOM 5995 C CA . GLU A 1 736 ? -9.628 -24.041 -9.012 1.00 98.19 736 GLU A CA 1
ATOM 5996 C C . GLU A 1 736 ? -9.602 -22.923 -7.965 1.00 98.19 736 GLU A C 1
ATOM 5998 O O . GLU A 1 736 ? -10.637 -22.313 -7.700 1.00 98.19 736 GLU A O 1
ATOM 6003 N N . GLU A 1 737 ? -8.420 -22.597 -7.430 1.00 97.44 737 GLU A N 1
ATOM 6004 C CA . GLU A 1 737 ? -8.234 -21.503 -6.470 1.00 97.44 737 GLU A CA 1
ATOM 6005 C C . GLU A 1 737 ? -8.709 -20.163 -7.034 1.00 97.44 737 GLU A C 1
ATOM 6007 O O . GLU A 1 737 ? -9.370 -19.403 -6.329 1.00 97.44 737 GLU A O 1
ATOM 6012 N N . MET A 1 738 ? -8.442 -19.875 -8.309 1.00 98.38 738 MET A N 1
ATOM 6013 C CA . MET A 1 738 ? -8.931 -18.652 -8.951 1.00 98.38 738 MET A CA 1
ATOM 6014 C C . MET A 1 738 ? -10.430 -18.728 -9.290 1.00 98.38 738 MET A C 1
ATOM 6016 O O . MET A 1 738 ? -11.152 -17.752 -9.070 1.00 98.38 738 MET A O 1
ATOM 6020 N N . LEU A 1 739 ? -10.920 -19.882 -9.761 1.00 98.12 739 LEU A N 1
ATOM 6021 C CA . LEU A 1 739 ? -12.324 -20.112 -10.129 1.00 98.12 739 LEU A CA 1
ATOM 6022 C C . LEU A 1 739 ? -13.279 -19.925 -8.949 1.00 98.12 739 LEU A C 1
ATOM 6024 O O . LEU A 1 739 ? -14.342 -19.324 -9.112 1.00 98.12 739 LEU A O 1
ATOM 6028 N N . MET A 1 740 ? -12.900 -20.407 -7.760 1.00 97.12 740 MET A N 1
ATOM 6029 C CA . MET A 1 740 ? -13.703 -20.257 -6.542 1.00 97.12 740 MET A CA 1
ATOM 6030 C C . MET A 1 740 ? -14.091 -18.798 -6.292 1.00 97.12 740 MET A C 1
ATOM 6032 O O . MET A 1 740 ? -15.242 -18.512 -5.949 1.00 97.12 740 MET A O 1
ATOM 6036 N N . TYR A 1 741 ? -13.151 -17.870 -6.497 1.00 97.75 741 TYR A N 1
ATOM 6037 C CA . TYR A 1 741 ? -13.386 -16.441 -6.309 1.00 97.75 741 TYR A CA 1
ATOM 6038 C C . TYR A 1 741 ? -13.952 -15.769 -7.558 1.00 97.75 741 TYR A C 1
ATOM 6040 O O . TYR A 1 741 ? -14.819 -14.907 -7.412 1.00 97.75 741 TYR A O 1
ATOM 6048 N N . SER A 1 742 ? -13.531 -16.166 -8.765 1.00 97.56 742 SER A N 1
ATOM 6049 C CA . SER A 1 742 ? -14.022 -15.561 -10.009 1.00 97.56 742 SER A CA 1
ATOM 6050 C C . SER A 1 742 ? -15.498 -15.860 -10.251 1.00 97.56 742 SER A C 1
ATOM 6052 O O . SER A 1 742 ? -16.178 -15.054 -10.873 1.00 97.56 742 SER A O 1
ATOM 6054 N N . GLN A 1 743 ? -16.040 -16.976 -9.746 1.00 96.25 743 GLN A N 1
ATOM 6055 C CA . GLN A 1 743 ? -17.464 -17.301 -9.867 1.00 96.25 743 GLN A CA 1
ATOM 6056 C C . GLN A 1 743 ? -18.362 -16.450 -8.955 1.00 96.25 743 GLN A C 1
ATOM 6058 O O . GLN A 1 743 ? -19.544 -16.260 -9.280 1.00 96.25 743 GLN A O 1
ATOM 6063 N N . GLN A 1 744 ? -17.824 -15.862 -7.882 1.00 95.88 744 GLN A N 1
ATOM 6064 C CA . GLN A 1 744 ? -18.606 -15.041 -6.958 1.00 95.88 744 GLN A CA 1
ATOM 6065 C C . GLN A 1 744 ? -19.162 -13.794 -7.656 1.00 95.88 744 GLN A C 1
ATOM 6067 O O . GLN A 1 744 ? -18.522 -13.186 -8.511 1.00 95.88 744 GLN A O 1
ATOM 6072 N N . LYS A 1 745 ? -20.406 -13.421 -7.337 1.00 94.69 745 LYS A N 1
ATOM 6073 C CA . LYS A 1 745 ? -21.127 -12.360 -8.069 1.00 94.69 745 LYS A CA 1
ATOM 6074 C C . LYS A 1 745 ? -20.518 -10.976 -7.868 1.00 94.69 745 LYS A C 1
ATOM 6076 O O . LYS A 1 745 ? -20.607 -10.150 -8.767 1.00 94.69 745 LYS A O 1
ATOM 6081 N N . GLN A 1 746 ? -19.947 -10.742 -6.695 1.00 95.06 746 GLN A N 1
ATOM 6082 C CA . GLN A 1 746 ? -19.365 -9.472 -6.287 1.00 95.06 746 GLN A CA 1
ATOM 6083 C C . GLN A 1 746 ? -17.905 -9.296 -6.723 1.00 95.06 746 GLN A C 1
ATOM 6085 O O . GLN A 1 746 ? -17.360 -8.219 -6.516 1.00 95.06 746 GLN A O 1
ATOM 6090 N N . ASN A 1 747 ? -17.269 -10.314 -7.312 1.00 97.75 747 ASN A N 1
ATOM 6091 C CA . ASN A 1 747 ? -15.839 -10.290 -7.625 1.00 97.75 747 ASN A CA 1
ATOM 6092 C C . ASN A 1 747 ? -15.582 -10.004 -9.112 1.00 97.75 747 ASN A C 1
ATOM 6094 O O . ASN A 1 747 ? -16.333 -10.445 -9.983 1.00 97.75 747 ASN A O 1
ATOM 6098 N N . GLY A 1 748 ? -14.517 -9.245 -9.369 1.00 98.00 748 GLY A N 1
ATOM 6099 C CA . GLY A 1 748 ? -14.013 -8.852 -10.680 1.00 98.00 748 GLY A CA 1
ATOM 6100 C C . GLY A 1 748 ? -12.747 -9.629 -11.034 1.00 98.00 748 GLY A C 1
ATOM 6101 O O . GLY A 1 748 ? -12.826 -10.803 -11.393 1.00 98.00 748 GLY A O 1
ATOM 6102 N N . ALA A 1 749 ? -11.587 -8.974 -10.949 1.00 98.50 749 ALA A N 1
ATOM 6103 C CA . ALA A 1 749 ? -10.298 -9.586 -11.263 1.00 98.50 749 ALA A CA 1
ATOM 6104 C C . ALA A 1 749 ? -9.745 -10.398 -10.083 1.00 98.50 749 ALA A C 1
ATOM 6106 O O . ALA A 1 749 ? -9.749 -9.927 -8.947 1.00 98.50 749 ALA A O 1
ATOM 6107 N N . ILE A 1 750 ? -9.227 -11.595 -10.364 1.00 98.75 750 ILE A N 1
ATOM 6108 C CA . ILE A 1 750 ? -8.579 -12.486 -9.396 1.00 98.75 750 ILE A CA 1
ATOM 6109 C C . ILE A 1 750 ? -7.100 -12.620 -9.758 1.00 98.75 750 ILE A C 1
ATOM 6111 O O . ILE A 1 750 ? -6.784 -13.040 -10.868 1.00 98.75 750 ILE A O 1
ATOM 6115 N N . GLY A 1 751 ? -6.201 -12.272 -8.841 1.00 98.19 751 GLY A N 1
ATOM 6116 C CA . GLY A 1 751 ? -4.751 -12.306 -9.034 1.00 98.19 751 GLY A CA 1
ATOM 6117 C C . GLY A 1 751 ? -4.042 -13.362 -8.191 1.00 98.19 751 GLY A C 1
ATOM 6118 O O . GLY A 1 751 ? -4.476 -13.693 -7.084 1.00 98.19 751 GLY A O 1
ATOM 6119 N N . ALA A 1 752 ? -2.922 -13.852 -8.719 1.00 97.62 752 ALA A N 1
ATOM 6120 C CA . ALA A 1 752 ? -2.056 -14.847 -8.089 1.00 97.62 752 ALA A CA 1
ATOM 6121 C C . ALA A 1 752 ? -0.972 -14.231 -7.181 1.00 97.62 752 ALA A C 1
ATOM 6123 O O . ALA A 1 752 ? -0.632 -13.052 -7.285 1.00 97.62 752 ALA A O 1
ATOM 6124 N N . LYS A 1 753 ? -0.361 -15.045 -6.316 1.00 97.62 753 LYS A N 1
ATOM 6125 C CA . LYS A 1 753 ? 0.901 -14.726 -5.638 1.00 97.62 753 LYS A CA 1
ATOM 6126 C C . LYS A 1 753 ? 2.068 -15.121 -6.540 1.00 97.62 753 LYS A C 1
ATOM 6128 O O . LYS A 1 753 ? 2.245 -16.297 -6.848 1.00 97.62 753 LYS A O 1
ATOM 6133 N N . LEU A 1 754 ? 2.869 -14.141 -6.949 1.00 97.44 754 LEU A N 1
ATOM 6134 C CA . LEU A 1 754 ? 3.989 -14.370 -7.865 1.00 97.44 754 LEU A CA 1
ATOM 6135 C C . LEU A 1 754 ? 5.321 -14.206 -7.145 1.00 97.44 754 LEU A C 1
ATOM 6137 O O . LEU A 1 754 ? 5.486 -13.285 -6.339 1.00 97.44 754 LEU A O 1
ATOM 6141 N N . TYR A 1 755 ? 6.274 -15.073 -7.471 1.00 96.44 755 TYR A N 1
ATOM 6142 C CA . TYR A 1 755 ? 7.641 -15.033 -6.963 1.00 96.44 755 TYR A CA 1
ATOM 6143 C C . TYR A 1 755 ? 8.640 -14.727 -8.067 1.00 96.44 755 TYR A C 1
ATOM 6145 O O . TYR A 1 755 ? 8.491 -15.178 -9.198 1.00 96.44 755 TYR A O 1
ATOM 6153 N N . PHE A 1 756 ? 9.714 -14.041 -7.707 1.00 90.06 756 PHE A N 1
ATOM 6154 C CA . PHE A 1 756 ? 10.944 -14.080 -8.479 1.00 90.06 756 PHE A CA 1
ATOM 6155 C C . PHE A 1 756 ? 11.611 -15.463 -8.345 1.00 90.06 756 PHE A C 1
ATOM 6157 O O . PHE A 1 756 ? 11.410 -16.135 -7.327 1.00 90.06 756 PHE A O 1
ATOM 6164 N N . PRO A 1 757 ? 12.487 -15.867 -9.286 1.00 89.06 757 PRO A N 1
ATOM 6165 C CA . PRO A 1 757 ? 13.205 -17.148 -9.215 1.00 89.06 757 PRO A CA 1
ATOM 6166 C C . PRO A 1 757 ? 14.086 -17.338 -7.965 1.00 89.06 757 PRO A C 1
ATOM 6168 O O . PRO A 1 757 ? 14.542 -18.439 -7.685 1.00 89.06 757 PRO A O 1
ATOM 6171 N N . ASN A 1 758 ? 14.343 -16.271 -7.201 1.00 85.00 758 ASN A N 1
ATOM 6172 C CA . ASN A 1 758 ? 15.124 -16.290 -5.961 1.00 85.00 758 ASN A CA 1
ATOM 6173 C C . ASN A 1 758 ? 14.268 -16.462 -4.685 1.00 85.00 758 ASN A C 1
ATOM 6175 O O . ASN A 1 758 ? 14.724 -16.089 -3.604 1.00 85.00 758 ASN A O 1
ATOM 6179 N N . ASP A 1 759 ? 13.031 -16.957 -4.808 1.00 91.62 759 ASP A N 1
ATOM 6180 C CA . ASP A 1 759 ? 12.073 -17.143 -3.704 1.00 91.62 759 ASP A CA 1
ATOM 6181 C C . ASP A 1 759 ? 11.717 -15.859 -2.936 1.00 91.62 759 ASP A C 1
ATOM 6183 O O . ASP A 1 759 ? 11.352 -15.884 -1.755 1.00 91.62 759 ASP A O 1
ATOM 6187 N N . THR A 1 760 ? 11.774 -14.713 -3.614 1.00 90.94 760 THR A N 1
ATOM 6188 C CA . THR A 1 760 ? 11.215 -13.460 -3.093 1.00 90.94 760 THR A CA 1
ATOM 6189 C C . THR A 1 760 ? 9.915 -13.105 -3.800 1.00 90.94 760 THR A C 1
ATOM 6191 O O . THR A 1 760 ? 9.698 -13.453 -4.957 1.00 90.94 760 THR A O 1
ATOM 6194 N N . ILE A 1 761 ? 9.012 -12.435 -3.092 1.00 91.81 761 ILE A N 1
ATOM 6195 C CA . ILE A 1 761 ? 7.707 -12.018 -3.600 1.00 91.81 761 ILE A CA 1
ATOM 6196 C C . ILE A 1 761 ? 7.899 -10.969 -4.696 1.00 91.81 761 ILE A C 1
ATOM 6198 O O . ILE A 1 761 ? 8.596 -9.973 -4.509 1.00 91.81 761 ILE A O 1
ATOM 6202 N N . GLN A 1 762 ? 7.238 -11.184 -5.825 1.00 90.12 762 GLN A N 1
ATOM 6203 C CA . GLN A 1 762 ? 7.186 -10.271 -6.961 1.00 90.12 762 GLN A CA 1
ATOM 6204 C C . GLN A 1 762 ? 5.856 -9.510 -6.983 1.00 90.12 762 GLN A C 1
ATOM 6206 O O . GLN A 1 762 ? 5.855 -8.284 -7.103 1.00 90.12 762 GLN A O 1
ATOM 6211 N N . HIS A 1 763 ? 4.744 -10.218 -6.765 1.00 94.06 763 HIS A N 1
ATOM 6212 C CA . HIS A 1 763 ? 3.406 -9.637 -6.692 1.00 94.06 763 HIS A CA 1
ATOM 6213 C C . HIS A 1 763 ? 2.588 -10.250 -5.551 1.00 94.06 763 HIS A C 1
ATOM 6215 O O . HIS A 1 763 ? 2.439 -11.471 -5.452 1.00 94.06 763 HIS A O 1
ATOM 6221 N N . ALA A 1 764 ? 2.024 -9.375 -4.716 1.00 94.06 764 ALA A N 1
ATOM 6222 C CA . ALA A 1 764 ? 1.095 -9.721 -3.646 1.00 94.06 764 ALA A CA 1
ATOM 6223 C C . ALA A 1 764 ? -0.050 -8.692 -3.519 1.00 94.06 764 ALA A C 1
ATOM 6225 O O . ALA A 1 764 ? -0.417 -8.289 -2.416 1.00 94.06 764 ALA A O 1
ATOM 6226 N N . GLY A 1 765 ? -0.564 -8.225 -4.662 1.00 92.50 765 GLY A N 1
ATOM 6227 C CA . GLY A 1 765 ? -1.522 -7.118 -4.755 1.00 92.50 765 GLY A CA 1
ATOM 6228 C C . GLY A 1 765 ? -0.882 -5.774 -5.126 1.00 92.50 765 GLY A C 1
ATOM 6229 O O . GLY A 1 765 ? 0.330 -5.575 -4.997 1.00 92.50 765 GLY A O 1
ATOM 6230 N N . LEU A 1 766 ? -1.705 -4.851 -5.632 1.00 92.50 766 LEU A N 1
ATOM 6231 C CA . LEU A 1 766 ? -1.320 -3.486 -6.006 1.00 92.50 766 LEU A CA 1
ATOM 6232 C C . LEU A 1 766 ? -2.221 -2.471 -5.295 1.00 92.50 766 LEU A C 1
ATOM 6234 O O . LEU A 1 766 ? -3.446 -2.616 -5.284 1.00 92.50 766 LEU A O 1
ATOM 6238 N N . ILE A 1 767 ? -1.609 -1.418 -4.751 1.00 90.75 767 ILE A N 1
ATOM 6239 C CA . ILE A 1 767 ? -2.317 -0.302 -4.103 1.00 90.75 767 ILE A CA 1
ATOM 6240 C C . ILE A 1 767 ? -2.077 1.011 -4.842 1.00 90.75 767 ILE A C 1
ATOM 6242 O O . ILE A 1 767 ? -1.016 1.225 -5.440 1.00 90.75 767 ILE A O 1
ATOM 6246 N N . MET A 1 768 ? -3.049 1.913 -4.763 1.00 88.25 768 MET A N 1
ATOM 6247 C CA . MET A 1 768 ? -2.973 3.254 -5.317 1.00 88.25 768 MET A CA 1
ATOM 6248 C C . MET A 1 768 ? -2.336 4.225 -4.319 1.00 88.25 768 MET A C 1
ATOM 6250 O O . MET A 1 768 ? -2.671 4.331 -3.133 1.00 88.25 768 MET A O 1
ATOM 6254 N N . ALA A 1 769 ? -1.378 4.986 -4.826 1.00 78.31 769 ALA A N 1
ATOM 6255 C CA . ALA A 1 769 ? -0.571 5.919 -4.063 1.00 78.31 769 ALA A CA 1
ATOM 6256 C C . ALA A 1 769 ? -0.609 7.310 -4.724 1.00 78.31 769 ALA A C 1
ATOM 6258 O O . ALA A 1 769 ? 0.418 7.777 -5.219 1.00 78.31 769 ALA A O 1
ATOM 6259 N N . PRO A 1 770 ? -1.780 7.984 -4.741 1.00 64.19 770 PRO A N 1
ATOM 6260 C CA . PRO A 1 770 ? -2.034 9.258 -5.413 1.00 64.19 770 PRO A CA 1
ATOM 6261 C C . PRO A 1 770 ? -1.013 10.359 -5.204 1.00 64.19 770 PRO A C 1
ATOM 6263 O O . PRO A 1 770 ? -0.712 11.110 -6.127 1.00 64.19 770 PRO A O 1
ATOM 6266 N N . LYS A 1 771 ? -0.474 10.462 -3.992 1.00 60.88 771 LYS A N 1
ATOM 6267 C CA . LYS A 1 771 ? 0.432 11.545 -3.617 1.00 60.88 771 LYS A CA 1
ATOM 6268 C C . LYS A 1 771 ? 1.915 11.197 -3.809 1.00 60.88 771 LYS A C 1
ATOM 6270 O O . LYS A 1 771 ? 2.796 11.888 -3.304 1.00 60.88 771 LYS A O 1
ATOM 6275 N N . THR A 1 772 ? 2.200 10.123 -4.545 1.00 61.38 772 THR A N 1
ATOM 6276 C CA . THR A 1 772 ? 3.552 9.577 -4.713 1.00 61.38 772 THR A CA 1
ATOM 6277 C C . THR A 1 772 ? 3.944 9.516 -6.185 1.00 61.38 772 THR A C 1
ATOM 6279 O O . THR A 1 772 ? 3.092 9.429 -7.072 1.00 61.38 772 THR A O 1
ATOM 6282 N N . ILE A 1 773 ? 5.251 9.538 -6.453 1.00 58.91 773 ILE A N 1
ATOM 6283 C CA . ILE A 1 773 ? 5.796 9.485 -7.818 1.00 58.91 773 ILE A CA 1
ATOM 6284 C C . ILE A 1 773 ? 5.458 8.168 -8.540 1.00 58.91 773 ILE A C 1
ATOM 6286 O O . ILE A 1 773 ? 5.201 8.162 -9.746 1.00 58.91 773 ILE A O 1
ATOM 6290 N N . HIS A 1 774 ? 5.383 7.060 -7.795 1.00 63.91 774 HIS A N 1
ATOM 6291 C CA . HIS A 1 774 ? 5.101 5.731 -8.339 1.00 63.91 774 HIS A CA 1
ATOM 6292 C C . HIS A 1 774 ? 3.631 5.572 -8.736 1.00 63.91 774 HIS A C 1
ATOM 6294 O O . HIS A 1 774 ? 3.341 4.893 -9.716 1.00 63.91 774 HIS A O 1
ATOM 6300 N N . SER A 1 775 ? 2.712 6.260 -8.040 1.00 75.38 775 SER A N 1
ATOM 6301 C CA . SER A 1 775 ? 1.247 6.243 -8.243 1.00 75.38 775 SER A CA 1
ATOM 6302 C C . SER A 1 775 ? 0.568 4.885 -8.015 1.00 75.38 775 SER A C 1
ATOM 6304 O O . SER A 1 775 ? -0.533 4.851 -7.482 1.00 75.38 775 SER A O 1
ATOM 6306 N N . VAL A 1 776 ? 1.244 3.782 -8.323 1.00 83.62 776 VAL A N 1
ATOM 6307 C CA . VAL A 1 776 ? 0.862 2.396 -8.055 1.00 83.62 776 VAL A CA 1
ATOM 6308 C C . VAL A 1 776 ? 2.029 1.717 -7.340 1.00 83.62 776 VAL A C 1
ATOM 6310 O O . VAL A 1 776 ? 3.182 1.925 -7.720 1.00 83.62 776 VAL A O 1
ATOM 6313 N N . ILE A 1 777 ? 1.752 0.926 -6.304 1.00 81.94 777 ILE A N 1
ATOM 6314 C CA . ILE A 1 777 ? 2.780 0.249 -5.501 1.00 81.94 777 ILE A CA 1
ATOM 6315 C C . ILE A 1 777 ? 2.522 -1.253 -5.475 1.00 81.94 777 ILE A C 1
ATOM 6317 O O . ILE A 1 777 ? 1.417 -1.690 -5.157 1.00 81.94 777 ILE A O 1
ATOM 6321 N N . LEU A 1 778 ? 3.576 -2.021 -5.757 1.00 83.50 778 LEU A N 1
ATOM 6322 C CA . LEU A 1 778 ? 3.659 -3.463 -5.532 1.00 83.50 778 LEU A CA 1
ATOM 6323 C C . LEU A 1 778 ? 3.963 -3.710 -4.051 1.00 83.50 778 LEU A C 1
ATOM 6325 O O . LEU A 1 778 ? 5.108 -3.588 -3.611 1.00 83.50 778 LEU A O 1
ATOM 6329 N N . VAL A 1 779 ? 2.933 -4.010 -3.262 1.00 83.38 779 VAL A N 1
ATOM 6330 C CA . VAL A 1 779 ? 3.116 -4.278 -1.830 1.00 83.38 779 VAL A CA 1
ATOM 6331 C C . VAL A 1 779 ? 3.871 -5.594 -1.624 1.00 83.38 779 VAL A C 1
ATOM 6333 O O . VAL A 1 779 ? 3.659 -6.561 -2.352 1.00 83.38 779 VAL A O 1
ATOM 6336 N N . TYR A 1 780 ? 4.758 -5.630 -0.625 1.00 85.19 780 TYR A N 1
ATOM 6337 C CA . TYR A 1 780 ? 5.577 -6.794 -0.248 1.00 85.19 780 TYR A CA 1
ATOM 6338 C C . TYR A 1 780 ? 6.612 -7.257 -1.278 1.00 85.19 780 TYR A C 1
ATOM 6340 O O . TYR A 1 780 ? 7.233 -8.303 -1.081 1.00 85.19 780 TYR A O 1
ATOM 6348 N N . GLN A 1 781 ? 6.845 -6.511 -2.358 1.00 85.12 781 GLN A N 1
ATOM 6349 C CA . GLN A 1 781 ? 7.856 -6.900 -3.335 1.00 85.12 781 GLN A CA 1
ATOM 6350 C C . GLN A 1 781 ? 9.246 -7.007 -2.676 1.00 85.12 781 GLN A C 1
ATOM 6352 O O . GLN A 1 781 ? 9.660 -6.138 -1.906 1.00 85.12 781 GLN A O 1
ATOM 6357 N N . GLY A 1 782 ? 9.963 -8.093 -2.968 1.00 83.62 782 GLY A N 1
ATOM 6358 C CA . GLY A 1 782 ? 11.279 -8.416 -2.414 1.00 83.62 782 GLY A CA 1
ATOM 6359 C C . GLY A 1 782 ? 11.255 -9.110 -1.047 1.00 83.62 782 GLY A C 1
ATOM 6360 O O . GLY A 1 782 ? 12.311 -9.513 -0.560 1.00 83.62 782 GLY A O 1
ATOM 6361 N N . TYR A 1 783 ? 10.086 -9.287 -0.423 1.00 84.75 783 TYR A N 1
ATOM 6362 C CA . TYR A 1 783 ? 9.982 -10.040 0.830 1.00 84.75 783 TYR A CA 1
ATOM 6363 C C . TYR A 1 783 ? 10.196 -11.543 0.590 1.00 84.75 783 TYR A C 1
ATOM 6365 O O . TYR A 1 783 ? 9.851 -12.036 -0.484 1.00 84.75 783 TYR A O 1
ATOM 6373 N N . PRO A 1 784 ? 10.712 -12.301 1.574 1.00 91.06 784 PRO A N 1
ATOM 6374 C CA . PRO A 1 784 ? 10.811 -13.754 1.469 1.00 91.06 784 PRO A CA 1
ATOM 6375 C C . PRO A 1 784 ? 9.454 -14.415 1.208 1.00 91.06 784 PRO A C 1
ATOM 6377 O O . PRO A 1 784 ? 8.425 -13.979 1.732 1.00 91.06 784 PRO A O 1
ATOM 6380 N N . LYS A 1 785 ? 9.461 -15.504 0.436 1.00 90.06 785 LYS A N 1
ATOM 6381 C CA . LYS A 1 785 ? 8.278 -16.308 0.092 1.00 90.06 785 LYS A CA 1
ATOM 6382 C C . LYS A 1 785 ? 7.405 -16.687 1.294 1.00 90.06 785 LYS A C 1
ATOM 6384 O O . LYS A 1 785 ? 6.173 -16.665 1.191 1.00 90.06 785 LYS A O 1
ATOM 6389 N N . ASP A 1 786 ? 8.028 -17.002 2.427 1.00 88.81 786 ASP A N 1
ATOM 6390 C CA . ASP A 1 786 ? 7.386 -17.451 3.663 1.00 88.81 786 ASP A CA 1
ATOM 6391 C C . ASP A 1 786 ? 6.998 -16.318 4.635 1.00 88.81 786 ASP A C 1
ATOM 6393 O O . ASP A 1 786 ? 6.464 -16.578 5.719 1.00 88.81 786 ASP A O 1
ATOM 6397 N N . HIS A 1 787 ? 7.190 -15.058 4.251 1.00 90.56 787 HIS A N 1
ATOM 6398 C CA . HIS A 1 787 ? 6.832 -13.926 5.091 1.00 90.56 787 HIS A CA 1
ATOM 6399 C C . HIS A 1 787 ? 5.312 -13.850 5.346 1.00 90.56 787 HIS A C 1
ATOM 6401 O O . HIS A 1 787 ? 4.497 -14.068 4.450 1.00 90.56 787 HIS A O 1
ATOM 6407 N N . TYR A 1 788 ? 4.913 -13.510 6.576 1.00 89.19 788 TYR A N 1
ATOM 6408 C CA . TYR A 1 788 ? 3.498 -13.418 6.975 1.00 89.19 788 TYR A CA 1
ATOM 6409 C C . TYR A 1 788 ? 2.806 -12.140 6.480 1.00 89.19 788 TYR A C 1
ATOM 6411 O O . TYR A 1 788 ? 1.601 -12.123 6.239 1.00 89.19 788 TYR A O 1
ATOM 6419 N N . GLY A 1 789 ? 3.579 -11.073 6.288 1.00 89.12 789 GLY A N 1
ATOM 6420 C CA . GLY A 1 789 ? 3.066 -9.754 5.921 1.00 89.12 789 GLY A CA 1
ATOM 6421 C C . GLY A 1 789 ? 2.445 -9.027 7.111 1.00 89.12 789 GLY A C 1
ATOM 6422 O O . GLY A 1 789 ? 2.305 -9.579 8.203 1.00 89.12 789 GLY A O 1
ATOM 6423 N N . TYR A 1 790 ? 2.082 -7.765 6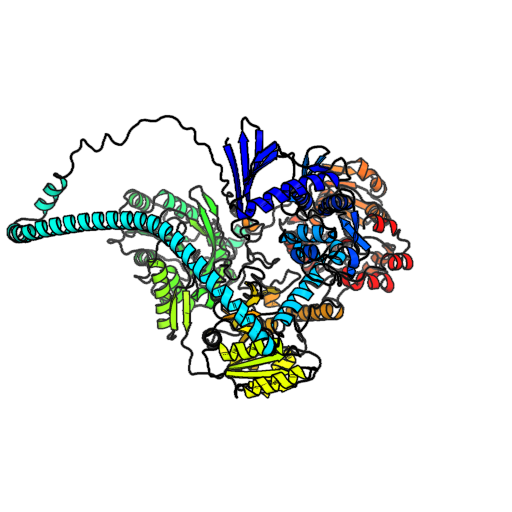.897 1.00 88.25 790 TYR A N 1
ATOM 6424 C CA . TYR A 1 790 ? 1.396 -6.965 7.909 1.00 88.25 790 TYR A CA 1
ATOM 6425 C C . TYR A 1 790 ? 0.031 -7.588 8.223 1.00 88.25 790 TYR A C 1
ATOM 6427 O O . TYR A 1 790 ? -0.719 -7.883 7.294 1.00 88.25 790 TYR A O 1
ATOM 6435 N N . GLY A 1 791 ? -0.271 -7.840 9.501 1.00 86.69 791 GLY A N 1
ATOM 6436 C CA . GLY A 1 791 ? -1.537 -8.463 9.915 1.00 86.69 791 GLY A CA 1
ATOM 6437 C C . GLY A 1 791 ? -1.817 -9.814 9.242 1.00 86.69 791 GLY A C 1
ATOM 6438 O O . GLY A 1 791 ? -2.951 -10.081 8.858 1.00 86.69 791 GLY A O 1
ATOM 6439 N N . SER A 1 792 ? -0.782 -10.629 8.997 1.00 91.25 792 SER A N 1
ATOM 6440 C CA . SER A 1 792 ? -0.878 -11.914 8.276 1.00 91.25 792 SER A CA 1
ATOM 6441 C C . SER A 1 792 ? -1.483 -11.826 6.863 1.00 91.25 792 SER A C 1
ATOM 6443 O O . SER A 1 792 ? -1.929 -12.835 6.311 1.00 91.25 792 SER A O 1
ATOM 6445 N N . ARG A 1 793 ? -1.496 -10.640 6.236 1.00 92.00 793 ARG A N 1
ATOM 6446 C CA . ARG A 1 793 ? -2.148 -10.444 4.933 1.00 92.00 793 ARG A CA 1
ATOM 6447 C C . ARG A 1 793 ? -1.560 -11.314 3.823 1.00 92.00 793 ARG A C 1
ATOM 6449 O O . ARG A 1 793 ? -2.330 -11.775 2.995 1.00 92.00 793 ARG A O 1
ATOM 6456 N N . LEU A 1 794 ? -0.266 -11.657 3.835 1.00 94.38 794 LEU A N 1
ATOM 6457 C CA . LEU A 1 794 ? 0.328 -12.555 2.822 1.00 94.38 794 LEU A CA 1
ATOM 6458 C C . LEU A 1 794 ? -0.134 -14.019 2.934 1.00 94.38 794 LEU A C 1
ATOM 6460 O O . LEU A 1 794 ? 0.251 -14.853 2.113 1.00 94.38 794 LEU A O 1
ATOM 6464 N N . ARG A 1 795 ? -0.922 -14.334 3.965 1.00 94.31 795 ARG A N 1
ATOM 6465 C CA . ARG A 1 795 ? -1.464 -15.662 4.275 1.00 94.31 795 ARG A CA 1
ATOM 6466 C C . ARG A 1 795 ? -2.987 -15.730 4.148 1.00 94.31 795 ARG A C 1
ATOM 6468 O O . ARG A 1 795 ? -3.553 -16.800 4.347 1.00 94.31 795 ARG A O 1
ATOM 6475 N N . CYS A 1 796 ? -3.627 -14.608 3.819 1.00 95.12 796 CYS A N 1
ATOM 6476 C CA . CYS A 1 796 ? -5.074 -14.467 3.693 1.00 95.12 796 CYS A CA 1
ATOM 6477 C C . CYS A 1 796 ? -5.456 -14.087 2.263 1.00 95.12 796 CYS A C 1
ATOM 6479 O O . CYS A 1 796 ? -4.666 -13.474 1.545 1.00 95.12 796 CYS A O 1
ATOM 6481 N N . VAL A 1 797 ? -6.691 -14.385 1.864 1.00 97.06 797 VAL A N 1
ATOM 6482 C CA . VAL A 1 797 ? -7.278 -13.761 0.673 1.00 97.06 797 VAL A CA 1
ATOM 6483 C C . VAL A 1 797 ? -7.517 -12.289 0.983 1.00 97.06 797 VAL A C 1
ATOM 6485 O O . VAL A 1 797 ? -7.964 -11.951 2.078 1.00 97.06 797 VAL A O 1
ATOM 6488 N N . ASN A 1 798 ? -7.180 -11.402 0.050 1.00 96.12 798 ASN A N 1
ATOM 6489 C CA . ASN A 1 798 ? -7.306 -9.961 0.252 1.00 96.12 798 ASN A CA 1
ATOM 6490 C C . ASN A 1 798 ? -8.064 -9.306 -0.893 1.00 96.12 798 ASN A C 1
ATOM 6492 O O . ASN A 1 798 ? -7.907 -9.682 -2.053 1.00 96.12 798 ASN A O 1
ATOM 6496 N N . ASN A 1 799 ? -8.800 -8.251 -0.556 1.00 97.12 799 ASN A N 1
ATOM 6497 C CA . ASN A 1 799 ? -9.220 -7.257 -1.528 1.00 97.12 799 ASN A CA 1
ATOM 6498 C C . ASN A 1 799 ? -8.067 -6.263 -1.753 1.00 97.12 799 ASN A C 1
ATOM 6500 O O . ASN A 1 799 ? -7.408 -5.848 -0.795 1.00 97.12 799 ASN A O 1
ATOM 6504 N N . TYR A 1 800 ? -7.833 -5.893 -3.009 1.00 95.75 800 TYR A N 1
ATOM 6505 C CA . TYR A 1 800 ? -6.890 -4.848 -3.419 1.00 95.75 800 TYR A CA 1
ATOM 6506 C C . TYR A 1 800 ? -7.500 -4.018 -4.545 1.00 95.75 800 TYR A C 1
ATOM 6508 O O . TYR A 1 800 ? -8.427 -4.466 -5.213 1.00 95.75 800 TYR A O 1
ATOM 6516 N N . SER A 1 801 ? -6.974 -2.814 -4.783 1.00 94.81 801 SER A N 1
ATOM 6517 C CA . SER A 1 801 ? -7.469 -1.965 -5.875 1.00 94.81 801 SER A CA 1
ATOM 6518 C C . SER A 1 801 ? -7.112 -2.552 -7.237 1.00 94.81 801 SER A C 1
ATOM 6520 O O . SER A 1 801 ? -7.901 -2.463 -8.173 1.00 94.81 801 SER A O 1
ATOM 6522 N N . ALA A 1 802 ? -5.952 -3.207 -7.347 1.00 96.31 802 ALA A N 1
ATOM 6523 C CA . ALA A 1 802 ? -5.562 -3.913 -8.558 1.00 96.31 802 ALA A CA 1
ATOM 6524 C C . ALA A 1 802 ? -4.723 -5.170 -8.288 1.00 96.31 802 ALA A C 1
ATOM 6526 O O . ALA A 1 802 ? -4.097 -5.334 -7.237 1.00 96.31 802 ALA A O 1
ATOM 6527 N N . VAL A 1 803 ? -4.693 -6.039 -9.294 1.00 97.38 803 VAL A N 1
ATOM 6528 C CA . VAL A 1 803 ? -3.808 -7.202 -9.422 1.00 97.38 803 VAL A CA 1
ATOM 6529 C C . VAL A 1 803 ? -3.185 -7.197 -10.817 1.00 97.38 803 VAL A C 1
ATOM 6531 O O . VAL A 1 803 ? -3.697 -6.526 -11.712 1.00 97.38 803 VAL A O 1
ATOM 6534 N N . THR A 1 804 ? -2.058 -7.884 -11.005 1.00 95.25 804 THR A N 1
ATOM 6535 C CA . THR A 1 804 ? -1.348 -7.835 -12.293 1.00 95.25 804 THR A CA 1
ATOM 6536 C C . THR A 1 804 ? -1.873 -8.848 -13.305 1.00 95.25 804 THR A C 1
ATOM 6538 O O . THR A 1 804 ? -2.153 -9.989 -12.944 1.00 95.25 804 THR A O 1
ATOM 6541 N N . ALA A 1 805 ? -1.911 -8.467 -14.586 1.00 95.50 805 ALA A N 1
ATOM 6542 C CA . ALA A 1 805 ? -2.241 -9.372 -15.692 1.00 95.50 805 ALA A CA 1
ATOM 6543 C C . ALA A 1 805 ? -1.136 -10.392 -16.029 1.00 95.50 805 ALA A C 1
ATOM 6545 O O . ALA A 1 805 ? -1.318 -11.197 -16.938 1.00 95.50 805 ALA A O 1
ATOM 6546 N N . ALA A 1 806 ? -0.020 -10.416 -15.283 1.00 94.94 806 ALA A N 1
ATOM 6547 C CA . ALA A 1 806 ? 0.947 -11.507 -15.395 1.00 94.94 806 ALA A CA 1
ATOM 6548 C C . ALA A 1 806 ? 0.316 -12.872 -15.061 1.00 94.94 806 ALA A C 1
ATOM 6550 O O . ALA A 1 806 ? 0.688 -13.868 -15.672 1.00 94.94 806 ALA A O 1
ATOM 6551 N N . CYS A 1 807 ? -0.657 -12.906 -14.142 1.00 98.00 807 CYS A N 1
ATOM 6552 C CA . CYS A 1 807 ? -1.579 -14.025 -13.940 1.00 98.00 807 CYS A CA 1
ATOM 6553 C C . CYS A 1 807 ? -2.886 -13.497 -13.318 1.00 98.00 807 CYS A C 1
ATOM 6555 O O . CYS A 1 807 ? -2.946 -13.237 -12.110 1.00 98.00 807 CYS A O 1
ATOM 6557 N N . LEU A 1 808 ? -3.913 -13.302 -14.154 1.00 98.56 808 LEU A N 1
ATOM 6558 C CA . LEU A 1 808 ? -5.193 -12.687 -13.778 1.00 98.56 808 LEU A CA 1
ATOM 6559 C C . LEU A 1 808 ? -6.366 -13.436 -14.404 1.00 98.56 808 LEU A C 1
ATOM 6561 O O . LEU A 1 808 ? -6.412 -13.591 -15.621 1.00 98.56 808 LEU A O 1
ATOM 6565 N N . MET A 1 809 ? -7.346 -13.832 -13.591 1.00 98.81 809 MET A N 1
ATOM 6566 C CA . MET A 1 809 ? -8.597 -14.445 -14.049 1.00 98.81 809 MET A CA 1
ATOM 6567 C C . MET A 1 809 ? -9.789 -13.510 -13.830 1.00 98.81 809 MET A C 1
ATOM 6569 O O . MET A 1 809 ? -9.888 -12.858 -12.792 1.00 98.81 809 MET A O 1
ATOM 6573 N N . LEU A 1 810 ? -10.728 -13.485 -14.775 1.00 98.69 810 LEU A N 1
ATOM 6574 C CA . LEU A 1 810 ? -12.037 -12.851 -14.616 1.00 98.69 810 LEU A CA 1
ATOM 6575 C C . LEU A 1 810 ? -13.106 -13.512 -15.501 1.00 98.69 810 LEU A C 1
ATOM 6577 O O . LEU A 1 810 ? -12.796 -14.194 -16.480 1.00 98.69 810 LEU A O 1
ATOM 6581 N N . LYS A 1 811 ? -14.385 -13.253 -15.205 1.00 98.44 811 LYS A N 1
ATOM 6582 C CA . LYS A 1 811 ? -15.496 -13.667 -16.078 1.00 98.44 811 LYS A CA 1
ATOM 6583 C C . LYS A 1 811 ? -15.427 -12.933 -17.414 1.00 98.44 811 LYS A C 1
ATOM 6585 O O . LYS A 1 811 ? -15.340 -11.703 -17.436 1.00 98.44 811 LYS A O 1
ATOM 6590 N N . ARG A 1 812 ? -15.623 -13.656 -18.519 1.00 98.31 812 ARG A N 1
ATOM 6591 C CA . ARG A 1 812 ? -15.731 -13.057 -19.858 1.00 98.31 812 ARG A CA 1
ATOM 6592 C C . ARG A 1 812 ? -16.816 -11.984 -19.923 1.00 98.31 812 ARG A C 1
ATOM 6594 O O . ARG A 1 812 ? -16.581 -10.907 -20.449 1.00 98.31 812 ARG A O 1
ATOM 6601 N N . SER A 1 813 ? -17.973 -12.240 -19.310 1.00 98.12 813 SER A N 1
ATOM 6602 C CA . SER A 1 813 ? -19.078 -11.276 -19.290 1.00 98.12 813 SER A CA 1
ATOM 6603 C C . SER A 1 813 ? -18.695 -9.932 -18.662 1.00 98.12 813 SER A C 1
ATOM 6605 O O . SER A 1 813 ? -19.230 -8.908 -19.068 1.00 98.12 813 SER A O 1
ATOM 6607 N N . LEU A 1 814 ? -17.788 -9.931 -17.675 1.00 98.44 814 LEU A N 1
ATOM 6608 C CA . LEU A 1 814 ? -17.293 -8.702 -17.052 1.00 98.44 814 LEU A CA 1
ATOM 6609 C C . LEU A 1 814 ? -16.258 -8.010 -17.934 1.00 98.44 814 LEU A C 1
ATOM 6611 O O . LEU A 1 814 ? -16.311 -6.792 -18.062 1.00 98.44 814 LEU A O 1
ATOM 6615 N N . PHE A 1 815 ? -15.367 -8.776 -18.572 1.00 98.44 815 PHE A N 1
ATOM 6616 C CA . PHE A 1 815 ? -14.418 -8.246 -19.552 1.00 98.44 815 PHE A CA 1
ATOM 6617 C C . PHE A 1 815 ? -15.142 -7.540 -20.709 1.00 98.44 815 PHE A C 1
ATOM 6619 O O . PHE A 1 815 ? -14.805 -6.406 -21.042 1.00 98.44 815 PHE A O 1
ATOM 6626 N N . ASP A 1 816 ? -16.192 -8.165 -21.246 1.00 98.06 816 ASP A N 1
ATOM 6627 C CA . ASP A 1 816 ? -17.029 -7.600 -22.309 1.00 98.06 816 ASP A CA 1
ATOM 6628 C C . ASP A 1 816 ? -17.814 -6.370 -21.815 1.00 98.06 816 ASP A C 1
ATOM 6630 O O . ASP A 1 816 ? -17.914 -5.369 -22.522 1.00 98.06 816 ASP A O 1
ATOM 6634 N N . GLN A 1 817 ? -18.341 -6.407 -20.583 1.00 97.62 817 GLN A N 1
ATOM 6635 C CA . GLN A 1 817 ? -19.086 -5.293 -19.981 1.00 97.62 817 GLN A CA 1
ATOM 6636 C C . GLN A 1 817 ? -18.256 -4.007 -19.885 1.00 97.62 817 GLN A C 1
ATOM 6638 O O . GLN A 1 817 ? -18.816 -2.918 -20.018 1.00 97.62 817 GLN A O 1
ATOM 6643 N N . ILE A 1 818 ? -16.949 -4.119 -19.633 1.00 96.75 818 ILE A N 1
ATOM 6644 C CA . ILE A 1 818 ? -16.053 -2.962 -19.504 1.00 96.75 818 ILE A CA 1
ATOM 6645 C C . ILE A 1 818 ? -15.277 -2.642 -20.787 1.00 96.75 818 ILE A C 1
ATOM 6647 O O . ILE A 1 818 ? -14.460 -1.728 -20.750 1.00 96.75 818 ILE A O 1
ATOM 6651 N N . ASP A 1 819 ? -15.538 -3.333 -21.902 1.00 97.06 819 ASP A N 1
ATOM 6652 C CA . ASP A 1 819 ? -14.850 -3.160 -23.196 1.00 97.06 819 ASP A CA 1
ATOM 6653 C C . ASP A 1 819 ? -13.350 -3.534 -23.172 1.00 97.06 819 ASP A C 1
ATOM 6655 O O . ASP A 1 819 ? -12.498 -2.885 -23.778 1.00 97.06 819 ASP A O 1
ATOM 6659 N N . GLY A 1 820 ? -13.006 -4.598 -22.437 1.00 97.44 820 GLY A N 1
ATOM 6660 C CA . GLY A 1 820 ? -11.658 -5.172 -22.403 1.00 97.44 820 GLY A CA 1
ATOM 6661 C C . GLY A 1 820 ? -10.571 -4.221 -21.887 1.00 97.44 820 GLY A C 1
ATOM 6662 O O . GLY A 1 820 ? -10.826 -3.396 -21.011 1.00 97.44 820 GLY A O 1
ATOM 6663 N N . PHE A 1 821 ? -9.334 -4.343 -22.379 1.00 98.38 821 PHE A N 1
ATOM 6664 C CA . PHE A 1 821 ? -8.223 -3.431 -22.058 1.00 98.38 821 PHE A CA 1
ATOM 6665 C C . PHE A 1 821 ? -8.261 -2.130 -22.889 1.00 98.38 821 PHE A C 1
ATOM 6667 O O . PHE A 1 821 ? -8.616 -2.152 -24.068 1.00 98.38 821 PHE A O 1
ATOM 6674 N N . ASP A 1 822 ? -7.795 -1.004 -22.328 1.00 97.56 822 ASP A N 1
ATOM 6675 C CA . ASP A 1 822 ? -7.679 0.288 -23.036 1.00 97.56 822 ASP A CA 1
ATOM 6676 C C . ASP A 1 822 ? -6.471 0.307 -23.991 1.00 97.56 822 ASP A C 1
ATOM 6678 O O . ASP A 1 822 ? -5.398 0.830 -23.690 1.00 97.56 822 ASP A O 1
ATOM 6682 N N . ALA A 1 823 ? -6.647 -0.271 -25.179 1.00 95.94 823 ALA A N 1
ATOM 6683 C CA . ALA A 1 823 ? -5.593 -0.360 -26.188 1.00 95.94 823 ALA A CA 1
ATOM 6684 C C . ALA A 1 823 ? -5.186 0.987 -26.807 1.00 95.94 823 ALA A C 1
ATOM 6686 O O . ALA A 1 823 ? -4.127 1.066 -27.432 1.00 95.94 823 ALA A O 1
ATOM 6687 N N . GLN A 1 824 ? -6.007 2.032 -26.670 1.00 94.31 824 GLN A N 1
ATOM 6688 C CA . GLN A 1 824 ? -5.734 3.339 -27.272 1.00 94.31 824 GLN A CA 1
ATOM 6689 C C . GLN A 1 824 ? -4.777 4.164 -26.416 1.00 94.31 824 GLN A C 1
ATOM 6691 O O . GLN A 1 824 ? -3.895 4.832 -26.955 1.00 94.31 824 GLN A O 1
ATOM 6696 N N . ASN A 1 825 ? -4.950 4.114 -25.094 1.00 93.94 825 ASN A N 1
ATOM 6697 C CA . ASN A 1 825 ? -4.233 4.992 -24.177 1.00 93.94 825 ASN A CA 1
ATOM 6698 C C . ASN A 1 825 ? -3.269 4.257 -23.247 1.00 93.94 825 ASN A C 1
ATOM 6700 O O . ASN A 1 825 ? -2.382 4.908 -22.708 1.00 93.94 825 ASN A O 1
ATOM 6704 N N . LEU A 1 826 ? -3.428 2.941 -23.057 1.00 94.88 826 LEU A N 1
ATOM 6705 C CA . LEU A 1 826 ? -2.620 2.109 -22.160 1.00 94.88 826 LEU A CA 1
ATOM 6706 C C . LEU A 1 826 ? -2.086 0.899 -22.928 1.00 94.88 826 LEU A C 1
ATOM 6708 O O . LEU A 1 826 ? -2.526 -0.236 -22.764 1.00 94.88 826 LEU A O 1
ATOM 6712 N N . SER A 1 827 ? -1.141 1.158 -23.824 1.00 91.69 827 SER A N 1
ATOM 6713 C CA . SER A 1 827 ? -0.606 0.162 -24.751 1.00 91.69 827 SER A CA 1
ATOM 6714 C C . SER A 1 827 ? 0.331 -0.848 -24.086 1.00 91.69 827 SER A C 1
ATOM 6716 O O . SER A 1 827 ? 0.371 -2.007 -24.500 1.00 91.69 827 SER A O 1
ATOM 6718 N N . VAL A 1 828 ? 1.091 -0.426 -23.067 1.00 88.44 828 VAL A N 1
ATOM 6719 C CA . VAL A 1 828 ? 2.148 -1.254 -22.459 1.00 88.44 828 VAL A CA 1
ATOM 6720 C C . VAL A 1 828 ? 2.081 -1.282 -20.936 1.00 88.44 828 VAL A C 1
ATOM 6722 O O . VAL A 1 828 ? 2.114 -2.370 -20.365 1.00 88.44 828 VAL A O 1
ATOM 6725 N N . ALA A 1 829 ? 1.993 -0.130 -20.268 1.00 88.38 829 ALA A N 1
ATOM 6726 C CA . ALA A 1 829 ? 1.958 -0.043 -18.810 1.00 88.38 829 ALA A CA 1
ATOM 6727 C C . ALA A 1 829 ? 0.548 0.266 -18.286 1.00 88.38 829 ALA A C 1
ATOM 6729 O O . ALA A 1 829 ? -0.272 0.864 -18.981 1.00 88.38 829 ALA A O 1
ATOM 6730 N N . TYR A 1 830 ? 0.289 -0.128 -17.035 1.00 92.12 830 TYR A N 1
ATOM 6731 C CA . TYR A 1 830 ? -0.929 0.173 -16.268 1.00 92.12 830 TYR A CA 1
ATOM 6732 C C . TYR A 1 830 ? -2.262 -0.315 -16.865 1.00 92.12 830 TYR A C 1
ATOM 6734 O O . TYR A 1 830 ? -3.318 0.026 -16.337 1.00 92.12 830 TYR A O 1
ATOM 6742 N N . ASN A 1 831 ? -2.244 -1.110 -17.936 1.00 95.81 831 ASN A N 1
ATOM 6743 C CA . ASN A 1 831 ? -3.458 -1.645 -18.560 1.00 95.81 831 ASN A CA 1
ATOM 6744 C C . ASN A 1 831 ? -4.231 -2.601 -17.636 1.00 95.81 831 ASN A C 1
ATOM 6746 O O . ASN A 1 831 ? -5.459 -2.568 -17.606 1.00 95.81 831 ASN A O 1
ATOM 6750 N N . ASP A 1 832 ? -3.520 -3.402 -16.848 1.00 96.19 832 ASP A N 1
ATOM 6751 C CA . ASP A 1 832 ? -4.065 -4.297 -15.831 1.00 96.19 832 ASP A CA 1
ATOM 6752 C C . ASP A 1 832 ? -4.643 -3.529 -14.640 1.00 96.19 832 ASP A C 1
ATOM 6754 O O . ASP A 1 832 ? -5.737 -3.841 -14.167 1.00 96.19 832 ASP A O 1
ATOM 6758 N N . VAL A 1 833 ? -3.956 -2.467 -14.216 1.00 96.44 833 VAL A N 1
ATOM 6759 C CA . VAL A 1 833 ? -4.449 -1.544 -13.188 1.00 96.44 833 VAL A CA 1
ATOM 6760 C C . VAL A 1 833 ? -5.741 -0.862 -13.640 1.00 96.44 833 VAL A C 1
ATOM 6762 O O . VAL A 1 833 ? -6.716 -0.887 -12.902 1.00 96.44 833 VAL A O 1
ATOM 6765 N N . ASP A 1 834 ? -5.787 -0.304 -14.851 1.00 97.38 834 ASP A N 1
ATOM 6766 C CA . ASP A 1 834 ? -6.997 0.307 -15.423 1.00 97.38 834 ASP A CA 1
ATOM 6767 C C . ASP A 1 834 ? -8.164 -0.680 -15.529 1.00 97.38 834 ASP A C 1
ATOM 6769 O O . ASP A 1 834 ? -9.290 -0.340 -15.166 1.00 97.38 834 ASP A O 1
ATOM 6773 N N . LEU A 1 835 ? -7.904 -1.913 -15.978 1.00 98.25 835 LEU A N 1
ATOM 6774 C CA . LEU A 1 835 ? -8.913 -2.972 -16.024 1.00 98.25 835 LEU A CA 1
ATOM 6775 C C . LEU A 1 835 ? -9.510 -3.219 -14.629 1.00 98.25 835 LEU A C 1
ATOM 6777 O O . LEU A 1 835 ? -10.730 -3.224 -14.467 1.00 98.25 835 LEU A O 1
ATOM 6781 N N . CYS A 1 836 ? -8.653 -3.374 -13.616 1.00 98.00 836 CYS A N 1
ATOM 6782 C CA . CYS A 1 836 ? -9.064 -3.578 -12.229 1.00 98.00 836 CYS A CA 1
ATOM 6783 C C . CYS A 1 836 ? -9.846 -2.380 -11.670 1.00 98.00 836 CYS A C 1
ATOM 6785 O O . CYS A 1 836 ? -10.885 -2.569 -11.035 1.00 98.00 836 CYS A O 1
ATOM 6787 N N . LEU A 1 837 ? -9.389 -1.151 -11.923 1.00 96.50 837 LEU A N 1
ATOM 6788 C CA . LEU A 1 837 ? -10.059 0.059 -11.447 1.00 96.50 837 LEU A CA 1
ATOM 6789 C C . LEU A 1 837 ? -11.431 0.242 -12.108 1.00 96.50 837 LEU A C 1
ATOM 6791 O O . LEU A 1 837 ? -12.389 0.567 -11.412 1.00 96.50 837 LEU A O 1
ATOM 6795 N N . ARG A 1 838 ? -11.579 -0.057 -13.407 1.00 97.38 838 ARG A N 1
ATOM 6796 C CA . ARG A 1 838 ? -12.893 -0.047 -14.078 1.00 97.38 838 ARG A CA 1
ATOM 6797 C C . ARG A 1 838 ? -13.849 -1.098 -13.518 1.00 97.38 838 ARG A C 1
ATOM 6799 O O . ARG A 1 838 ? -15.036 -0.814 -13.375 1.00 97.38 838 ARG A O 1
ATOM 6806 N N . LEU A 1 839 ? -13.358 -2.291 -13.171 1.00 97.62 839 LEU A N 1
ATOM 6807 C CA . LEU A 1 839 ? -14.166 -3.299 -12.468 1.00 97.62 839 LEU A CA 1
ATOM 6808 C C . LEU A 1 839 ? -14.610 -2.787 -11.092 1.00 97.62 839 LEU A C 1
ATOM 6810 O O . LEU A 1 839 ? -15.780 -2.924 -10.734 1.00 97.62 839 LEU A O 1
ATOM 6814 N N . GLN A 1 840 ? -13.706 -2.142 -10.356 1.00 94.94 840 GLN A N 1
ATOM 6815 C CA . GLN A 1 840 ? -14.005 -1.562 -9.050 1.00 94.94 840 GLN A CA 1
ATOM 6816 C C . GLN A 1 840 ? -15.043 -0.437 -9.131 1.00 94.94 840 GLN A C 1
ATOM 6818 O O . GLN A 1 840 ? -16.010 -0.427 -8.371 1.00 94.94 840 GLN A O 1
ATOM 6823 N N . GLU A 1 841 ? -14.902 0.471 -10.094 1.00 94.06 841 GLU A N 1
ATOM 6824 C CA . GLU A 1 841 ? -15.862 1.549 -10.360 1.00 94.06 841 GLU A CA 1
ATOM 6825 C C . GLU A 1 841 ? -17.226 1.022 -10.830 1.00 94.06 841 GLU A C 1
ATOM 6827 O O . GLU A 1 841 ? -18.255 1.639 -10.555 1.00 94.06 841 GLU A O 1
ATOM 6832 N N . ALA A 1 842 ? -17.255 -0.147 -11.478 1.00 95.62 842 ALA A N 1
ATOM 6833 C CA . ALA A 1 842 ? -18.481 -0.865 -11.820 1.00 95.62 842 ALA A CA 1
ATOM 6834 C C . ALA A 1 842 ? -19.103 -1.634 -10.631 1.00 95.62 842 ALA A C 1
ATOM 6836 O O . ALA A 1 842 ? -20.166 -2.238 -10.790 1.00 95.62 842 ALA A O 1
ATOM 6837 N N . GLY A 1 843 ? -18.485 -1.590 -9.444 1.00 94.19 843 GLY A N 1
ATOM 6838 C CA . GLY A 1 843 ? -19.000 -2.180 -8.205 1.00 94.19 843 GLY A CA 1
ATOM 6839 C C . GLY A 1 843 ? -18.510 -3.599 -7.900 1.00 94.19 843 GLY A C 1
ATOM 6840 O O . GLY A 1 843 ? -19.116 -4.266 -7.060 1.00 94.19 843 GLY A O 1
ATOM 6841 N N . TYR A 1 844 ? -17.448 -4.070 -8.562 1.00 97.38 844 TYR A N 1
ATOM 6842 C CA . TYR A 1 844 ? -16.842 -5.382 -8.314 1.00 97.38 844 TYR A CA 1
ATOM 6843 C C . TYR A 1 844 ? -15.587 -5.287 -7.439 1.00 97.38 844 TYR A C 1
ATOM 6845 O O . TYR A 1 844 ? -14.846 -4.314 -7.484 1.00 97.38 844 TYR A O 1
ATOM 6853 N N . ASN A 1 845 ? -15.297 -6.332 -6.673 1.00 97.12 845 ASN A N 1
ATOM 6854 C CA . ASN A 1 845 ? -14.086 -6.419 -5.866 1.00 97.12 845 ASN A CA 1
ATOM 6855 C C . ASN A 1 845 ? -12.969 -7.131 -6.629 1.00 97.12 845 ASN A C 1
ATOM 6857 O O . ASN A 1 845 ? -13.182 -8.230 -7.143 1.00 97.12 845 ASN A O 1
ATOM 6861 N N . ASN A 1 846 ? -11.763 -6.565 -6.636 1.00 98.12 846 ASN A N 1
ATOM 6862 C CA . ASN A 1 846 ? -10.584 -7.290 -7.104 1.00 98.12 846 ASN A CA 1
ATOM 6863 C C . ASN A 1 846 ? -9.959 -8.059 -5.939 1.00 98.12 846 ASN A C 1
ATOM 6865 O O . ASN A 1 846 ? -9.834 -7.539 -4.825 1.00 98.12 846 ASN A O 1
ATOM 6869 N N . ILE A 1 847 ? -9.590 -9.307 -6.204 1.00 98.06 847 ILE A N 1
ATOM 6870 C CA . ILE A 1 847 ? -9.144 -10.275 -5.208 1.00 98.06 847 ILE A CA 1
ATOM 6871 C C . ILE A 1 847 ? -7.723 -10.698 -5.519 1.00 98.06 847 ILE A C 1
ATOM 6873 O O . ILE A 1 847 ? -7.385 -11.008 -6.656 1.00 98.06 847 ILE A O 1
ATOM 6877 N N . TRP A 1 848 ? -6.908 -10.792 -4.484 1.00 98.00 848 TRP A N 1
ATOM 6878 C CA . TRP A 1 848 ? -5.633 -11.480 -4.528 1.00 98.00 848 TRP A CA 1
ATOM 6879 C C . TRP A 1 848 ? -5.694 -12.709 -3.625 1.00 98.00 848 TRP A C 1
ATOM 6881 O O . TRP A 1 848 ? -6.115 -12.607 -2.466 1.00 98.00 848 TRP A O 1
ATOM 6891 N N . THR A 1 849 ? -5.274 -13.865 -4.143 1.00 97.06 849 THR A N 1
ATOM 6892 C CA . THR A 1 849 ? -5.232 -15.117 -3.378 1.00 97.06 849 THR A CA 1
ATOM 6893 C C . THR A 1 849 ? -3.788 -15.574 -3.134 1.00 97.06 849 THR A C 1
ATOM 6895 O O . THR A 1 849 ? -3.006 -15.676 -4.082 1.00 97.06 849 THR A O 1
ATOM 6898 N N . PRO A 1 850 ? -3.415 -15.910 -1.883 1.00 96.38 850 PRO A N 1
ATOM 6899 C CA . PRO A 1 850 ? -2.102 -16.467 -1.568 1.00 96.38 850 PRO A CA 1
ATOM 6900 C C . PRO A 1 850 ? -1.987 -17.950 -1.954 1.00 96.38 850 PRO A C 1
ATOM 6902 O O . PRO A 1 850 ? -0.912 -18.520 -1.803 1.00 96.38 850 PRO A O 1
ATOM 6905 N N . TYR A 1 851 ? -3.087 -18.575 -2.395 1.00 96.50 851 TYR A N 1
ATOM 6906 C CA . TYR A 1 851 ? -3.185 -20.008 -2.683 1.00 96.50 851 TYR A CA 1
ATOM 6907 C C . TYR A 1 851 ? -2.988 -20.349 -4.164 1.00 96.50 851 TYR A C 1
ATOM 6909 O O . TYR A 1 851 ? -2.928 -21.521 -4.504 1.00 96.50 851 TYR A O 1
ATOM 6917 N N . CYS A 1 852 ? -2.865 -19.350 -5.043 1.00 97.12 852 CYS A N 1
ATOM 6918 C CA . CYS A 1 852 ? -2.416 -19.538 -6.421 1.00 97.12 852 CYS A CA 1
ATOM 6919 C C . CYS A 1 852 ? -0.981 -19.016 -6.525 1.00 97.12 852 CYS A C 1
ATOM 6921 O O . CYS A 1 852 ? -0.778 -17.808 -6.641 1.00 97.12 852 CYS A O 1
ATOM 6923 N N . GLU A 1 853 ? 0.007 -19.906 -6.444 1.00 97.38 853 GLU A N 1
ATOM 6924 C CA . GLU A 1 853 ? 1.427 -19.547 -6.474 1.00 97.38 853 GLU A CA 1
ATOM 6925 C C . GLU A 1 853 ? 2.091 -19.928 -7.806 1.00 97.38 853 GLU A C 1
ATOM 6927 O O . GLU A 1 853 ? 1.888 -21.042 -8.306 1.00 97.38 853 GLU A O 1
ATOM 6932 N N . ALA A 1 854 ? 2.923 -19.026 -8.340 1.00 97.81 854 ALA A N 1
ATOM 6933 C CA . ALA A 1 854 ? 3.719 -19.225 -9.555 1.00 97.81 854 ALA A CA 1
ATOM 6934 C C . ALA A 1 854 ? 5.058 -18.459 -9.494 1.00 97.81 854 ALA A C 1
ATOM 6936 O O . ALA A 1 854 ? 5.166 -17.445 -8.795 1.00 97.81 854 ALA A O 1
ATOM 6937 N N . TYR A 1 855 ? 6.074 -18.918 -10.230 1.00 97.12 855 TYR A N 1
ATOM 6938 C CA . TYR A 1 855 ? 7.271 -18.113 -10.499 1.00 97.12 855 TYR A CA 1
ATOM 6939 C C . TYR A 1 855 ? 7.038 -17.242 -11.732 1.00 97.12 855 TYR A C 1
ATOM 6941 O O . TYR A 1 855 ? 6.450 -17.685 -12.713 1.00 97.12 855 TYR A O 1
ATOM 6949 N N . HIS A 1 856 ? 7.515 -16.005 -11.683 1.00 93.81 856 HIS A N 1
ATOM 6950 C CA . HIS A 1 856 ? 7.550 -15.084 -12.808 1.00 93.81 856 HIS A CA 1
ATOM 6951 C C . HIS A 1 856 ? 9.014 -14.758 -13.090 1.00 93.81 856 HIS A C 1
ATOM 6953 O O . HIS A 1 856 ? 9.687 -14.112 -12.284 1.00 93.81 856 HIS A O 1
ATOM 6959 N N . HIS A 1 857 ? 9.517 -15.234 -14.228 1.00 84.06 857 HIS A N 1
ATOM 6960 C CA . HIS A 1 857 ? 10.925 -15.085 -14.611 1.00 84.06 857 HIS A CA 1
ATOM 6961 C C . HIS A 1 857 ? 11.271 -13.661 -15.104 1.00 84.06 857 HIS A C 1
ATOM 6963 O O . HIS A 1 857 ? 12.435 -13.382 -15.352 1.00 84.06 857 HIS A O 1
ATOM 6969 N N . GLU A 1 858 ? 10.261 -12.783 -15.180 1.00 66.00 858 GLU A N 1
ATOM 6970 C CA . GLU A 1 858 ? 10.205 -11.330 -15.423 1.00 66.00 858 GLU A CA 1
ATOM 6971 C C . GLU A 1 858 ? 11.278 -10.677 -16.321 1.00 66.00 858 GLU A C 1
ATOM 6973 O O . GLU A 1 858 ? 12.477 -10.660 -16.049 1.00 66.00 858 GLU A O 1
ATOM 6978 N N . SER A 1 859 ? 10.795 -9.923 -17.319 1.00 53.59 859 SER A N 1
ATOM 6979 C CA . SER A 1 859 ? 11.572 -8.981 -18.150 1.00 53.59 859 SER A CA 1
ATOM 6980 C C . SER A 1 859 ? 12.697 -9.612 -18.981 1.00 53.59 859 SER A C 1
ATOM 6982 O O . SER A 1 859 ? 13.467 -8.881 -19.608 1.00 53.59 859 SER A O 1
ATOM 6984 N N . ILE A 1 860 ? 12.747 -10.943 -19.080 1.00 49.16 860 ILE A N 1
ATOM 6985 C CA . ILE A 1 860 ? 13.683 -11.658 -19.959 1.00 49.16 860 ILE A CA 1
ATOM 6986 C C . ILE A 1 860 ? 13.328 -11.426 -21.436 1.00 49.16 860 ILE A C 1
ATOM 6988 O O . ILE A 1 860 ? 14.218 -11.171 -22.244 1.00 49.16 860 ILE A O 1
ATOM 6992 N N . SER A 1 861 ? 12.039 -11.436 -21.794 1.00 37.25 861 SER A N 1
ATOM 6993 C CA . SER A 1 861 ? 11.577 -11.224 -23.177 1.00 37.25 861 SER A CA 1
ATOM 6994 C C . SER A 1 861 ? 11.489 -9.741 -23.575 1.00 37.25 861 SER A C 1
ATOM 6996 O O . SER A 1 861 ? 11.753 -9.395 -24.726 1.00 37.25 861 SER A O 1
ATOM 6998 N N . ARG A 1 862 ? 11.144 -8.849 -22.629 1.00 51.38 862 ARG A N 1
ATOM 6999 C CA . ARG A 1 862 ? 10.886 -7.415 -22.889 1.00 51.38 862 ARG A CA 1
ATOM 7000 C C . ARG A 1 862 ? 12.087 -6.491 -22.641 1.00 51.38 862 ARG A C 1
ATOM 7002 O O . ARG A 1 862 ? 12.191 -5.456 -23.295 1.00 51.38 862 ARG A O 1
ATOM 7009 N N . GLY A 1 863 ? 12.980 -6.835 -21.709 1.00 47.41 863 GLY A N 1
ATOM 7010 C CA . GLY A 1 863 ? 14.021 -5.930 -21.209 1.00 47.41 863 GLY A CA 1
ATOM 7011 C C . GLY A 1 863 ? 13.481 -4.784 -20.335 1.00 47.41 863 GLY A C 1
ATOM 7012 O O . GLY A 1 863 ? 12.270 -4.606 -20.174 1.00 47.41 863 GLY A O 1
ATOM 7013 N N . TYR A 1 864 ? 14.391 -3.995 -19.750 1.00 51.28 864 TYR A N 1
ATOM 7014 C CA . TYR A 1 864 ? 14.042 -2.830 -18.925 1.00 51.28 864 TYR A CA 1
ATOM 7015 C C . TYR A 1 864 ? 13.790 -1.578 -19.779 1.00 51.28 864 TYR A C 1
ATOM 7017 O O . TYR A 1 864 ? 14.549 -1.263 -20.696 1.00 51.28 864 TYR A O 1
ATOM 7025 N N . GLU A 1 865 ? 12.749 -0.816 -19.434 1.00 55.56 865 GLU A N 1
ATOM 7026 C CA . GLU A 1 865 ? 12.396 0.455 -20.082 1.00 55.56 865 GLU A CA 1
ATOM 7027 C C . GLU A 1 865 ? 13.323 1.589 -19.641 1.00 55.56 865 GLU A C 1
ATOM 7029 O O . GLU A 1 865 ? 13.000 2.384 -18.760 1.00 55.56 865 GLU A O 1
ATOM 7034 N N . VAL A 1 866 ? 14.510 1.629 -20.244 1.00 55.88 866 VAL A N 1
ATOM 7035 C CA . VAL A 1 866 ? 15.564 2.604 -19.921 1.00 55.88 866 VAL A CA 1
ATOM 7036 C C . VAL A 1 866 ? 15.688 3.726 -20.953 1.00 55.88 866 VAL A C 1
ATOM 7038 O O . VAL A 1 866 ? 16.383 4.709 -20.715 1.00 55.88 866 VAL A O 1
ATOM 7041 N N . SER A 1 867 ? 15.023 3.619 -22.110 1.00 65.75 867 SER A N 1
ATOM 7042 C CA . SER A 1 867 ? 15.076 4.680 -23.121 1.00 65.75 867 SER A CA 1
ATOM 7043 C C . SER A 1 867 ? 14.136 5.830 -22.761 1.00 65.75 867 SER A C 1
ATOM 7045 O O . SER A 1 867 ? 13.020 5.609 -22.284 1.00 65.75 867 SER A O 1
ATOM 7047 N N . ARG A 1 868 ? 14.541 7.064 -23.082 1.00 68.94 868 ARG A N 1
ATOM 7048 C CA . ARG A 1 868 ? 13.715 8.269 -22.908 1.00 68.94 868 ARG A CA 1
ATOM 7049 C C . ARG A 1 868 ? 12.301 8.106 -23.476 1.00 68.94 868 ARG A C 1
ATOM 7051 O O . ARG A 1 868 ? 11.342 8.416 -22.786 1.00 68.94 868 ARG A O 1
ATOM 7058 N N . ALA A 1 869 ? 12.168 7.569 -24.692 1.00 73.38 869 ALA A N 1
ATOM 7059 C CA . ALA A 1 869 ? 10.868 7.354 -25.328 1.00 73.38 869 ALA A CA 1
ATOM 7060 C C . ALA A 1 869 ? 9.986 6.357 -24.553 1.00 73.38 869 ALA A C 1
ATOM 7062 O O . ALA A 1 869 ? 8.783 6.571 -24.425 1.00 73.38 869 ALA A O 1
ATOM 7063 N N . SER A 1 870 ? 10.574 5.285 -24.005 1.00 73.25 870 SER A N 1
ATOM 7064 C CA . SER A 1 870 ? 9.828 4.310 -23.194 1.00 73.25 870 SER A CA 1
ATOM 7065 C C . SER A 1 870 ? 9.363 4.898 -21.860 1.00 73.25 870 SER A C 1
ATOM 7067 O O . SER A 1 870 ? 8.214 4.697 -21.470 1.00 73.25 870 SER A O 1
ATOM 7069 N N . VAL A 1 871 ? 10.210 5.706 -21.217 1.00 73.50 871 VAL A N 1
ATOM 7070 C CA . VAL A 1 871 ? 9.872 6.419 -19.982 1.00 73.50 871 VAL A CA 1
ATOM 7071 C C . VAL A 1 871 ? 8.798 7.477 -20.237 1.00 73.50 871 VAL A C 1
ATOM 7073 O O . VAL A 1 871 ? 7.790 7.476 -19.542 1.00 73.50 871 VAL A O 1
ATOM 7076 N N . GLU A 1 872 ? 8.941 8.318 -21.267 1.00 76.38 872 GLU A N 1
ATOM 7077 C CA . GLU A 1 872 ? 7.924 9.313 -21.644 1.00 76.38 872 GLU A CA 1
ATOM 7078 C C . GLU A 1 872 ? 6.568 8.654 -21.945 1.00 76.38 872 GLU A C 1
ATOM 7080 O O . GLU A 1 872 ? 5.535 9.139 -21.481 1.00 76.38 872 GLU A O 1
ATOM 7085 N N . ARG A 1 873 ? 6.554 7.517 -22.660 1.00 85.31 873 ARG A N 1
ATOM 7086 C CA . ARG A 1 873 ? 5.325 6.741 -22.892 1.00 85.31 873 ARG A CA 1
ATOM 7087 C C . ARG A 1 873 ? 4.722 6.252 -21.573 1.00 85.31 873 ARG A C 1
ATOM 7089 O O . ARG A 1 873 ? 3.542 6.489 -21.343 1.00 85.31 873 ARG A O 1
ATOM 7096 N N . ARG A 1 874 ? 5.509 5.609 -20.701 1.00 81.38 874 ARG A N 1
ATOM 7097 C CA . ARG A 1 874 ? 5.038 5.101 -19.399 1.00 81.38 874 ARG A CA 1
ATOM 7098 C C . ARG A 1 874 ? 4.467 6.216 -18.524 1.00 81.38 874 ARG A C 1
ATOM 7100 O O . ARG A 1 874 ? 3.430 6.035 -17.897 1.00 81.38 874 ARG A O 1
ATOM 7107 N N . GLU A 1 875 ? 5.128 7.365 -18.488 1.00 80.56 875 GLU A N 1
ATOM 7108 C CA . GLU A 1 875 ? 4.677 8.532 -17.731 1.00 80.56 875 GLU A CA 1
ATOM 7109 C C . GLU A 1 875 ? 3.374 9.114 -18.303 1.00 80.56 875 GLU A C 1
ATOM 7111 O O . GLU A 1 875 ? 2.468 9.461 -17.543 1.00 80.56 875 GLU A O 1
ATOM 7116 N N . LYS A 1 876 ? 3.218 9.135 -19.633 1.00 84.31 876 LYS A N 1
ATOM 7117 C CA . LYS A 1 876 ? 1.958 9.507 -20.292 1.00 84.31 876 LYS A CA 1
ATOM 7118 C C . LYS A 1 876 ? 0.822 8.527 -19.971 1.00 84.31 876 LYS A C 1
ATOM 7120 O O . LYS A 1 876 ? -0.281 8.966 -19.655 1.00 84.31 876 LYS A O 1
ATOM 7125 N N . GLU A 1 877 ? 1.087 7.222 -20.009 1.00 89.44 877 GLU A N 1
ATOM 7126 C CA . GLU A 1 877 ? 0.122 6.173 -19.637 1.00 89.44 877 GLU A CA 1
ATOM 7127 C C . GLU A 1 877 ? -0.282 6.295 -18.154 1.00 89.44 877 GLU A C 1
ATOM 7129 O O . GLU A 1 877 ? -1.468 6.279 -17.824 1.00 89.44 877 GLU A O 1
ATOM 7134 N N . LYS A 1 878 ? 0.686 6.535 -17.257 1.00 85.81 878 LYS A N 1
ATOM 7135 C CA . LYS A 1 878 ? 0.449 6.808 -15.828 1.00 85.81 878 LYS A CA 1
ATOM 7136 C C . LYS A 1 878 ? -0.433 8.036 -15.619 1.00 85.81 878 LYS A C 1
ATOM 7138 O O . LYS A 1 878 ? -1.326 8.031 -14.773 1.00 85.81 878 LYS A O 1
ATOM 7143 N N . PHE A 1 879 ? -0.174 9.105 -16.366 1.00 82.81 879 PHE A N 1
ATOM 7144 C CA . PHE A 1 879 ? -0.964 10.325 -16.286 1.00 82.81 879 PHE A CA 1
ATOM 7145 C C . PHE A 1 879 ? -2.404 10.105 -16.772 1.00 82.81 879 PHE A C 1
ATOM 7147 O O . PHE A 1 879 ? -3.342 10.518 -16.090 1.00 82.81 879 PHE A O 1
ATOM 7154 N N . HIS A 1 880 ? -2.588 9.402 -17.894 1.00 88.62 880 HIS A N 1
ATOM 7155 C CA . HIS A 1 880 ? -3.915 9.020 -18.392 1.00 88.62 880 HIS A CA 1
ATOM 7156 C C . HIS A 1 880 ? -4.697 8.207 -17.357 1.00 88.62 880 HIS A C 1
ATOM 7158 O O . HIS A 1 880 ? -5.841 8.542 -17.058 1.00 88.62 880 HIS A O 1
ATOM 7164 N N . LEU A 1 881 ? -4.059 7.206 -16.739 1.00 89.94 881 LEU A N 1
ATOM 7165 C CA . LEU A 1 881 ? -4.656 6.404 -15.668 1.00 89.94 881 LEU A CA 1
ATOM 7166 C C . LEU A 1 881 ? -5.202 7.290 -14.532 1.00 89.94 881 LEU A C 1
ATOM 7168 O O . LEU A 1 881 ? -6.344 7.123 -14.107 1.00 89.94 881 LEU A O 1
ATOM 7172 N N . LYS A 1 882 ? -4.414 8.275 -14.074 1.00 84.75 882 LYS A N 1
ATOM 7173 C CA . LYS A 1 882 ? -4.838 9.219 -13.024 1.00 84.75 882 LYS A CA 1
ATOM 7174 C C . LYS A 1 882 ? -6.028 10.076 -13.442 1.00 84.75 882 LYS A C 1
ATOM 7176 O O . LYS A 1 882 ? -6.916 10.313 -12.627 1.00 84.75 882 LYS A O 1
ATOM 7181 N N . GLN A 1 883 ? -6.035 10.566 -14.682 1.00 84.06 883 GLN A N 1
ATOM 7182 C CA . GLN A 1 883 ? -7.135 11.385 -15.196 1.00 84.06 883 GLN A CA 1
ATOM 7183 C C . GLN A 1 883 ? -8.428 10.591 -15.345 1.00 84.06 883 GLN A C 1
ATOM 7185 O O . GLN A 1 883 ? -9.503 11.125 -15.082 1.00 84.06 883 GLN A O 1
ATOM 7190 N N . LYS A 1 884 ? -8.317 9.333 -15.773 1.00 90.06 884 LYS A N 1
ATOM 7191 C CA . LYS A 1 884 ? -9.452 8.441 -15.994 1.00 90.06 884 LYS A CA 1
ATOM 7192 C C . LYS A 1 884 ? -10.089 7.978 -14.683 1.00 90.06 884 LYS A C 1
ATOM 7194 O O . LYS A 1 884 ? -11.310 7.891 -14.619 1.00 90.06 884 LYS A O 1
ATOM 7199 N N . HIS A 1 885 ? -9.280 7.779 -13.638 1.00 89.06 885 HIS A N 1
ATOM 7200 C CA . HIS A 1 885 ? -9.715 7.283 -12.325 1.00 89.06 885 HIS A CA 1
ATOM 7201 C C . HIS A 1 885 ? -9.521 8.309 -11.195 1.00 89.06 885 HIS A C 1
ATOM 7203 O O . HIS A 1 885 ? -8.865 8.019 -10.187 1.00 89.06 885 HIS A O 1
ATOM 7209 N N . PRO A 1 886 ? -10.082 9.528 -11.302 1.00 80.62 886 PRO A N 1
ATOM 7210 C CA . PRO A 1 886 ? -9.773 10.604 -10.370 1.00 80.62 886 PRO A CA 1
ATOM 7211 C C . PRO A 1 886 ? -10.169 10.253 -8.935 1.00 80.62 886 PRO A C 1
ATOM 7213 O O . PRO A 1 886 ? -9.481 10.663 -8.013 1.00 80.62 886 PRO A O 1
ATOM 7216 N N . ASN A 1 887 ? -11.221 9.460 -8.715 1.00 78.12 887 ASN A N 1
ATOM 7217 C CA . ASN A 1 887 ? -11.701 9.113 -7.375 1.00 78.12 887 ASN A CA 1
ATOM 7218 C C . ASN A 1 887 ? -10.668 8.314 -6.570 1.00 78.12 887 ASN A C 1
ATOM 7220 O O . ASN A 1 887 ? -10.342 8.701 -5.452 1.00 78.12 887 ASN A O 1
ATOM 7224 N N . VAL A 1 888 ? -10.091 7.255 -7.143 1.00 76.88 888 VAL A N 1
ATOM 7225 C CA . VAL A 1 888 ? -9.098 6.414 -6.446 1.00 76.88 888 VAL A CA 1
ATOM 7226 C C . VAL A 1 888 ? -7.746 7.129 -6.314 1.00 76.88 888 VAL A C 1
ATOM 7228 O O . VAL A 1 888 ? -6.973 6.859 -5.397 1.00 76.88 888 VAL A O 1
ATOM 7231 N N . PHE A 1 889 ? -7.471 8.098 -7.193 1.00 75.06 889 PHE A N 1
ATOM 7232 C CA . PHE A 1 889 ? -6.287 8.954 -7.105 1.00 75.06 889 PHE A CA 1
ATOM 7233 C C . PHE A 1 889 ? -6.522 10.298 -6.378 1.00 75.06 889 PHE A C 1
ATOM 7235 O O . PHE A 1 889 ? -5.620 11.136 -6.302 1.00 75.06 889 PHE A O 1
ATOM 7242 N N . THR A 1 890 ? -7.702 10.527 -5.804 1.00 63.53 890 THR A N 1
ATOM 7243 C CA . THR A 1 890 ? -7.988 11.691 -4.942 1.00 63.53 890 THR A CA 1
ATOM 7244 C C . THR A 1 890 ? -8.305 11.253 -3.522 1.00 63.53 890 THR A C 1
ATOM 7246 O O . THR A 1 890 ? -7.806 11.856 -2.570 1.00 63.53 890 THR A O 1
ATOM 7249 N N . MET A 1 891 ? -9.069 10.174 -3.383 1.00 61.78 891 MET A N 1
ATOM 7250 C CA . MET A 1 891 ? -9.303 9.472 -2.131 1.00 61.78 891 MET A CA 1
ATOM 7251 C C . MET A 1 891 ? -8.127 8.522 -1.852 1.00 61.78 891 MET A C 1
ATOM 7253 O O . MET A 1 891 ? -7.383 8.143 -2.754 1.00 61.78 891 MET A O 1
ATOM 7257 N N . ASN A 1 892 ? -7.865 8.200 -0.583 1.00 72.25 892 ASN A N 1
ATOM 7258 C CA . ASN A 1 892 ? -6.857 7.183 -0.270 1.00 72.25 892 ASN A CA 1
ATOM 7259 C C . ASN A 1 892 ? -7.304 5.818 -0.825 1.00 72.25 892 ASN A C 1
ATOM 7261 O O . ASN A 1 892 ? -8.487 5.619 -1.084 1.00 72.25 892 ASN A O 1
ATOM 7265 N N . ASP A 1 893 ? -6.363 4.891 -1.014 1.00 87.31 893 ASP A N 1
ATOM 7266 C CA . ASP A 1 893 ? -6.712 3.533 -1.437 1.00 87.31 893 ASP A CA 1
ATOM 7267 C C . ASP A 1 893 ? -7.554 2.853 -0.340 1.00 87.31 893 ASP A C 1
ATOM 7269 O O . ASP A 1 893 ? -7.098 2.811 0.805 1.00 87.31 893 ASP A O 1
ATOM 7273 N N . PRO A 1 894 ? -8.755 2.333 -0.646 1.00 89.75 894 PRO A N 1
ATOM 7274 C CA . PRO A 1 894 ? -9.652 1.789 0.373 1.00 89.75 894 PRO A CA 1
ATOM 7275 C C . PRO A 1 894 ? -9.090 0.522 1.028 1.00 89.75 894 PRO A C 1
ATOM 7277 O O . PRO A 1 894 ? -9.371 0.233 2.185 1.00 89.75 894 PRO A O 1
ATOM 7280 N N . TYR A 1 895 ? -8.244 -0.235 0.335 1.00 91.50 895 TYR A N 1
ATOM 7281 C CA . TYR A 1 895 ? -7.698 -1.491 0.844 1.00 91.50 895 TYR A CA 1
ATOM 7282 C C . TYR A 1 895 ? -6.334 -1.317 1.529 1.00 91.50 895 TYR A C 1
ATOM 7284 O O . TYR A 1 895 ? -5.687 -2.310 1.905 1.00 91.50 895 TYR A O 1
ATOM 7292 N N . TYR A 1 896 ? -5.909 -0.063 1.741 1.00 87.88 896 TYR A N 1
ATOM 7293 C CA . TYR A 1 896 ? -4.642 0.283 2.370 1.00 87.88 896 TYR A CA 1
ATOM 7294 C C . TYR A 1 896 ? -4.735 1.506 3.294 1.00 87.88 896 TYR A C 1
ATOM 7296 O O . TYR A 1 896 ? -4.963 2.634 2.860 1.00 87.88 896 TYR A O 1
ATOM 7304 N N . ASN A 1 897 ? -4.475 1.300 4.587 1.00 87.69 897 ASN A N 1
ATOM 7305 C CA . ASN A 1 897 ? -4.564 2.372 5.576 1.00 87.69 897 ASN A CA 1
ATOM 7306 C C . ASN A 1 897 ? -3.527 3.482 5.311 1.00 87.69 897 ASN A C 1
ATOM 7308 O O . ASN A 1 897 ? -2.340 3.219 5.102 1.00 87.69 897 ASN A O 1
ATOM 7312 N N . LYS A 1 898 ? -3.959 4.747 5.390 1.00 80.25 898 LYS A N 1
ATOM 7313 C CA . LYS A 1 898 ? -3.103 5.932 5.198 1.00 80.25 898 LYS A CA 1
ATOM 7314 C C . LYS A 1 898 ? -1.946 6.046 6.208 1.00 80.25 898 LYS A C 1
ATOM 7316 O O . LYS A 1 898 ? -0.985 6.757 5.930 1.00 80.25 898 LYS A O 1
ATOM 7321 N N . ASN A 1 899 ? -2.048 5.372 7.355 1.00 78.81 899 ASN A N 1
ATOM 7322 C CA . ASN A 1 899 ? -1.055 5.341 8.431 1.00 78.81 899 ASN A CA 1
ATOM 7323 C C . ASN A 1 899 ? 0.090 4.334 8.169 1.00 78.81 899 ASN A C 1
ATOM 7325 O O . ASN A 1 899 ? 1.121 4.382 8.854 1.00 78.81 899 ASN A O 1
ATOM 7329 N N . LEU A 1 900 ? -0.059 3.455 7.167 1.00 78.31 900 LEU A N 1
ATOM 7330 C CA . LEU A 1 900 ? 0.986 2.550 6.678 1.00 78.31 900 LEU A CA 1
ATOM 7331 C C . LEU A 1 900 ? 1.886 3.235 5.642 1.00 78.31 900 LEU A C 1
ATOM 7333 O O . LEU A 1 900 ? 1.546 4.269 5.064 1.00 78.31 900 LEU A O 1
ATOM 7337 N N . THR A 1 901 ? 3.064 2.661 5.389 1.00 69.88 901 THR A N 1
ATOM 7338 C CA . THR A 1 901 ? 4.007 3.240 4.428 1.00 69.88 901 THR A CA 1
ATOM 7339 C C . THR A 1 901 ? 3.456 3.159 3.005 1.00 69.88 901 THR A C 1
ATOM 7341 O O . THR A 1 901 ? 3.086 2.091 2.534 1.00 69.88 901 THR A O 1
ATOM 7344 N N . ARG A 1 902 ? 3.419 4.297 2.301 1.00 64.94 902 ARG A N 1
ATOM 7345 C CA . ARG A 1 902 ? 2.987 4.410 0.892 1.00 64.94 902 ARG A CA 1
ATOM 7346 C C . ARG A 1 902 ? 4.130 4.806 -0.038 1.00 64.94 902 ARG A C 1
ATOM 7348 O O . ARG A 1 902 ? 3.898 5.295 -1.130 1.00 64.94 902 ARG A O 1
ATOM 7355 N N . PHE A 1 903 ? 5.370 4.689 0.416 1.00 54.09 903 PHE A N 1
ATOM 7356 C CA . PHE A 1 903 ? 6.542 5.225 -0.289 1.00 54.09 903 PHE A CA 1
ATOM 7357 C C . PHE A 1 903 ? 7.654 4.192 -0.473 1.00 54.09 903 PHE A C 1
ATOM 7359 O O . PHE A 1 903 ? 8.706 4.509 -1.021 1.00 54.09 903 PHE A O 1
ATOM 7366 N N . SER A 1 904 ? 7.424 2.965 -0.018 1.00 52.75 904 SER A N 1
ATOM 7367 C CA . SER A 1 904 ? 8.327 1.830 -0.150 1.00 52.75 904 SER A CA 1
ATOM 7368 C C . SER A 1 904 ? 7.525 0.589 -0.522 1.00 52.75 904 SER A C 1
ATOM 7370 O O . SER A 1 904 ? 6.305 0.547 -0.380 1.00 52.75 904 SER A O 1
ATOM 7372 N N . LEU A 1 905 ? 8.244 -0.434 -0.979 1.00 50.56 905 LEU A N 1
ATOM 7373 C CA . LEU A 1 905 ? 7.704 -1.776 -1.203 1.00 50.56 905 LEU A CA 1
ATOM 7374 C C . LEU A 1 905 ? 7.366 -2.486 0.125 1.00 50.56 905 LEU A C 1
ATOM 7376 O O . LEU A 1 905 ? 6.700 -3.521 0.126 1.00 50.56 905 LEU A O 1
ATOM 7380 N N . SER A 1 906 ? 7.805 -1.927 1.263 1.00 51.59 906 SER A N 1
ATOM 7381 C CA . SER A 1 906 ? 7.422 -2.400 2.590 1.00 51.59 906 SER A CA 1
ATOM 7382 C C . SER A 1 906 ? 6.029 -1.909 2.964 1.00 51.59 906 SER A C 1
ATOM 7384 O O . SER A 1 906 ? 5.732 -0.719 2.881 1.00 51.59 906 SER A O 1
ATOM 7386 N N . SER A 1 907 ? 5.186 -2.823 3.443 1.00 53.78 907 SER A N 1
ATOM 7387 C CA . SER A 1 907 ? 3.881 -2.470 4.009 1.00 53.78 907 SER A CA 1
ATOM 7388 C C . SER A 1 907 ? 3.960 -2.157 5.511 1.00 53.78 907 SER A C 1
ATOM 7390 O O . SER A 1 907 ? 2.984 -2.336 6.241 1.00 53.78 907 SER A O 1
ATOM 7392 N N . ASP A 1 908 ? 5.146 -1.809 6.008 1.00 57.47 908 ASP A N 1
ATOM 7393 C CA . ASP A 1 908 ? 5.344 -1.545 7.426 1.00 57.47 908 ASP A CA 1
ATOM 7394 C C . ASP A 1 908 ? 4.610 -0.260 7.823 1.00 57.47 908 ASP A C 1
ATOM 7396 O O . ASP A 1 908 ? 4.359 0.630 6.998 1.00 57.47 908 ASP A O 1
ATOM 7400 N N . ILE A 1 909 ? 4.335 -0.126 9.118 1.00 54.81 909 ILE A N 1
ATOM 7401 C CA . ILE A 1 909 ? 3.902 1.138 9.718 1.00 54.81 909 ILE A CA 1
ATOM 7402 C C . ILE A 1 909 ? 4.867 2.253 9.281 1.00 54.81 909 ILE A C 1
ATOM 7404 O O . ILE A 1 909 ? 6.077 2.036 9.216 1.00 54.81 909 ILE A O 1
ATOM 7408 N N . SER A 1 910 ? 4.361 3.443 8.950 1.00 52.81 910 SER A N 1
ATOM 7409 C CA . SER A 1 910 ? 5.246 4.561 8.595 1.00 52.81 910 SER A CA 1
ATOM 7410 C C . SER A 1 910 ? 6.235 4.863 9.733 1.00 52.81 910 SER A C 1
ATOM 7412 O O . SER A 1 910 ? 5.884 4.745 10.902 1.00 52.81 910 SER A O 1
ATOM 7414 N N . GLU A 1 911 ? 7.481 5.254 9.435 1.00 49.41 911 GLU A N 1
ATOM 7415 C CA . GLU A 1 911 ? 8.495 5.487 10.490 1.00 49.41 911 GLU A CA 1
ATOM 7416 C C . GLU A 1 911 ? 8.065 6.514 11.551 1.00 49.41 911 GLU A C 1
ATOM 7418 O O . GLU A 1 911 ? 8.472 6.408 12.706 1.00 49.41 911 GLU A O 1
ATOM 7423 N N . SER A 1 912 ? 7.210 7.480 11.193 1.00 46.94 912 SER A N 1
ATOM 7424 C CA . SER A 1 912 ? 6.586 8.372 12.176 1.00 46.94 912 SER A CA 1
ATOM 7425 C C . SER A 1 912 ? 5.669 7.601 13.124 1.00 46.94 912 SER A C 1
ATOM 7427 O O . SER A 1 912 ? 5.839 7.689 14.336 1.00 46.94 912 SER A O 1
ATOM 7429 N N . ASN A 1 913 ? 4.771 6.778 12.581 1.00 52.59 913 ASN A N 1
ATOM 7430 C CA . ASN A 1 913 ? 3.768 6.049 13.355 1.00 52.59 913 ASN A CA 1
ATOM 7431 C C . ASN A 1 913 ? 4.343 4.828 14.094 1.00 52.59 913 ASN A C 1
ATOM 7433 O O . ASN A 1 913 ? 3.725 4.356 15.039 1.00 52.59 913 ASN A O 1
ATOM 7437 N N . LYS A 1 914 ? 5.531 4.329 13.712 1.00 51.72 914 LYS A N 1
ATOM 7438 C CA . LYS A 1 914 ? 6.248 3.276 14.459 1.00 51.72 914 LYS A CA 1
ATOM 7439 C C . LYS A 1 914 ? 6.689 3.747 15.847 1.00 51.72 914 LYS A C 1
ATOM 7441 O O . LYS A 1 914 ? 6.831 2.922 16.740 1.00 51.72 914 LYS A O 1
ATOM 7446 N N . LYS A 1 915 ? 6.948 5.050 16.004 1.00 52.31 915 LYS A N 1
ATOM 7447 C CA . LYS A 1 915 ? 7.479 5.655 17.239 1.00 52.31 915 LYS A CA 1
ATOM 7448 C C . LYS A 1 915 ? 6.481 6.562 17.940 1.00 52.31 915 LYS A C 1
ATOM 7450 O O . LYS A 1 915 ? 6.500 6.746 19.147 1.00 52.31 915 LYS A O 1
ATOM 7455 N N . THR A 1 916 ? 5.617 7.237 17.204 1.00 51.94 916 THR A N 1
ATOM 7456 C CA . THR A 1 916 ? 4.629 8.107 17.832 1.00 51.94 916 THR A CA 1
ATOM 7457 C C . THR A 1 916 ? 3.399 8.142 16.960 1.00 51.94 916 THR A C 1
ATOM 7459 O O . THR A 1 916 ? 3.456 8.645 15.839 1.00 51.94 916 THR A O 1
ATOM 7462 N N . TYR A 1 917 ? 2.288 7.632 17.477 1.00 67.88 917 TYR A N 1
ATOM 7463 C CA . TYR A 1 917 ? 0.996 7.907 16.883 1.00 67.88 917 TYR A CA 1
ATOM 7464 C C . TYR A 1 917 ? 0.448 9.205 17.468 1.00 67.88 917 TYR A C 1
ATOM 7466 O O . TYR A 1 917 ? 0.195 9.328 18.664 1.00 67.88 917 TYR A O 1
ATOM 7474 N N . GLN A 1 918 ? 0.289 10.187 16.593 1.00 62.06 918 GLN A N 1
ATOM 7475 C CA . GLN A 1 918 ? -0.523 11.367 16.822 1.00 62.06 918 GLN A CA 1
ATOM 7476 C C . GLN A 1 918 ? -1.467 11.426 15.631 1.00 62.06 918 GLN A C 1
ATOM 7478 O O . GLN A 1 918 ? -0.999 11.321 14.490 1.00 62.06 918 GLN A O 1
ATOM 7483 N N . ASP A 1 919 ? -2.771 11.573 15.878 1.00 57.81 919 ASP A N 1
ATOM 7484 C CA . ASP A 1 919 ? -3.687 11.943 14.803 1.00 57.81 919 ASP A CA 1
ATOM 7485 C C . ASP A 1 919 ? -3.090 13.171 14.116 1.00 57.81 919 ASP A C 1
ATOM 7487 O O . ASP A 1 919 ? -2.646 14.095 14.797 1.00 57.81 919 ASP A O 1
ATOM 7491 N N . VAL A 1 920 ? -2.906 13.098 12.799 1.00 52.84 920 VAL A N 1
ATOM 7492 C CA . VAL A 1 920 ? -1.954 13.935 12.057 1.00 52.84 920 VAL A CA 1
ATOM 7493 C C . VAL A 1 920 ? -2.469 15.376 11.949 1.00 52.84 920 VAL A C 1
ATOM 7495 O O . VAL A 1 920 ? -2.800 15.870 10.876 1.00 52.84 920 VAL A O 1
ATOM 7498 N N . GLU A 1 921 ? -2.492 16.087 13.063 1.00 53.28 921 GLU A N 1
ATOM 7499 C CA . GLU A 1 921 ? -2.318 17.519 13.116 1.00 53.28 921 GLU A CA 1
ATOM 7500 C C . GLU A 1 921 ? -0.809 17.720 13.202 1.00 53.28 921 GLU A C 1
ATOM 7502 O O . GLU A 1 921 ? -0.175 17.323 14.180 1.00 53.28 921 GLU A O 1
ATOM 7507 N N . GLY A 1 922 ? -0.193 18.227 12.129 1.00 56.25 922 GLY A N 1
ATOM 7508 C CA . GLY A 1 922 ? 1.254 18.433 12.111 1.00 56.25 922 GLY A CA 1
ATOM 7509 C C . GLY A 1 922 ? 1.730 19.190 13.360 1.00 56.25 922 GLY A C 1
ATOM 7510 O O . GLY A 1 922 ? 0.975 19.938 13.986 1.00 56.25 922 GLY A O 1
ATOM 7511 N N . ILE A 1 923 ? 2.988 18.980 13.740 1.00 65.56 923 ILE A N 1
ATOM 7512 C CA . ILE A 1 923 ? 3.538 19.562 14.966 1.00 65.56 923 ILE A CA 1
ATOM 7513 C C . ILE A 1 923 ? 3.551 21.090 14.798 1.00 65.56 923 ILE A C 1
ATOM 7515 O O . ILE A 1 923 ? 3.819 21.600 13.704 1.00 65.56 923 ILE A O 1
ATOM 7519 N N . ASP A 1 924 ? 3.220 21.824 15.860 1.00 73.06 924 ASP A N 1
ATOM 7520 C CA . ASP A 1 924 ? 3.281 23.283 15.837 1.00 73.06 924 ASP A CA 1
ATOM 7521 C C . ASP A 1 924 ? 4.684 23.773 15.472 1.00 73.06 924 ASP A C 1
ATOM 7523 O O . ASP A 1 924 ? 5.706 23.193 15.853 1.00 73.06 924 ASP A O 1
ATOM 7527 N N . PHE A 1 925 ? 4.733 24.842 14.682 1.00 80.62 925 PHE A N 1
ATOM 7528 C CA . PHE A 1 925 ? 5.994 25.449 14.300 1.00 80.62 925 PHE A CA 1
ATOM 7529 C C . PHE A 1 925 ? 6.571 26.249 15.471 1.00 80.62 925 PHE A C 1
ATOM 7531 O O . PHE A 1 925 ? 6.152 27.374 15.739 1.00 80.62 925 PHE A O 1
ATOM 7538 N N . GLU A 1 926 ? 7.569 25.675 16.137 1.00 77.31 926 GLU A N 1
ATOM 7539 C CA . GLU A 1 926 ? 8.380 26.382 17.125 1.00 77.31 926 GLU A CA 1
ATOM 7540 C C . GLU A 1 926 ? 9.622 27.005 16.480 1.00 77.31 926 GLU A C 1
ATOM 7542 O O . GLU A 1 926 ? 10.389 26.355 15.758 1.00 77.31 926 GLU A O 1
ATOM 7547 N N . GLU A 1 927 ? 9.842 28.286 16.764 1.00 83.88 927 GLU A N 1
ATOM 7548 C CA . GLU A 1 927 ? 10.958 29.049 16.225 1.00 83.88 927 GLU A CA 1
ATOM 7549 C C . GLU A 1 927 ? 12.152 29.063 17.185 1.00 83.88 927 GLU A C 1
ATOM 7551 O O . GLU A 1 927 ? 12.031 29.320 18.380 1.00 83.88 927 GLU A O 1
ATOM 7556 N N . THR A 1 928 ? 13.348 28.811 16.651 1.00 88.50 928 THR A N 1
ATOM 7557 C CA . THR A 1 928 ? 14.609 28.973 17.383 1.00 88.50 928 THR A CA 1
ATOM 7558 C C . THR A 1 928 ? 15.641 29.608 16.463 1.00 88.50 928 THR A C 1
ATOM 7560 O O . THR A 1 928 ? 16.100 28.968 15.515 1.00 88.50 928 THR A O 1
ATOM 7563 N N . ILE A 1 929 ? 15.995 30.863 16.744 1.00 90.19 929 ILE A N 1
ATOM 7564 C CA . ILE A 1 929 ? 16.973 31.655 15.990 1.00 90.19 929 ILE A CA 1
ATOM 7565 C C . ILE A 1 929 ? 18.283 31.715 16.786 1.00 90.19 929 ILE A C 1
ATOM 7567 O O . ILE A 1 929 ? 18.287 32.066 17.963 1.00 90.19 929 ILE A O 1
ATOM 7571 N N . TYR A 1 930 ? 19.393 31.371 16.137 1.00 89.81 930 TYR A N 1
ATOM 7572 C CA . TYR A 1 930 ? 20.748 31.408 16.692 1.00 89.81 930 TYR A CA 1
ATOM 7573 C C . TYR A 1 930 ? 21.486 32.704 16.357 1.00 89.81 930 TYR A C 1
ATOM 7575 O O . TYR A 1 930 ? 22.221 33.226 17.191 1.00 89.81 930 TYR A O 1
ATOM 7583 N N . ILE A 1 931 ? 21.301 33.221 15.140 1.00 90.12 931 ILE A N 1
ATOM 7584 C CA . ILE A 1 931 ? 21.916 34.469 14.677 1.00 90.12 931 ILE A CA 1
ATOM 7585 C C . ILE A 1 931 ? 20.831 35.325 14.043 1.00 90.12 931 ILE A C 1
ATOM 7587 O O . ILE A 1 931 ? 20.063 34.843 13.214 1.00 90.12 931 ILE A O 1
ATOM 7591 N N . GLN A 1 932 ? 20.805 36.603 14.406 1.00 94.06 932 GLN A N 1
ATOM 7592 C CA . GLN A 1 932 ? 19.941 37.611 13.808 1.00 94.06 932 GLN A CA 1
ATOM 7593 C C . GLN A 1 932 ? 20.754 38.887 13.599 1.00 94.06 932 GLN A C 1
ATOM 7595 O O . GLN A 1 932 ? 21.181 39.524 14.564 1.00 94.06 932 GLN A O 1
ATOM 7600 N N . LYS A 1 933 ? 20.989 39.259 12.338 1.00 93.25 933 LYS A N 1
ATOM 7601 C CA . LYS A 1 933 ? 21.818 40.410 11.966 1.00 93.25 933 LYS A CA 1
ATOM 7602 C C . LYS A 1 933 ? 21.093 41.295 10.963 1.00 93.25 933 LYS A C 1
ATOM 7604 O O . LYS A 1 933 ? 20.670 40.823 9.916 1.00 93.25 933 LYS A O 1
ATOM 7609 N N . LYS A 1 934 ? 21.020 42.590 11.264 1.00 93.94 934 LYS A N 1
ATOM 7610 C CA . LYS A 1 934 ? 20.518 43.630 10.360 1.00 93.94 934 LYS A CA 1
ATOM 7611 C C . LYS A 1 934 ? 21.700 44.388 9.760 1.00 93.94 934 LYS A C 1
ATOM 7613 O O . LYS A 1 934 ? 22.559 44.857 10.503 1.00 93.94 934 LYS A O 1
ATOM 7618 N N . LEU A 1 935 ? 21.764 44.477 8.436 1.00 93.31 935 LEU A N 1
ATOM 7619 C CA . LEU A 1 935 ? 22.941 44.924 7.683 1.00 93.31 935 LEU A CA 1
ATOM 7620 C C . LEU A 1 935 ? 22.686 46.212 6.903 1.00 93.31 935 LEU A C 1
ATOM 7622 O O . LEU A 1 935 ? 23.417 47.194 7.051 1.00 93.31 935 LEU A O 1
ATOM 7626 N N . HIS A 1 936 ? 21.657 46.212 6.059 1.00 92.12 936 HIS A N 1
ATOM 7627 C CA . HIS A 1 936 ? 21.390 47.295 5.118 1.00 92.12 936 HIS A CA 1
ATOM 7628 C C . HIS A 1 936 ? 19.933 47.763 5.223 1.00 92.12 936 HIS A C 1
ATOM 7630 O O . HIS A 1 936 ? 19.046 46.953 5.487 1.00 92.12 936 HIS A O 1
ATOM 7636 N N . PRO A 1 937 ? 19.658 49.070 5.050 1.00 89.06 937 PRO A N 1
ATOM 7637 C CA . PRO A 1 937 ? 18.288 49.566 5.010 1.00 89.06 937 PRO A CA 1
ATOM 7638 C C . PRO A 1 937 ? 17.590 49.112 3.723 1.00 89.06 937 PRO A C 1
ATOM 7640 O O . PRO A 1 937 ? 18.256 48.841 2.725 1.00 89.06 937 PRO A O 1
ATOM 7643 N N . LYS A 1 938 ? 16.253 49.104 3.748 1.00 90.25 938 LYS A N 1
ATOM 7644 C CA . LYS A 1 938 ? 15.391 48.842 2.589 1.00 90.25 938 LYS A CA 1
ATOM 7645 C C . LYS A 1 938 ? 15.782 49.723 1.394 1.00 90.25 938 LYS A C 1
ATOM 7647 O O . LYS A 1 938 ? 15.857 50.947 1.542 1.00 90.25 938 LYS A O 1
ATOM 7652 N N . LYS A 1 939 ? 15.990 49.121 0.224 1.00 92.00 939 LYS A N 1
ATOM 7653 C CA . LYS A 1 939 ? 16.320 49.809 -1.038 1.00 92.00 939 LYS A CA 1
ATOM 7654 C C . LYS A 1 939 ? 15.298 49.550 -2.138 1.00 92.00 939 LYS A C 1
ATOM 7656 O O . LYS A 1 939 ? 15.184 50.368 -3.049 1.00 92.00 939 LYS A O 1
ATOM 7661 N N . HIS A 1 940 ? 14.559 48.447 -2.063 1.00 93.75 940 HIS A N 1
ATOM 7662 C CA . HIS A 1 940 ? 13.699 47.974 -3.139 1.00 93.75 940 HIS A CA 1
ATOM 7663 C C . HIS A 1 940 ? 12.225 47.908 -2.724 1.00 93.75 940 HIS A C 1
ATOM 7665 O O . HIS A 1 940 ? 11.853 47.927 -1.553 1.00 93.75 940 HIS A O 1
ATOM 7671 N N . HIS A 1 941 ? 11.357 47.822 -3.730 1.00 93.94 941 HIS A N 1
ATOM 7672 C CA . HIS A 1 941 ? 9.921 47.588 -3.555 1.00 93.94 941 HIS A CA 1
ATOM 7673 C C . HIS A 1 941 ? 9.575 46.100 -3.392 1.00 93.94 941 HIS A C 1
ATOM 7675 O O . HIS A 1 941 ? 8.456 45.763 -3.016 1.00 93.94 941 HIS A O 1
ATOM 7681 N N . ARG A 1 942 ? 10.534 45.204 -3.649 1.00 96.88 942 ARG A N 1
ATOM 7682 C CA . ARG A 1 942 ? 10.394 43.748 -3.528 1.00 96.88 942 ARG A CA 1
ATOM 7683 C C . ARG A 1 942 ? 11.271 43.246 -2.380 1.00 96.88 942 ARG A C 1
ATOM 7685 O O . ARG A 1 942 ? 12.370 43.769 -2.203 1.00 96.88 942 ARG A O 1
ATOM 7692 N N . VAL A 1 943 ? 10.818 42.223 -1.662 1.00 98.12 943 VAL A N 1
ATOM 7693 C CA . VAL A 1 943 ? 11.611 41.521 -0.638 1.00 98.12 943 VAL A CA 1
ATOM 7694 C C . VAL A 1 943 ? 11.761 40.049 -0.999 1.00 98.12 943 VAL A C 1
ATOM 7696 O O . VAL A 1 943 ? 10.808 39.431 -1.469 1.00 98.12 943 VAL A O 1
ATOM 7699 N N . THR A 1 944 ? 12.945 39.490 -0.768 1.00 98.38 944 THR A N 1
ATOM 7700 C CA . THR A 1 944 ? 13.247 38.071 -0.961 1.00 98.38 944 THR A CA 1
ATOM 7701 C C . THR A 1 944 ? 13.537 37.404 0.375 1.00 98.38 944 THR A C 1
ATOM 7703 O O . THR A 1 944 ? 14.410 37.860 1.108 1.00 98.38 944 THR A O 1
ATOM 7706 N N . LEU A 1 945 ? 12.854 36.297 0.666 1.00 98.50 945 LEU A N 1
ATOM 7707 C CA . LEU A 1 945 ? 13.230 35.355 1.717 1.00 98.50 945 LEU A CA 1
ATOM 7708 C C . LEU A 1 945 ? 13.982 34.188 1.071 1.00 98.50 945 LEU A C 1
ATOM 7710 O O . LEU A 1 945 ? 13.385 33.333 0.411 1.00 98.50 945 LEU A O 1
ATOM 7714 N N . PHE A 1 946 ? 15.301 34.169 1.246 1.00 98.38 946 PHE A N 1
ATOM 7715 C CA . PHE A 1 946 ? 16.172 33.154 0.662 1.00 98.38 946 PHE A CA 1
ATOM 7716 C C . PHE A 1 946 ? 16.434 32.035 1.675 1.00 98.38 946 PHE A C 1
ATOM 7718 O O . PHE A 1 946 ? 17.084 32.274 2.690 1.00 98.38 946 PHE A O 1
ATOM 7725 N N . SER A 1 947 ? 15.940 30.826 1.404 1.00 97.56 947 SER A N 1
ATOM 7726 C CA . SER A 1 947 ? 16.215 29.634 2.216 1.00 97.56 947 SER A CA 1
ATOM 7727 C C . SER A 1 947 ? 17.560 29.024 1.826 1.00 97.56 947 SER A C 1
ATOM 7729 O O . SER A 1 947 ? 17.814 28.775 0.647 1.00 97.56 947 SER A O 1
ATOM 7731 N N . HIS A 1 948 ? 18.412 28.774 2.819 1.00 97.06 948 HIS A N 1
ATOM 7732 C CA . HIS A 1 948 ? 19.729 28.167 2.639 1.00 97.06 948 HIS A CA 1
ATOM 7733 C C . HIS A 1 948 ? 19.910 26.948 3.541 1.00 97.06 948 HIS A C 1
ATOM 7735 O O . HIS A 1 948 ? 19.642 27.000 4.750 1.00 97.06 948 HIS A O 1
ATOM 7741 N N . PHE A 1 949 ? 20.445 25.869 2.973 1.00 92.69 949 PHE A N 1
ATOM 7742 C CA . PHE A 1 949 ? 20.920 24.716 3.728 1.00 92.69 949 PHE A CA 1
ATOM 7743 C C . PHE A 1 949 ? 22.181 24.139 3.092 1.00 92.69 949 PHE A C 1
ATOM 7745 O O . PHE A 1 949 ? 22.212 23.801 1.913 1.00 92.69 949 PHE A O 1
ATOM 7752 N N . ASP A 1 950 ? 23.194 23.909 3.920 1.00 89.50 950 ASP A N 1
ATOM 7753 C CA . ASP A 1 950 ? 24.403 23.217 3.504 1.00 89.50 950 ASP A CA 1
ATOM 7754 C C . ASP A 1 950 ? 24.880 22.276 4.612 1.00 89.50 950 ASP A C 1
ATOM 7756 O O . ASP A 1 950 ? 24.987 22.659 5.781 1.00 89.50 950 ASP A O 1
ATOM 7760 N N . ALA A 1 951 ? 25.172 21.029 4.242 1.00 83.50 951 ALA A N 1
ATOM 7761 C CA . ALA A 1 951 ? 25.563 19.986 5.188 1.00 83.50 951 ALA A CA 1
ATOM 7762 C C . ALA A 1 951 ? 26.946 20.231 5.826 1.00 83.50 951 ALA A C 1
ATOM 7764 O O . ALA A 1 951 ? 27.238 19.680 6.892 1.00 83.50 951 ALA A O 1
ATOM 7765 N N . ASP A 1 952 ? 27.792 21.059 5.206 1.00 86.06 952 ASP A N 1
ATOM 7766 C CA . ASP A 1 952 ? 29.102 21.464 5.727 1.00 86.06 952 ASP A CA 1
ATOM 7767 C C . ASP A 1 952 ? 29.040 22.777 6.521 1.00 86.06 952 ASP A C 1
ATOM 7769 O O . ASP A 1 952 ? 30.060 23.260 7.023 1.00 86.06 952 ASP A O 1
ATOM 7773 N N . ASN A 1 953 ? 27.836 23.324 6.701 1.00 88.62 953 ASN A N 1
ATOM 7774 C CA . ASN A 1 953 ? 27.590 24.627 7.299 1.00 88.62 953 ASN A CA 1
ATOM 7775 C C . ASN A 1 953 ? 28.367 25.744 6.589 1.00 88.62 953 ASN A C 1
ATOM 7777 O O . ASN A 1 953 ? 29.082 26.523 7.226 1.00 88.62 953 ASN A O 1
ATOM 7781 N N . GLU A 1 954 ? 28.267 25.791 5.260 1.00 90.81 954 GLU A N 1
ATOM 7782 C CA . GLU A 1 954 ? 28.923 26.784 4.405 1.00 90.81 954 GLU A CA 1
ATOM 7783 C C . GLU A 1 954 ? 27.948 27.505 3.481 1.00 90.81 954 GLU A C 1
ATOM 7785 O O . GLU A 1 954 ? 26.907 26.972 3.110 1.00 90.81 954 GLU A O 1
ATOM 7790 N N . VAL A 1 955 ? 28.320 28.717 3.064 1.00 93.12 955 VAL A N 1
ATOM 7791 C CA . VAL A 1 955 ? 27.706 29.365 1.903 1.00 93.12 955 VAL A CA 1
ATOM 7792 C C . VAL A 1 955 ? 28.602 29.114 0.698 1.00 93.12 955 VAL A C 1
ATOM 7794 O O . VAL A 1 955 ? 29.706 29.655 0.613 1.00 93.12 955 VAL A O 1
ATOM 7797 N N . LYS A 1 956 ? 28.151 28.265 -0.228 1.00 92.44 956 LYS A N 1
ATOM 7798 C CA . LYS A 1 956 ? 28.934 27.911 -1.418 1.00 92.44 956 LYS A CA 1
ATOM 7799 C C . LYS A 1 956 ? 29.000 29.094 -2.406 1.00 92.44 956 LYS A C 1
ATOM 7801 O O . LYS A 1 956 ? 28.050 29.875 -2.478 1.00 92.44 956 LYS A O 1
ATOM 7806 N N . PRO A 1 957 ? 30.071 29.228 -3.213 1.00 93.31 957 PRO A N 1
ATOM 7807 C CA . PRO A 1 957 ? 30.259 30.372 -4.115 1.00 93.31 957 PRO A CA 1
ATOM 7808 C C . PRO A 1 957 ? 29.094 30.643 -5.079 1.00 93.31 957 PRO A C 1
ATOM 7810 O O . PRO A 1 957 ? 28.725 31.797 -5.287 1.00 93.31 957 PRO A O 1
ATOM 7813 N N . TYR A 1 958 ? 28.453 29.597 -5.613 1.00 93.88 958 TYR A N 1
ATOM 7814 C CA . TYR A 1 958 ? 27.297 29.761 -6.502 1.00 93.88 958 TYR A CA 1
ATOM 7815 C C . TYR A 1 958 ? 26.098 30.435 -5.801 1.00 93.88 958 TYR A C 1
ATOM 7817 O O . TYR A 1 958 ? 25.353 31.174 -6.445 1.00 93.88 958 TYR A O 1
ATOM 7825 N N . VAL A 1 959 ? 25.936 30.242 -4.483 1.00 95.62 959 VAL A N 1
ATOM 7826 C CA . VAL A 1 959 ? 24.898 30.908 -3.677 1.00 95.62 959 VAL A CA 1
ATOM 7827 C C . VAL A 1 959 ? 25.183 32.405 -3.583 1.00 95.62 959 VAL A C 1
ATOM 7829 O O . VAL A 1 959 ? 24.269 33.211 -3.714 1.00 95.62 959 VAL A O 1
ATOM 7832 N N . VAL A 1 960 ? 26.453 32.801 -3.443 1.00 95.56 960 VAL A N 1
ATOM 7833 C CA . VAL A 1 960 ? 26.853 34.220 -3.443 1.00 95.56 960 VAL A CA 1
ATOM 7834 C C . VAL A 1 960 ? 26.500 34.878 -4.781 1.00 95.56 960 VAL A C 1
ATOM 7836 O O . VAL A 1 960 ? 25.938 35.974 -4.801 1.00 95.56 960 VAL A O 1
ATOM 7839 N N . THR A 1 961 ? 26.762 34.193 -5.898 1.00 94.75 961 THR A N 1
ATOM 7840 C CA . THR A 1 961 ? 26.366 34.650 -7.242 1.00 94.75 961 THR A CA 1
ATOM 7841 C C . THR A 1 961 ? 24.851 34.823 -7.357 1.00 94.75 961 THR A C 1
ATOM 7843 O O . THR A 1 961 ? 24.386 35.831 -7.895 1.00 94.75 961 THR A O 1
ATOM 7846 N N . TYR A 1 962 ? 24.074 33.894 -6.799 1.00 96.94 962 TYR A N 1
ATOM 7847 C CA . TYR A 1 962 ? 22.617 33.978 -6.790 1.00 96.94 962 TYR A CA 1
ATOM 7848 C C . TYR A 1 962 ? 22.117 35.169 -5.954 1.00 96.94 962 TYR A C 1
ATOM 7850 O O . TYR A 1 962 ? 21.352 36.003 -6.446 1.00 96.94 962 TYR A O 1
ATOM 7858 N N . LEU A 1 963 ? 22.610 35.321 -4.723 1.00 97.69 963 LEU A N 1
ATOM 7859 C CA . LEU A 1 963 ? 22.253 36.438 -3.844 1.00 97.69 963 LEU A CA 1
ATOM 7860 C C . LEU A 1 963 ? 22.608 37.789 -4.469 1.00 97.69 963 LEU A C 1
ATOM 7862 O O . LEU A 1 963 ? 21.809 38.720 -4.406 1.00 97.69 963 LEU A O 1
ATOM 7866 N N . LYS A 1 964 ? 23.754 37.889 -5.154 1.00 95.94 964 LYS A N 1
ATOM 7867 C CA . LYS A 1 964 ? 24.128 39.091 -5.907 1.00 95.94 964 LYS A CA 1
ATOM 7868 C C . LYS A 1 964 ? 23.079 39.447 -6.965 1.00 95.94 964 LYS A C 1
ATOM 7870 O O . LYS A 1 964 ? 22.678 40.607 -7.042 1.00 95.94 964 LYS A O 1
ATOM 7875 N N . ALA A 1 965 ? 22.610 38.474 -7.747 1.00 95.50 965 ALA A N 1
ATOM 7876 C CA . ALA A 1 965 ? 21.578 38.708 -8.757 1.00 95.50 965 ALA A CA 1
ATOM 7877 C C . ALA A 1 965 ? 20.228 39.116 -8.135 1.00 95.50 965 ALA A C 1
ATOM 7879 O O . ALA A 1 965 ? 19.582 40.036 -8.633 1.00 95.50 965 ALA A O 1
ATOM 7880 N N . LEU A 1 966 ? 19.828 38.493 -7.020 1.00 96.94 966 LEU A N 1
ATOM 7881 C CA . LEU A 1 966 ? 18.599 38.844 -6.294 1.00 96.94 966 LEU A CA 1
ATOM 7882 C C . LEU A 1 966 ? 18.665 40.241 -5.664 1.00 96.94 966 LEU A C 1
ATOM 7884 O O . LEU A 1 966 ? 17.684 40.985 -5.715 1.00 96.94 966 LEU A O 1
ATOM 7888 N N . SER A 1 967 ? 19.825 40.624 -5.123 1.00 96.19 967 SER A N 1
ATOM 7889 C CA . SER A 1 967 ? 20.036 41.932 -4.487 1.00 96.19 967 SER A CA 1
ATOM 7890 C C . SER A 1 967 ? 19.949 43.110 -5.461 1.00 96.19 967 SER A C 1
ATOM 7892 O O . SER A 1 967 ? 19.785 44.249 -5.039 1.00 96.19 967 SER A O 1
ATOM 7894 N N . ALA A 1 968 ? 20.045 42.855 -6.771 1.00 94.12 968 ALA A N 1
ATOM 7895 C CA . ALA A 1 968 ? 19.837 43.881 -7.788 1.00 94.12 968 ALA A CA 1
ATOM 7896 C C . ALA A 1 968 ? 18.352 44.246 -7.976 1.00 94.12 968 ALA A C 1
ATOM 7898 O O . ALA A 1 968 ? 18.052 45.330 -8.475 1.00 94.12 968 ALA A O 1
ATOM 7899 N N . ILE A 1 969 ? 17.431 43.352 -7.596 1.00 94.88 969 ILE A N 1
ATOM 7900 C CA . ILE A 1 969 ? 15.995 43.468 -7.902 1.00 94.88 969 ILE A CA 1
ATOM 7901 C C . ILE A 1 969 ? 15.100 43.458 -6.653 1.00 94.88 969 ILE A C 1
ATOM 7903 O O . ILE A 1 969 ? 13.891 43.683 -6.763 1.00 94.88 969 ILE A O 1
ATOM 7907 N N . SER A 1 970 ? 15.666 43.169 -5.476 1.00 97.00 970 SER A N 1
ATOM 7908 C CA . SER A 1 970 ? 14.945 42.987 -4.214 1.00 97.00 970 SER A CA 1
ATOM 7909 C C . SER A 1 970 ? 15.843 43.206 -2.995 1.00 97.00 970 SER A C 1
ATOM 7911 O O . SER A 1 970 ? 17.058 43.036 -3.067 1.00 97.00 970 SER A O 1
ATOM 7913 N N . ASP A 1 971 ? 15.230 43.528 -1.859 1.00 98.06 971 ASP A N 1
ATOM 7914 C CA . ASP A 1 971 ? 15.879 43.466 -0.551 1.00 98.06 971 ASP A CA 1
ATOM 7915 C C . ASP A 1 971 ? 15.927 42.006 -0.078 1.00 98.06 971 ASP A C 1
ATOM 7917 O O . ASP A 1 971 ? 14.889 41.351 0.010 1.00 98.06 971 ASP A O 1
ATOM 7921 N N . VAL A 1 972 ? 17.120 41.468 0.187 1.00 98.38 972 VAL A N 1
ATOM 7922 C CA . VAL A 1 972 ? 17.303 40.036 0.474 1.00 98.38 972 VAL A CA 1
ATOM 7923 C C . VAL A 1 972 ? 17.456 39.781 1.970 1.00 98.38 972 VAL A C 1
ATOM 7925 O O . VAL A 1 972 ? 18.404 40.253 2.597 1.00 98.38 972 VAL A O 1
ATOM 7928 N N . ILE A 1 973 ? 16.565 38.961 2.517 1.00 98.12 973 ILE A N 1
ATOM 7929 C CA . ILE A 1 973 ? 16.671 38.371 3.849 1.00 98.12 973 ILE A CA 1
ATOM 7930 C C . ILE A 1 973 ? 17.131 36.927 3.679 1.00 98.12 973 ILE A C 1
ATOM 7932 O O . ILE A 1 973 ? 16.405 36.078 3.157 1.00 98.12 973 ILE A O 1
ATOM 7936 N N . PHE A 1 974 ? 18.355 36.651 4.113 1.00 98.31 974 PHE A N 1
ATOM 7937 C CA . PHE A 1 974 ? 18.950 35.323 4.036 1.00 98.31 974 PHE A CA 1
ATOM 7938 C C . PHE A 1 974 ? 18.609 34.520 5.291 1.00 98.31 974 PHE A C 1
ATOM 7940 O O . PHE A 1 974 ? 18.946 34.937 6.399 1.00 98.31 974 PHE A O 1
ATOM 7947 N N . VAL A 1 975 ? 17.958 33.369 5.127 1.00 97.62 975 VAL A N 1
ATOM 7948 C CA . VAL A 1 975 ? 17.554 32.484 6.223 1.00 97.62 975 VAL A CA 1
ATOM 7949 C C . VAL A 1 975 ? 18.245 31.134 6.071 1.00 97.62 975 VAL A C 1
ATOM 7951 O O . VAL A 1 975 ? 17.884 30.322 5.223 1.00 97.62 975 VAL A O 1
ATOM 7954 N N . SER A 1 976 ? 19.238 30.881 6.918 1.00 95.94 976 SER A N 1
ATOM 7955 C CA . SER A 1 976 ? 19.996 29.632 6.923 1.00 95.94 976 SER A CA 1
ATOM 7956 C C . SER A 1 976 ? 19.505 28.670 7.998 1.00 95.94 976 SER A C 1
ATOM 7958 O O . SER A 1 976 ? 19.319 29.042 9.158 1.00 95.94 976 SER A O 1
ATOM 7960 N N . THR A 1 977 ? 19.362 27.405 7.614 1.00 92.62 977 THR A N 1
ATOM 7961 C CA . THR A 1 977 ? 19.122 26.272 8.523 1.00 92.62 977 THR A CA 1
ATOM 7962 C C . THR A 1 977 ? 20.397 25.471 8.816 1.00 92.62 977 THR A C 1
ATOM 7964 O O . THR A 1 977 ? 20.352 24.438 9.481 1.00 92.62 977 THR A O 1
ATOM 7967 N N . ALA A 1 978 ? 21.559 25.936 8.348 1.00 90.31 978 ALA A N 1
ATOM 7968 C CA . ALA A 1 978 ? 22.853 25.377 8.720 1.00 90.31 978 ALA A CA 1
ATOM 7969 C C . ALA A 1 978 ? 23.250 25.842 10.132 1.00 90.31 978 ALA A C 1
ATOM 7971 O O . ALA A 1 978 ? 23.947 26.842 10.296 1.00 90.31 978 ALA A O 1
ATOM 7972 N N . GLU A 1 979 ? 22.768 25.129 11.154 1.00 84.69 979 GLU A N 1
ATOM 7973 C CA . GLU A 1 979 ? 22.784 25.544 12.569 1.00 84.69 979 GLU A CA 1
ATOM 7974 C C . GLU A 1 979 ? 24.164 25.943 13.110 1.00 84.69 979 GLU A C 1
ATOM 7976 O O . GLU A 1 979 ? 24.256 26.743 14.036 1.00 84.69 979 GLU A O 1
ATOM 7981 N N . SER A 1 980 ? 25.243 25.386 12.552 1.00 87.00 980 SER A N 1
ATOM 7982 C CA . SER A 1 980 ? 26.618 25.633 13.004 1.00 87.00 980 SER A CA 1
ATOM 7983 C C . SER A 1 980 ? 27.403 26.577 12.091 1.00 87.00 980 SER A C 1
ATOM 7985 O O . SER A 1 980 ? 28.633 26.632 12.182 1.00 87.00 980 SER A O 1
ATOM 7987 N N . ILE A 1 981 ? 26.737 27.301 11.184 1.00 89.44 981 ILE A N 1
ATOM 7988 C CA . ILE A 1 981 ? 27.421 28.295 10.356 1.00 89.44 981 ILE A CA 1
ATOM 7989 C C . ILE A 1 981 ? 27.917 29.446 11.233 1.00 89.44 981 ILE A C 1
ATOM 7991 O O . ILE A 1 981 ? 27.175 30.016 12.031 1.00 89.44 981 ILE A O 1
ATOM 7995 N N . ASN A 1 982 ? 29.201 29.771 11.106 1.00 84.50 982 ASN A N 1
ATOM 7996 C CA . ASN A 1 982 ? 29.812 30.846 11.878 1.00 84.50 982 ASN A CA 1
ATOM 7997 C C . ASN A 1 982 ? 29.731 32.186 11.128 1.00 84.50 982 ASN A C 1
ATOM 7999 O O . ASN A 1 982 ? 29.518 32.233 9.915 1.00 84.50 982 ASN A O 1
ATOM 8003 N N . GLU A 1 983 ? 29.940 33.290 11.848 1.00 84.25 983 GLU A N 1
ATOM 8004 C CA . GLU A 1 983 ? 29.867 34.634 11.261 1.00 84.25 983 GLU A CA 1
ATOM 8005 C C . GLU A 1 983 ? 30.900 34.875 10.155 1.00 84.25 983 GLU A C 1
ATOM 8007 O O . GLU A 1 983 ? 30.636 35.617 9.214 1.00 84.25 983 GLU A O 1
ATOM 8012 N N . GLU A 1 984 ? 32.075 34.245 10.227 1.00 87.38 984 GLU A N 1
ATOM 8013 C CA . GLU A 1 984 ? 33.112 34.402 9.205 1.00 87.38 984 GLU A CA 1
ATOM 8014 C C . GLU A 1 984 ? 32.638 33.897 7.838 1.00 87.38 984 GLU A C 1
ATOM 8016 O O . GLU A 1 984 ? 32.819 34.584 6.833 1.00 87.38 984 GLU A O 1
ATOM 8021 N N . LYS A 1 985 ? 31.957 32.748 7.819 1.00 87.25 985 LYS A N 1
ATOM 8022 C CA . LYS A 1 985 ? 31.376 32.146 6.613 1.00 87.25 985 LYS A CA 1
ATOM 8023 C C . LYS A 1 985 ? 30.199 32.942 6.039 1.00 87.25 985 LYS A C 1
ATOM 8025 O O . LYS A 1 985 ? 29.850 32.737 4.882 1.00 87.25 985 LYS A O 1
ATOM 8030 N N . LEU A 1 986 ? 29.613 33.861 6.811 1.00 92.50 986 LEU A N 1
ATOM 8031 C CA . LEU A 1 986 ? 28.530 34.746 6.367 1.00 92.50 986 LEU A CA 1
ATOM 8032 C C . LEU A 1 986 ? 29.043 36.067 5.771 1.00 92.50 986 LEU A C 1
ATOM 8034 O O . LEU A 1 986 ? 28.309 36.734 5.046 1.00 92.50 986 LEU A O 1
ATOM 8038 N N . LYS A 1 987 ? 30.308 36.446 6.006 1.00 92.44 987 LYS A N 1
ATOM 8039 C CA . LYS A 1 987 ? 30.860 37.733 5.537 1.00 92.44 987 LYS A CA 1
ATOM 8040 C C . LYS A 1 987 ? 30.764 37.933 4.026 1.00 92.44 987 LYS A C 1
ATOM 8042 O O . LYS A 1 987 ? 30.597 39.062 3.573 1.00 92.44 987 LYS A O 1
ATOM 8047 N N . SER A 1 988 ? 30.873 36.858 3.245 1.00 92.69 988 SER A N 1
ATOM 8048 C CA . SER A 1 988 ? 30.825 36.912 1.778 1.00 92.69 988 SER A CA 1
ATOM 8049 C C . SER A 1 988 ? 29.462 37.346 1.229 1.00 92.69 988 SER A C 1
ATOM 8051 O O . SER A 1 988 ? 29.405 37.855 0.111 1.00 92.69 988 SER A O 1
ATOM 8053 N N . ILE A 1 989 ? 28.383 37.182 2.003 1.00 96.25 989 ILE A N 1
ATOM 8054 C CA . ILE A 1 989 ? 27.015 37.516 1.582 1.00 96.25 989 ILE A CA 1
ATOM 8055 C C . ILE A 1 989 ? 26.477 38.812 2.181 1.00 96.25 989 ILE A C 1
ATOM 8057 O O . ILE A 1 989 ? 25.470 39.323 1.693 1.00 96.25 989 ILE A O 1
ATOM 8061 N N . GLU A 1 990 ? 27.145 39.375 3.194 1.00 95.81 990 GLU A N 1
ATOM 8062 C CA . GLU A 1 990 ? 26.701 40.612 3.848 1.00 95.81 990 GLU A CA 1
ATOM 8063 C C . GLU A 1 990 ? 26.423 41.766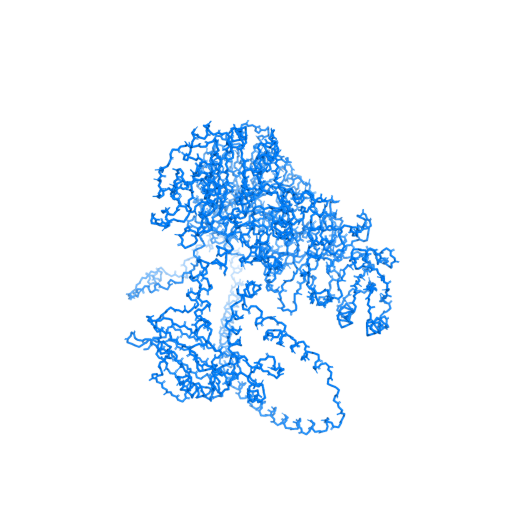 2.869 1.00 95.81 990 GLU A C 1
ATOM 8065 O O . GLU A 1 990 ? 25.382 42.399 3.022 1.00 95.81 990 GLU A O 1
ATOM 8070 N N . PRO A 1 991 ? 27.245 42.016 1.823 1.00 96.50 991 PRO A N 1
ATOM 8071 C CA . PRO A 1 991 ? 26.986 43.105 0.876 1.00 96.50 991 PRO A CA 1
ATOM 8072 C C . PRO A 1 991 ? 25.678 42.976 0.081 1.00 96.50 991 PRO A C 1
ATOM 8074 O O . PRO A 1 991 ? 25.229 43.955 -0.518 1.00 96.50 991 PRO A O 1
ATOM 8077 N N . TYR A 1 992 ? 25.098 41.774 0.029 1.00 97.12 992 TYR A N 1
ATOM 8078 C CA . TYR A 1 992 ? 23.936 41.441 -0.795 1.00 97.12 992 TYR A CA 1
ATOM 8079 C C . TYR A 1 992 ? 22.654 41.250 0.022 1.00 97.12 992 TYR A C 1
ATOM 8081 O O . TYR A 1 992 ? 21.587 41.100 -0.567 1.00 97.12 992 TYR A O 1
ATOM 8089 N N . CYS A 1 993 ? 22.737 41.271 1.356 1.00 97.31 993 CYS A N 1
ATOM 8090 C CA . CYS A 1 993 ? 21.608 40.998 2.244 1.00 97.31 993 CYS A CA 1
ATOM 8091 C C . CYS A 1 993 ? 21.233 42.243 3.057 1.00 97.31 993 CYS A C 1
ATOM 8093 O O . CYS A 1 993 ? 22.104 42.950 3.564 1.00 97.31 993 CYS A O 1
ATOM 8095 N N . THR A 1 994 ? 19.938 42.507 3.237 1.00 96.31 994 THR A N 1
ATOM 8096 C CA . THR A 1 994 ? 19.474 43.478 4.241 1.00 96.31 994 THR A CA 1
ATOM 8097 C C . THR A 1 994 ? 19.538 42.887 5.637 1.00 96.31 994 THR A C 1
ATOM 8099 O O . THR A 1 994 ? 19.917 43.588 6.576 1.00 96.31 994 THR A O 1
ATOM 8102 N N . ASP A 1 995 ? 19.235 41.595 5.763 1.00 96.75 995 ASP A N 1
ATOM 8103 C CA . ASP A 1 995 ? 19.169 40.882 7.032 1.00 96.75 995 ASP A CA 1
ATOM 8104 C C . ASP A 1 995 ? 19.637 39.427 6.865 1.00 96.75 995 ASP A C 1
ATOM 8106 O O . ASP A 1 995 ? 19.480 38.819 5.803 1.00 96.75 995 ASP A O 1
ATOM 8110 N N . ILE A 1 996 ? 20.211 38.865 7.929 1.00 97.44 996 ILE A N 1
ATOM 8111 C CA . ILE A 1 996 ? 20.643 37.467 8.014 1.00 97.44 996 ILE A CA 1
ATOM 8112 C C . ILE A 1 996 ? 20.032 36.831 9.260 1.00 97.44 996 ILE A C 1
ATOM 8114 O O . ILE A 1 996 ? 20.199 37.344 10.369 1.00 97.44 996 ILE A O 1
ATOM 8118 N N . LEU A 1 997 ? 19.384 35.685 9.068 1.00 96.69 997 LEU A N 1
ATOM 8119 C CA . LEU A 1 997 ? 18.852 34.818 10.111 1.00 96.69 997 LEU A CA 1
ATOM 8120 C C . LEU A 1 997 ? 19.519 33.440 10.009 1.00 96.69 997 LEU A C 1
ATOM 8122 O O . LEU A 1 997 ? 19.563 32.843 8.935 1.00 96.69 997 LEU A O 1
ATOM 8126 N N . VAL A 1 998 ? 20.007 32.904 11.125 1.00 94.94 998 VAL A N 1
ATOM 8127 C CA . VAL A 1 998 ? 20.401 31.491 11.244 1.00 94.94 998 VAL A CA 1
ATOM 8128 C C . VAL A 1 998 ? 19.514 30.860 12.293 1.00 94.94 998 VAL A C 1
ATOM 8130 O O . VAL A 1 998 ? 19.426 31.373 13.406 1.00 94.94 998 VAL A O 1
ATOM 8133 N N . LYS A 1 999 ? 18.855 29.761 11.947 1.00 92.81 999 LYS A N 1
ATOM 8134 C CA . LYS A 1 999 ? 17.866 29.101 12.800 1.00 92.81 999 LYS A CA 1
ATOM 8135 C C . LYS A 1 999 ? 18.087 27.595 12.870 1.00 92.81 999 LYS A C 1
ATOM 8137 O O . LYS A 1 999 ? 18.834 27.024 12.078 1.00 92.81 999 LYS A O 1
ATOM 8142 N N . LYS A 1 1000 ? 17.370 26.951 13.789 1.00 88.88 1000 LYS A N 1
ATOM 8143 C CA . LYS A 1 1000 ? 17.269 25.490 13.873 1.00 88.88 1000 LYS A CA 1
ATOM 8144 C C . LYS A 1 1000 ? 16.669 24.899 12.595 1.00 88.88 1000 LYS A C 1
ATOM 8146 O O . LYS A 1 1000 ? 15.712 25.455 12.042 1.00 88.88 1000 LYS A O 1
ATOM 8151 N N . ASN A 1 1001 ? 17.191 23.761 12.143 1.00 86.31 1001 ASN A N 1
ATOM 8152 C CA . ASN A 1 1001 ? 16.727 23.077 10.939 1.00 86.31 1001 ASN A CA 1
ATOM 8153 C C . ASN A 1 1001 ? 15.433 22.295 11.194 1.00 86.31 1001 ASN A C 1
ATOM 8155 O O . ASN A 1 1001 ? 15.406 21.068 11.278 1.00 86.31 1001 ASN A O 1
ATOM 8159 N N . ILE A 1 1002 ? 14.342 23.041 11.345 1.00 81.12 1002 ILE A N 1
ATOM 8160 C CA . ILE A 1 1002 ? 12.986 22.522 11.494 1.00 81.12 1002 ILE A CA 1
ATOM 8161 C C . ILE A 1 1002 ? 12.120 23.075 10.361 1.00 81.12 1002 ILE A C 1
ATOM 8163 O O . ILE A 1 1002 ? 12.103 24.287 10.124 1.00 81.12 1002 ILE A O 1
ATOM 8167 N N . GLY A 1 1003 ? 11.380 22.182 9.692 1.00 75.50 1003 GLY A N 1
ATOM 8168 C CA . GLY A 1 1003 ? 10.422 22.523 8.636 1.00 75.50 1003 GLY A CA 1
ATOM 8169 C C . GLY A 1 1003 ? 11.022 22.767 7.246 1.00 75.50 1003 GLY A C 1
ATOM 8170 O O . GLY A 1 1003 ? 10.291 23.229 6.372 1.00 75.50 1003 GLY A O 1
ATOM 8171 N N . TYR A 1 1004 ? 12.309 22.459 7.027 1.00 85.69 1004 TYR A N 1
ATOM 8172 C CA . TYR A 1 1004 ? 13.022 22.671 5.754 1.00 85.69 1004 TYR A CA 1
ATOM 8173 C C . TYR A 1 1004 ? 12.805 24.098 5.194 1.00 85.69 1004 TYR A C 1
ATOM 8175 O O . TYR A 1 1004 ? 12.735 25.051 5.973 1.00 85.69 1004 TYR A O 1
ATOM 8183 N N . ASP A 1 1005 ? 12.685 24.258 3.870 1.00 90.31 1005 ASP A N 1
ATOM 8184 C CA . ASP A 1 1005 ? 12.533 25.562 3.210 1.00 90.31 1005 ASP A CA 1
ATOM 8185 C C . ASP A 1 1005 ? 11.308 26.342 3.693 1.00 90.31 1005 ASP A C 1
ATOM 8187 O O . ASP A 1 1005 ? 11.409 27.523 4.017 1.00 90.31 1005 ASP A O 1
ATOM 8191 N N . PHE A 1 1006 ? 10.162 25.672 3.844 1.00 91.06 1006 PHE A N 1
ATOM 8192 C CA . PHE A 1 1006 ? 8.949 26.304 4.364 1.00 91.06 1006 PHE A CA 1
ATOM 8193 C C . PHE A 1 1006 ? 9.134 26.813 5.795 1.00 91.06 1006 PHE A C 1
ATOM 8195 O O . PHE A 1 1006 ? 8.674 27.901 6.129 1.00 91.06 1006 PHE A O 1
ATOM 8202 N N . GLY A 1 1007 ? 9.855 26.065 6.630 1.00 91.38 1007 GLY A N 1
ATOM 8203 C CA . GLY A 1 1007 ? 10.217 26.501 7.972 1.00 91.38 1007 GLY A CA 1
ATOM 8204 C C . GLY A 1 1007 ? 11.209 27.667 7.981 1.00 91.38 1007 GLY A C 1
ATOM 8205 O O . GLY A 1 1007 ? 11.208 28.444 8.935 1.00 91.38 1007 GLY A O 1
ATOM 8206 N N . ALA A 1 1008 ? 12.065 27.806 6.966 1.00 93.62 1008 ALA A N 1
ATOM 8207 C CA . ALA A 1 1008 ? 12.946 28.964 6.806 1.00 93.62 1008 ALA A CA 1
ATOM 8208 C C . ALA A 1 1008 ? 12.157 30.204 6.354 1.00 93.62 1008 ALA A C 1
ATOM 8210 O O . ALA A 1 1008 ? 12.262 31.265 6.973 1.00 93.62 1008 ALA A O 1
ATOM 8211 N N . TRP A 1 1009 ? 11.290 30.067 5.349 1.00 95.94 1009 TRP A N 1
ATOM 8212 C CA . TRP A 1 1009 ? 10.417 31.153 4.901 1.00 95.94 1009 TRP A CA 1
ATOM 8213 C C . TRP A 1 1009 ? 9.439 31.597 5.989 1.00 95.94 1009 TRP A C 1
ATOM 8215 O O . TRP A 1 1009 ? 9.269 32.798 6.177 1.00 95.94 1009 TRP A O 1
ATOM 8225 N N . LYS A 1 1010 ? 8.865 30.670 6.769 1.00 95.06 1010 LYS A N 1
ATOM 8226 C CA . LYS A 1 1010 ? 8.015 31.006 7.922 1.00 95.06 1010 LYS A CA 1
ATOM 8227 C C . LYS A 1 1010 ? 8.758 31.876 8.938 1.00 95.06 1010 LYS A C 1
ATOM 8229 O O . LYS A 1 1010 ? 8.198 32.873 9.384 1.00 95.06 1010 LYS A O 1
ATOM 8234 N N . SER A 1 1011 ? 10.018 31.565 9.246 1.00 95.25 1011 SER A N 1
ATOM 8235 C CA . SER A 1 1011 ? 10.835 32.417 10.119 1.00 95.25 1011 SER A CA 1
ATOM 8236 C C . SER A 1 1011 ? 11.132 33.787 9.513 1.00 95.25 1011 SER A C 1
ATOM 8238 O O . SER A 1 1011 ? 11.045 34.797 10.204 1.00 95.25 1011 SER A O 1
ATOM 8240 N N . GLY A 1 1012 ? 11.417 33.854 8.210 1.00 95.62 1012 GLY A N 1
ATOM 8241 C CA . GLY A 1 1012 ? 11.569 35.135 7.514 1.00 95.62 1012 GLY A CA 1
ATOM 8242 C C . GLY A 1 1012 ? 10.288 35.982 7.533 1.00 95.62 1012 GLY A C 1
ATOM 8243 O O . GLY A 1 1012 ? 10.353 37.192 7.742 1.00 95.62 1012 GLY A O 1
ATOM 8244 N N . LEU A 1 1013 ? 9.118 35.353 7.382 1.00 96.38 1013 LEU A N 1
ATOM 8245 C CA . LEU A 1 1013 ? 7.809 36.008 7.470 1.00 96.38 1013 LEU A CA 1
ATOM 8246 C C . LEU A 1 1013 ? 7.506 36.497 8.889 1.00 96.38 1013 LEU A C 1
ATOM 8248 O O . LEU A 1 1013 ? 7.077 37.636 9.050 1.00 96.38 1013 LEU A O 1
ATOM 8252 N N . ASN A 1 1014 ? 7.767 35.675 9.909 1.00 95.06 1014 ASN A N 1
ATOM 8253 C CA . ASN A 1 1014 ? 7.625 36.071 11.311 1.00 95.06 1014 ASN A CA 1
ATOM 8254 C C . ASN A 1 1014 ? 8.538 37.262 11.647 1.00 95.06 1014 ASN A C 1
ATOM 8256 O O . ASN A 1 1014 ? 8.101 38.201 12.306 1.00 95.06 1014 ASN A O 1
ATOM 8260 N N . TYR A 1 1015 ? 9.781 37.248 11.152 1.00 94.88 1015 TYR A N 1
ATOM 8261 C CA . TYR A 1 1015 ? 10.735 38.343 11.333 1.00 94.88 1015 TYR A CA 1
ATOM 8262 C C . TYR A 1 1015 ? 10.280 39.640 10.652 1.00 94.88 1015 TYR A C 1
ATOM 8264 O O . TYR A 1 1015 ? 10.401 40.721 11.231 1.00 94.88 1015 TYR A O 1
ATOM 8272 N N . LEU A 1 1016 ? 9.739 39.547 9.433 1.00 94.12 1016 LEU A N 1
ATOM 8273 C CA . LEU A 1 1016 ? 9.174 40.700 8.735 1.00 94.12 1016 LEU A CA 1
ATOM 8274 C C . LEU A 1 1016 ? 7.931 41.245 9.451 1.00 94.12 1016 LEU A C 1
ATOM 8276 O O . LEU A 1 1016 ? 7.785 42.467 9.553 1.00 94.12 1016 LEU A O 1
ATOM 8280 N N . GLY A 1 1017 ? 7.037 40.376 9.927 1.00 93.00 1017 GLY A N 1
ATOM 8281 C CA . GLY A 1 1017 ? 5.762 40.768 10.529 1.00 93.00 1017 GLY A CA 1
ATOM 8282 C C . GLY A 1 1017 ? 5.020 41.802 9.672 1.00 93.00 1017 GLY A C 1
ATOM 8283 O O . GLY A 1 1017 ? 4.973 41.706 8.443 1.00 93.00 1017 GLY A O 1
ATOM 8284 N N . ASP A 1 1018 ? 4.525 42.866 10.306 1.00 91.62 1018 ASP A N 1
ATOM 8285 C CA . ASP A 1 1018 ? 3.805 43.949 9.622 1.00 91.62 1018 ASP A CA 1
ATOM 8286 C C . ASP A 1 1018 ? 4.655 44.730 8.606 1.00 91.62 1018 ASP A C 1
ATOM 8288 O O . ASP A 1 1018 ? 4.106 45.407 7.731 1.00 91.62 1018 ASP A O 1
ATOM 8292 N N . SER A 1 1019 ? 5.991 44.650 8.680 1.00 92.44 1019 SER A N 1
ATOM 8293 C CA . SER A 1 1019 ? 6.869 45.351 7.733 1.00 92.44 1019 SER A CA 1
ATOM 8294 C C . SER A 1 1019 ? 6.771 44.797 6.309 1.00 92.44 1019 SER A C 1
ATOM 8296 O O . SER A 1 1019 ? 7.058 45.530 5.360 1.00 92.44 1019 SER A O 1
ATOM 8298 N N . LEU A 1 1020 ? 6.264 43.567 6.137 1.00 95.00 1020 LEU A N 1
ATOM 8299 C CA . LEU A 1 1020 ? 5.956 42.995 4.824 1.00 95.00 1020 LEU A CA 1
ATOM 8300 C C . LEU A 1 1020 ? 5.005 43.899 4.015 1.00 95.00 1020 LEU A C 1
ATOM 8302 O O . LEU A 1 1020 ? 5.168 44.041 2.805 1.00 95.00 1020 LEU A O 1
ATOM 8306 N N . ASN A 1 1021 ? 4.083 44.608 4.681 1.00 92.56 1021 ASN A N 1
ATOM 8307 C CA . ASN A 1 1021 ? 3.119 45.512 4.036 1.00 92.56 1021 ASN A CA 1
ATOM 8308 C C . ASN A 1 1021 ? 3.762 46.727 3.344 1.00 92.56 1021 ASN A C 1
ATOM 8310 O O . ASN A 1 1021 ? 3.099 47.424 2.566 1.00 92.56 1021 ASN A O 1
ATOM 8314 N N . GLN A 1 1022 ? 5.042 46.995 3.615 1.00 94.06 1022 GLN A N 1
ATOM 8315 C CA . GLN A 1 1022 ? 5.808 48.052 2.961 1.00 94.06 1022 GLN A CA 1
ATOM 8316 C C . GLN A 1 1022 ? 6.321 47.640 1.575 1.00 94.06 1022 GLN A C 1
ATOM 8318 O O . GLN A 1 1022 ? 6.806 48.502 0.841 1.00 94.06 1022 GLN A O 1
ATOM 8323 N N . TYR A 1 1023 ? 6.262 46.355 1.230 1.00 97.19 1023 TYR A N 1
ATOM 8324 C CA . TYR A 1 1023 ? 6.676 45.834 -0.068 1.00 97.19 1023 TYR A CA 1
ATOM 8325 C C . TYR A 1 1023 ? 5.468 45.649 -0.996 1.00 97.19 1023 TYR A C 1
ATOM 8327 O O . TYR A 1 1023 ? 4.313 45.600 -0.562 1.00 97.19 1023 TYR A O 1
ATOM 8335 N N . ASP A 1 1024 ? 5.754 45.577 -2.291 1.00 95.69 1024 ASP A N 1
ATOM 8336 C CA . ASP A 1 1024 ? 4.778 45.359 -3.361 1.00 95.69 1024 ASP A CA 1
ATOM 8337 C C . ASP A 1 1024 ? 4.807 43.905 -3.866 1.00 95.69 1024 ASP A C 1
ATOM 8339 O O . ASP A 1 1024 ? 3.825 43.423 -4.436 1.00 95.69 1024 ASP A O 1
ATOM 8343 N N . ALA A 1 1025 ? 5.908 43.187 -3.612 1.00 96.88 1025 ALA A N 1
ATOM 8344 C CA . ALA A 1 1025 ? 6.050 41.763 -3.898 1.00 96.88 1025 ALA A CA 1
ATOM 8345 C C . ALA A 1 1025 ? 6.966 41.053 -2.887 1.00 96.88 1025 ALA A C 1
ATOM 8347 O O . ALA A 1 1025 ? 7.940 41.631 -2.396 1.00 96.88 1025 ALA A O 1
ATOM 8348 N N . LEU A 1 1026 ? 6.658 39.783 -2.640 1.00 98.06 1026 LEU A N 1
ATOM 8349 C CA . LEU A 1 1026 ? 7.419 38.832 -1.837 1.00 98.06 1026 LEU A CA 1
ATOM 8350 C C . LEU A 1 1026 ? 7.944 37.716 -2.744 1.00 98.06 1026 LEU A C 1
ATOM 8352 O O . LEU A 1 1026 ? 7.166 37.103 -3.473 1.00 98.06 1026 LEU A O 1
ATOM 8356 N N . ILE A 1 1027 ? 9.239 37.429 -2.664 1.00 98.25 1027 ILE A N 1
ATOM 8357 C CA . ILE A 1 1027 ? 9.897 36.321 -3.357 1.00 98.25 1027 ILE A CA 1
ATOM 8358 C C . ILE A 1 1027 ? 10.310 35.288 -2.305 1.00 98.25 1027 ILE A C 1
ATOM 8360 O O . ILE A 1 1027 ? 11.000 35.622 -1.345 1.00 98.25 1027 ILE A O 1
ATOM 8364 N N . LEU A 1 1028 ? 9.896 34.037 -2.481 1.00 97.94 1028 LEU A N 1
ATOM 8365 C CA . LEU A 1 1028 ? 10.370 32.892 -1.707 1.00 97.94 1028 LEU A CA 1
ATOM 8366 C C . LEU A 1 1028 ? 11.219 32.024 -2.633 1.00 97.94 1028 LEU A C 1
ATOM 8368 O O . LEU A 1 1028 ? 10.725 31.558 -3.657 1.00 97.94 1028 LEU A O 1
ATOM 8372 N N . CYS A 1 1029 ? 12.491 31.814 -2.316 1.00 97.06 1029 CYS A N 1
ATOM 8373 C CA . CYS A 1 1029 ? 13.355 30.950 -3.121 1.00 97.06 1029 CYS A CA 1
ATOM 8374 C C . CYS A 1 1029 ? 14.377 30.207 -2.258 1.00 97.06 1029 CYS A C 1
ATOM 8376 O O . CYS A 1 1029 ? 14.567 30.541 -1.085 1.00 97.06 1029 CYS A O 1
ATOM 8378 N N . ASN A 1 1030 ? 15.018 29.189 -2.833 1.00 95.94 1030 ASN A N 1
ATOM 8379 C CA . ASN A 1 1030 ? 16.057 28.397 -2.171 1.00 95.94 1030 ASN A CA 1
ATOM 8380 C C . ASN A 1 1030 ? 17.269 28.142 -3.085 1.00 95.94 1030 ASN A C 1
ATOM 8382 O O . ASN A 1 1030 ? 17.273 28.483 -4.270 1.00 95.94 1030 ASN A O 1
ATOM 8386 N N . ASP A 1 1031 ? 18.301 27.514 -2.531 1.00 94.12 1031 ASP A N 1
ATOM 8387 C CA . ASP A 1 1031 ? 19.583 27.222 -3.177 1.00 94.12 1031 ASP A CA 1
ATOM 8388 C C . ASP A 1 1031 ? 19.653 25.839 -3.860 1.00 94.12 1031 ASP A C 1
ATOM 8390 O O . ASP A 1 1031 ? 20.744 25.332 -4.144 1.00 94.12 1031 ASP A O 1
ATOM 8394 N N . SER A 1 1032 ? 18.501 25.231 -4.176 1.00 93.06 1032 SER A N 1
ATOM 8395 C CA . SER A 1 1032 ? 18.414 23.911 -4.833 1.00 93.06 1032 SER A CA 1
ATOM 8396 C C . SER A 1 1032 ? 18.683 23.927 -6.350 1.00 93.06 1032 SER A C 1
ATOM 8398 O O . SER A 1 1032 ? 18.610 22.887 -7.014 1.00 93.06 1032 SER A O 1
ATOM 8400 N N . VAL A 1 1033 ? 19.005 25.095 -6.907 1.00 94.62 1033 VAL A N 1
ATOM 8401 C CA . VAL A 1 1033 ? 19.295 25.333 -8.328 1.00 94.62 1033 VAL A CA 1
ATOM 8402 C C . VAL A 1 1033 ? 20.642 26.036 -8.499 1.00 94.62 1033 VAL A C 1
ATOM 8404 O O . VAL A 1 1033 ? 21.067 26.797 -7.631 1.00 94.62 1033 VAL A O 1
ATOM 8407 N N . PHE A 1 1034 ? 21.296 25.811 -9.635 1.00 94.50 1034 PHE A N 1
ATOM 8408 C CA . PHE A 1 1034 ? 22.358 26.687 -10.117 1.00 94.50 1034 PHE A CA 1
ATOM 8409 C C . PHE A 1 1034 ? 21.757 27.784 -10.994 1.00 94.50 1034 PHE A C 1
ATOM 8411 O O . PHE A 1 1034 ? 20.872 27.527 -11.814 1.00 94.50 1034 PHE A O 1
ATOM 8418 N N . GLY A 1 1035 ? 22.248 29.006 -10.812 1.00 91.94 1035 GLY A N 1
ATOM 8419 C CA . GLY A 1 1035 ? 21.820 30.185 -11.550 1.00 91.94 1035 GLY A CA 1
ATOM 8420 C C . GLY A 1 1035 ? 21.813 31.441 -10.669 1.00 91.94 1035 GLY A C 1
ATOM 8421 O O . GLY A 1 1035 ? 22.363 31.421 -9.567 1.00 91.94 1035 GLY A O 1
ATOM 8422 N N . PRO A 1 1036 ? 21.205 32.535 -11.146 1.00 94.56 1036 PRO A N 1
ATOM 8423 C CA . PRO A 1 1036 ? 20.568 32.643 -12.450 1.00 94.56 1036 PRO A CA 1
ATOM 8424 C C . PRO A 1 1036 ? 21.608 32.741 -13.582 1.00 94.56 1036 PRO A C 1
ATOM 8426 O O . PRO A 1 1036 ? 22.592 33.469 -13.470 1.00 94.56 1036 PRO A O 1
ATOM 8429 N N . LEU A 1 1037 ? 21.399 31.988 -14.666 1.00 94.38 1037 LEU A N 1
ATOM 8430 C CA . LEU A 1 1037 ? 22.244 31.985 -15.867 1.00 94.38 1037 LEU A CA 1
ATOM 8431 C C . LEU A 1 1037 ? 22.067 33.280 -16.680 1.00 94.38 1037 LEU A C 1
ATOM 8433 O O . LEU A 1 1037 ? 23.014 33.797 -17.263 1.00 94.38 1037 LEU A O 1
ATOM 8437 N N . ASN A 1 1038 ? 20.850 33.827 -16.674 1.00 90.25 1038 ASN A N 1
ATOM 8438 C CA . ASN A 1 1038 ? 20.458 35.058 -17.361 1.00 90.25 1038 ASN A CA 1
ATOM 8439 C C . ASN A 1 1038 ? 19.855 36.062 -16.364 1.00 90.25 1038 ASN A C 1
ATOM 8441 O O . ASN A 1 1038 ? 19.486 35.695 -15.251 1.00 90.25 1038 ASN A O 1
ATOM 8445 N N . ALA A 1 1039 ? 19.736 37.337 -16.746 1.00 90.50 1039 ALA A N 1
ATOM 8446 C CA . ALA A 1 1039 ? 19.148 38.360 -15.877 1.00 90.50 1039 ALA A CA 1
ATOM 8447 C C . ALA A 1 1039 ? 17.681 38.040 -15.523 1.00 90.50 1039 ALA A C 1
ATOM 8449 O O . ALA A 1 1039 ? 16.907 37.635 -16.386 1.00 90.50 1039 ALA A O 1
ATOM 8450 N N . LEU A 1 1040 ? 17.295 38.264 -14.262 1.00 92.94 1040 LEU A N 1
ATOM 8451 C CA . LEU A 1 1040 ? 15.942 37.967 -13.774 1.00 92.94 1040 LEU A CA 1
ATOM 8452 C C . LEU A 1 1040 ? 14.910 39.055 -14.112 1.00 92.94 1040 LEU A C 1
ATOM 8454 O O . LEU A 1 1040 ? 13.736 38.733 -14.246 1.00 92.94 1040 LEU A O 1
ATOM 8458 N N . GLU A 1 1041 ? 15.314 40.322 -14.267 1.00 92.06 1041 GLU A N 1
ATOM 8459 C CA . GLU A 1 1041 ? 14.374 41.450 -14.442 1.00 92.06 1041 GLU A CA 1
ATOM 8460 C C . GLU A 1 1041 ? 13.376 41.267 -15.610 1.00 92.06 1041 GLU A C 1
ATOM 8462 O O . GLU A 1 1041 ? 12.181 41.462 -15.377 1.00 92.06 1041 GLU A O 1
ATOM 8467 N N . PRO A 1 1042 ? 13.777 40.788 -16.811 1.00 92.62 1042 PRO A N 1
ATOM 8468 C CA . PRO A 1 1042 ? 12.832 40.550 -17.910 1.00 92.62 1042 PRO A CA 1
ATOM 8469 C C . PRO A 1 1042 ? 11.718 39.545 -17.571 1.00 92.62 1042 PRO A C 1
ATOM 8471 O O . PRO A 1 1042 ? 10.605 39.644 -18.082 1.00 92.62 1042 PRO A O 1
ATOM 8474 N N . ILE A 1 1043 ? 11.987 38.587 -16.678 1.00 93.44 1043 ILE A N 1
ATOM 8475 C CA . ILE A 1 1043 ? 10.997 37.590 -16.246 1.00 93.44 1043 ILE A CA 1
ATOM 8476 C C . ILE A 1 1043 ? 9.917 38.258 -15.388 1.00 93.44 1043 ILE A C 1
ATOM 8478 O O . ILE A 1 1043 ? 8.732 37.977 -15.557 1.00 93.44 1043 ILE A O 1
ATOM 8482 N N . PHE A 1 1044 ? 10.298 39.189 -14.509 1.00 92.44 1044 PHE A N 1
ATOM 8483 C CA . PHE A 1 1044 ? 9.337 39.955 -13.709 1.00 92.44 1044 PHE A CA 1
ATOM 8484 C C . PHE A 1 1044 ? 8.446 40.840 -14.588 1.00 92.44 1044 PHE A C 1
ATOM 8486 O O . PHE A 1 1044 ? 7.248 40.951 -14.320 1.00 92.44 1044 PHE A O 1
ATOM 8493 N N . GLU A 1 1045 ? 8.998 41.421 -15.657 1.00 90.94 1045 GLU A N 1
ATOM 8494 C CA . GLU A 1 1045 ? 8.217 42.164 -16.651 1.00 90.94 1045 GLU A CA 1
ATOM 8495 C C . GLU A 1 1045 ? 7.227 41.260 -17.388 1.00 90.94 1045 GLU A C 1
ATOM 8497 O O . GLU A 1 1045 ? 6.086 41.656 -17.597 1.00 90.94 1045 GLU A O 1
ATOM 8502 N N . GLN A 1 1046 ? 7.598 40.027 -17.735 1.00 93.12 1046 GLN A N 1
ATOM 8503 C CA . GLN A 1 1046 ? 6.681 39.086 -18.384 1.00 93.12 1046 GLN A CA 1
ATOM 8504 C C . GLN A 1 1046 ? 5.568 38.601 -17.441 1.00 93.12 1046 GLN A C 1
ATOM 8506 O O . GLN A 1 1046 ? 4.413 38.462 -17.851 1.00 93.12 1046 GLN A O 1
ATOM 8511 N N . MET A 1 1047 ? 5.893 38.378 -16.167 1.00 95.38 1047 MET A N 1
ATOM 8512 C CA . MET A 1 1047 ? 4.993 37.750 -15.194 1.00 95.38 1047 MET A CA 1
ATOM 8513 C C . MET A 1 1047 ? 4.111 38.736 -14.407 1.00 95.38 1047 MET A C 1
ATOM 8515 O O . MET A 1 1047 ? 3.322 38.305 -13.568 1.00 95.38 1047 MET A O 1
ATOM 8519 N N . HIS A 1 1048 ? 4.167 40.042 -14.702 1.00 90.75 1048 HIS A N 1
ATOM 8520 C CA . HIS A 1 1048 ? 3.424 41.100 -13.988 1.00 90.75 1048 HIS A CA 1
ATOM 8521 C C . HIS A 1 1048 ? 1.900 40.889 -13.895 1.00 90.75 1048 HIS A C 1
ATOM 8523 O O . HIS A 1 1048 ? 1.248 41.450 -13.018 1.00 90.75 1048 HIS A O 1
ATOM 8529 N N . ASN A 1 1049 ? 1.327 40.098 -14.806 1.00 91.69 1049 ASN A N 1
ATOM 8530 C CA . ASN A 1 1049 ? -0.107 39.822 -14.893 1.00 91.69 1049 ASN A CA 1
ATOM 8531 C C . ASN A 1 1049 ? -0.599 38.693 -13.971 1.00 91.69 1049 ASN A C 1
ATOM 8533 O O . ASN A 1 1049 ? -1.787 38.363 -14.041 1.00 91.69 1049 ASN A O 1
ATOM 8537 N N . TYR A 1 1050 ? 0.278 38.073 -13.179 1.00 95.56 1050 TYR A N 1
ATOM 8538 C CA . TYR A 1 1050 ? -0.059 37.025 -12.214 1.00 95.56 1050 TYR A CA 1
ATOM 8539 C C . TYR A 1 1050 ? 0.008 37.557 -10.778 1.00 95.56 1050 TYR A C 1
ATOM 8541 O O . TYR A 1 1050 ? 0.888 38.342 -10.429 1.00 95.56 1050 TYR A O 1
ATOM 8549 N N . ASP A 1 1051 ? -0.922 37.104 -9.938 1.00 96.62 1051 ASP A N 1
ATOM 8550 C CA . ASP A 1 1051 ? -0.918 37.383 -8.501 1.00 96.62 1051 ASP A CA 1
ATOM 8551 C C . ASP A 1 1051 ? 0.100 36.514 -7.760 1.00 96.62 1051 ASP A C 1
ATOM 8553 O O . ASP A 1 1051 ? 0.794 36.990 -6.857 1.00 96.62 1051 ASP A O 1
ATOM 8557 N N . VAL A 1 1052 ? 0.205 35.251 -8.182 1.00 96.56 1052 VAL A N 1
ATOM 8558 C CA . VAL A 1 1052 ? 1.198 34.286 -7.706 1.00 96.56 1052 VAL A CA 1
ATOM 8559 C C . VAL A 1 1052 ? 1.841 33.610 -8.904 1.00 96.56 1052 VAL A C 1
ATOM 8561 O O . VAL A 1 1052 ? 1.130 33.157 -9.803 1.00 96.56 1052 VAL A O 1
ATOM 8564 N N . TRP A 1 1053 ? 3.164 33.492 -8.924 1.00 95.94 1053 TRP A N 1
ATOM 8565 C CA . TRP A 1 1053 ? 3.823 32.722 -9.971 1.00 95.94 1053 TRP A CA 1
ATOM 8566 C C . TRP A 1 1053 ? 5.109 32.024 -9.538 1.00 95.94 1053 TRP A C 1
ATOM 8568 O O . TRP A 1 1053 ? 5.748 32.427 -8.569 1.00 95.94 1053 TRP A O 1
ATOM 8578 N N . SER A 1 1054 ? 5.478 30.977 -10.281 1.00 94.62 1054 SER A N 1
ATOM 8579 C CA . SER A 1 1054 ? 6.753 30.257 -10.155 1.00 94.62 1054 SER A CA 1
ATOM 8580 C C . SER A 1 1054 ? 7.534 30.259 -11.468 1.00 94.62 1054 SER A C 1
ATOM 8582 O O . SER A 1 1054 ? 7.016 30.625 -12.524 1.00 94.62 1054 SER A O 1
ATOM 8584 N N . MET A 1 1055 ? 8.794 29.843 -11.416 1.00 94.19 1055 MET A N 1
ATOM 8585 C CA . MET A 1 1055 ? 9.601 29.601 -12.611 1.00 94.19 1055 MET A CA 1
ATOM 8586 C C . MET A 1 1055 ? 9.024 28.456 -13.464 1.00 94.19 1055 MET A C 1
ATOM 8588 O O . MET A 1 1055 ? 8.979 28.578 -14.688 1.00 94.19 1055 MET A O 1
ATOM 8592 N N . THR A 1 1056 ? 8.515 27.400 -12.829 1.00 91.88 1056 THR A N 1
ATOM 8593 C CA . THR A 1 1056 ? 7.862 26.249 -13.475 1.00 91.88 1056 THR A CA 1
ATOM 8594 C C . THR A 1 1056 ? 6.678 25.756 -12.647 1.00 91.88 1056 THR A C 1
ATOM 8596 O O . THR A 1 1056 ? 6.640 25.901 -11.422 1.00 91.88 1056 THR A O 1
ATOM 8599 N N . ASP A 1 1057 ? 5.703 25.152 -13.316 1.00 87.81 1057 ASP A N 1
ATOM 8600 C CA . ASP A 1 1057 ? 4.683 24.311 -12.693 1.00 87.81 1057 ASP A CA 1
ATOM 8601 C C . ASP A 1 1057 ? 5.069 22.822 -12.831 1.00 87.81 1057 ASP A C 1
ATOM 8603 O O . ASP A 1 1057 ? 6.033 22.462 -13.511 1.00 87.81 1057 ASP A O 1
ATOM 8607 N N . ASN A 1 1058 ? 4.367 21.944 -12.120 1.00 80.50 1058 ASN A N 1
ATOM 8608 C CA . ASN A 1 1058 ? 4.533 20.498 -12.233 1.00 80.50 1058 ASN A CA 1
ATOM 8609 C C . ASN A 1 1058 ? 3.171 19.811 -12.067 1.00 80.50 1058 ASN A C 1
ATOM 8611 O O . ASN A 1 1058 ? 2.360 20.239 -11.249 1.00 80.50 1058 ASN A O 1
ATOM 8615 N N . HIS A 1 1059 ? 2.933 18.746 -12.831 1.00 73.56 1059 HIS A N 1
ATOM 8616 C CA . HIS A 1 1059 ? 1.701 17.953 -12.844 1.00 73.56 1059 HIS A CA 1
ATOM 8617 C C . HIS A 1 1059 ? 1.923 16.455 -12.546 1.00 73.56 1059 HIS A C 1
ATOM 8619 O O . HIS A 1 1059 ? 0.951 15.708 -12.461 1.00 73.56 1059 HIS A O 1
ATOM 8625 N N . GLU A 1 1060 ? 3.169 16.013 -12.335 1.00 65.88 1060 GLU A N 1
ATOM 8626 C CA . GLU A 1 1060 ? 3.558 14.601 -12.175 1.00 65.88 1060 GLU A CA 1
ATOM 8627 C C . GLU A 1 1060 ? 2.793 13.889 -11.040 1.00 65.88 1060 GLU A C 1
ATOM 8629 O O . GLU A 1 1060 ? 2.293 12.768 -11.192 1.00 65.88 1060 GLU A O 1
ATOM 8634 N N . ILE A 1 1061 ? 2.658 14.560 -9.893 1.00 62.25 1061 ILE A N 1
ATOM 8635 C CA . ILE A 1 1061 ? 1.840 14.095 -8.761 1.00 62.25 1061 ILE A CA 1
ATOM 8636 C C . ILE A 1 1061 ? 0.459 14.756 -8.813 1.00 62.25 1061 ILE A C 1
ATOM 8638 O O . ILE A 1 1061 ? -0.567 14.086 -8.732 1.00 62.25 1061 ILE A O 1
ATOM 8642 N N . ALA A 1 1062 ? 0.458 16.079 -8.946 1.00 66.19 1062 ALA A N 1
ATOM 8643 C CA . ALA A 1 1062 ? -0.692 16.968 -8.976 1.00 66.19 1062 ALA A CA 1
ATOM 8644 C C . ALA A 1 1062 ? -0.242 18.311 -9.551 1.00 66.19 1062 ALA A C 1
ATOM 8646 O O . ALA A 1 1062 ? 0.923 18.650 -9.363 1.00 66.19 1062 ALA A O 1
ATOM 8647 N N . TYR A 1 1063 ? -1.140 19.099 -10.154 1.00 77.31 1063 TYR A N 1
ATOM 8648 C CA . TYR A 1 1063 ? -0.796 20.476 -10.525 1.00 77.31 1063 TYR A CA 1
ATOM 8649 C C . TYR A 1 1063 ? -0.392 21.285 -9.285 1.00 77.31 1063 TYR A C 1
ATOM 8651 O O . TYR A 1 1063 ? -1.160 21.377 -8.323 1.00 77.31 1063 TYR A O 1
ATOM 8659 N N . HIS A 1 1064 ? 0.814 21.843 -9.310 1.00 83.62 1064 HIS A N 1
ATOM 8660 C CA . HIS A 1 1064 ? 1.326 22.775 -8.312 1.00 83.62 1064 HIS A CA 1
ATOM 8661 C C . HIS A 1 1064 ? 2.414 23.669 -8.913 1.00 83.62 1064 HIS A C 1
ATOM 8663 O O . HIS A 1 1064 ? 3.056 23.316 -9.904 1.00 83.62 1064 HIS A O 1
ATOM 8669 N N . LEU A 1 1065 ? 2.632 24.826 -8.289 1.00 88.69 1065 LEU A N 1
ATOM 8670 C CA . LEU A 1 1065 ? 3.754 25.706 -8.600 1.00 88.69 1065 LEU A CA 1
ATOM 8671 C C . LEU A 1 1065 ? 4.990 25.221 -7.830 1.00 88.69 1065 LEU A C 1
ATOM 8673 O O . LEU A 1 1065 ? 4.883 24.902 -6.646 1.00 88.69 1065 LEU A O 1
ATOM 8677 N N . GLN A 1 1066 ? 6.160 25.149 -8.475 1.00 87.44 1066 GLN A N 1
ATOM 8678 C CA . GLN A 1 1066 ? 7.355 24.613 -7.814 1.00 87.44 1066 GLN A CA 1
ATOM 8679 C C . GLN A 1 1066 ? 7.962 25.626 -6.834 1.00 87.44 1066 GLN A C 1
ATOM 8681 O O . GLN A 1 1066 ? 8.214 26.781 -7.181 1.00 87.44 1066 GLN A O 1
ATOM 8686 N N . SER A 1 1067 ? 8.242 25.186 -5.605 1.00 88.94 1067 SER A N 1
ATOM 8687 C CA . SER A 1 1067 ? 8.530 26.084 -4.478 1.00 88.94 1067 SER A CA 1
ATOM 8688 C C . SER A 1 1067 ? 9.949 26.674 -4.455 1.00 88.94 1067 SER A C 1
ATOM 8690 O O . SER A 1 1067 ? 10.206 27.628 -3.727 1.00 88.94 1067 SER A O 1
ATOM 8692 N N . TYR A 1 1068 ? 10.874 26.187 -5.293 1.00 91.81 1068 TYR A N 1
ATOM 8693 C CA . TYR A 1 1068 ? 12.261 26.685 -5.334 1.00 91.81 1068 TYR A CA 1
ATOM 8694 C C . TYR A 1 1068 ? 12.390 28.155 -5.776 1.00 91.81 1068 TYR A C 1
ATOM 8696 O O . TYR A 1 1068 ? 13.422 28.779 -5.512 1.00 91.81 1068 TYR A O 1
ATOM 8704 N N . PHE A 1 1069 ? 11.364 28.700 -6.441 1.00 95.31 1069 PHE A N 1
ATOM 8705 C CA . PHE A 1 1069 ? 11.231 30.120 -6.757 1.00 95.31 1069 PHE A CA 1
ATOM 8706 C C . PHE A 1 1069 ? 9.753 30.493 -6.916 1.00 95.31 1069 PHE A C 1
ATOM 8708 O O . PHE A 1 1069 ? 9.134 30.158 -7.920 1.00 95.31 1069 PHE A O 1
ATOM 8715 N N . MET A 1 1070 ? 9.198 31.213 -5.949 1.00 95.94 1070 MET A N 1
ATOM 8716 C CA . MET A 1 1070 ? 7.802 31.646 -5.906 1.00 95.94 1070 MET A CA 1
ATOM 8717 C C . MET A 1 1070 ? 7.722 33.151 -5.687 1.00 95.94 1070 MET A C 1
ATOM 8719 O O . MET A 1 1070 ? 8.446 33.700 -4.859 1.00 95.94 1070 MET A O 1
ATOM 8723 N N . VAL A 1 1071 ? 6.800 33.817 -6.373 1.00 97.31 1071 VAL A N 1
ATOM 8724 C CA . VAL A 1 1071 ? 6.560 35.255 -6.236 1.00 97.31 1071 VAL A CA 1
ATOM 8725 C C . VAL A 1 1071 ? 5.093 35.507 -5.930 1.00 97.31 1071 VAL A C 1
ATOM 8727 O O . VAL A 1 1071 ? 4.213 34.988 -6.610 1.00 97.31 1071 VAL A O 1
ATOM 8730 N N . TYR A 1 1072 ? 4.846 36.338 -4.922 1.00 97.44 1072 TYR A N 1
ATOM 8731 C CA . TYR A 1 1072 ? 3.526 36.786 -4.490 1.00 97.44 1072 TYR A CA 1
ATOM 8732 C C . TYR A 1 1072 ? 3.478 38.304 -4.600 1.00 97.44 1072 TYR A C 1
ATOM 8734 O O . TYR A 1 1072 ? 4.302 38.995 -3.997 1.00 97.44 1072 TYR A O 1
ATOM 8742 N N . ASN A 1 1073 ? 2.517 38.848 -5.340 1.00 96.38 1073 ASN A N 1
ATOM 8743 C CA . ASN A 1 1073 ? 2.268 40.286 -5.300 1.00 96.38 1073 ASN A CA 1
ATOM 8744 C C . ASN A 1 1073 ? 1.530 40.676 -4.003 1.00 96.38 1073 ASN A C 1
ATOM 8746 O O . ASN A 1 1073 ? 1.078 39.826 -3.229 1.00 96.38 1073 ASN A O 1
ATOM 8750 N N . LYS A 1 1074 ? 1.356 41.982 -3.786 1.00 95.69 1074 LYS A N 1
ATOM 8751 C CA . LYS A 1 1074 ? 0.646 42.516 -2.618 1.00 95.69 1074 LYS A CA 1
ATOM 8752 C C . LYS A 1 1074 ? -0.760 41.961 -2.427 1.00 95.69 1074 LYS A C 1
ATOM 8754 O O . LYS A 1 1074 ? -1.139 41.668 -1.296 1.00 95.69 1074 LYS A O 1
ATOM 8759 N N . LYS A 1 1075 ? -1.526 41.781 -3.507 1.00 95.12 1075 LYS A N 1
ATOM 8760 C CA . LYS A 1 1075 ? -2.870 41.186 -3.444 1.00 95.12 1075 LYS A CA 1
ATOM 8761 C C . LYS A 1 1075 ? -2.807 39.745 -2.925 1.00 95.12 1075 LYS A C 1
ATOM 8763 O O . LYS A 1 1075 ? -3.643 39.360 -2.116 1.00 95.12 1075 LYS A O 1
ATOM 8768 N N . ALA A 1 1076 ? -1.817 38.966 -3.354 1.00 95.00 1076 ALA A N 1
ATOM 8769 C CA . ALA A 1 1076 ? -1.663 37.577 -2.946 1.00 95.00 1076 ALA A CA 1
ATOM 8770 C C . ALA A 1 1076 ? -1.224 37.427 -1.483 1.00 95.00 1076 ALA A C 1
ATOM 8772 O O . ALA A 1 1076 ? -1.895 36.722 -0.733 1.00 95.00 1076 ALA A O 1
ATOM 8773 N N . PHE A 1 1077 ? -0.154 38.097 -1.035 1.00 94.88 1077 PHE A N 1
ATOM 8774 C CA . PHE A 1 1077 ? 0.340 37.896 0.339 1.00 94.88 1077 PHE A CA 1
ATOM 8775 C C . PHE A 1 1077 ? -0.517 38.571 1.426 1.00 94.88 1077 PHE A C 1
ATOM 8777 O O . PHE A 1 1077 ? -0.349 38.282 2.607 1.00 94.88 1077 PHE A O 1
ATOM 8784 N N . THR A 1 1078 ? -1.450 39.451 1.047 1.00 93.56 1078 THR A N 1
ATOM 8785 C CA . THR A 1 1078 ? -2.469 40.011 1.961 1.00 93.56 1078 THR A CA 1
ATOM 8786 C C . THR A 1 1078 ? -3.802 39.259 1.912 1.00 93.56 1078 THR A C 1
ATOM 8788 O O . THR A 1 1078 ? -4.749 39.634 2.601 1.00 93.56 1078 THR A O 1
ATOM 8791 N N . SER A 1 1079 ? -3.902 38.203 1.100 1.00 94.50 1079 SER A N 1
ATOM 8792 C CA . SER A 1 1079 ? -5.114 37.391 1.004 1.00 94.50 1079 SER A CA 1
ATOM 8793 C C . SER A 1 1079 ? -5.305 36.498 2.233 1.00 94.50 1079 SER A C 1
ATOM 8795 O O . SER A 1 1079 ? -4.342 36.043 2.854 1.00 94.50 1079 SER A O 1
ATOM 8797 N N . THR A 1 1080 ? -6.563 36.171 2.536 1.00 89.94 1080 THR A N 1
ATOM 8798 C CA . THR A 1 1080 ? -6.912 35.247 3.624 1.00 89.94 1080 THR A CA 1
ATOM 8799 C C . THR A 1 1080 ? -6.328 33.853 3.411 1.00 89.94 1080 THR A C 1
ATOM 8801 O O . THR A 1 1080 ? -5.919 33.221 4.375 1.00 89.94 1080 THR A O 1
ATOM 8804 N N . VAL A 1 1081 ? -6.228 33.375 2.163 1.00 91.06 1081 VAL A N 1
ATOM 8805 C CA . VAL A 1 1081 ? -5.619 32.068 1.857 1.00 91.06 1081 VAL A CA 1
ATOM 8806 C C . VAL A 1 1081 ? -4.128 32.033 2.210 1.00 91.06 1081 VAL A C 1
ATOM 8808 O O . VAL A 1 1081 ? -3.669 31.053 2.796 1.00 91.06 1081 VAL A O 1
ATOM 8811 N N . PHE A 1 1082 ? -3.386 33.112 1.934 1.00 93.44 1082 PHE A N 1
ATOM 8812 C CA . PHE A 1 1082 ? -1.975 33.229 2.307 1.00 93.44 1082 PHE A CA 1
ATOM 8813 C C . PHE A 1 1082 ? -1.809 33.309 3.830 1.00 93.44 1082 PHE A C 1
ATOM 8815 O O . PHE A 1 1082 ? -1.027 32.552 4.406 1.00 93.44 1082 PHE A O 1
ATOM 8822 N N . GLN A 1 1083 ? -2.565 34.193 4.489 1.00 91.00 1083 GLN A N 1
ATOM 8823 C CA . GLN A 1 1083 ? -2.493 34.383 5.943 1.00 91.00 1083 GLN A CA 1
ATOM 8824 C C . GLN A 1 1083 ? -2.853 33.099 6.693 1.00 91.00 1083 GLN A C 1
ATOM 8826 O O . GLN A 1 1083 ? -2.050 32.616 7.486 1.00 91.00 1083 GLN A O 1
ATOM 8831 N N . ASN A 1 1084 ? -3.987 32.476 6.356 1.00 86.12 1084 ASN A N 1
ATOM 8832 C CA . ASN A 1 1084 ? -4.438 31.242 6.995 1.00 86.12 1084 ASN A CA 1
ATOM 8833 C C . ASN A 1 1084 ? -3.406 30.117 6.873 1.00 86.12 1084 ASN A C 1
ATOM 8835 O O . ASN A 1 1084 ? -3.190 29.389 7.841 1.00 86.12 1084 ASN A O 1
ATOM 8839 N N . PHE A 1 1085 ? -2.766 29.964 5.708 1.00 89.31 1085 PHE A N 1
ATOM 8840 C CA . PHE A 1 1085 ? -1.743 28.937 5.522 1.00 89.31 1085 PHE A CA 1
ATOM 8841 C C . PHE A 1 1085 ? -0.537 29.164 6.438 1.00 89.31 1085 PHE A C 1
ATOM 8843 O O . PHE A 1 1085 ? -0.125 28.253 7.153 1.00 89.31 1085 PHE A O 1
ATOM 8850 N N . TRP A 1 1086 ? 0.018 30.378 6.449 1.00 91.19 1086 TRP A N 1
ATOM 8851 C CA . TRP A 1 1086 ? 1.222 30.666 7.228 1.00 91.19 1086 TRP A CA 1
ATOM 8852 C C . TRP A 1 1086 ? 0.959 30.802 8.730 1.00 91.19 1086 TRP A C 1
ATOM 8854 O O . TRP A 1 1086 ? 1.862 30.518 9.515 1.00 91.19 1086 TRP A O 1
ATOM 8864 N N . GLU A 1 1087 ? -0.230 31.225 9.157 1.00 87.00 1087 GLU A N 1
ATOM 8865 C CA . GLU A 1 1087 ? -0.631 31.267 10.572 1.00 87.00 1087 GLU A CA 1
ATOM 8866 C C . GLU A 1 1087 ? -0.833 29.865 11.149 1.00 87.00 1087 GLU A C 1
ATOM 8868 O O . GLU A 1 1087 ? -0.422 29.606 12.275 1.00 87.00 1087 GLU A O 1
ATOM 8873 N N . ASN A 1 1088 ? -1.385 28.943 10.355 1.00 80.19 1088 ASN A N 1
ATOM 8874 C CA . ASN A 1 1088 ? -1.608 27.551 10.751 1.00 80.19 1088 ASN A CA 1
ATOM 8875 C C . ASN A 1 1088 ? -0.506 26.608 10.235 1.00 80.19 1088 ASN A C 1
ATOM 8877 O O . ASN A 1 1088 ? -0.733 25.405 10.114 1.00 80.19 1088 ASN A O 1
ATOM 8881 N N . PHE A 1 1089 ? 0.675 27.138 9.895 1.00 85.06 1089 PHE A N 1
ATOM 8882 C CA . PHE A 1 1089 ? 1.770 26.345 9.344 1.00 85.06 1089 PHE A CA 1
ATOM 8883 C C . PHE A 1 1089 ? 2.222 25.271 10.341 1.00 85.06 1089 PHE A C 1
ATOM 8885 O O . PHE A 1 1089 ? 2.656 25.579 11.452 1.00 85.06 1089 PHE A O 1
ATOM 8892 N N . LYS A 1 1090 ? 2.158 24.008 9.913 1.00 78.19 1090 LYS A N 1
ATOM 8893 C CA . LYS A 1 1090 ? 2.586 22.850 10.698 1.00 78.19 1090 LYS A CA 1
ATOM 8894 C C . LYS A 1 1090 ? 3.819 22.188 10.091 1.00 78.19 1090 LYS A C 1
ATOM 8896 O O . LYS A 1 1090 ? 4.013 22.174 8.872 1.00 78.19 1090 LYS A O 1
ATOM 8901 N N . ILE A 1 1091 ? 4.632 21.586 10.949 1.00 75.94 1091 ILE A N 1
ATOM 8902 C CA . ILE A 1 1091 ? 5.788 20.781 10.553 1.00 75.94 1091 ILE A CA 1
ATOM 8903 C C . ILE A 1 1091 ? 5.438 19.291 10.591 1.00 75.94 1091 ILE A C 1
ATOM 8905 O O . ILE A 1 1091 ? 4.764 18.800 11.495 1.00 75.94 1091 ILE A O 1
ATOM 8909 N N . TYR A 1 1092 ? 5.924 18.558 9.593 1.00 66.62 1092 TYR A N 1
ATOM 8910 C CA . TYR A 1 1092 ? 5.696 17.122 9.470 1.00 66.62 1092 TYR A CA 1
ATOM 8911 C C . TYR A 1 1092 ? 7.034 16.376 9.554 1.00 66.62 1092 TYR A C 1
ATOM 8913 O O . TYR A 1 1092 ? 8.007 16.815 8.936 1.00 66.62 1092 TYR A O 1
ATOM 8921 N N . PRO A 1 1093 ? 7.108 15.248 10.285 1.00 52.78 1093 PRO A N 1
ATOM 8922 C CA . PRO A 1 1093 ? 8.344 14.474 10.434 1.00 52.78 1093 PRO A CA 1
ATOM 8923 C C . PRO A 1 1093 ? 8.797 13.807 9.124 1.00 52.78 1093 PRO A C 1
ATOM 8925 O O . PRO A 1 1093 ? 9.972 13.488 8.962 1.00 52.78 1093 PRO A O 1
ATOM 8928 N N . ASN A 1 1094 ? 7.883 13.619 8.168 1.00 58.47 1094 ASN A N 1
ATOM 8929 C CA . ASN A 1 1094 ? 8.168 13.060 6.852 1.00 58.47 1094 ASN A CA 1
ATOM 8930 C C . ASN A 1 1094 ? 8.276 14.180 5.798 1.00 58.47 1094 ASN A C 1
ATOM 8932 O O . ASN A 1 1094 ? 7.314 14.914 5.563 1.00 58.47 1094 ASN A O 1
ATOM 8936 N N . LYS A 1 1095 ? 9.426 14.270 5.110 1.00 61.66 1095 LYS A N 1
ATOM 8937 C CA . LYS A 1 1095 ? 9.674 15.234 4.017 1.00 61.66 1095 LYS A CA 1
ATOM 8938 C C . LYS A 1 1095 ? 8.605 15.174 2.919 1.00 61.66 1095 LYS A C 1
ATOM 8940 O O . LYS A 1 1095 ? 8.243 16.205 2.366 1.00 61.66 1095 LYS A O 1
ATOM 8945 N N . GLN A 1 1096 ? 8.082 13.993 2.611 1.00 58.84 1096 GLN A N 1
ATOM 8946 C CA . GLN A 1 1096 ? 7.053 13.832 1.590 1.00 58.84 1096 GLN A CA 1
ATOM 8947 C C . GLN A 1 1096 ? 5.702 14.394 2.045 1.00 58.84 1096 GLN A C 1
ATOM 8949 O O . GLN A 1 1096 ? 5.048 15.082 1.272 1.00 58.84 1096 GLN A O 1
ATOM 8954 N N . MET A 1 1097 ? 5.324 14.221 3.316 1.00 59.91 1097 MET A N 1
ATOM 8955 C CA . MET A 1 1097 ? 4.125 14.871 3.870 1.00 59.91 1097 MET A CA 1
ATOM 8956 C C . MET A 1 1097 ? 4.246 16.396 3.854 1.00 59.91 1097 MET A C 1
ATOM 8958 O O . MET A 1 1097 ? 3.250 17.091 3.675 1.00 59.91 1097 MET A O 1
ATOM 8962 N N . LEU A 1 1098 ? 5.465 16.919 4.007 1.00 66.62 1098 LEU A N 1
ATOM 8963 C CA . LEU A 1 1098 ? 5.733 18.341 3.831 1.00 66.62 1098 LEU A CA 1
ATOM 8964 C C . LEU A 1 1098 ? 5.451 18.773 2.385 1.00 66.62 1098 LEU A C 1
ATOM 8966 O O . LEU A 1 1098 ? 4.734 19.744 2.191 1.00 66.62 1098 LEU A O 1
ATOM 8970 N N . ILE A 1 1099 ? 5.928 18.039 1.376 1.00 67.62 1099 ILE A N 1
ATOM 8971 C CA . ILE A 1 1099 ? 5.633 18.337 -0.039 1.00 67.62 1099 ILE A CA 1
ATOM 8972 C C . ILE A 1 1099 ? 4.122 18.265 -0.307 1.00 67.62 1099 ILE A C 1
ATOM 8974 O O . ILE A 1 1099 ? 3.540 19.177 -0.891 1.00 67.62 1099 ILE A O 1
ATOM 8978 N N . GLU A 1 1100 ? 3.459 17.209 0.157 1.00 65.44 1100 GLU A N 1
ATOM 8979 C CA . GLU A 1 1100 ? 2.031 16.991 -0.077 1.00 65.44 1100 GLU A CA 1
ATOM 8980 C C . GLU A 1 1100 ? 1.147 18.071 0.549 1.00 65.44 1100 GLU A C 1
ATOM 8982 O O . GLU A 1 1100 ? 0.253 18.596 -0.117 1.00 65.44 1100 GLU A O 1
ATOM 8987 N N . ASN A 1 1101 ? 1.382 18.400 1.820 1.00 69.12 1101 ASN A N 1
ATOM 8988 C CA . ASN A 1 1101 ? 0.541 19.341 2.554 1.00 69.12 1101 ASN A CA 1
ATOM 8989 C C . ASN A 1 1101 ? 0.948 20.798 2.300 1.00 69.12 1101 ASN A C 1
ATOM 8991 O O . ASN A 1 1101 ? 0.074 21.655 2.175 1.00 69.12 1101 ASN A O 1
ATOM 8995 N N . ASN A 1 1102 ? 2.249 21.083 2.177 1.00 73.75 1102 ASN A N 1
ATOM 8996 C CA . ASN A 1 1102 ? 2.749 22.457 2.113 1.00 73.75 1102 ASN A CA 1
ATOM 8997 C C . ASN A 1 1102 ? 3.043 22.934 0.688 1.00 73.75 1102 ASN A C 1
ATOM 8999 O O . ASN A 1 1102 ? 2.802 24.098 0.407 1.00 73.75 1102 ASN A O 1
ATOM 9003 N N . GLU A 1 1103 ? 3.526 22.090 -0.228 1.00 75.56 1103 GLU A N 1
ATOM 9004 C CA . GLU A 1 1103 ? 3.816 22.520 -1.608 1.00 75.56 1103 GLU A CA 1
ATOM 9005 C C . GLU A 1 1103 ? 2.612 22.299 -2.531 1.00 75.56 1103 GLU A C 1
ATOM 9007 O O . GLU A 1 1103 ? 2.097 23.246 -3.135 1.00 75.56 1103 GLU A O 1
ATOM 9012 N N . ILE A 1 1104 ? 2.102 21.066 -2.579 1.00 72.12 1104 ILE A N 1
ATOM 9013 C CA . ILE A 1 1104 ? 0.954 20.698 -3.416 1.00 72.12 1104 ILE A CA 1
ATOM 9014 C C . ILE A 1 1104 ? -0.343 21.268 -2.833 1.00 72.12 1104 ILE A C 1
ATOM 9016 O O . ILE A 1 1104 ? -1.087 21.955 -3.536 1.00 72.12 1104 ILE A O 1
ATOM 9020 N N . GLY A 1 1105 ? -0.616 20.997 -1.552 1.00 71.06 1105 GLY A N 1
ATOM 9021 C CA . GLY A 1 1105 ? -1.834 21.448 -0.875 1.00 71.06 1105 GLY A CA 1
ATOM 9022 C C . GLY A 1 1105 ? -1.996 22.968 -0.900 1.00 71.06 1105 GLY A C 1
ATOM 9023 O O . GLY A 1 1105 ? -3.061 23.471 -1.255 1.00 71.06 1105 GLY A O 1
ATOM 9024 N N . TYR A 1 1106 ? -0.925 23.709 -0.611 1.00 82.75 1106 TYR A N 1
ATOM 9025 C CA . TYR A 1 1106 ? -0.967 25.169 -0.630 1.00 82.75 1106 TYR A CA 1
ATOM 9026 C C . TYR A 1 1106 ? -1.155 25.744 -2.035 1.00 82.75 1106 TYR A C 1
ATOM 9028 O O . TYR A 1 1106 ? -1.990 26.628 -2.218 1.00 82.75 1106 TYR A O 1
ATOM 9036 N N . SER A 1 1107 ? -0.438 25.218 -3.038 1.00 80.50 1107 SER A N 1
ATOM 9037 C CA . SER A 1 1107 ? -0.612 25.655 -4.428 1.00 80.50 1107 SER A CA 1
ATOM 9038 C C . SER A 1 1107 ? -2.061 25.493 -4.881 1.00 80.50 1107 SER A C 1
ATOM 9040 O O 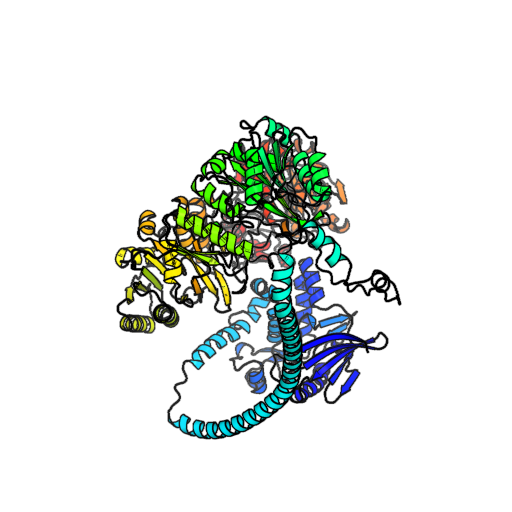. SER A 1 1107 ? -2.624 26.427 -5.445 1.00 80.50 1107 SER A O 1
ATOM 9042 N N . ARG A 1 1108 ? -2.692 24.349 -4.577 1.00 75.44 1108 ARG A N 1
ATOM 9043 C CA . ARG A 1 1108 ? -4.111 24.099 -4.884 1.00 75.44 1108 ARG A CA 1
ATOM 9044 C C . ARG A 1 1108 ? -5.033 25.117 -4.221 1.00 75.44 1108 ARG A C 1
ATOM 9046 O O . ARG A 1 1108 ? -5.832 25.731 -4.915 1.00 75.44 1108 ARG A O 1
ATOM 9053 N N . ASN A 1 1109 ? -4.849 25.387 -2.928 1.00 80.81 1109 ASN A N 1
ATOM 9054 C CA . ASN A 1 1109 ? -5.647 26.396 -2.223 1.00 80.81 1109 ASN A CA 1
ATOM 9055 C C . ASN A 1 1109 ? -5.519 27.795 -2.853 1.00 80.81 1109 ASN A C 1
ATOM 9057 O O . ASN A 1 1109 ? -6.493 28.545 -2.893 1.00 80.81 1109 ASN A O 1
ATOM 9061 N N . LEU A 1 1110 ? -4.330 28.159 -3.349 1.00 83.25 1110 LEU A N 1
ATOM 9062 C CA . LEU A 1 1110 ? -4.123 29.420 -4.065 1.00 83.25 1110 LEU A CA 1
ATOM 9063 C C . LEU A 1 1110 ? -4.874 29.440 -5.404 1.00 83.25 1110 LEU A C 1
ATOM 9065 O O . LEU A 1 1110 ? -5.488 30.454 -5.729 1.00 83.25 1110 LEU A O 1
ATOM 9069 N N . ILE A 1 1111 ? -4.861 28.333 -6.148 1.00 76.69 1111 ILE A N 1
ATOM 9070 C CA . ILE A 1 1111 ? -5.540 28.195 -7.446 1.00 76.69 1111 ILE A CA 1
ATOM 9071 C C . ILE A 1 1111 ? -7.064 28.210 -7.295 1.00 76.69 1111 ILE A C 1
ATOM 9073 O O . ILE A 1 1111 ? -7.747 28.836 -8.101 1.00 76.69 1111 ILE A O 1
ATOM 9077 N N . ASP A 1 1112 ? -7.590 27.574 -6.248 1.00 77.25 1112 ASP A N 1
ATOM 9078 C CA . ASP A 1 1112 ? -9.028 27.527 -5.949 1.00 77.25 1112 ASP A CA 1
ATOM 9079 C C . ASP A 1 1112 ? -9.565 28.870 -5.405 1.00 77.25 1112 ASP A C 1
ATOM 9081 O O . ASP A 1 1112 ? -10.766 29.040 -5.182 1.00 77.25 1112 ASP A O 1
ATOM 9085 N N . SER A 1 1113 ? -8.683 29.853 -5.195 1.00 82.56 1113 SER A N 1
ATOM 9086 C CA . SER A 1 1113 ? -9.023 31.199 -4.732 1.00 82.56 1113 SER A CA 1
ATOM 9087 C C . SER A 1 1113 ? -9.178 32.203 -5.889 1.00 82.56 1113 SER A C 1
ATOM 9089 O O . SER A 1 1113 ? -8.880 31.922 -7.044 1.00 82.56 1113 SER A O 1
ATOM 9091 N N . ASN A 1 1114 ? -9.601 33.438 -5.594 1.00 85.50 1114 ASN A N 1
ATOM 9092 C CA . ASN A 1 1114 ? -9.731 34.515 -6.593 1.00 85.50 1114 ASN A CA 1
ATOM 9093 C C . ASN A 1 1114 ? -8.376 35.177 -6.976 1.00 85.50 1114 ASN A C 1
ATOM 9095 O O . ASN A 1 1114 ? -8.290 36.399 -7.188 1.00 85.50 1114 ASN A O 1
ATOM 9099 N N . LEU A 1 1115 ? -7.298 34.389 -6.997 1.00 91.94 1115 LEU A N 1
ATOM 9100 C CA . LEU A 1 1115 ? -5.938 34.803 -7.344 1.00 91.94 1115 LEU A CA 1
ATOM 9101 C C . LEU A 1 1115 ? -5.545 34.229 -8.705 1.00 91.94 1115 LEU A C 1
ATOM 9103 O O . LEU A 1 1115 ? -5.828 33.081 -9.028 1.00 91.94 1115 LEU A O 1
ATOM 9107 N N . LYS A 1 1116 ? -4.853 35.031 -9.514 1.00 93.44 1116 LYS A N 1
ATOM 9108 C CA . LYS A 1 1116 ? -4.348 34.576 -10.809 1.00 93.44 1116 LYS A CA 1
ATOM 9109 C C . LYS A 1 1116 ? -2.979 33.909 -10.646 1.00 93.44 1116 LYS A C 1
ATOM 9111 O O . LYS A 1 1116 ? -1.978 34.604 -10.483 1.00 93.44 1116 LYS A O 1
ATOM 9116 N N . CYS A 1 1117 ? -2.938 32.582 -10.712 1.00 93.44 1117 CYS A N 1
ATOM 9117 C CA . CYS A 1 1117 ? -1.719 31.777 -10.567 1.00 93.44 1117 CYS A CA 1
ATOM 9118 C C . CYS A 1 1117 ? -1.124 31.356 -11.926 1.00 93.44 1117 CYS A C 1
ATOM 9120 O O . CYS A 1 1117 ? -1.882 31.097 -12.861 1.00 93.44 1117 CYS A O 1
ATOM 9122 N N . GLY A 1 1118 ? 0.206 31.258 -12.049 1.00 92.25 1118 GLY A N 1
ATOM 9123 C CA . GLY A 1 1118 ? 0.856 30.751 -13.270 1.00 92.25 1118 GLY A CA 1
ATOM 9124 C C . GLY A 1 1118 ? 2.356 30.478 -13.144 1.00 92.25 1118 GLY A C 1
ATOM 9125 O O . GLY A 1 1118 ? 2.951 30.702 -12.095 1.00 92.25 1118 GLY A O 1
ATOM 9126 N N . ALA A 1 1119 ? 2.981 30.006 -14.222 1.00 93.19 1119 ALA A N 1
ATOM 9127 C CA . ALA A 1 1119 ? 4.416 29.726 -14.281 1.00 93.19 1119 ALA A CA 1
ATOM 9128 C C . ALA A 1 1119 ? 5.083 30.438 -15.467 1.00 93.19 1119 ALA A C 1
ATOM 9130 O O . ALA A 1 1119 ? 4.441 30.655 -16.495 1.00 93.19 1119 ALA A O 1
ATOM 9131 N N . TYR A 1 1120 ? 6.362 30.806 -15.327 1.00 93.19 1120 TYR A N 1
ATOM 9132 C CA . TYR A 1 1120 ? 7.140 31.413 -16.415 1.00 93.19 1120 TYR A CA 1
ATOM 9133 C C . TYR A 1 1120 ? 7.295 30.447 -17.594 1.00 93.19 1120 TYR A C 1
ATOM 9135 O O . TYR A 1 1120 ? 7.052 30.822 -18.741 1.00 93.19 1120 TYR A O 1
ATOM 9143 N N . TYR A 1 1121 ? 7.626 29.189 -17.300 1.00 90.50 1121 TYR A N 1
ATOM 9144 C CA . TYR A 1 1121 ? 7.503 28.087 -18.241 1.00 90.50 1121 TYR A CA 1
ATOM 9145 C C . TYR A 1 1121 ? 6.409 27.134 -17.764 1.00 90.50 1121 TYR A C 1
ATOM 9147 O O . TYR A 1 1121 ? 6.553 26.496 -16.720 1.00 90.50 1121 TYR A O 1
ATOM 9155 N N . SER A 1 1122 ? 5.314 27.054 -18.519 1.00 84.19 1122 SER A N 1
ATOM 9156 C CA . SER A 1 1122 ? 4.228 26.127 -18.212 1.00 84.19 1122 SER A CA 1
ATOM 9157 C C . SER A 1 1122 ? 4.481 24.762 -18.841 1.00 84.19 1122 SER A C 1
ATOM 9159 O O . SER A 1 1122 ? 4.855 24.646 -20.007 1.00 84.19 1122 SER A O 1
ATOM 9161 N N . THR A 1 1123 ? 4.240 23.723 -18.058 1.00 79.00 1123 THR A N 1
ATOM 9162 C CA . THR A 1 1123 ? 4.413 22.317 -18.413 1.00 79.00 1123 THR A CA 1
ATOM 9163 C C . THR A 1 1123 ? 3.133 21.692 -18.947 1.00 79.00 1123 THR A C 1
ATOM 9165 O O . THR A 1 1123 ? 3.077 20.478 -19.091 1.00 79.00 1123 THR A O 1
ATOM 9168 N N . VAL A 1 1124 ? 2.114 22.483 -19.303 1.00 69.81 1124 VAL A N 1
ATOM 9169 C CA . VAL A 1 1124 ? 0.820 21.978 -19.797 1.00 69.81 1124 VAL A CA 1
ATOM 9170 C C . VAL A 1 1124 ? 0.966 21.016 -20.982 1.00 69.81 1124 VAL A C 1
ATOM 9172 O O . VAL A 1 1124 ? 0.242 20.029 -21.031 1.00 69.81 1124 VAL A O 1
ATOM 9175 N N . ASP A 1 1125 ? 1.933 21.207 -21.881 1.00 66.25 1125 ASP A N 1
ATOM 9176 C CA . ASP A 1 1125 ? 2.162 20.286 -23.010 1.00 66.25 1125 ASP A CA 1
ATOM 9177 C C . ASP A 1 1125 ? 3.056 19.075 -22.653 1.00 66.25 1125 ASP A C 1
ATOM 9179 O O . ASP A 1 1125 ? 3.254 18.174 -23.468 1.00 66.25 1125 ASP A O 1
ATOM 9183 N N . ARG A 1 1126 ? 3.617 19.045 -21.435 1.00 74.50 1126 ARG A N 1
ATOM 9184 C CA . ARG A 1 1126 ? 4.588 18.051 -20.926 1.00 74.50 1126 ARG A CA 1
ATOM 9185 C C . ARG A 1 1126 ? 4.304 17.649 -19.474 1.00 74.50 1126 ARG A C 1
ATOM 9187 O O . ARG A 1 1126 ? 5.208 17.307 -18.717 1.00 74.50 1126 ARG A O 1
ATOM 9194 N N . HIS A 1 1127 ? 3.031 17.678 -19.093 1.00 68.81 1127 HIS A N 1
ATOM 9195 C CA . HIS A 1 1127 ? 2.550 17.561 -17.712 1.00 68.81 1127 HIS A CA 1
ATOM 9196 C C . HIS A 1 1127 ? 2.828 16.189 -17.071 1.00 68.81 1127 HIS A C 1
ATOM 9198 O O . HIS A 1 1127 ? 2.689 16.011 -15.865 1.00 68.81 1127 HIS A O 1
ATOM 9204 N N . TYR A 1 1128 ? 3.217 15.201 -17.870 1.00 67.38 1128 TYR A N 1
ATOM 9205 C CA . TYR A 1 1128 ? 3.515 13.849 -17.415 1.00 67.38 1128 TYR A CA 1
ATOM 9206 C C . TYR A 1 1128 ? 4.943 13.693 -16.860 1.00 67.38 1128 TYR A C 1
ATOM 9208 O O . TYR A 1 1128 ? 5.238 12.658 -16.282 1.00 67.38 1128 TYR A O 1
ATOM 9216 N N . VAL A 1 1129 ? 5.828 14.694 -16.981 1.00 71.31 1129 VAL A N 1
ATOM 9217 C CA . VAL A 1 1129 ? 7.219 14.620 -16.493 1.00 71.31 1129 VAL A CA 1
ATOM 9218 C C . VAL A 1 1129 ? 7.694 15.922 -15.850 1.00 71.31 1129 VAL A C 1
ATOM 9220 O O . VAL A 1 1129 ? 7.254 17.014 -16.201 1.00 71.31 1129 VAL A O 1
ATOM 9223 N N . ASN A 1 1130 ? 8.672 15.827 -14.945 1.00 75.62 1130 ASN A N 1
ATOM 9224 C CA . ASN A 1 1130 ? 9.358 17.001 -14.409 1.00 75.62 1130 ASN A CA 1
ATOM 9225 C C . ASN A 1 1130 ? 10.287 17.624 -15.469 1.00 75.62 1130 ASN A C 1
ATOM 9227 O O . ASN A 1 1130 ? 11.381 17.116 -15.742 1.00 75.62 1130 ASN A O 1
ATOM 9231 N N . VAL A 1 1131 ? 9.862 18.747 -16.057 1.00 82.88 1131 VAL A N 1
ATOM 9232 C CA . VAL A 1 1131 ? 10.579 19.377 -17.177 1.00 82.88 1131 VAL A CA 1
ATOM 9233 C C . VAL A 1 1131 ? 11.966 19.898 -16.816 1.00 82.88 1131 VAL A C 1
ATOM 9235 O O . VAL A 1 1131 ? 12.848 19.885 -17.672 1.00 82.88 1131 VAL A O 1
ATOM 9238 N N . LEU A 1 1132 ? 12.188 20.303 -15.559 1.00 83.06 1132 LEU A N 1
ATOM 9239 C CA . LEU A 1 1132 ? 13.494 20.793 -15.105 1.00 83.06 1132 LEU A CA 1
ATOM 9240 C C . LEU A 1 1132 ? 14.556 19.704 -15.127 1.00 83.06 1132 LEU A C 1
ATOM 9242 O O . LEU A 1 1132 ? 15.744 20.014 -15.188 1.00 83.06 1132 LEU A O 1
ATOM 9246 N N . GLN A 1 1133 ? 14.127 18.447 -15.042 1.00 80.31 1133 GLN A N 1
ATOM 9247 C CA . GLN A 1 1133 ? 15.014 17.309 -15.155 1.00 80.31 1133 GLN A CA 1
ATOM 9248 C C . GLN A 1 1133 ? 15.061 16.851 -16.617 1.00 80.31 1133 GLN A C 1
ATOM 9250 O O . GLN A 1 1133 ? 16.078 17.049 -17.270 1.00 80.31 1133 GLN A O 1
ATOM 9255 N N . TYR A 1 1134 ? 13.961 16.347 -17.187 1.00 79.12 1134 TYR A N 1
ATOM 9256 C CA . TYR A 1 1134 ? 13.967 15.724 -18.524 1.00 79.12 1134 TYR A CA 1
ATOM 9257 C C . TYR A 1 1134 ? 14.319 16.663 -19.688 1.00 79.12 1134 TYR A C 1
ATOM 9259 O O . TYR A 1 1134 ? 14.840 16.204 -20.704 1.00 79.12 1134 TYR A O 1
ATOM 9267 N N . TYR A 1 1135 ? 14.036 17.961 -19.560 1.00 86.69 1135 TYR A N 1
ATOM 9268 C CA . TYR A 1 1135 ? 14.202 18.944 -20.633 1.00 86.69 1135 TYR A CA 1
ATOM 9269 C C . TYR A 1 1135 ? 15.155 20.083 -20.247 1.00 86.69 1135 TYR A C 1
ATOM 9271 O O . TYR A 1 1135 ? 15.089 21.162 -20.834 1.00 86.69 1135 TYR A O 1
ATOM 9279 N N . TRP A 1 1136 ? 16.072 19.850 -19.295 1.00 90.12 1136 TRP A N 1
ATOM 9280 C CA . TRP A 1 1136 ? 17.024 20.863 -18.811 1.00 90.12 1136 TRP A CA 1
ATOM 9281 C C . TRP A 1 1136 ? 17.776 21.571 -19.952 1.00 90.12 1136 TRP A C 1
ATOM 9283 O O . TRP A 1 1136 ? 17.914 22.793 -19.940 1.00 90.12 1136 TRP A O 1
ATOM 9293 N N . LYS A 1 1137 ? 18.209 20.813 -20.969 1.00 90.50 1137 LYS A N 1
ATOM 9294 C CA . LYS A 1 1137 ? 18.953 21.335 -22.121 1.00 90.50 1137 LYS A CA 1
ATOM 9295 C C . LYS A 1 1137 ? 18.094 22.255 -22.986 1.00 90.50 1137 LYS A C 1
ATOM 9297 O O . LYS A 1 1137 ? 18.482 23.387 -23.254 1.00 90.50 1137 LYS A O 1
ATOM 9302 N N . GLU A 1 1138 ? 16.894 21.809 -23.354 1.00 89.50 1138 GLU A N 1
ATOM 9303 C CA . GLU A 1 1138 ? 15.954 22.597 -24.162 1.00 89.50 1138 GLU A CA 1
ATOM 9304 C C . GLU A 1 1138 ? 15.520 23.880 -23.443 1.00 89.50 1138 GLU A C 1
ATOM 9306 O O . GLU A 1 1138 ? 15.441 24.945 -24.057 1.00 89.50 1138 GLU A O 1
ATOM 9311 N N . LEU A 1 1139 ? 15.295 23.807 -22.127 1.00 90.94 1139 LEU A N 1
ATOM 9312 C CA . LEU A 1 1139 ? 14.970 24.973 -21.310 1.00 90.94 1139 LEU A CA 1
ATOM 9313 C C . LEU A 1 1139 ? 16.054 26.056 -21.415 1.00 90.94 1139 LEU A C 1
ATOM 9315 O O . LEU A 1 1139 ? 15.731 27.234 -21.581 1.00 90.94 1139 LEU A O 1
ATOM 9319 N N . ILE A 1 1140 ? 17.333 25.676 -21.377 1.00 92.75 1140 ILE A N 1
ATOM 9320 C CA . ILE A 1 1140 ? 18.452 26.621 -21.494 1.00 92.75 1140 ILE A CA 1
ATOM 9321 C C . ILE A 1 1140 ? 18.623 27.103 -22.942 1.00 92.75 1140 ILE A C 1
ATOM 9323 O O . ILE A 1 1140 ? 18.696 28.309 -23.185 1.00 92.75 1140 ILE A O 1
ATOM 9327 N N . GLU A 1 1141 ? 18.676 26.187 -23.911 1.00 91.75 1141 GLU A N 1
ATOM 9328 C CA . GLU A 1 1141 ? 18.996 26.505 -25.308 1.00 91.75 1141 GLU A CA 1
ATOM 9329 C C . GLU A 1 1141 ? 17.884 27.305 -25.996 1.00 91.75 1141 GLU A C 1
ATOM 9331 O O . GLU A 1 1141 ? 18.157 28.329 -26.635 1.00 91.75 1141 GLU A O 1
ATOM 9336 N N . VAL A 1 1142 ? 16.632 26.865 -25.835 1.00 89.12 1142 VAL A N 1
ATOM 9337 C CA . VAL A 1 1142 ? 15.466 27.399 -26.552 1.00 89.12 1142 VAL A CA 1
ATOM 9338 C C . VAL A 1 1142 ? 14.764 28.478 -25.737 1.00 89.12 1142 VAL A C 1
ATOM 9340 O O . VAL A 1 1142 ? 14.497 29.563 -26.250 1.00 89.12 1142 VAL A O 1
ATOM 9343 N N . HIS A 1 1143 ? 14.492 28.210 -24.458 1.00 87.75 1143 HIS A N 1
ATOM 9344 C CA . HIS A 1 1143 ? 13.664 29.088 -23.621 1.00 87.75 1143 HIS A CA 1
ATOM 9345 C C . HIS A 1 1143 ? 14.465 30.094 -22.784 1.00 87.75 1143 HIS A C 1
ATOM 9347 O O . HIS A 1 1143 ? 13.872 30.889 -22.051 1.00 87.75 1143 HIS A O 1
ATOM 9353 N N . LYS A 1 1144 ? 15.804 30.076 -22.889 1.00 89.81 1144 LYS A N 1
ATOM 9354 C CA . LYS A 1 1144 ? 16.729 30.923 -22.110 1.00 89.81 1144 LYS A CA 1
ATOM 9355 C C . LYS A 1 1144 ? 16.445 30.882 -20.607 1.00 89.81 1144 LYS A C 1
ATOM 9357 O O . LYS A 1 1144 ? 16.644 31.867 -19.892 1.00 89.81 1144 LYS A O 1
ATOM 9362 N N . PHE A 1 1145 ? 15.976 29.731 -20.134 1.00 93.56 1145 PHE A N 1
ATOM 9363 C CA . PHE A 1 1145 ? 15.547 29.525 -18.764 1.00 93.56 1145 PHE A CA 1
ATOM 9364 C C . PHE A 1 1145 ? 16.721 29.756 -17.794 1.00 93.56 1145 PHE A C 1
ATOM 9366 O O . PHE A 1 1145 ? 17.830 29.280 -18.047 1.00 93.56 1145 PHE A O 1
ATOM 9373 N N . PRO A 1 1146 ? 16.526 30.510 -16.697 1.00 94.44 1146 PRO A N 1
ATOM 9374 C CA . PRO A 1 1146 ? 17.639 31.026 -15.902 1.00 94.44 1146 PRO A CA 1
ATOM 9375 C C . PRO A 1 1146 ? 18.234 30.012 -14.922 1.00 94.44 1146 PRO A C 1
ATOM 9377 O O . PRO A 1 1146 ? 19.213 30.345 -14.265 1.00 94.44 1146 PRO A O 1
ATOM 9380 N N . PHE A 1 1147 ? 17.674 28.812 -14.770 1.00 95.50 1147 PHE A N 1
ATOM 9381 C CA . PHE A 1 1147 ? 18.105 27.872 -13.736 1.00 95.50 1147 PHE A CA 1
ATOM 9382 C C . PHE A 1 1147 ? 18.325 26.465 -14.271 1.00 95.50 1147 PHE A C 1
ATOM 9384 O O . PHE A 1 1147 ? 17.609 26.000 -15.150 1.00 95.50 1147 PHE A O 1
ATOM 9391 N N . ILE A 1 1148 ? 19.257 25.751 -13.648 1.00 93.69 1148 ILE A N 1
ATOM 9392 C CA . ILE A 1 1148 ? 19.383 24.299 -13.771 1.00 93.69 1148 ILE A CA 1
ATOM 9393 C C . ILE A 1 1148 ? 19.294 23.676 -12.381 1.00 93.69 1148 ILE A C 1
ATOM 9395 O O . ILE A 1 1148 ? 19.894 24.160 -11.419 1.00 93.69 1148 ILE A O 1
ATOM 9399 N N . LYS A 1 1149 ? 18.503 22.613 -12.237 1.00 92.00 1149 LYS A N 1
ATOM 9400 C CA . LYS A 1 1149 ? 18.326 21.945 -10.946 1.00 92.00 1149 LYS A CA 1
ATOM 9401 C C . LYS A 1 1149 ? 19.620 21.229 -10.557 1.00 92.00 1149 LYS A C 1
ATOM 9403 O O . LYS A 1 1149 ? 20.148 20.459 -11.353 1.00 92.00 1149 LYS A O 1
ATOM 9408 N N . LYS A 1 1150 ? 20.125 21.446 -9.333 1.00 91.62 1150 LYS A N 1
ATOM 9409 C CA . LYS A 1 1150 ? 21.417 20.873 -8.895 1.00 91.62 1150 LYS A CA 1
ATOM 9410 C C . LYS A 1 1150 ? 21.460 19.354 -9.054 1.00 91.62 1150 LYS A C 1
ATOM 9412 O O . LYS A 1 1150 ? 22.456 18.812 -9.516 1.00 91.62 1150 LYS A O 1
ATOM 9417 N N . GLU A 1 1151 ? 20.354 18.691 -8.717 1.00 86.44 1151 GLU A N 1
ATOM 9418 C CA . GLU A 1 1151 ? 20.234 17.231 -8.736 1.00 86.44 1151 GLU A CA 1
ATOM 9419 C C . GLU A 1 1151 ? 20.418 16.609 -10.123 1.00 86.44 1151 GLU A C 1
ATOM 9421 O O . GLU A 1 1151 ? 20.804 15.447 -10.192 1.00 86.44 1151 GLU A O 1
ATOM 9426 N N . VAL A 1 1152 ? 20.183 17.367 -11.204 1.00 86.88 1152 VAL A N 1
ATOM 9427 C CA . VAL A 1 1152 ? 20.411 16.917 -12.586 1.00 86.88 1152 VAL A CA 1
ATOM 9428 C C . VAL A 1 1152 ? 21.896 16.667 -12.825 1.00 86.88 1152 VAL A C 1
ATOM 9430 O O . VAL A 1 1152 ? 22.252 15.669 -13.441 1.00 86.88 1152 VAL A O 1
ATOM 9433 N N . LEU A 1 1153 ? 22.762 17.534 -12.294 1.00 88.94 1153 LEU A N 1
ATOM 9434 C CA . LEU A 1 1153 ? 24.209 17.429 -12.486 1.00 88.94 1153 LEU A CA 1
ATOM 9435 C C . LEU A 1 1153 ? 24.907 16.641 -11.373 1.00 88.94 1153 LEU A C 1
ATOM 9437 O O . LEU A 1 1153 ? 25.916 16.003 -11.642 1.00 88.94 1153 LEU A O 1
ATOM 9441 N N . THR A 1 1154 ? 24.385 16.658 -10.142 1.00 83.38 1154 THR A N 1
ATOM 9442 C CA . THR A 1 1154 ? 25.030 15.981 -9.004 1.00 83.38 1154 THR A CA 1
ATOM 9443 C C . THR A 1 1154 ? 24.614 14.517 -8.884 1.00 83.38 1154 THR A C 1
ATOM 9445 O O . THR A 1 1154 ? 25.441 13.617 -8.958 1.00 83.38 1154 THR A O 1
ATOM 9448 N N . THR A 1 1155 ? 23.322 14.259 -8.677 1.00 74.31 1155 THR A N 1
ATOM 9449 C CA . THR A 1 1155 ? 22.797 12.912 -8.395 1.00 74.31 1155 THR A CA 1
ATOM 9450 C C . THR A 1 1155 ? 22.215 12.209 -9.616 1.00 74.31 1155 THR A C 1
ATOM 9452 O O . THR A 1 1155 ? 22.024 10.999 -9.563 1.00 74.31 1155 THR A O 1
ATOM 9455 N N . ASN A 1 1156 ? 21.881 12.971 -10.661 1.00 71.88 1156 ASN A N 1
ATOM 9456 C CA . ASN A 1 1156 ? 21.217 12.567 -11.898 1.00 71.88 1156 ASN A CA 1
ATOM 9457 C C . ASN A 1 1156 ? 20.225 11.397 -11.715 1.00 71.88 1156 ASN A C 1
ATOM 9459 O O . ASN A 1 1156 ? 20.441 10.303 -12.244 1.00 71.88 1156 ASN A O 1
ATOM 9463 N N . PRO A 1 1157 ? 19.143 11.589 -10.935 1.00 59.06 1157 PRO A N 1
ATOM 9464 C CA . PRO A 1 1157 ? 18.278 10.488 -10.513 1.00 59.06 1157 PRO A CA 1
ATOM 9465 C C . PRO A 1 1157 ? 17.565 9.793 -11.679 1.00 59.06 1157 PRO A C 1
ATOM 9467 O O . PRO A 1 1157 ? 17.169 8.640 -11.538 1.00 59.06 1157 PRO A O 1
ATOM 9470 N N . LEU A 1 1158 ? 17.413 10.486 -12.811 1.00 61.69 1158 LEU A N 1
ATOM 9471 C CA . LEU A 1 1158 ? 16.760 9.983 -14.018 1.00 61.69 1158 LEU A CA 1
ATOM 9472 C C . LEU A 1 1158 ? 17.730 9.377 -15.039 1.00 61.69 1158 LEU A C 1
ATOM 9474 O O . LEU A 1 1158 ? 17.284 8.947 -16.098 1.00 61.69 1158 LEU A O 1
ATOM 9478 N N . GLN A 1 1159 ? 19.037 9.376 -14.751 1.00 64.06 1159 GLN A N 1
ATOM 9479 C CA . GLN A 1 1159 ? 20.087 8.891 -15.659 1.00 64.06 1159 GLN A CA 1
ATOM 9480 C C . GLN A 1 1159 ? 20.015 9.509 -17.064 1.00 64.06 1159 GLN A C 1
ATOM 9482 O O . GLN A 1 1159 ? 20.335 8.874 -18.067 1.00 64.06 1159 GLN A O 1
ATOM 9487 N N . ILE A 1 1160 ? 19.580 10.764 -17.143 1.00 72.69 1160 ILE A N 1
ATOM 9488 C CA . ILE A 1 1160 ? 19.494 11.483 -18.409 1.00 72.69 1160 ILE A CA 1
ATOM 9489 C C . ILE A 1 1160 ? 20.876 11.954 -18.845 1.00 72.69 1160 ILE A C 1
ATOM 9491 O O . ILE A 1 1160 ? 21.799 12.098 -18.044 1.00 72.69 1160 ILE A O 1
ATOM 9495 N N . GLU A 1 1161 ? 21.020 12.207 -20.134 1.00 79.56 1161 GLU A N 1
ATOM 9496 C CA . GLU A 1 1161 ? 22.266 12.692 -20.696 1.00 79.56 1161 GLU A CA 1
ATOM 9497 C C . GLU A 1 1161 ? 22.574 14.116 -20.204 1.00 79.56 1161 GLU A C 1
ATOM 9499 O O . GLU A 1 1161 ? 21.766 15.035 -20.360 1.00 79.56 1161 GLU A O 1
ATOM 9504 N N . THR A 1 1162 ? 23.737 14.280 -19.571 1.00 86.75 1162 THR A N 1
ATOM 9505 C CA . THR A 1 1162 ? 24.203 15.565 -19.021 1.00 86.75 1162 THR A CA 1
ATOM 9506 C C . THR A 1 1162 ? 25.649 15.882 -19.385 1.00 86.75 1162 THR A C 1
ATOM 9508 O O . THR A 1 1162 ? 26.182 16.878 -18.918 1.00 86.75 1162 THR A O 1
ATOM 9511 N N . HIS A 1 1163 ? 26.316 15.062 -20.201 1.00 85.69 1163 HIS A N 1
ATOM 9512 C CA . HIS A 1 1163 ? 27.761 15.164 -20.443 1.00 85.69 1163 HIS A CA 1
ATOM 9513 C C . HIS A 1 1163 ? 28.197 16.500 -21.081 1.00 85.69 1163 HIS A C 1
ATOM 9515 O O . HIS A 1 1163 ? 29.339 16.920 -20.907 1.00 85.69 1163 HIS A O 1
ATOM 9521 N N . ASP A 1 1164 ? 27.291 17.177 -21.783 1.00 90.06 1164 ASP A N 1
ATOM 9522 C CA . ASP A 1 1164 ? 27.496 18.440 -22.493 1.00 90.06 1164 ASP A CA 1
ATOM 9523 C C . ASP A 1 1164 ? 27.017 19.677 -21.706 1.00 90.06 1164 ASP A C 1
ATOM 9525 O O . ASP A 1 1164 ? 27.024 20.788 -22.238 1.00 90.06 1164 ASP A O 1
ATOM 9529 N N . TRP A 1 1165 ? 26.644 19.530 -20.426 1.00 93.88 1165 TRP A N 1
ATOM 9530 C CA . TRP A 1 1165 ? 26.098 20.621 -19.601 1.00 93.88 1165 TRP A CA 1
ATOM 9531 C C . TRP A 1 1165 ? 26.955 21.892 -19.616 1.00 93.88 1165 TRP A C 1
ATOM 9533 O O . TRP A 1 1165 ? 26.421 23.003 -19.669 1.00 93.88 1165 TRP A O 1
ATOM 9543 N N . LYS A 1 1166 ? 28.285 21.737 -19.597 1.00 93.88 1166 LYS A N 1
ATOM 9544 C CA . LYS A 1 1166 ? 29.237 22.852 -19.567 1.00 93.88 1166 LYS A CA 1
ATOM 9545 C C . LYS A 1 1166 ? 29.183 23.652 -20.864 1.00 93.88 1166 LYS A C 1
ATOM 9547 O O . LYS A 1 1166 ? 29.075 24.875 -20.815 1.00 93.88 1166 LYS A O 1
ATOM 9552 N N . GLU A 1 1167 ? 29.190 22.963 -22.003 1.00 93.81 1167 GLU A N 1
ATOM 9553 C CA . GLU A 1 1167 ? 29.073 23.585 -23.324 1.00 93.81 1167 GLU A CA 1
ATOM 9554 C C . GLU A 1 1167 ? 27.716 24.282 -23.481 1.00 93.81 1167 GLU A C 1
ATOM 9556 O O . GLU A 1 1167 ? 27.655 25.436 -23.904 1.00 93.81 1167 GLU A O 1
ATOM 9561 N N . VAL A 1 1168 ? 26.632 23.627 -23.055 1.00 94.00 1168 VAL A N 1
ATOM 9562 C CA . VAL A 1 1168 ? 25.278 24.191 -23.111 1.00 94.00 1168 VAL A CA 1
ATOM 9563 C C . VAL A 1 1168 ? 25.186 25.502 -22.322 1.00 94.00 1168 VAL A C 1
ATOM 9565 O O . VAL A 1 1168 ? 24.657 26.486 -22.842 1.00 94.00 1168 VAL A O 1
ATOM 9568 N N . ILE A 1 1169 ? 25.723 25.561 -21.098 1.00 94.19 1169 ILE A N 1
ATOM 9569 C CA . ILE A 1 1169 ? 25.690 26.782 -20.276 1.00 94.19 1169 ILE A CA 1
ATOM 9570 C C . ILE A 1 1169 ? 26.576 27.885 -20.870 1.00 94.19 1169 ILE A C 1
ATOM 9572 O O . ILE A 1 1169 ? 26.127 29.030 -20.961 1.00 94.19 1169 ILE A O 1
ATOM 9576 N N . GLN A 1 1170 ? 27.798 27.557 -21.301 1.00 93.88 1170 GLN A N 1
ATOM 9577 C CA . GLN A 1 1170 ? 28.750 28.529 -21.858 1.00 93.88 1170 GLN A CA 1
ATOM 9578 C C . GLN A 1 1170 ? 28.257 29.145 -23.172 1.00 93.88 1170 GLN A C 1
ATOM 9580 O O . GLN A 1 1170 ? 28.431 30.340 -23.400 1.00 93.88 1170 GLN A O 1
ATOM 9585 N N . ASN A 1 1171 ? 27.589 28.356 -24.016 1.00 93.75 1171 ASN A N 1
ATOM 9586 C CA . ASN A 1 1171 ? 27.046 28.835 -25.288 1.00 93.75 1171 ASN A CA 1
ATOM 9587 C C . ASN A 1 1171 ? 25.797 29.717 -25.120 1.00 93.75 1171 ASN A C 1
ATOM 9589 O O . ASN A 1 1171 ? 25.421 30.432 -26.049 1.00 93.75 1171 ASN A O 1
ATOM 9593 N N . ASN A 1 1172 ? 25.136 29.673 -23.958 1.00 92.50 1172 ASN A N 1
ATOM 9594 C CA . ASN A 1 1172 ? 23.845 30.331 -23.736 1.00 92.50 1172 ASN A CA 1
ATOM 9595 C C . ASN A 1 1172 ? 23.845 31.380 -22.620 1.00 92.50 1172 ASN A C 1
ATOM 9597 O O . ASN A 1 1172 ? 22.823 32.040 -22.428 1.00 92.50 1172 ASN A O 1
ATOM 9601 N N . SER A 1 1173 ? 24.946 31.546 -21.886 1.00 92.62 1173 SER A N 1
ATOM 9602 C CA . SER A 1 1173 ? 25.028 32.484 -20.768 1.00 92.62 1173 SER A CA 1
ATOM 9603 C C . SER A 1 1173 ? 26.462 32.921 -20.470 1.00 92.62 1173 SER A C 1
ATOM 9605 O O . SER A 1 1173 ? 27.421 32.256 -20.846 1.00 92.62 1173 SER A O 1
ATOM 9607 N N . ALA A 1 1174 ? 26.607 34.021 -19.728 1.00 90.31 1174 ALA A N 1
ATOM 9608 C CA . ALA A 1 1174 ? 27.890 34.453 -19.165 1.00 90.31 1174 ALA A CA 1
ATOM 9609 C C . ALA A 1 1174 ? 28.156 33.851 -17.768 1.00 90.31 1174 ALA A C 1
ATOM 9611 O O . ALA A 1 1174 ? 28.972 34.381 -17.012 1.00 90.31 1174 ALA A O 1
ATOM 9612 N N . TYR A 1 1175 ? 27.419 32.803 -17.386 1.00 93.75 1175 TYR A N 1
ATOM 9613 C CA . TYR A 1 1175 ? 27.544 32.177 -16.077 1.00 93.75 1175 TYR A CA 1
ATOM 9614 C C . TYR A 1 1175 ? 28.888 31.455 -15.952 1.00 93.75 1175 TYR A C 1
ATOM 9616 O O . TYR A 1 1175 ? 29.286 30.697 -16.836 1.00 93.75 1175 TYR A O 1
ATOM 9624 N N . ASP A 1 1176 ? 29.575 31.674 -14.833 1.00 93.62 1176 ASP A N 1
ATOM 9625 C CA . ASP A 1 1176 ? 30.846 31.019 -14.552 1.00 93.62 1176 ASP A CA 1
ATOM 9626 C C . ASP A 1 1176 ? 30.624 29.539 -14.207 1.00 93.62 1176 ASP A C 1
ATOM 9628 O O . ASP A 1 1176 ? 30.214 29.180 -13.100 1.00 93.62 1176 ASP A O 1
ATOM 9632 N N . THR A 1 1177 ? 30.885 28.666 -15.181 1.00 93.06 1177 THR A N 1
ATOM 9633 C CA . THR A 1 1177 ? 30.726 27.216 -15.028 1.00 93.06 1177 THR A CA 1
ATOM 9634 C C . THR A 1 1177 ? 31.683 26.598 -14.006 1.00 93.06 1177 THR A C 1
ATOM 9636 O O . THR A 1 1177 ? 31.391 25.504 -13.522 1.00 93.06 1177 THR A O 1
ATOM 9639 N N . GLU A 1 1178 ? 32.777 27.273 -13.627 1.00 92.81 1178 GLU A N 1
ATOM 9640 C CA . GLU A 1 1178 ? 33.687 26.776 -12.581 1.00 92.81 1178 GLU A CA 1
ATOM 9641 C C . GLU A 1 1178 ? 32.982 26.696 -11.212 1.00 92.81 1178 GLU A C 1
ATOM 9643 O O . GLU A 1 1178 ? 33.287 25.834 -10.385 1.00 92.81 1178 GLU A O 1
ATOM 9648 N N . LEU A 1 1179 ? 31.953 27.526 -10.989 1.00 90.31 1179 LEU A N 1
ATOM 9649 C CA . LEU A 1 1179 ? 31.127 27.496 -9.775 1.00 90.31 1179 LEU A CA 1
ATOM 9650 C C . LEU A 1 1179 ? 30.308 26.204 -9.631 1.00 90.31 1179 LEU A C 1
ATOM 9652 O O . LEU A 1 1179 ? 29.933 25.841 -8.516 1.00 90.31 1179 LEU A O 1
ATOM 9656 N N . ILE A 1 1180 ? 30.004 25.538 -10.748 1.00 91.38 1180 ILE A N 1
ATOM 9657 C CA . ILE A 1 1180 ? 29.328 24.234 -10.774 1.00 91.38 1180 ILE A CA 1
ATOM 9658 C C . ILE A 1 1180 ? 30.372 23.122 -10.688 1.00 91.38 1180 ILE A C 1
ATOM 9660 O O . ILE A 1 1180 ? 30.223 22.207 -9.888 1.00 91.38 1180 ILE A O 1
ATOM 9664 N N . GLU A 1 1181 ? 31.449 23.227 -11.468 1.00 86.75 1181 GLU A N 1
ATOM 9665 C CA . GLU A 1 1181 ? 32.525 22.229 -11.539 1.00 86.75 1181 GLU A CA 1
ATOM 9666 C C . GLU A 1 1181 ? 33.228 22.005 -10.197 1.00 86.75 1181 GLU A C 1
ATOM 9668 O O . GLU A 1 1181 ? 33.623 20.893 -9.892 1.00 86.75 1181 GLU A O 1
ATOM 9673 N N . THR A 1 1182 ? 33.332 23.035 -9.357 1.00 79.94 1182 THR A N 1
ATOM 9674 C CA . THR A 1 1182 ? 33.877 22.912 -7.993 1.00 79.94 1182 THR A CA 1
ATOM 9675 C C . THR A 1 1182 ? 32.964 22.162 -7.015 1.00 79.94 1182 THR A C 1
ATOM 9677 O O . THR A 1 1182 ? 33.405 21.823 -5.916 1.00 79.94 1182 THR A O 1
ATOM 9680 N N . LEU A 1 1183 ? 31.696 21.936 -7.378 1.00 77.56 1183 LEU A N 1
ATOM 9681 C CA . LEU A 1 1183 ? 30.702 21.227 -6.568 1.00 77.56 1183 LEU A CA 1
ATOM 9682 C C . LEU A 1 1183 ? 30.449 19.784 -7.048 1.00 77.56 1183 LEU A C 1
ATOM 9684 O O . LEU A 1 1183 ? 29.985 18.969 -6.249 1.00 77.56 1183 LEU A O 1
ATOM 9688 N N . LEU A 1 1184 ? 30.679 19.509 -8.337 1.00 78.00 1184 LEU A N 1
ATOM 9689 C CA . LEU A 1 1184 ? 30.617 18.170 -8.937 1.00 78.00 1184 LEU A CA 1
ATOM 9690 C C . LEU A 1 1184 ? 31.878 17.374 -8.593 1.00 78.00 1184 LEU A C 1
ATOM 9692 O O . LEU A 1 1184 ? 31.729 16.159 -8.332 1.00 78.00 1184 LEU A O 1
#

Foldseek 3Di:
DAWDDKDWDPPDDLLQTWIWTWGDDPNFIKIKIFRPDPSVLVLQVVLVVLVVVQVVFFDDPQEDEFDFPDDDSGMTMTGDDDAAFLVNVCVVCVVLVNNVVSVVVLVCCLQRGGAKDFDDCVPFCDPVNCVVQNDFPCRLSGRAIKGDQKDDLPQARRQWGDDPSHIYGDDRSRMDRTIDGSLNSVLSNQVVPVVCVVVCVFDPNCCQQPNPNHPVNRVVVVVVVVVVVVVPDPDDPVVVVVVVVVVVVVVVVVVVVVVVVVVVVVVVCVVVVVVVVVVVVVVVVVVVVVVVVVVVVVVVVVVVVVVVVVVVPDDDVVVPPPVVPPPDDPPPPPPVPDDDDDDDDDPPPPPCPPPLLAAEDADDDDPVLVVVLVPFPDLWEEEEEEEDEQDDLVLLVQAVVLVVLAPRDRYAYQYEYQAHPDVNVVVSLVPDDPPSYHYDYDPHRQAPQVRRVNSLVVDDIQKYWYDYSRKHFGNHLVVVVSVLCRVQVAQKEAEWAWAAEPVRGTHDTQFAFFDWPQLLLFFVSRPPGIMGGSVLCVVQVHFDRQLHLCRVSLSCLSSVVPDPRYYYHRAHGIYHYQDVVDCVPDLPDCPSNQVSNQVSSVVSCVVVVFAWHKAAFPDRRTIDTQGDQPDQWEEEEEEEAADPLVLLCQALVLCVPQAPRDRYAYEYEYEPHDDPSNVVSLVVSCVVDVSYDYDYDHDPQFPQVRQLCRCVPPDPTQKYKQAYSNKHFDAHHQVSQQSSQQVDPQAFKEAEFEDAPVQATQAQAKFADLLALVRIARARGRPHNPDLARVSSLRGKTWHLFHDSNTMMHGPVLCVVQVHFPRPQQRDPCRRSLSSNSCVVVRHTYIYDSNGYIYGNPCPRPHDQQDPVSVLSNLSSSLVSCVVRVPCSVDGTSRARPQFDPHDSYRHGPPCSSNYDDPPLFADQDWFWDDKDFQDDFDALEEEQEEEEDSVLADAPLNLVVLQLCLVHHAYEYFYQSQPRDPVRCPSNRVSHRMYIYTHCFLGQLSRVLVVCVVCPPVCLSHFKYKRAYDQWGFQQDRCVVLCVVCVPFQKEAQEWACSSHTFHDRRIMMHGNVRCPDPLNCVCSVSPHTDPDPSVSCVCPTRVSRVSCVPDPGGYYHSDYCPVPNSDDCLQAVVLCCCQPVVRRIHGLCCVPRVVSPDDCPCVLVSSVVRGPDDCVSSVVVD

Radius of gyration: 37.18 Å; chains: 1; bounding box: 88×103×97 Å

Sequence (1184 aa):
MKILYVKANSERAREFQLKTIIYEIDGQKYVKKEAMLPEAIPHLKKMKSTYTSLHKSIQNPKIKLAKIINESETSLTFEFIEGISLASKYNAAKKRNKEQSVLDIYYTLLQEGFKTTAFDTKTMVTEAFKQVLGDFDYSTYNGQRCFDGISNIDLIFSNIIFKNENIYLIDYEWVYDFNIPIDFAIFRALHKHNDLHWKMEKHFVFNRVVGEHGFLNIHKKYQLRREDGLKNLNIKDEEIADLKTIISDKDSIISDKDRHISIQEKQSQSIISDKDQHIENQSRHIDEIKAEFQTQVKQLSGDVEHWHNVARTMTFKGRIKKVIKKVIPPSLLHSLIKQDTIENKPIEVEQSVPVNEYIYREPIYTQKIEDALNSFKEQPLISIIMPVYNVDPKWLDLAIESIEKQWYSNWELCLADDKSTNQATLDYLTSLKNPKIKVTFLEKNGNISIASNAALSLTSGTYVVLMDNDDEITPDALYEVIKSINETGAEFIYSDEDKIEMDGSYSDPHFKPDFAPDMFLSQNYLSHLGVIKKELITKVGGFTAGLEGSQDFDLYLKVLEHTNKIHHITKVLYHWRKIPGSTAAEYGEKSYAQEAGRKALVNAMERKGIKAEVKNGQTPGTYKVDYAIENTPLVSIIIPFKDMPELLTICVESILEKSTYDNFEIIGISNNSEKEETFDEMKRLTSLDGRIQFHEYNVPFNYSQINNYAVNTYAKGEQILFLNNDIEIITPTWIEEMLMYSQQKQNGAIGAKLYFPNDTIQHAGLIMAPKTIHSVILVYQGYPKDHYGYGSRLRCVNNYSAVTAACLMLKRSLFDQIDGFDAQNLSVAYNDVDLCLRLQEAGYNNIWTPYCEAYHHESISRGYEVSRASVERREKEKFHLKQKHPNVFTMNDPYYNKNLTRFSLSSDISESNKKTYQDVEGIDFEETIYIQKKLHPKKHHRVTLFSHFDADNEVKPYVVTYLKALSAISDVIFVSTAESINEEKLKSIEPYCTDILVKKNIGYDFGAWKSGLNYLGDSLNQYDALILCNDSVFGPLNALEPIFEQMHNYDVWSMTDNHEIAYHLQSYFMVYNKKAFTSTVFQNFWENFKIYPNKQMLIENNEIGYSRNLIDSNLKCGAYYSTVDRHYVNVLQYYWKELIEVHKFPFIKKEVLTTNPLQIETHDWKEVIQNNSAYDTELIETLL

InterPro domains:
  IPR001173 Glycosyltransferase 2-like [PF00535] (383-504)
  IPR001173 Glycosyltransferase 2-like [PF00535] (636-768)
  IPR007739 Rhamnan synthesis F-like domain [PF05045] (972-1180)
  IPR029044 Nucleotide-diphospho-sugar transferases [G3DSA:3.90.550.10] (321-622)
  IPR029044 Nucleotide-diphospho-sugar transferases [G3DSA:3.90.550.10] (623-869)
  IPR029044 Nucleotide-diphospho-sugar transferases [SSF53448] (380-584)
  IPR029044 Nucleotide-diphospho-sugar transferases [SSF53448] (632-901)

Organism: NCBI:txid269237

pLDDT: mean 82.47, std 19.55, range [23.12, 98.94]